Protein AF-0000000066052562 (afdb_homodimer)

Solvent-accessible surface area (backbone atoms only — not comparable to full-atom values): 39906 Å² total; per-residue (Å²): 114,81,70,61,74,67,53,80,46,65,64,43,48,52,52,44,24,64,61,14,29,51,45,29,54,77,45,51,100,47,37,34,58,34,35,46,45,48,34,33,21,30,82,85,66,50,64,24,41,33,22,33,28,39,77,40,10,17,35,64,7,31,54,35,64,69,35,51,50,40,39,52,58,34,38,71,30,32,27,58,54,37,65,57,35,44,44,61,38,32,25,55,30,22,41,49,52,16,65,74,72,72,36,46,19,29,43,51,31,37,35,45,41,51,23,43,40,48,47,55,40,46,30,26,28,36,18,40,74,70,73,59,30,60,88,60,49,35,22,37,39,32,31,51,55,47,79,46,50,62,40,52,49,31,29,36,55,41,65,46,61,64,57,40,66,60,46,38,48,53,33,60,52,54,44,75,30,63,64,76,38,68,69,56,46,50,62,57,47,68,43,82,37,37,20,23,40,46,42,50,77,47,34,57,81,65,52,36,47,71,56,59,86,61,40,63,50,47,48,53,53,50,24,62,72,55,68,27,44,36,30,36,43,27,34,60,40,26,72,13,34,40,23,33,59,39,52,49,59,82,58,74,50,82,59,55,27,42,28,32,11,42,36,41,24,25,36,72,48,73,29,13,31,35,33,18,34,61,93,55,48,58,69,44,41,57,68,41,46,74,53,83,64,27,50,16,34,27,58,20,41,20,29,48,42,24,52,47,49,40,60,76,66,40,23,19,56,41,13,40,66,49,15,57,60,50,54,52,47,51,50,63,77,49,64,83,46,81,43,56,69,47,76,45,59,44,22,38,40,29,25,43,30,39,38,48,92,76,42,64,47,65,58,52,34,54,48,29,42,73,66,32,34,38,49,53,63,42,93,62,31,21,36,48,40,23,46,20,33,67,59,45,74,68,56,49,50,53,48,49,50,46,52,52,54,48,53,50,62,60,34,68,78,104,115,80,71,60,76,69,53,81,46,65,64,42,48,52,52,44,23,64,60,14,29,51,45,28,52,78,44,51,100,48,37,34,57,34,36,44,45,49,34,34,22,30,80,85,65,49,63,26,41,34,22,33,27,39,74,40,10,17,36,66,8,30,55,36,65,68,36,51,50,41,38,52,60,35,37,71,30,30,27,58,53,36,65,58,36,43,46,61,36,30,25,56,29,23,42,50,52,18,64,75,72,70,37,47,18,29,42,52,30,36,35,46,41,51,22,45,40,48,48,55,38,46,29,26,28,34,16,40,74,69,72,59,28,59,88,60,49,33,22,37,37,33,30,51,55,47,80,46,50,63,40,52,49,30,30,36,55,39,66,46,59,64,57,41,67,60,46,40,47,54,34,61,52,54,46,74,31,63,65,77,37,68,67,56,46,50,62,57,48,68,42,82,37,36,20,24,41,45,42,51,75,47,34,56,82,63,53,37,49,72,56,60,86,60,41,63,50,48,48,54,52,50,24,62,72,56,67,26,42,36,30,36,44,26,34,60,38,27,72,14,34,40,24,32,60,39,51,50,60,81,58,75,49,81,59,56,28,41,28,31,12,41,37,41,23,25,38,72,48,72,29,14,31,37,34,18,36,60,92,52,47,58,70,46,39,57,69,43,45,74,54,81,64,26,50,18,34,28,58,19,41,20,28,48,42,25,51,47,49,40,60,76,66,41,24,18,54,40,13,39,65,48,15,56,58,51,52,51,49,51,48,63,78,49,64,82,46,80,44,57,69,46,75,45,59,44,24,38,39,30,26,43,31,39,37,47,90,78,44,64,48,64,59,53,34,53,48,29,41,75,67,32,34,39,50,54,63,41,92,63,30,21,37,48,40,24,48,18,32,68,60,44,71,69,57,49,52,53,48,49,50,46,52,52,53,48,53,48,62,59,35,70,77,104

Secondary structure (DSSP, 8-state):
-GGGGG--SHHHHHHHHHHHB-SS---EEEEEEEEEBTEEEETT--EEEESSHHHHT-TT-BT-HHHHHHHHHHHTT-S---TTEEEHHHHHHHHHHHHHHT-SEEEEESSHHHHHHHHHHHHHHHHHHTS-PPTT--EEEEETT----SSHHHHHH---HHHHTTT-S--S-EEEE-TT-HHHHHHHHTSTTEEEEEE-SSBTTTT-BPPPTTHHHHHHHHHHHHT-EEEEE-TTTTTTTTSSSSGGGGGT---SEEEE-GGGGTTSS--EEEEE-HHHHTTS-TTSS--SSTT-HHHHHHHHHHHHHHHHTTHHHHHHHHHHHHHHHHHHHTTT-SSEEEEEEETTEEEEEE-TTTS-HHHHHHHHHHTTEE--EETTTEEEE---TT--HHHHHHHHHHHHHHHHHHHTT-/-GGGGG--SHHHHHHHHHHHB-SS---EEEEEEEEEBTEEEETT--EEEESSHHHHT-TT-BT-HHHHHHHHHHHTT-S---TTEEEHHHHHHHHHHHHHHT-SEEEEESSHHHHHHHHHHHHHHHHHHTS-PPTT--EEEEETT----SSHHHHHS---HHHHTTT-S--S-EEEE-TT-HHHHHHHHTSTTEEEEEE-SSBTTTT-BPPPTTHHHHHHHHHHHTT-EEEEE-TTTTTTTTSSSSGGGGGT---SEEEE-GGGGTTSS--EEEEE-HHHHTTS-TTTS--SSTT-HHHHHHHHHHHHHHHHTTHHHHHHHHHHHHHHHHHHHTTT-SSEEEEEEETTEEEEEE-TTTS-HHHHHHHHHHTTEE--EETTTEEEE---TT--HHHHHHHHHHHHHHHHHHHTT-

Structure (mmCIF, N/CA/C/O backbone):
data_AF-0000000066052562-model_v1
#
loop_
_entity.id
_entity.type
_entity.pdbx_description
1 polymer 'Ornithine aminotransferase'
#
loop_
_atom_site.group_PDB
_atom_site.id
_atom_site.type_symbol
_atom_site.label_atom_id
_atom_site.label_alt_id
_atom_site.label_comp_id
_atom_site.label_asym_id
_atom_site.label_entity_id
_atom_site.label_seq_id
_atom_site.pdbx_PDB_ins_code
_atom_site.Cartn_x
_atom_site.Cartn_y
_atom_site.Cartn_z
_atom_site.occupancy
_atom_site.B_iso_or_equiv
_atom_site.auth_seq_id
_atom_site.auth_comp_id
_atom_site.auth_asym_id
_atom_site.auth_atom_id
_atom_site.pdbx_PDB_model_num
ATOM 1 N N . MET A 1 1 ? -26.75 -4.266 -8.477 1 75.06 1 MET A N 1
ATOM 2 C CA . MET A 1 1 ? -26.953 -5.133 -7.324 1 75.06 1 MET A CA 1
ATOM 3 C C . MET A 1 1 ? -28.25 -4.781 -6.605 1 75.06 1 MET A C 1
ATOM 5 O O . MET A 1 1 ? -28.516 -3.609 -6.324 1 75.06 1 MET A O 1
ATOM 9 N N . GLU A 1 2 ? -28.922 -5.762 -6.289 1 75.25 2 GLU A N 1
ATOM 10 C CA . GLU A 1 2 ? -30.281 -5.57 -5.766 1 75.25 2 GLU A CA 1
ATOM 11 C C . GLU A 1 2 ? -30.25 -4.871 -4.41 1 75.25 2 GLU A C 1
ATOM 13 O O . GLU A 1 2 ? -31.125 -4.055 -4.109 1 75.25 2 GLU A O 1
ATOM 18 N N . PHE A 1 3 ? -29.141 -4.984 -3.707 1 78.31 3 PHE A N 1
ATOM 19 C CA . PHE A 1 3 ? -29.141 -4.473 -2.34 1 78.31 3 PHE A CA 1
ATOM 20 C C . PHE A 1 3 ? -28.812 -2.986 -2.32 1 78.31 3 PHE A C 1
ATOM 22 O O . PHE A 1 3 ? -29.016 -2.312 -1.307 1 78.31 3 PHE A O 1
ATOM 29 N N . VAL A 1 4 ? -28.328 -2.525 -3.318 1 84.81 4 VAL A N 1
ATOM 30 C CA . VAL A 1 4 ? -28 -1.107 -3.391 1 84.81 4 VAL A CA 1
ATOM 31 C C . VAL A 1 4 ? -29.281 -0.275 -3.42 1 84.81 4 VAL A C 1
ATOM 33 O O . VAL A 1 4 ? -29.312 0.849 -2.914 1 84.81 4 VAL A O 1
ATOM 36 N N . LYS A 1 5 ? -30.391 -0.9 -3.887 1 83.38 5 LYS A N 1
ATOM 37 C CA . LYS A 1 5 ? -31.656 -0.202 -4.043 1 83.38 5 LYS A CA 1
ATOM 38 C C . LYS A 1 5 ? -32.281 0.112 -2.689 1 83.38 5 LYS A C 1
ATOM 40 O O . LYS A 1 5 ? -33.094 1.032 -2.572 1 83.38 5 LYS A O 1
ATOM 45 N N . ASP A 1 6 ? -31.719 -0.468 -1.716 1 87.88 6 ASP A N 1
ATOM 46 C CA . ASP A 1 6 ? -32.312 -0.324 -0.386 1 87.88 6 ASP A CA 1
ATOM 47 C C . ASP A 1 6 ? -31.656 0.822 0.381 1 87.88 6 ASP A C 1
ATOM 49 O O . ASP A 1 6 ? -32.156 1.258 1.414 1 87.88 6 ASP A O 1
ATOM 53 N N . LEU A 1 7 ? -30.562 1.271 -0.151 1 94.56 7 LEU A N 1
ATOM 54 C CA . LEU A 1 7 ? -29.875 2.361 0.529 1 94.56 7 LEU A CA 1
ATOM 55 C C . LEU A 1 7 ? -30.391 3.715 0.054 1 94.56 7 LEU A C 1
ATOM 57 O O . LEU A 1 7 ? -30.047 4.164 -1.042 1 94.56 7 LEU A O 1
ATOM 61 N N . LYS A 1 8 ? -31.234 4.438 0.928 1 91.12 8 LYS A N 1
ATOM 62 C CA . LYS A 1 8 ? -31.922 5.648 0.5 1 91.12 8 LYS A CA 1
ATOM 63 C C . LYS A 1 8 ? -31.5 6.852 1.334 1 91.12 8 LYS A C 1
ATOM 65 O O . LYS A 1 8 ? -31.344 7.957 0.809 1 91.12 8 LYS A O 1
ATOM 70 N N . THR A 1 9 ? -31.25 6.645 2.588 1 95.06 9 THR A N 1
ATOM 71 C CA . THR A 1 9 ? -30.922 7.723 3.514 1 95.06 9 THR A CA 1
ATOM 72 C C . THR A 1 9 ? -29.469 7.605 3.979 1 95.06 9 THR A C 1
ATOM 74 O O . THR A 1 9 ? -28.859 6.543 3.863 1 95.06 9 THR A O 1
ATOM 77 N N . PRO A 1 10 ? -28.953 8.766 4.441 1 97.06 10 PRO A N 1
ATOM 78 C CA . PRO A 1 10 ? -27.625 8.68 5.031 1 97.06 10 PRO A CA 1
ATOM 79 C C . PRO A 1 10 ? -27.516 7.578 6.09 1 97.06 10 PRO A C 1
ATOM 81 O O . PRO A 1 10 ? -26.5 6.871 6.152 1 97.06 10 PRO A O 1
ATOM 84 N N . GLU A 1 11 ? -28.5 7.438 6.836 1 97.38 11 GLU A N 1
ATOM 85 C CA . GLU A 1 11 ? -28.516 6.422 7.887 1 97.38 11 GLU A CA 1
ATOM 86 C C . GLU A 1 11 ? -28.406 5.02 7.301 1 97.38 11 GLU A C 1
ATOM 88 O O . GLU A 1 11 ? -27.75 4.148 7.883 1 97.38 11 GLU A O 1
ATOM 93 N N . ASP A 1 12 ? -29.094 4.766 6.176 1 97.56 12 ASP A N 1
ATOM 94 C CA . ASP A 1 12 ? -28.984 3.473 5.504 1 97.56 12 ASP A CA 1
ATOM 95 C C . ASP A 1 12 ? -27.531 3.162 5.148 1 97.56 12 ASP A C 1
ATOM 97 O O . ASP A 1 12 ? -27.047 2.051 5.387 1 97.56 12 ASP A O 1
ATOM 101 N N . TYR A 1 13 ? -26.875 4.148 4.578 1 97.75 13 TYR A N 1
ATOM 102 C CA . TYR A 1 13 ? -25.484 3.98 4.16 1 97.75 13 TYR A CA 1
ATOM 103 C C . TYR A 1 13 ? -24.578 3.754 5.359 1 97.75 13 TYR A C 1
ATOM 105 O O . TYR A 1 13 ? -23.703 2.893 5.328 1 97.75 13 TYR A O 1
ATOM 113 N N . ILE A 1 14 ? -24.766 4.512 6.391 1 98.06 14 ILE A N 1
ATOM 114 C CA . ILE A 1 14 ? -23.953 4.418 7.602 1 98.06 14 ILE A CA 1
ATOM 115 C C . ILE A 1 14 ? -24.125 3.039 8.234 1 98.06 14 ILE A C 1
ATOM 117 O O . ILE A 1 14 ? -23.141 2.363 8.547 1 98.06 14 ILE A O 1
ATOM 121 N N . ASN A 1 15 ? -25.375 2.576 8.391 1 97.5 15 ASN A N 1
ATOM 122 C CA . ASN A 1 15 ? -25.672 1.273 8.984 1 97.5 15 ASN A CA 1
ATOM 123 C C . ASN A 1 15 ? -25.094 0.136 8.141 1 97.5 15 ASN A C 1
ATOM 125 O O . ASN A 1 15 ? -24.625 -0.864 8.68 1 97.5 15 ASN A O 1
ATOM 129 N N . ASN A 1 16 ? -25.25 0.317 6.875 1 97.44 16 ASN A N 1
ATOM 130 C CA . ASN A 1 16 ? -24.688 -0.672 5.957 1 97.44 16 ASN A CA 1
ATOM 131 C C . ASN A 1 16 ? -23.188 -0.828 6.145 1 97.44 16 ASN A C 1
ATOM 133 O O . ASN A 1 16 ? -22.672 -1.947 6.234 1 97.44 16 ASN A O 1
ATOM 137 N N . GLU A 1 17 ? -22.469 0.245 6.184 1 97.25 17 GLU A N 1
ATOM 138 C CA . GLU A 1 17 ? -21.031 0.198 6.375 1 97.25 17 GLU A CA 1
ATOM 139 C C . GLU A 1 17 ? -20.672 -0.362 7.75 1 97.25 17 GLU A C 1
ATOM 141 O O . GLU A 1 17 ? -19.734 -1.151 7.879 1 97.25 17 GLU A O 1
ATOM 146 N N . LEU A 1 18 ? -21.406 -0.006 8.781 1 97.31 18 LEU A N 1
ATOM 147 C CA . LEU A 1 18 ? -21.156 -0.477 10.141 1 97.31 18 LEU A CA 1
ATOM 148 C C . LEU A 1 18 ? -21.406 -1.978 10.25 1 97.31 18 LEU A C 1
ATOM 150 O O . LEU A 1 18 ? -20.719 -2.666 11.023 1 97.31 18 LEU A O 1
ATOM 154 N N . LYS A 1 19 ? -22.297 -2.479 9.469 1 97.88 19 LYS A N 1
ATOM 155 C CA . LYS A 1 19 ? -22.625 -3.896 9.523 1 97.88 19 LYS A CA 1
ATOM 156 C C . LYS A 1 19 ? -21.547 -4.746 8.859 1 97.88 19 LYS A C 1
ATOM 158 O O . LYS A 1 19 ? -21.188 -5.812 9.359 1 97.88 19 LYS A O 1
ATOM 163 N N . TYR A 1 20 ? -20.938 -4.242 7.812 1 98.38 20 TYR A N 1
ATOM 164 C CA . TYR A 1 20 ? -20.141 -5.125 6.984 1 98.38 20 TYR A CA 1
ATOM 165 C C . TYR A 1 20 ? -18.672 -4.711 7.02 1 98.38 20 TYR A C 1
ATOM 167 O O . TYR A 1 20 ? -17.781 -5.492 6.656 1 98.38 20 TYR A O 1
ATOM 175 N N . GLY A 1 21 ? -18.422 -3.48 7.34 1 98 21 GLY A N 1
ATOM 176 C CA . GLY A 1 21 ? -17.062 -2.99 7.43 1 98 21 GLY A CA 1
ATOM 177 C C . GLY A 1 21 ? -16.438 -3.176 8.805 1 98 21 GLY A C 1
ATOM 178 O O . GLY A 1 21 ? -17.156 -3.371 9.789 1 98 21 GLY A O 1
ATOM 179 N N . ALA A 1 22 ? -15.102 -3.162 8.867 1 96.5 22 ALA A N 1
ATOM 180 C CA . ALA A 1 22 ? -14.406 -3.139 10.148 1 96.5 22 ALA A CA 1
ATOM 181 C C . ALA A 1 22 ? -14.617 -1.809 10.867 1 96.5 22 ALA A C 1
ATOM 183 O O . ALA A 1 22 ? -14.938 -0.798 10.234 1 96.5 22 ALA A O 1
ATOM 184 N N . HIS A 1 23 ? -14.539 -1.727 12.141 1 95.88 23 HIS A N 1
ATOM 185 C CA . HIS A 1 23 ? -14.719 -0.52 12.938 1 95.88 23 HIS A CA 1
ATOM 186 C C . HIS A 1 23 ? -13.383 0.12 13.281 1 95.88 23 HIS A C 1
ATOM 188 O O . HIS A 1 23 ? -13.141 0.488 14.43 1 95.88 23 HIS A O 1
ATOM 194 N N . ASN A 1 24 ? -12.508 0.169 12.227 1 94.38 24 ASN A N 1
ATOM 195 C CA . ASN A 1 24 ? -11.164 0.713 12.445 1 94.38 24 ASN A CA 1
ATOM 196 C C . ASN A 1 24 ? -11.164 2.236 12.359 1 94.38 24 ASN A C 1
ATOM 198 O O . ASN A 1 24 ? -10.156 2.875 12.664 1 94.38 24 ASN A O 1
ATOM 202 N N . TYR A 1 25 ? -12.273 2.852 11.945 1 93.81 25 TYR A N 1
ATOM 203 C CA . TYR A 1 25 ? -12.461 4.297 11.969 1 93.81 25 TYR A CA 1
ATOM 204 C C . TYR A 1 25 ? -13.75 4.672 12.688 1 93.81 25 TYR A C 1
ATOM 206 O O . TYR A 1 25 ? -14.586 3.807 12.969 1 93.81 25 TYR A O 1
ATOM 214 N N . ASP A 1 26 ? -13.828 5.965 13.07 1 94.38 26 ASP A N 1
ATOM 215 C CA . ASP A 1 26 ? -15 6.559 13.703 1 94.38 26 ASP A CA 1
ATOM 216 C C . ASP A 1 26 ? -15.453 7.812 12.953 1 94.38 26 ASP A C 1
ATOM 218 O O . ASP A 1 26 ? -15.297 8.93 13.453 1 94.38 26 ASP A O 1
ATOM 222 N N . PRO A 1 27 ? -16.031 7.648 11.812 1 96.31 27 PRO A N 1
ATOM 223 C CA . PRO A 1 27 ? -16.344 8.781 10.938 1 96.31 27 PRO A CA 1
ATOM 224 C C . PRO A 1 27 ? -17.484 9.648 11.477 1 96.31 27 PRO A C 1
ATOM 226 O O . PRO A 1 27 ? -18.391 9.141 12.133 1 96.31 27 PRO A O 1
ATOM 229 N N . ILE A 1 28 ? -17.359 10.93 11.148 1 95.81 28 ILE A N 1
ATOM 230 C CA . ILE A 1 28 ? -18.5 11.836 11.32 1 95.81 28 ILE A CA 1
ATOM 231 C C . ILE A 1 28 ? -19.641 11.406 10.406 1 95.81 28 ILE A C 1
ATOM 233 O O . ILE A 1 28 ? -19.406 10.945 9.289 1 95.81 28 ILE A O 1
ATOM 237 N N . PRO A 1 29 ? -20.859 11.57 10.914 1 96.5 29 PRO A N 1
ATOM 238 C CA . PRO A 1 29 ? -22 11.055 10.156 1 96.5 29 PRO A CA 1
ATOM 239 C C . PRO A 1 29 ? -22.328 11.914 8.938 1 96.5 29 PRO A C 1
ATOM 241 O O . PRO A 1 29 ? -23.375 12.586 8.922 1 96.5 29 PRO A O 1
ATOM 244 N N . VAL A 1 30 ? -21.578 11.914 7.953 1 97.81 30 VAL A N 1
ATOM 245 C CA . VAL A 1 30 ? -21.797 12.477 6.625 1 97.81 30 VAL A CA 1
ATOM 246 C C . VAL A 1 30 ? -21.391 11.461 5.559 1 97.81 30 VAL A C 1
ATOM 248 O O . VAL A 1 30 ? -20.328 10.852 5.652 1 97.81 30 VAL A O 1
ATOM 251 N N . VAL A 1 31 ? -22.266 11.172 4.645 1 98.56 31 VAL A N 1
ATOM 252 C CA . VAL A 1 31 ? -22.031 10.195 3.584 1 98.56 31 VAL A CA 1
ATOM 253 C C . VAL A 1 31 ? -21.75 10.922 2.27 1 98.56 31 VAL A C 1
ATOM 255 O O . VAL A 1 31 ? -22.656 11.477 1.654 1 98.56 31 VAL A O 1
ATOM 258 N N . LEU A 1 32 ? -20.531 10.852 1.775 1 98.62 32 LEU A N 1
ATOM 259 C CA . LEU A 1 32 ? -20.109 11.633 0.614 1 98.62 32 LEU A CA 1
ATOM 260 C C . LEU A 1 32 ? -20.312 10.836 -0.673 1 98.62 32 LEU A C 1
ATOM 262 O O . LEU A 1 32 ? -20.094 9.625 -0.703 1 98.62 32 LEU A O 1
ATOM 266 N N . LYS A 1 33 ? -20.688 11.539 -1.763 1 97.69 33 LYS A N 1
ATOM 267 C CA . LYS A 1 33 ? -20.984 10.859 -3.02 1 97.69 33 LYS A CA 1
ATOM 268 C C . LYS A 1 33 ? -20.281 11.531 -4.191 1 97.69 33 LYS A C 1
ATOM 270 O O . LYS A 1 33 ? -20.078 10.914 -5.242 1 97.69 33 LYS A O 1
ATOM 275 N N . ARG A 1 34 ? -19.922 12.805 -4.004 1 98.44 34 ARG A N 1
ATOM 276 C CA . ARG A 1 34 ? -19.328 13.57 -5.09 1 98.44 34 ARG A CA 1
ATOM 277 C C . ARG A 1 34 ? -18.328 14.602 -4.547 1 98.44 34 ARG A C 1
ATOM 279 O O . ARG A 1 34 ? -18.438 15.023 -3.396 1 98.44 34 ARG A O 1
ATOM 286 N N . ALA A 1 35 ? -17.312 14.977 -5.379 1 98.75 35 ALA A N 1
ATOM 287 C CA . ALA A 1 35 ? -16.344 15.992 -4.977 1 98.75 35 ALA A CA 1
ATOM 288 C C . ALA A 1 35 ? -15.789 16.734 -6.191 1 98.75 35 ALA A C 1
ATOM 290 O O . ALA A 1 35 ? -15.758 16.188 -7.293 1 98.75 35 ALA A O 1
ATOM 291 N N . LYS A 1 36 ? -15.414 17.953 -6.023 1 98.56 36 LYS A N 1
ATOM 292 C CA . LYS A 1 36 ? -14.812 18.781 -7.062 1 98.56 36 LYS A CA 1
ATOM 293 C C . LYS A 1 36 ? -14.07 19.969 -6.453 1 98.56 36 LYS A C 1
ATOM 295 O O . LYS A 1 36 ? -14.641 20.734 -5.676 1 98.56 36 LYS A O 1
ATOM 300 N N . GLY A 1 37 ? -12.852 20.125 -6.902 1 98.5 37 GLY A N 1
ATOM 301 C CA . GLY A 1 37 ? -12.086 21.234 -6.359 1 98.5 37 GLY A CA 1
ATOM 302 C C . GLY A 1 37 ? -11.938 21.172 -4.852 1 98.5 37 GLY A C 1
ATOM 303 O O . GLY A 1 37 ? -11.477 20.172 -4.312 1 98.5 37 GLY A O 1
ATOM 304 N N . VAL A 1 38 ? -12.445 22.234 -4.176 1 98.81 38 VAL A N 1
ATOM 305 C CA . VAL A 1 38 ? -12.281 22.312 -2.727 1 98.81 38 VAL A CA 1
ATOM 306 C C . VAL A 1 38 ? -13.539 21.797 -2.033 1 98.81 38 VAL A C 1
ATOM 308 O O . VAL A 1 38 ? -13.633 21.812 -0.804 1 98.81 38 VAL A O 1
ATOM 311 N N . PHE A 1 39 ? -14.508 21.172 -2.846 1 98.88 39 PHE A N 1
ATOM 312 C CA . PHE A 1 39 ? -15.82 20.844 -2.303 1 98.88 39 PHE A CA 1
ATOM 313 C C . PHE A 1 39 ? -16.062 19.344 -2.334 1 98.88 39 PHE A C 1
ATOM 315 O O . PHE A 1 39 ? -15.555 18.641 -3.211 1 98.88 39 PHE A O 1
ATOM 322 N N . VAL A 1 40 ? -16.812 18.891 -1.394 1 98.75 40 VAL A N 1
ATOM 323 C CA . VAL A 1 40 ? -17.438 17.562 -1.391 1 98.75 40 VAL A CA 1
ATOM 324 C C . VAL A 1 40 ? -18.938 17.688 -1.185 1 98.75 40 VAL A C 1
ATOM 326 O O . VAL A 1 40 ? -19.422 18.703 -0.667 1 98.75 40 VAL A O 1
ATOM 329 N N . TYR A 1 41 ? -19.672 16.688 -1.613 1 98.75 41 TYR A N 1
ATOM 330 C CA . TYR A 1 41 ? -21.125 16.688 -1.56 1 98.75 41 TYR A CA 1
ATOM 331 C C . TYR A 1 41 ? -21.641 15.375 -0.968 1 98.75 41 TYR A C 1
ATOM 333 O O . TYR A 1 41 ? -21.141 14.297 -1.294 1 98.75 41 TYR A O 1
ATOM 341 N N . ASP A 1 42 ? -22.609 15.5 -0.064 1 98.38 42 ASP A N 1
ATOM 342 C CA . ASP A 1 42 ? -23.156 14.289 0.547 1 98.38 42 ASP A CA 1
ATOM 343 C C . ASP A 1 42 ? -24.328 13.742 -0.276 1 98.38 42 ASP A C 1
ATOM 345 O O . ASP A 1 42 ? -24.609 14.234 -1.371 1 98.38 42 ASP A O 1
ATOM 349 N N . VAL A 1 43 ? -24.922 12.695 0.178 1 97.44 43 VAL A N 1
ATOM 350 C CA . VAL A 1 43 ? -25.938 11.977 -0.575 1 97.44 43 VAL A CA 1
ATOM 351 C C . VAL A 1 43 ? -27.188 12.852 -0.738 1 97.44 43 VAL A C 1
ATOM 353 O O . VAL A 1 43 ? -28.031 12.586 -1.598 1 97.44 43 VAL A O 1
ATOM 356 N N . ASN A 1 44 ? -27.344 13.922 0.033 1 97.5 44 ASN A N 1
ATOM 357 C CA . ASN A 1 44 ? -28.438 14.875 -0.094 1 97.5 44 ASN A CA 1
ATOM 358 C C . ASN A 1 44 ? -28.031 16.109 -0.893 1 97.5 44 ASN A C 1
ATOM 360 O O . ASN A 1 44 ? -28.734 17.109 -0.899 1 97.5 44 ASN A O 1
ATOM 364 N N . ASP A 1 45 ? -26.844 16.156 -1.377 1 97.69 45 ASP A N 1
ATOM 365 C CA . ASP A 1 45 ? -26.297 17.203 -2.25 1 97.69 45 ASP A CA 1
ATOM 366 C C . ASP A 1 45 ? -25.922 18.453 -1.455 1 97.69 45 ASP A C 1
ATOM 368 O O . ASP A 1 45 ? -25.812 19.547 -2.018 1 97.69 45 ASP A O 1
ATOM 372 N N . LYS A 1 46 ? -25.828 18.25 -0.182 1 98.25 46 LYS A N 1
ATOM 373 C CA . LYS A 1 46 ? -25.25 19.344 0.596 1 98.25 46 LYS A CA 1
ATOM 374 C C . LYS A 1 46 ? -23.75 19.469 0.341 1 98.25 46 LYS A C 1
ATOM 376 O O . LYS A 1 46 ? -23.031 18.453 0.29 1 98.25 46 LYS A O 1
ATOM 381 N N . ARG A 1 47 ? -23.391 20.719 0.171 1 98.56 47 ARG A N 1
ATOM 382 C CA . ARG A 1 47 ? -22 21 -0.152 1 98.56 47 ARG A CA 1
ATOM 383 C C . ARG A 1 47 ? -21.203 21.328 1.104 1 98.56 47 ARG A C 1
ATOM 385 O O . ARG A 1 47 ? -21.688 22.031 1.986 1 98.56 47 ARG A O 1
ATOM 392 N N . TYR A 1 48 ? -19.922 20.844 1.15 1 98.81 48 TYR A N 1
ATOM 393 C CA . TYR A 1 48 ? -19 21.188 2.229 1 98.81 48 TYR A CA 1
ATOM 394 C C . TYR A 1 48 ? -17.625 21.578 1.675 1 98.81 48 TYR A C 1
ATOM 396 O O . TYR A 1 48 ? -17.156 20.984 0.694 1 98.81 48 TYR A O 1
ATOM 404 N N . TYR A 1 49 ? -17 22.609 2.293 1 98.88 49 TYR A N 1
ATOM 405 C CA . TYR A 1 49 ? -15.562 22.734 2.137 1 98.88 49 TYR A CA 1
ATOM 406 C C . TYR A 1 49 ? -14.828 21.578 2.809 1 98.88 49 TYR A C 1
ATOM 408 O O . TYR A 1 49 ? -15.125 21.234 3.957 1 98.88 49 TYR A O 1
ATOM 416 N N . ASP A 1 50 ? -13.945 20.984 2.1 1 98.62 50 ASP A N 1
ATOM 417 C CA . ASP A 1 50 ? -13.188 19.875 2.67 1 98.62 50 ASP A CA 1
ATOM 418 C C . ASP A 1 50 ? -11.852 20.359 3.238 1 98.62 50 ASP A C 1
ATOM 420 O O . ASP A 1 50 ? -10.867 20.484 2.51 1 98.62 50 ASP A O 1
ATOM 424 N N . PHE A 1 51 ? -11.734 20.469 4.535 1 98.44 51 PHE A N 1
ATOM 425 C CA . PHE A 1 51 ? -10.531 20.984 5.172 1 98.44 51 PHE A CA 1
ATOM 426 C C . PHE A 1 51 ? -9.703 19.844 5.773 1 98.44 51 PHE A C 1
ATOM 428 O O . PHE A 1 51 ? -8.75 20.094 6.512 1 98.44 51 PHE A O 1
ATOM 435 N N . LEU A 1 52 ? -10.07 18.672 5.445 1 97.06 52 LEU A N 1
ATOM 436 C CA . LEU A 1 52 ? -9.234 17.531 5.77 1 97.06 52 LEU A CA 1
ATOM 437 C C . LEU A 1 52 ? -8.531 17 4.52 1 97.06 52 LEU A C 1
ATOM 439 O O . LEU A 1 52 ? -7.375 16.578 4.586 1 97.06 52 LEU A O 1
ATOM 443 N N . SER A 1 53 ? -9.25 17.062 3.365 1 97.12 53 SER A N 1
ATOM 444 C CA . SER A 1 53 ? -8.742 16.797 2.025 1 97.12 53 SER A CA 1
ATOM 445 C C . SER A 1 53 ? -8.07 15.43 1.953 1 97.12 53 SER A C 1
ATOM 447 O O . SER A 1 53 ? -6.953 15.305 1.438 1 97.12 53 SER A O 1
ATOM 449 N N . ALA A 1 54 ? -8.672 14.414 2.568 1 95.75 54 ALA A N 1
ATOM 450 C CA . ALA A 1 54 ? -8.133 13.062 2.615 1 95.75 54 ALA A CA 1
ATOM 451 C C . ALA A 1 54 ? -6.719 13.047 3.182 1 95.75 54 ALA A C 1
ATOM 453 O O . ALA A 1 54 ? -5.801 12.5 2.57 1 95.75 54 ALA A O 1
ATOM 454 N N . TYR A 1 55 ? -6.582 13.742 4.332 1 92.5 55 TYR A N 1
ATOM 455 C CA . TYR A 1 55 ? -5.309 13.867 5.039 1 92.5 55 TYR A CA 1
ATOM 456 C C . TYR A 1 55 ? -4.219 14.383 4.113 1 92.5 55 TYR A C 1
ATOM 458 O O . TYR A 1 55 ? -3.143 13.789 4.012 1 92.5 55 TYR A O 1
ATOM 466 N N . SER A 1 56 ? -4.484 15.414 3.336 1 93.44 56 SER A N 1
ATOM 467 C CA . SER A 1 56 ? -3.57 16.188 2.502 1 93.44 56 SER A CA 1
ATOM 468 C C . SER A 1 56 ? -3.232 15.438 1.215 1 93.44 56 SER A C 1
ATOM 470 O O . SER A 1 56 ? -2.189 15.688 0.604 1 93.44 56 SER A O 1
ATOM 472 N N . SER A 1 57 ? -4.082 14.508 0.788 1 96.69 57 SER A N 1
ATOM 473 C CA . SER A 1 57 ? -3.85 13.773 -0.453 1 96.69 57 SER A CA 1
ATOM 474 C C . SER A 1 57 ? -4.371 14.555 -1.658 1 96.69 57 SER A C 1
ATOM 476 O O . SER A 1 57 ? -3.975 14.281 -2.795 1 96.69 57 SER A O 1
ATOM 478 N N . VAL A 1 58 ? -5.238 15.555 -1.381 1 97.88 58 VAL A N 1
ATOM 479 C CA . VAL A 1 58 ? -5.934 16.234 -2.467 1 97.88 58 VAL A CA 1
ATOM 480 C C . VAL A 1 58 ? -5.438 17.688 -2.57 1 97.88 58 VAL A C 1
ATOM 482 O O . VAL A 1 58 ? -6.238 18.609 -2.609 1 97.88 58 VAL A O 1
ATOM 485 N N . ASN A 1 59 ? -4.113 17.781 -2.607 1 98.5 59 ASN A N 1
ATOM 486 C CA . ASN A 1 59 ? -3.518 19.109 -2.752 1 98.5 59 ASN A CA 1
ATOM 487 C C . ASN A 1 59 ? -3.99 19.797 -4.027 1 98.5 59 ASN A C 1
ATOM 489 O O . ASN A 1 59 ? -4.156 21.016 -4.055 1 98.5 59 ASN A O 1
ATOM 493 N N . GLN A 1 60 ? -4.27 19.094 -5.105 1 98.75 60 GLN A N 1
ATOM 494 C CA . GLN A 1 60 ? -4.59 19.625 -6.426 1 98.75 60 GLN A CA 1
ATOM 495 C C . GLN A 1 60 ? -6.086 19.891 -6.562 1 98.75 60 GLN A C 1
ATOM 497 O O . GLN A 1 60 ? -6.531 20.469 -7.551 1 98.75 60 GLN A O 1
ATOM 502 N N . GLY A 1 61 ? -6.848 19.484 -5.531 1 98.69 61 GLY A N 1
ATOM 503 C CA . GLY A 1 61 ? -8.297 19.547 -5.637 1 98.69 61 GLY A CA 1
ATOM 504 C C . GLY A 1 61 ? -8.922 18.234 -6.055 1 98.69 61 GLY A C 1
ATOM 505 O O . GLY A 1 61 ? -8.344 17.484 -6.84 1 98.69 61 GLY A O 1
ATOM 506 N N . HIS A 1 62 ? -10.133 18.031 -5.531 1 98.69 62 HIS A N 1
ATOM 507 C CA . HIS A 1 62 ? -10.852 16.781 -5.816 1 98.69 62 HIS A CA 1
ATOM 508 C C . HIS A 1 62 ? -11.141 16.641 -7.309 1 98.69 62 HIS A C 1
ATOM 510 O O . HIS A 1 62 ? -11.57 17.609 -7.953 1 98.69 62 HIS A O 1
ATOM 516 N N . CYS A 1 63 ? -10.867 15.43 -7.801 1 98.44 63 CYS A N 1
ATOM 517 C CA . CYS A 1 63 ? -11.234 15.039 -9.156 1 98.44 63 CYS A CA 1
ATOM 518 C C . CYS A 1 63 ? -10.719 16.047 -10.18 1 98.44 63 CYS A C 1
ATOM 520 O O . CYS A 1 63 ? -11.469 16.484 -11.047 1 98.44 63 CYS A O 1
ATOM 522 N N . HIS A 1 64 ? -9.492 16.438 -10.008 1 98.69 64 HIS A N 1
ATOM 523 C CA . HIS A 1 64 ? -8.914 17.406 -10.938 1 98.69 64 HIS A CA 1
ATOM 524 C C . HIS A 1 64 ? -8.969 16.906 -12.375 1 98.69 64 HIS A C 1
ATOM 526 O O . HIS A 1 64 ? -8.5 15.805 -12.664 1 98.69 64 HIS A O 1
ATOM 532 N N . PRO A 1 65 ? -9.43 17.672 -13.312 1 98.69 65 PRO A N 1
ATOM 533 C CA . PRO A 1 65 ? -9.727 17.172 -14.656 1 98.69 65 PRO A CA 1
ATOM 534 C C . PRO A 1 65 ? -8.469 16.703 -15.398 1 98.69 65 PRO A C 1
ATOM 536 O O . PRO A 1 65 ? -8.508 15.695 -16.109 1 98.69 65 PRO A O 1
ATOM 539 N N . ASP A 1 66 ? -7.336 17.406 -15.289 1 98.75 66 ASP A N 1
ATOM 540 C CA . ASP A 1 66 ? -6.113 17.031 -15.992 1 98.75 66 ASP A CA 1
ATOM 541 C C . ASP A 1 66 ? -5.574 15.703 -15.484 1 98.75 66 ASP A C 1
ATOM 543 O O . ASP A 1 66 ? -5.117 14.875 -16.281 1 98.75 66 ASP A O 1
ATOM 547 N N . ILE A 1 67 ? -5.598 15.508 -14.188 1 98.88 67 ILE A N 1
ATOM 548 C CA . ILE A 1 67 ? -5.121 14.25 -13.609 1 98.88 67 ILE A CA 1
ATOM 549 C C . ILE A 1 67 ? -6.059 13.109 -14.008 1 98.88 67 ILE A C 1
ATOM 551 O O . ILE A 1 67 ? -5.609 12.023 -14.359 1 98.88 67 ILE A O 1
ATOM 555 N N . LEU A 1 68 ? -7.398 13.398 -13.945 1 98.81 68 LEU A N 1
ATOM 556 C CA . LEU A 1 68 ? -8.406 12.43 -14.367 1 98.81 68 LEU A CA 1
ATOM 557 C C . LEU A 1 68 ? -8.172 12 -15.812 1 98.81 68 LEU A C 1
ATOM 559 O O . LEU A 1 68 ? -8.219 10.812 -16.125 1 98.81 68 LEU A O 1
ATOM 563 N N . ASN A 1 69 ? -7.918 12.93 -16.672 1 98.81 69 ASN A N 1
ATOM 564 C CA . ASN A 1 69 ? -7.688 12.633 -18.078 1 98.81 69 ASN A CA 1
ATOM 565 C C . ASN A 1 69 ? -6.434 11.789 -18.281 1 98.81 69 ASN A C 1
ATOM 567 O O . ASN A 1 69 ? -6.422 10.867 -19.094 1 98.81 69 ASN A O 1
ATOM 571 N N . ALA A 1 70 ? -5.367 12.117 -17.578 1 98.69 70 ALA A N 1
ATOM 572 C CA . ALA A 1 70 ? -4.145 11.32 -17.641 1 98.69 70 ALA A CA 1
ATOM 573 C C . ALA A 1 70 ? -4.402 9.883 -17.188 1 98.69 70 ALA A C 1
ATOM 575 O O . ALA A 1 70 ? -3.893 8.938 -17.797 1 98.69 70 ALA A O 1
ATOM 576 N N . MET A 1 71 ? -5.168 9.727 -16.125 1 98.81 71 MET A N 1
ATOM 577 C CA . MET A 1 71 ? -5.539 8.414 -15.617 1 98.81 71 MET A CA 1
ATOM 578 C C . MET A 1 71 ? -6.297 7.613 -16.672 1 98.81 71 MET A C 1
ATOM 580 O O . MET A 1 71 ? -5.953 6.465 -16.953 1 98.81 71 MET A O 1
ATOM 584 N N . ILE A 1 72 ? -7.316 8.258 -17.281 1 98.69 72 ILE A N 1
ATOM 585 C CA . ILE A 1 72 ? -8.18 7.586 -18.234 1 98.69 72 ILE A CA 1
ATOM 586 C C . ILE A 1 72 ? -7.371 7.176 -19.469 1 98.69 72 ILE A C 1
ATOM 588 O O . ILE A 1 72 ? -7.461 6.031 -19.922 1 98.69 72 ILE A O 1
ATOM 592 N N . ASN A 1 73 ? -6.566 8.078 -19.953 1 98.5 73 ASN A N 1
ATOM 593 C CA . ASN A 1 73 ? -5.777 7.812 -21.156 1 98.5 73 ASN A CA 1
ATOM 594 C C . ASN A 1 73 ? -4.805 6.66 -20.953 1 98.5 73 ASN A C 1
ATOM 596 O O . ASN A 1 73 ? -4.676 5.781 -21.797 1 98.5 73 ASN A O 1
ATOM 600 N N . GLN A 1 74 ? -4.117 6.648 -19.844 1 98.62 74 GLN A N 1
ATOM 601 C CA . GLN A 1 74 ? -3.17 5.578 -19.562 1 98.62 74 GLN A CA 1
ATOM 602 C C . GLN A 1 74 ? -3.893 4.258 -19.312 1 98.62 74 GLN A C 1
ATOM 604 O O . GLN A 1 74 ? -3.424 3.199 -19.734 1 98.62 74 GLN A O 1
ATOM 609 N N . ALA A 1 75 ? -5.035 4.305 -18.562 1 98.56 75 ALA A N 1
ATOM 610 C CA . ALA A 1 75 ? -5.766 3.096 -18.188 1 98.56 75 ALA A CA 1
ATOM 611 C C . ALA A 1 75 ? -6.312 2.381 -19.422 1 98.56 75 ALA A C 1
ATOM 613 O O . ALA A 1 75 ? -6.473 1.158 -19.406 1 98.56 75 ALA A O 1
ATOM 614 N N . LYS A 1 76 ? -6.559 3.127 -20.484 1 98.25 76 LYS A N 1
ATOM 615 C CA . LYS A 1 76 ? -7.051 2.547 -21.734 1 98.25 76 LYS A CA 1
ATOM 616 C C . LYS A 1 76 ? -5.953 1.757 -22.438 1 98.25 76 LYS A C 1
ATOM 618 O O . LYS A 1 76 ? -6.238 0.897 -23.281 1 98.25 76 LYS A O 1
ATOM 623 N N . ASN A 1 77 ? -4.703 2.002 -22.141 1 98.06 77 ASN A N 1
ATOM 624 C CA . ASN A 1 77 ? -3.58 1.426 -22.875 1 98.06 77 ASN A CA 1
ATOM 625 C C . ASN A 1 77 ? -2.877 0.343 -22.062 1 98.06 77 ASN A C 1
ATOM 627 O O . ASN A 1 77 ? -2.678 -0.773 -22.547 1 98.06 77 ASN A O 1
ATOM 631 N N . LEU A 1 78 ? -2.492 0.649 -20.891 1 98.56 78 LEU A N 1
ATOM 632 C CA . LEU A 1 78 ? -1.761 -0.253 -20.016 1 98.56 78 LEU A CA 1
ATOM 633 C C . LEU A 1 78 ? -1.885 0.19 -18.562 1 98.56 78 LEU A C 1
ATOM 635 O O . LEU A 1 78 ? -1.322 1.216 -18.172 1 98.56 78 LEU A O 1
ATOM 639 N N . THR A 1 79 ? -2.568 -0.606 -17.797 1 98.44 79 THR A N 1
ATOM 640 C CA . THR A 1 79 ? -2.711 -0.269 -16.375 1 98.44 79 THR A CA 1
ATOM 641 C C . THR A 1 79 ? -1.527 -0.795 -15.57 1 98.44 79 THR A C 1
ATOM 643 O O . THR A 1 79 ? -0.883 -0.041 -14.844 1 98.44 79 THR A O 1
ATOM 646 N N . ILE A 1 80 ? -1.218 -2.066 -15.742 1 98.06 80 ILE A N 1
ATOM 647 C CA . ILE A 1 80 ? -0.139 -2.689 -14.984 1 98.06 80 ILE A CA 1
ATOM 648 C C . ILE A 1 80 ? 0.568 -3.73 -15.852 1 98.06 80 ILE A C 1
ATOM 650 O O . ILE A 1 80 ? -0.039 -4.312 -16.75 1 98.06 80 ILE A O 1
ATOM 654 N N . CYS A 1 81 ? 1.837 -3.814 -15.625 1 95.19 81 CYS A N 1
ATOM 655 C CA . CYS A 1 81 ? 2.621 -4.957 -16.078 1 95.19 81 CYS A CA 1
ATOM 656 C C . CYS A 1 81 ? 3.588 -5.422 -14.992 1 95.19 81 CYS A C 1
ATOM 658 O O . CYS A 1 81 ? 3.873 -4.676 -14.055 1 95.19 81 CYS A O 1
ATOM 660 N N . SER A 1 82 ? 3.955 -6.641 -15.031 1 93.38 82 SER A N 1
ATOM 661 C CA . SER A 1 82 ? 4.926 -7.133 -14.055 1 93.38 82 SER A CA 1
ATOM 662 C C . SER A 1 82 ? 6.207 -6.305 -14.094 1 93.38 82 SER A C 1
ATOM 664 O O . SER A 1 82 ? 6.68 -5.922 -15.164 1 93.38 82 SER A O 1
ATOM 666 N N . ARG A 1 83 ? 6.785 -6.082 -12.906 1 93.69 83 ARG A N 1
ATOM 667 C CA . ARG A 1 83 ? 8.062 -5.383 -12.828 1 93.69 83 ARG A CA 1
ATOM 668 C C . ARG A 1 83 ? 9.195 -6.258 -13.367 1 93.69 83 ARG A C 1
ATOM 670 O O . ARG A 1 83 ? 10.344 -5.82 -13.438 1 93.69 83 ARG A O 1
ATOM 677 N N . ALA A 1 84 ? 8.836 -7.418 -13.789 1 95.19 84 ALA A N 1
ATOM 678 C CA . ALA A 1 84 ? 9.75 -8.289 -14.516 1 95.19 84 ALA A CA 1
ATOM 679 C C . ALA A 1 84 ? 10.008 -7.773 -15.922 1 95.19 84 ALA A C 1
ATOM 681 O O . ALA A 1 84 ? 10.914 -8.25 -16.609 1 95.19 84 ALA A O 1
ATOM 682 N N . PHE A 1 85 ? 9.258 -6.766 -16.344 1 97.56 85 PHE A N 1
ATOM 683 C CA . PHE A 1 85 ? 9.391 -6.117 -17.641 1 97.56 85 PHE A CA 1
ATOM 684 C C . PHE A 1 85 ? 9.5 -4.605 -17.484 1 97.56 85 PHE A C 1
ATOM 686 O O . PHE A 1 85 ? 9.164 -4.062 -16.438 1 97.56 85 PHE A O 1
ATOM 693 N N . PHE A 1 86 ? 10.039 -3.953 -18.516 1 97.56 86 PHE A N 1
ATOM 694 C CA . PHE A 1 86 ? 10.031 -2.496 -18.562 1 97.56 86 PHE A CA 1
ATOM 695 C C . PHE A 1 86 ? 8.711 -1.973 -19.094 1 97.56 86 PHE A C 1
ATOM 697 O O . PHE A 1 86 ? 7.98 -2.699 -19.781 1 97.56 86 PHE A O 1
ATOM 704 N N . SER A 1 87 ? 8.352 -0.817 -18.766 1 97.19 87 SER A N 1
ATOM 705 C CA . SER A 1 87 ? 7.223 -0.101 -19.344 1 97.19 87 SER A CA 1
ATOM 706 C C . SER A 1 87 ? 7.621 1.313 -19.766 1 97.19 87 SER A C 1
ATOM 708 O O . SER A 1 87 ? 8.57 1.88 -19.219 1 97.19 87 SER A O 1
ATOM 710 N N . VAL A 1 88 ? 6.902 1.879 -20.594 1 96.5 88 VAL A N 1
ATOM 711 C CA . VAL A 1 88 ? 7.188 3.207 -21.141 1 96.5 88 VAL A CA 1
ATOM 712 C C . VAL A 1 88 ? 7.035 4.25 -20.031 1 96.5 88 VAL A C 1
ATOM 714 O O . VAL A 1 88 ? 7.914 5.098 -19.844 1 96.5 88 VAL A O 1
ATOM 717 N N . SER A 1 89 ? 6.051 4.164 -19.281 1 97.06 89 SER A N 1
ATOM 718 C CA . SER A 1 89 ? 5.609 5.223 -18.375 1 97.06 89 SER A CA 1
ATOM 719 C C . SER A 1 89 ? 6.508 5.316 -17.156 1 97.06 89 SER A C 1
ATOM 721 O O . SER A 1 89 ? 6.758 6.41 -16.641 1 97.06 89 SER A O 1
ATOM 723 N N . LEU A 1 90 ? 7.047 4.203 -16.656 1 97.56 90 LEU A N 1
ATOM 724 C CA . LEU A 1 90 ? 7.758 4.207 -15.391 1 97.56 90 LEU A CA 1
ATOM 725 C C . LEU A 1 90 ? 9.031 5.035 -15.477 1 97.56 90 LEU A C 1
ATOM 727 O O . LEU A 1 90 ? 9.266 5.918 -14.648 1 97.56 90 LEU A O 1
ATOM 731 N N . GLY A 1 91 ? 9.828 4.766 -16.5 1 97.25 91 GLY A N 1
ATOM 732 C CA . GLY A 1 91 ? 11.078 5.5 -16.656 1 97.25 91 GLY A CA 1
ATOM 733 C C . GLY A 1 91 ? 10.875 6.996 -16.812 1 97.25 91 GLY A C 1
ATOM 734 O O . GLY A 1 91 ? 11.664 7.789 -16.297 1 97.25 91 GLY A O 1
ATOM 735 N N . ILE A 1 92 ? 9.844 7.348 -17.531 1 98 92 ILE A N 1
ATOM 736 C CA . ILE A 1 92 ? 9.516 8.75 -17.734 1 98 92 ILE A CA 1
ATOM 737 C C . ILE A 1 92 ? 9.188 9.406 -16.406 1 98 92 ILE A C 1
ATOM 739 O O . ILE A 1 92 ? 9.664 10.5 -16.109 1 98 92 ILE A O 1
ATOM 743 N N . CYS A 1 93 ? 8.445 8.727 -15.633 1 98.62 93 CYS A N 1
ATOM 744 C CA . CYS A 1 93 ? 8.062 9.219 -14.312 1 98.62 93 CYS A CA 1
ATOM 745 C C . CYS A 1 93 ? 9.273 9.359 -13.406 1 98.62 93 CYS A C 1
ATOM 747 O O . CYS A 1 93 ? 9.43 10.367 -12.711 1 98.62 93 CYS A O 1
ATOM 749 N N . GLU A 1 94 ? 10.148 8.32 -13.414 1 98.62 94 GLU A N 1
ATOM 750 C CA . GLU A 1 94 ? 11.344 8.328 -12.578 1 98.62 94 GLU A CA 1
ATOM 751 C C . GLU A 1 94 ? 12.258 9.5 -12.93 1 98.62 94 GLU A C 1
ATOM 753 O O . GLU A 1 94 ? 12.75 10.203 -12.047 1 98.62 94 GLU A O 1
ATOM 758 N N . ARG A 1 95 ? 12.469 9.742 -14.195 1 98.19 95 ARG A N 1
ATOM 759 C CA . ARG A 1 95 ? 13.281 10.867 -14.648 1 98.19 95 ARG A CA 1
ATOM 760 C C . ARG A 1 95 ? 12.664 12.195 -14.234 1 98.19 95 ARG A C 1
ATOM 762 O O . ARG A 1 95 ? 13.375 13.102 -13.797 1 98.19 95 ARG A O 1
ATOM 769 N N . TYR A 1 96 ? 11.375 12.305 -14.383 1 98.44 96 TYR A N 1
ATOM 770 C CA . TYR A 1 96 ? 10.68 13.531 -14.016 1 98.44 96 TYR A CA 1
ATOM 771 C C . TYR A 1 96 ? 10.875 13.852 -12.539 1 98.44 96 TYR A C 1
ATOM 773 O O . TYR A 1 96 ? 11.25 14.969 -12.188 1 98.44 96 TYR A O 1
ATOM 781 N N . LEU A 1 97 ? 10.703 12.906 -11.695 1 98.62 97 LEU A N 1
ATOM 782 C CA . LEU A 1 97 ? 10.797 13.086 -10.25 1 98.62 97 LEU A CA 1
ATOM 783 C C . LEU A 1 97 ? 12.219 13.438 -9.836 1 98.62 97 LEU A C 1
ATOM 785 O O . LEU A 1 97 ? 12.43 14.344 -9.023 1 98.62 97 LEU A O 1
ATOM 789 N N . THR A 1 98 ? 13.164 12.703 -10.352 1 98.44 98 THR A N 1
ATOM 790 C CA . THR A 1 98 ? 14.555 12.906 -9.961 1 98.44 98 THR A CA 1
ATOM 791 C C . THR A 1 98 ? 15.039 14.289 -10.383 1 98.44 98 THR A C 1
ATOM 793 O O . THR A 1 98 ? 15.711 14.977 -9.609 1 98.44 98 THR A O 1
ATOM 796 N N . ASN A 1 99 ? 14.656 14.703 -11.562 1 97.94 99 ASN A N 1
ATOM 797 C CA . ASN A 1 99 ? 15.055 16.031 -12.031 1 97.94 99 ASN A CA 1
ATOM 798 C C . ASN A 1 99 ? 14.352 17.125 -11.242 1 97.94 99 ASN A C 1
ATOM 800 O O . ASN A 1 99 ? 14.961 18.141 -10.906 1 97.94 99 ASN A O 1
ATOM 804 N N . LEU A 1 100 ? 13.133 16.922 -10.992 1 98 100 LEU A N 1
ATOM 805 C CA . LEU A 1 100 ? 12.336 17.922 -10.281 1 98 100 LEU A CA 1
ATOM 806 C C . LEU A 1 100 ? 12.883 18.156 -8.875 1 98 100 LEU A C 1
ATOM 808 O O . LEU A 1 100 ? 12.898 19.281 -8.391 1 98 100 LEU A O 1
ATOM 812 N N . LEU A 1 101 ? 13.367 17.062 -8.195 1 98.12 101 LEU A N 1
ATOM 813 C CA . LEU A 1 101 ? 13.664 17.156 -6.773 1 98.12 101 LEU A CA 1
ATOM 814 C C . LEU A 1 101 ? 15.164 17.094 -6.52 1 98.12 101 LEU A C 1
ATOM 816 O O . LEU A 1 101 ? 15.625 17.312 -5.395 1 98.12 101 LEU A O 1
ATOM 820 N N . GLY A 1 102 ? 15.914 16.844 -7.539 1 98.25 102 GLY A N 1
ATOM 821 C CA . GLY A 1 102 ? 17.375 16.922 -7.453 1 98.25 102 GLY A CA 1
ATOM 822 C C . GLY A 1 102 ? 17.984 15.703 -6.785 1 98.25 102 GLY A C 1
ATOM 823 O O . GLY A 1 102 ? 18.859 15.836 -5.922 1 98.25 102 GLY A O 1
ATOM 824 N N . TYR A 1 103 ? 17.578 14.516 -7.102 1 98.81 103 TYR A N 1
ATOM 825 C CA . TYR A 1 103 ? 18.172 13.258 -6.645 1 98.81 103 TYR A CA 1
ATOM 826 C C . TYR A 1 103 ? 18.547 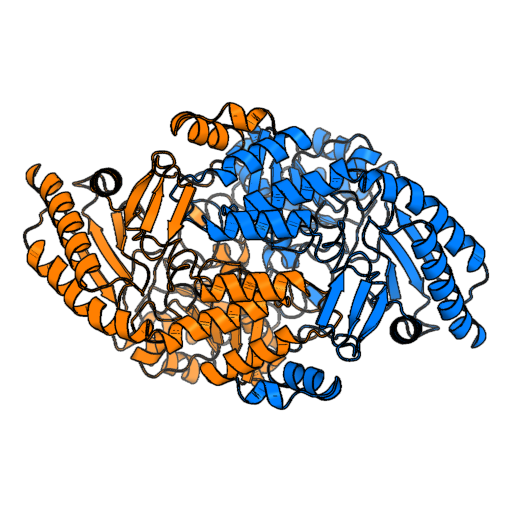12.383 -7.828 1 98.81 103 TYR A C 1
ATOM 828 O O . TYR A 1 103 ? 18.094 12.602 -8.953 1 98.81 103 TYR A O 1
ATOM 836 N N . ASP A 1 104 ? 19.391 11.344 -7.617 1 98.88 104 ASP A N 1
ATOM 837 C CA . ASP A 1 104 ? 19.859 10.469 -8.688 1 98.88 104 ASP A CA 1
ATOM 838 C C . ASP A 1 104 ? 18.812 9.391 -9.008 1 98.88 104 ASP A C 1
ATOM 840 O O . ASP A 1 104 ? 18.703 8.945 -10.148 1 98.88 104 ASP A O 1
ATOM 844 N N . LYS A 1 105 ? 18.094 8.953 -7.938 1 98.88 105 LYS A N 1
ATOM 845 C CA . LYS A 1 105 ? 17.234 7.781 -8.078 1 98.88 105 LYS A CA 1
ATOM 846 C C . LYS A 1 105 ? 15.906 7.98 -7.348 1 98.88 105 LYS A C 1
ATOM 848 O O . LYS A 1 105 ? 15.836 8.742 -6.379 1 98.88 105 LYS A O 1
ATOM 853 N N . VAL A 1 106 ? 14.922 7.332 -7.863 1 98.88 106 VAL A N 1
ATOM 854 C CA . VAL A 1 106 ? 13.648 7.227 -7.156 1 98.88 106 VAL A CA 1
ATOM 855 C C . VAL A 1 106 ? 13.172 5.773 -7.164 1 98.88 106 VAL A C 1
ATOM 857 O O . VAL A 1 106 ? 13.328 5.066 -8.164 1 98.88 106 VAL A O 1
ATOM 860 N N . LEU A 1 107 ? 12.727 5.27 -6.035 1 98.75 107 LEU A N 1
ATOM 861 C CA . LEU A 1 107 ? 12.039 3.994 -5.871 1 98.75 107 LEU A CA 1
ATOM 862 C C . LEU A 1 107 ? 10.547 4.207 -5.637 1 98.75 107 LEU A C 1
ATOM 864 O O . LEU A 1 107 ? 10.148 4.773 -4.613 1 98.75 107 LEU A O 1
ATOM 868 N N . MET A 1 108 ? 9.727 3.746 -6.641 1 98.44 108 MET A N 1
ATOM 869 C CA . MET A 1 108 ? 8.289 3.961 -6.594 1 98.44 108 MET A CA 1
ATOM 870 C C . MET A 1 108 ? 7.602 2.875 -5.77 1 98.44 108 MET A C 1
ATOM 872 O O . MET A 1 108 ? 7.91 1.691 -5.918 1 98.44 108 MET A O 1
ATOM 876 N N . MET A 1 109 ? 6.68 3.264 -4.863 1 98.19 109 MET A N 1
ATOM 877 C CA . MET A 1 109 ? 5.852 2.381 -4.051 1 98.19 109 MET A CA 1
ATOM 878 C C . MET A 1 109 ? 4.391 2.816 -4.094 1 98.19 109 MET A C 1
ATOM 880 O O . MET A 1 109 ? 3.973 3.514 -5.02 1 98.19 109 MET A O 1
ATOM 884 N N . ASN A 1 110 ? 3.529 2.377 -3.111 1 97.56 110 ASN A N 1
ATOM 885 C CA . ASN A 1 110 ? 2.094 2.611 -3.203 1 97.56 110 ASN A CA 1
ATOM 886 C C . ASN A 1 110 ? 1.615 3.588 -2.133 1 97.56 110 ASN A C 1
ATOM 888 O O . ASN A 1 110 ? 0.789 4.461 -2.404 1 97.56 110 ASN A O 1
ATOM 892 N N . THR A 1 111 ? 2.096 3.432 -0.855 1 97.25 111 THR A N 1
ATOM 893 C CA . THR A 1 111 ? 1.542 4.191 0.26 1 97.25 111 THR A CA 1
ATOM 894 C C . THR A 1 111 ? 2.654 4.84 1.077 1 97.25 111 THR A C 1
ATOM 896 O O . THR A 1 111 ? 3.816 4.441 0.98 1 97.25 111 THR A O 1
ATOM 899 N N . GLY A 1 112 ? 2.246 5.824 1.877 1 97.5 112 GLY A N 1
ATOM 900 C CA . GLY A 1 112 ? 3.213 6.418 2.787 1 97.5 112 GLY A CA 1
ATOM 901 C C . GLY A 1 112 ? 3.844 5.406 3.727 1 97.5 112 GLY A C 1
ATOM 902 O O . GLY A 1 112 ? 5.031 5.5 4.039 1 97.5 112 GLY A O 1
ATOM 903 N N . ALA A 1 113 ? 3.035 4.445 4.207 1 97.81 113 ALA A N 1
ATOM 904 C CA . ALA A 1 113 ? 3.561 3.373 5.043 1 97.81 113 ALA A CA 1
ATOM 905 C C . ALA A 1 113 ? 4.648 2.59 4.312 1 97.81 113 ALA A C 1
ATOM 907 O O . ALA A 1 113 ? 5.688 2.271 4.895 1 97.81 113 ALA A O 1
ATOM 908 N N . GLU A 1 114 ? 4.422 2.311 3.047 1 98.12 114 GLU A N 1
ATOM 909 C CA . GLU A 1 114 ? 5.414 1.572 2.268 1 98.12 114 GLU A CA 1
ATOM 910 C C . GLU A 1 114 ? 6.664 2.412 2.025 1 98.12 114 GLU A C 1
ATOM 912 O O . GLU A 1 114 ? 7.773 1.881 1.975 1 98.12 114 GLU A O 1
ATOM 917 N N . ALA A 1 115 ? 6.484 3.719 1.865 1 98.62 115 ALA A N 1
ATOM 918 C CA . ALA A 1 115 ? 7.652 4.59 1.734 1 98.62 115 ALA A CA 1
ATOM 919 C C . ALA A 1 115 ? 8.5 4.562 3.002 1 98.62 115 ALA A C 1
ATOM 921 O O . ALA A 1 115 ? 9.734 4.484 2.932 1 98.62 115 ALA A O 1
ATOM 922 N N . ASN A 1 116 ? 7.844 4.641 4.156 1 98.81 116 ASN A N 1
ATOM 923 C CA . ASN A 1 116 ? 8.578 4.578 5.422 1 98.81 116 ASN A CA 1
ATOM 924 C C . ASN A 1 116 ? 9.234 3.217 5.621 1 98.81 116 ASN A C 1
ATOM 926 O O . ASN A 1 116 ? 10.375 3.137 6.078 1 98.81 116 ASN A O 1
ATOM 930 N N . GLU A 1 117 ? 8.516 2.16 5.312 1 98.62 117 GLU A N 1
ATOM 931 C CA . GLU A 1 117 ? 9.094 0.818 5.355 1 98.62 117 GLU A CA 1
ATOM 932 C C . GLU A 1 117 ? 10.328 0.719 4.461 1 98.62 117 GLU A C 1
ATOM 934 O O . GLU A 1 117 ? 11.32 0.086 4.832 1 98.62 117 GLU A O 1
ATOM 939 N N . THR A 1 118 ? 10.227 1.298 3.27 1 98.69 118 THR A N 1
ATOM 940 C CA . THR A 1 118 ? 11.359 1.331 2.355 1 98.69 118 THR A CA 1
ATOM 941 C C . THR A 1 118 ? 12.539 2.08 2.979 1 98.69 118 THR A C 1
ATOM 943 O O . THR A 1 118 ? 13.68 1.64 2.879 1 98.69 118 THR A O 1
ATOM 946 N N . ALA A 1 119 ? 12.242 3.188 3.625 1 98.88 119 ALA A N 1
ATOM 947 C CA . ALA A 1 119 ? 13.281 3.994 4.246 1 98.88 119 ALA A CA 1
ATOM 948 C C . ALA A 1 119 ? 13.961 3.234 5.383 1 98.88 119 ALA A C 1
ATOM 950 O O . ALA A 1 119 ? 15.18 3.309 5.547 1 98.88 119 ALA A O 1
ATOM 951 N N . TYR A 1 120 ? 13.156 2.52 6.25 1 98.75 120 TYR A N 1
ATOM 952 C CA . TYR A 1 120 ? 13.734 1.72 7.324 1 98.75 120 TYR A CA 1
ATOM 953 C C . TYR A 1 120 ? 14.727 0.698 6.77 1 98.75 120 TYR A C 1
ATOM 955 O O . TYR A 1 120 ? 15.852 0.585 7.258 1 98.75 120 TYR A O 1
ATOM 963 N N . LYS A 1 121 ? 14.289 0.021 5.762 1 98.56 121 LYS A N 1
ATOM 964 C CA . LYS A 1 121 ? 15.109 -1.03 5.168 1 98.56 121 LYS A CA 1
ATOM 965 C C . LYS A 1 121 ? 16.328 -0.446 4.469 1 98.56 121 LYS A C 1
ATOM 967 O O . LYS A 1 121 ? 17.422 -0.996 4.566 1 98.56 121 LYS A O 1
ATOM 972 N N . LEU A 1 122 ? 16.125 0.646 3.754 1 98.81 122 LEU A N 1
ATOM 973 C CA . LEU A 1 122 ? 17.203 1.332 3.051 1 98.81 122 LEU A CA 1
ATOM 974 C C . LEU A 1 122 ? 18.281 1.803 4.027 1 98.81 122 LEU A C 1
ATOM 976 O O . LEU A 1 122 ? 19.469 1.598 3.793 1 98.81 122 LEU A O 1
ATOM 980 N N . CYS A 1 123 ? 17.859 2.428 5.141 1 98.88 123 CYS A N 1
ATOM 981 C CA . CYS A 1 123 ? 18.797 2.932 6.145 1 98.88 123 CYS A CA 1
ATOM 982 C C . CYS A 1 123 ? 19.594 1.792 6.766 1 98.88 123 CYS A C 1
ATOM 984 O O . CYS A 1 123 ? 20.812 1.891 6.906 1 98.88 123 CYS A O 1
ATOM 986 N N . ARG A 1 124 ? 18.938 0.73 7.156 1 98.75 124 ARG A N 1
ATOM 987 C CA . ARG A 1 124 ? 19.641 -0.393 7.77 1 98.75 124 ARG A CA 1
ATOM 988 C C . ARG A 1 124 ? 20.625 -1.022 6.797 1 98.75 124 ARG A C 1
ATOM 990 O O . ARG A 1 124 ? 21.781 -1.27 7.152 1 98.75 124 ARG A O 1
ATOM 997 N N . LYS A 1 125 ? 20.172 -1.288 5.598 1 98.69 125 LYS A N 1
ATOM 998 C CA . LYS A 1 125 ? 21.062 -1.907 4.617 1 98.69 125 LYS A CA 1
ATOM 999 C C . LYS A 1 125 ? 22.266 -1.019 4.328 1 98.69 125 LYS A C 1
ATOM 1001 O O . LYS A 1 125 ? 23.391 -1.506 4.242 1 98.69 125 LYS A O 1
ATOM 1006 N N . TRP A 1 126 ? 22 0.295 4.113 1 98.88 126 TRP A N 1
ATOM 1007 C CA . TRP A 1 126 ? 23.094 1.246 3.965 1 98.88 126 TRP A CA 1
ATOM 1008 C C . TRP A 1 126 ? 24.031 1.187 5.164 1 98.88 126 TRP A C 1
ATOM 1010 O O . TRP A 1 126 ? 25.25 1.228 5.008 1 98.88 126 TRP A O 1
ATOM 1020 N N . GLY A 1 127 ? 23.469 1.105 6.383 1 98.88 127 GLY A N 1
ATOM 1021 C CA . GLY A 1 127 ? 24.25 0.99 7.602 1 98.88 127 GLY A CA 1
ATOM 1022 C C . GLY A 1 127 ? 25.188 -0.207 7.602 1 98.88 127 GLY A C 1
ATOM 1023 O O . GLY A 1 127 ? 26.344 -0.096 8 1 98.88 127 GLY A O 1
ATOM 1024 N N . TYR A 1 128 ? 24.656 -1.308 7.156 1 98.75 128 TYR A N 1
ATOM 1025 C CA . TYR A 1 128 ? 25.438 -2.537 7.164 1 98.75 128 TYR A CA 1
ATOM 1026 C C . TYR A 1 128 ? 26.469 -2.535 6.039 1 98.75 128 TYR A C 1
ATOM 1028 O O . TYR A 1 128 ? 27.625 -2.895 6.254 1 98.75 128 TYR A O 1
ATOM 1036 N N . GLU A 1 129 ? 26.125 -2.09 4.875 1 98.62 129 GLU A N 1
ATOM 1037 C CA . GLU A 1 129 ? 26.969 -2.311 3.699 1 98.62 129 GLU A CA 1
ATOM 1038 C C . GLU A 1 129 ? 27.922 -1.145 3.475 1 98.62 129 GLU A C 1
ATOM 1040 O O . GLU A 1 129 ? 29 -1.319 2.893 1 98.62 129 GLU A O 1
ATOM 1045 N N . VAL A 1 130 ? 27.578 0.033 3.887 1 98.62 130 VAL A N 1
ATOM 1046 C CA . VAL A 1 130 ? 28.375 1.222 3.617 1 98.62 130 VAL A CA 1
ATOM 1047 C C . VAL A 1 130 ? 29.016 1.711 4.91 1 98.62 130 VAL A C 1
ATOM 1049 O O . VAL A 1 130 ? 30.25 1.79 5.004 1 98.62 130 VAL A O 1
ATOM 1052 N N . LYS A 1 131 ? 28.281 1.953 5.98 1 98.56 131 LYS A N 1
ATOM 1053 C CA . LYS A 1 131 ? 28.781 2.463 7.254 1 98.56 131 LYS A CA 1
ATOM 1054 C C . LYS A 1 131 ? 29.469 1.36 8.055 1 98.56 131 LYS A C 1
ATOM 1056 O O . LYS A 1 131 ? 30.234 1.643 8.984 1 98.56 131 LYS A O 1
ATOM 1061 N N . LYS A 1 132 ? 29.234 0.099 7.664 1 98.62 132 LYS A N 1
ATOM 1062 C CA . LYS A 1 132 ? 29.875 -1.089 8.219 1 98.62 132 LYS A CA 1
ATOM 1063 C C . LYS A 1 132 ? 29.469 -1.303 9.672 1 98.62 132 LYS A C 1
ATOM 1065 O O . LYS A 1 132 ? 30.297 -1.605 10.523 1 98.62 132 LYS A O 1
ATOM 1070 N N . ILE A 1 133 ? 28.188 -1.123 9.977 1 98.81 133 ILE A N 1
ATOM 1071 C CA . ILE A 1 133 ? 27.609 -1.465 11.273 1 98.81 133 ILE A CA 1
ATOM 1072 C C . ILE A 1 133 ? 27.531 -2.982 11.422 1 98.81 133 ILE A C 1
ATOM 1074 O O . ILE A 1 133 ? 27.234 -3.691 10.461 1 98.81 133 ILE A O 1
ATOM 1078 N N . PRO A 1 134 ? 27.859 -3.502 12.617 1 98.5 134 PRO A N 1
ATOM 1079 C CA . PRO A 1 134 ? 27.734 -4.949 12.797 1 98.5 134 PRO A CA 1
ATOM 1080 C C . PRO A 1 134 ? 26.328 -5.469 12.516 1 98.5 134 PRO A C 1
ATOM 1082 O O . PRO A 1 134 ? 25.344 -4.762 12.758 1 98.5 134 PRO A O 1
ATOM 1085 N N . GLU A 1 135 ? 26.297 -6.672 12.016 1 97.38 135 GLU A N 1
ATOM 1086 C CA . GLU A 1 135 ? 25.047 -7.312 11.625 1 97.38 135 GLU A CA 1
ATOM 1087 C C . GLU A 1 135 ? 24.016 -7.227 12.742 1 97.38 135 GLU A C 1
ATOM 1089 O O . GLU A 1 135 ? 24.328 -7.488 13.906 1 97.38 135 GLU A O 1
ATOM 1094 N N . ASN A 1 136 ? 22.844 -6.797 12.391 1 97.62 136 ASN A N 1
ATOM 1095 C CA . ASN A 1 136 ? 21.656 -6.742 13.242 1 97.62 136 ASN A CA 1
ATOM 1096 C C . ASN A 1 136 ? 21.812 -5.711 14.352 1 97.62 136 ASN A C 1
ATOM 1098 O O . ASN A 1 136 ? 21.125 -5.773 15.367 1 97.62 136 ASN A O 1
ATOM 1102 N N . MET A 1 137 ? 22.688 -4.711 14.188 1 98.5 137 MET A N 1
ATOM 1103 C CA . MET A 1 137 ? 22.906 -3.715 15.234 1 98.5 137 MET A CA 1
ATOM 1104 C C . MET A 1 137 ? 22.516 -2.322 14.75 1 98.5 137 MET A C 1
ATOM 1106 O O . MET A 1 137 ? 22.516 -1.365 15.523 1 98.5 137 MET A O 1
ATOM 1110 N N . ALA A 1 138 ? 22.078 -2.217 13.508 1 98.75 138 ALA A N 1
ATOM 1111 C CA . ALA A 1 138 ? 21.719 -0.906 12.969 1 98.75 138 ALA A CA 1
ATOM 1112 C C . ALA A 1 138 ? 20.531 -0.311 13.703 1 98.75 138 ALA A C 1
ATOM 1114 O O . ALA A 1 138 ? 19.516 -0.987 13.906 1 98.75 138 ALA A O 1
ATOM 1115 N N . LYS A 1 139 ? 20.688 0.902 14.172 1 98.75 139 LYS A N 1
ATOM 1116 C CA . LYS A 1 139 ? 19.688 1.624 14.945 1 98.75 139 LYS A CA 1
ATOM 1117 C C . LYS A 1 139 ? 19.141 2.811 14.164 1 98.75 139 LYS A C 1
ATOM 1119 O O . LYS A 1 139 ? 19.891 3.535 13.516 1 98.75 139 LYS A O 1
ATOM 1124 N N . ILE A 1 140 ? 17.859 2.975 14.133 1 98.94 140 ILE A N 1
ATOM 1125 C CA . ILE A 1 140 ? 17.188 4.121 13.523 1 98.94 140 ILE A CA 1
ATOM 1126 C C . ILE A 1 140 ? 16.609 5.027 14.609 1 98.94 140 ILE A C 1
ATOM 1128 O O . ILE A 1 140 ? 15.945 4.551 15.531 1 98.94 140 ILE A O 1
ATOM 1132 N N . VAL A 1 141 ? 16.922 6.258 14.539 1 98.94 141 VAL A N 1
ATOM 1133 C CA . VAL A 1 141 ? 16.391 7.242 15.469 1 98.94 141 VAL A CA 1
ATOM 1134 C C . VAL A 1 141 ? 15.188 7.941 14.852 1 98.94 141 VAL A C 1
ATOM 1136 O O . VAL A 1 141 ? 15.227 8.336 13.68 1 98.94 141 VAL A O 1
ATOM 1139 N N . VAL A 1 142 ? 14.07 8.031 15.562 1 98.88 142 VAL A N 1
ATOM 1140 C CA . VAL A 1 142 ? 12.859 8.742 15.172 1 98.88 142 VAL A CA 1
ATOM 1141 C C . VAL A 1 142 ? 12.43 9.695 16.281 1 98.88 142 VAL A C 1
ATOM 1143 O O . VAL A 1 142 ? 13.094 9.781 17.312 1 98.88 142 VAL A O 1
ATOM 1146 N N . CYS A 1 143 ? 11.398 10.445 16.047 1 98.88 143 CYS A N 1
ATOM 1147 C CA . CYS A 1 143 ? 10.938 11.406 17.047 1 98.88 143 CYS A CA 1
ATOM 1148 C C . CYS A 1 143 ? 9.719 10.875 17.797 1 98.88 143 CYS A C 1
ATOM 1150 O O . CYS A 1 143 ? 8.906 10.141 17.219 1 98.88 143 CYS A O 1
ATOM 1152 N N . LYS A 1 144 ? 9.625 11.234 19.062 1 98.31 144 LYS A N 1
ATOM 1153 C CA . LYS A 1 144 ? 8.383 11.008 19.797 1 98.31 144 LYS A CA 1
ATOM 1154 C C . LYS A 1 144 ? 7.199 11.664 19.094 1 98.31 144 LYS A C 1
ATOM 1156 O O . LYS A 1 144 ? 7.34 12.742 18.5 1 98.31 144 LYS A O 1
ATOM 1161 N N . ASN A 1 145 ? 6.004 11.008 19.078 1 97.31 145 ASN A N 1
ATOM 1162 C CA . ASN A 1 145 ? 4.746 11.461 18.5 1 97.31 145 ASN A CA 1
ATOM 1163 C C . ASN A 1 145 ? 4.789 11.438 16.984 1 97.31 145 ASN A C 1
ATOM 1165 O O . ASN A 1 145 ? 3.998 12.109 16.312 1 97.31 145 ASN A O 1
ATOM 1169 N N . ASN A 1 146 ? 5.719 10.656 16.484 1 98 146 ASN A N 1
ATOM 1170 C CA . ASN A 1 146 ? 5.758 10.508 15.031 1 98 146 ASN A CA 1
ATOM 1171 C C . ASN A 1 146 ? 4.594 9.664 14.523 1 98 146 ASN A C 1
ATOM 1173 O O . ASN A 1 146 ? 3.951 8.953 15.297 1 98 146 ASN A O 1
ATOM 1177 N N . PHE A 1 147 ? 4.27 9.805 13.289 1 96.88 147 PHE A N 1
ATOM 1178 C CA . PHE A 1 147 ? 3.355 8.93 12.555 1 96.88 147 PHE A CA 1
ATOM 1179 C C . PHE A 1 147 ? 3.945 8.531 11.211 1 96.88 147 PHE A C 1
ATOM 1181 O O . PHE A 1 147 ? 4.121 9.383 10.328 1 96.88 147 PHE A O 1
ATOM 1188 N N . SER A 1 148 ? 4.184 7.277 11.047 1 96.81 148 SER A N 1
ATOM 1189 C CA . SER A 1 148 ? 4.816 6.797 9.82 1 96.81 148 SER A CA 1
ATOM 1190 C C . SER A 1 148 ? 3.982 5.703 9.156 1 96.81 148 SER A C 1
ATOM 1192 O O . SER A 1 148 ? 4.406 5.105 8.164 1 96.81 148 SER A O 1
ATOM 1194 N N . GLY A 1 149 ? 2.812 5.441 9.648 1 95.69 149 GLY A N 1
ATOM 1195 C CA . GLY A 1 149 ? 1.972 4.367 9.148 1 95.69 149 GLY A CA 1
ATOM 1196 C C . GLY A 1 149 ? 1.587 3.363 10.219 1 95.69 149 GLY A C 1
ATOM 1197 O O . GLY A 1 149 ? 1.79 3.611 11.414 1 95.69 149 GLY A O 1
ATOM 1198 N N . ARG A 1 150 ? 0.981 2.236 9.797 1 96.31 150 ARG A N 1
ATOM 1199 C CA . ARG A 1 150 ? 0.414 1.325 10.789 1 96.31 150 ARG A CA 1
ATOM 1200 C C . ARG A 1 150 ? 0.917 -0.098 10.57 1 96.31 150 ARG A C 1
ATOM 1202 O O . ARG A 1 150 ? 0.361 -1.049 11.125 1 96.31 150 ARG A O 1
ATOM 1209 N N . THR A 1 151 ? 1.939 -0.353 9.734 1 97.62 151 THR A N 1
ATOM 1210 C CA . THR A 1 151 ? 2.582 -1.659 9.641 1 97.62 151 THR A CA 1
ATOM 1211 C C . THR A 1 151 ? 3.385 -1.966 10.898 1 97.62 151 THR A C 1
ATOM 1213 O O . THR A 1 151 ? 3.635 -1.074 11.711 1 97.62 151 THR A O 1
ATOM 1216 N N . LEU A 1 152 ? 3.799 -3.141 11.07 1 97.81 152 LEU A N 1
ATOM 1217 C CA . LEU A 1 152 ? 4.57 -3.514 12.25 1 97.81 152 LEU A CA 1
ATOM 1218 C C . LEU A 1 152 ? 5.863 -2.707 12.336 1 97.81 152 LEU A C 1
ATOM 1220 O O . LEU A 1 152 ? 6.285 -2.316 13.422 1 97.81 152 LEU A O 1
ATOM 1224 N N . GLY A 1 153 ? 6.492 -2.479 11.148 1 97.88 153 GLY A N 1
ATOM 1225 C CA . GLY A 1 153 ? 7.664 -1.616 11.156 1 97.88 153 GLY A CA 1
ATOM 1226 C C . GLY A 1 153 ? 7.355 -0.194 11.586 1 97.88 153 GLY A C 1
ATOM 1227 O O . GLY A 1 153 ? 8.055 0.371 12.43 1 97.88 153 GLY A O 1
ATOM 1228 N N . CYS A 1 154 ? 6.297 0.331 11.102 1 98.19 154 CYS A N 1
ATOM 1229 C CA . CYS A 1 154 ? 5.898 1.702 11.406 1 98.19 154 CYS A CA 1
ATOM 1230 C C . CYS A 1 154 ? 5.527 1.853 12.875 1 98.19 154 CYS A C 1
ATOM 1232 O O . CYS A 1 154 ? 5.941 2.812 13.531 1 98.19 154 CYS A O 1
ATOM 1234 N N . ILE A 1 155 ? 4.805 0.886 13.398 1 97.81 155 ILE A N 1
ATOM 1235 C CA . ILE A 1 155 ? 4.352 1.052 14.781 1 97.81 155 ILE A CA 1
ATOM 1236 C C . ILE A 1 155 ? 5.492 0.723 15.734 1 97.81 155 ILE A C 1
ATOM 1238 O O . ILE A 1 155 ? 5.465 1.117 16.906 1 97.81 155 ILE A O 1
ATOM 1242 N N . SER A 1 156 ? 6.504 -0.004 15.289 1 98 156 SER A N 1
ATOM 1243 C CA . SER A 1 156 ? 7.707 -0.206 16.078 1 98 156 SER A CA 1
ATOM 1244 C C . SER A 1 156 ? 8.43 1.112 16.328 1 98 156 SER A C 1
ATOM 1246 O O . SER A 1 156 ? 9.133 1.262 17.344 1 98 156 SER A O 1
ATOM 1248 N N . ALA A 1 157 ? 8.219 2.059 15.445 1 97.75 157 ALA A N 1
ATOM 1249 C CA . ALA A 1 157 ? 8.844 3.375 15.562 1 97.75 157 ALA A CA 1
ATOM 1250 C C . ALA A 1 157 ? 7.945 4.344 16.328 1 97.75 157 ALA A C 1
ATOM 1252 O O . ALA A 1 157 ? 8.391 5.418 16.734 1 97.75 157 ALA A O 1
ATOM 1253 N N . SER A 1 158 ? 6.73 3.975 16.594 1 97.25 158 SER A N 1
ATOM 1254 C CA . SER A 1 158 ? 5.723 4.895 17.109 1 97.25 158 SER A CA 1
ATOM 1255 C C . SER A 1 158 ? 5.793 4.996 18.641 1 97.25 158 SER A C 1
ATOM 1257 O O . SER A 1 158 ? 6.332 4.105 19.297 1 97.25 158 SER A O 1
ATOM 1259 N N . THR A 1 159 ? 5.309 6.105 19.203 1 95.5 159 THR A N 1
ATOM 1260 C CA . THR A 1 159 ? 5.18 6.27 20.656 1 95.5 159 THR A CA 1
ATOM 1261 C C . THR A 1 159 ? 3.717 6.477 21.047 1 95.5 159 THR A C 1
ATOM 1263 O O . THR A 1 159 ? 3.418 6.824 22.188 1 95.5 159 THR A O 1
ATOM 1266 N N . THR A 1 160 ? 2.857 6.332 20.141 1 92.5 160 THR A N 1
ATOM 1267 C CA . THR A 1 160 ? 1.444 6.555 20.422 1 92.5 160 THR A CA 1
ATOM 1268 C C . THR A 1 160 ? 0.767 5.25 20.844 1 92.5 160 THR A C 1
ATOM 1270 O O . THR A 1 160 ? 0.75 4.285 20.078 1 92.5 160 THR A O 1
ATOM 1273 N N . ASN A 1 161 ? 0.143 5.246 21.984 1 91.69 161 ASN A N 1
ATOM 1274 C CA . ASN A 1 161 ? -0.473 4.047 22.547 1 91.69 161 ASN A CA 1
ATOM 1275 C C . ASN A 1 161 ? -1.546 3.482 21.609 1 91.69 161 ASN A C 1
ATOM 1277 O O . ASN A 1 161 ? -1.69 2.264 21.5 1 91.69 161 ASN A O 1
ATOM 1281 N N . LYS A 1 162 ? -2.277 4.305 21 1 89.62 162 LYS A N 1
ATOM 1282 C CA . LYS A 1 162 ? -3.336 3.869 20.094 1 89.62 162 LYS A CA 1
ATOM 1283 C C . LYS A 1 162 ? -2.775 2.99 18.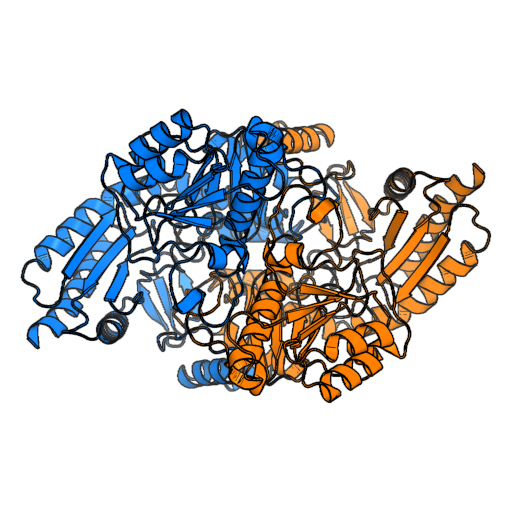969 1 89.62 162 LYS A C 1
ATOM 1285 O O . LYS A 1 162 ? -3.453 2.078 18.5 1 89.62 162 LYS A O 1
ATOM 1290 N N . CYS A 1 163 ? -1.602 3.213 18.562 1 89.75 163 CYS A N 1
ATOM 1291 C CA . CYS A 1 163 ? -0.98 2.496 17.453 1 89.75 163 CYS A CA 1
ATOM 1292 C C . CYS A 1 163 ? -0.244 1.258 17.953 1 89.75 163 CYS A C 1
ATOM 1294 O O . CYS A 1 163 ? -0.02 0.316 17.188 1 89.75 163 CYS A O 1
ATOM 1296 N N . THR A 1 164 ? 0.106 1.214 19.281 1 94.62 164 THR A N 1
ATOM 1297 C CA . THR A 1 164 ? 1.049 0.188 19.703 1 94.62 164 THR A CA 1
ATOM 1298 C C . THR A 1 164 ? 0.374 -0.809 20.641 1 94.62 164 THR A C 1
ATOM 1300 O O . THR A 1 164 ? 0.821 -1.95 20.781 1 94.62 164 THR A O 1
ATOM 1303 N N . SER A 1 165 ? -0.693 -0.407 21.266 1 96 165 SER A N 1
ATOM 1304 C CA . SER A 1 165 ? -1.291 -1.229 22.312 1 96 165 SER A CA 1
ATOM 1305 C C . SER A 1 165 ? -1.794 -2.557 21.75 1 96 165 SER A C 1
ATOM 1307 O O . SER A 1 165 ? -2.609 -2.578 20.828 1 96 165 SER A O 1
ATOM 1309 N N . ASN A 1 166 ? -1.268 -3.633 22.312 1 97.62 166 ASN A N 1
ATOM 1310 C CA . ASN A 1 166 ? -1.699 -5 22.047 1 97.62 166 ASN A CA 1
ATOM 1311 C C . ASN A 1 166 ? -1.314 -5.441 20.625 1 97.62 166 ASN A C 1
ATOM 1313 O O . ASN A 1 166 ? -2.027 -6.227 20 1 97.62 166 ASN A O 1
ATOM 1317 N N . PHE A 1 167 ? -0.211 -4.945 20.094 1 98.12 167 PHE A N 1
ATOM 1318 C CA . PHE A 1 167 ? 0.24 -5.363 18.766 1 98.12 167 PHE A CA 1
ATOM 1319 C C . PHE A 1 167 ? 1.666 -5.898 18.828 1 98.12 167 PHE A C 1
ATOM 1321 O O . PHE A 1 167 ? 2.182 -6.414 17.828 1 98.12 167 PHE A O 1
ATOM 1328 N N . GLY A 1 168 ? 2.373 -5.793 19.953 1 96.81 168 GLY A N 1
ATOM 1329 C CA . GLY A 1 168 ? 3.756 -6.219 20.078 1 96.81 168 GLY A CA 1
ATOM 1330 C C . GLY A 1 168 ? 3.926 -7.727 20.016 1 96.81 168 GLY A C 1
ATOM 1331 O O . GLY A 1 168 ? 2.943 -8.461 19.891 1 96.81 168 GLY A O 1
ATOM 1332 N N . PRO A 1 169 ? 5.082 -8.227 20.172 1 97.31 169 PRO A N 1
ATOM 1333 C CA . PRO A 1 169 ? 6.305 -7.438 20.344 1 97.31 169 PRO A CA 1
ATOM 1334 C C . PRO A 1 169 ? 6.734 -6.734 19.062 1 97.31 169 PRO A C 1
ATOM 1336 O O . PRO A 1 169 ? 6.266 -7.086 17.969 1 97.31 169 PRO A O 1
ATOM 1339 N N . PHE A 1 170 ? 7.586 -5.723 19.219 1 97.38 170 PHE A N 1
ATOM 1340 C CA . PHE A 1 170 ? 7.926 -4.836 18.109 1 97.38 170 PHE A CA 1
ATOM 1341 C C . PHE A 1 170 ? 9.359 -5.082 17.641 1 97.38 170 PHE A C 1
ATOM 1343 O O . PHE A 1 170 ? 10.148 -5.707 18.344 1 97.38 170 PHE A O 1
ATOM 1350 N N . ALA A 1 171 ? 9.648 -4.668 16.344 1 96.88 171 ALA A N 1
ATOM 1351 C CA . ALA A 1 171 ? 11.016 -4.723 15.844 1 96.88 171 ALA A CA 1
ATOM 1352 C C . ALA A 1 171 ? 11.953 -3.873 16.703 1 96.88 171 ALA A C 1
ATOM 1354 O O . ALA A 1 171 ? 11.609 -2.742 17.062 1 96.88 171 ALA A O 1
ATOM 1355 N N . PRO A 1 172 ? 13.117 -4.363 17 1 96.81 172 PRO A N 1
ATOM 1356 C CA . PRO A 1 172 ? 14.039 -3.635 17.875 1 96.81 172 PRO A CA 1
ATOM 1357 C C . PRO A 1 172 ? 14.852 -2.578 17.125 1 96.81 172 PRO A C 1
ATOM 1359 O O . PRO A 1 172 ? 14.758 -2.475 15.898 1 96.81 172 PRO A O 1
ATOM 1362 N N . GLN A 1 173 ? 15.586 -1.771 17.844 1 98 173 GLN A N 1
ATOM 1363 C CA . GLN A 1 173 ? 16.609 -0.835 17.391 1 98 173 GLN A CA 1
ATOM 1364 C C . GLN A 1 173 ? 15.977 0.392 16.734 1 98 173 GLN A C 1
ATOM 1366 O O . GLN A 1 173 ? 16.438 0.858 15.695 1 98 173 GLN A O 1
ATOM 1371 N N . PHE A 1 174 ? 14.852 0.798 17.281 1 98.44 174 PHE A N 1
ATOM 1372 C CA . PHE A 1 174 ? 14.305 2.137 17.094 1 98.44 174 PHE A CA 1
ATOM 1373 C C . PHE A 1 174 ? 14.461 2.969 18.359 1 98.44 174 PHE A C 1
ATOM 1375 O O . PHE A 1 174 ? 13.984 2.582 19.438 1 98.44 174 PHE A O 1
ATOM 1382 N N . SER A 1 175 ? 15.172 3.984 18.266 1 98.5 175 SER A N 1
ATOM 1383 C CA . SER A 1 175 ? 15.297 4.922 19.375 1 98.5 175 SER A CA 1
ATOM 1384 C C . SER A 1 175 ? 14.414 6.152 19.156 1 98.5 175 SER A C 1
ATOM 1386 O O . SER A 1 175 ? 14.227 6.598 18.016 1 98.5 175 SER A O 1
ATOM 1388 N N . LYS A 1 176 ? 13.875 6.699 20.25 1 98.5 176 LYS A N 1
ATOM 1389 C CA . LYS A 1 176 ? 12.945 7.82 20.172 1 98.5 176 LYS A CA 1
ATOM 1390 C C . LYS A 1 176 ? 13.477 9.031 20.938 1 98.5 176 LYS A C 1
ATOM 1392 O O . LYS A 1 176 ? 13.781 8.938 22.125 1 98.5 176 LYS A O 1
ATOM 1397 N N . VAL A 1 177 ? 13.578 10.133 20.234 1 98.88 177 VAL A N 1
ATOM 1398 C CA . VAL A 1 177 ? 14 11.383 20.859 1 98.88 177 VAL A CA 1
ATOM 1399 C C . VAL A 1 177 ? 12.867 12.398 20.797 1 98.88 177 VAL A C 1
ATOM 1401 O O . VAL A 1 177 ? 11.969 12.289 19.969 1 98.88 177 VAL A O 1
ATOM 1404 N N . PRO A 1 178 ? 12.836 13.375 21.703 1 98.75 178 PRO A N 1
ATOM 1405 C CA . PRO A 1 178 ? 11.828 14.438 21.594 1 98.75 178 PRO A CA 1
ATOM 1406 C C . PRO A 1 178 ? 11.945 15.211 20.281 1 98.75 178 PRO A C 1
ATOM 1408 O O . PRO A 1 178 ? 13.062 15.484 19.812 1 98.75 178 PRO A O 1
ATOM 1411 N N . TYR A 1 179 ? 10.852 15.547 19.781 1 98.69 179 TYR A N 1
ATOM 1412 C CA . TYR A 1 179 ? 10.812 16.391 18.594 1 98.69 179 TYR A CA 1
ATOM 1413 C C . TYR A 1 179 ? 11.359 17.781 18.891 1 98.69 179 TYR A C 1
ATOM 1415 O O . TYR A 1 179 ? 11.188 18.297 19.984 1 98.69 179 TYR A O 1
ATOM 1423 N N . ASN A 1 180 ? 12.086 18.359 17.844 1 98.75 180 ASN A N 1
ATOM 1424 C CA . ASN A 1 180 ? 12.602 19.719 17.969 1 98.75 180 ASN A CA 1
ATOM 1425 C C . ASN A 1 180 ? 13.633 19.844 19.078 1 98.75 180 ASN A C 1
ATOM 1427 O O . ASN A 1 180 ? 13.688 20.844 19.781 1 98.75 180 ASN A O 1
ATOM 1431 N N . ASP A 1 181 ? 14.414 18.828 19.375 1 98.88 181 ASP A N 1
ATOM 1432 C CA . ASP A 1 181 ? 15.43 18.781 20.422 1 98.88 181 ASP A CA 1
ATOM 1433 C C . ASP A 1 181 ? 16.766 18.297 19.875 1 98.88 181 ASP A C 1
ATOM 1435 O O . ASP A 1 181 ? 17.078 17.109 19.906 1 98.88 181 ASP A O 1
ATOM 1439 N N . LEU A 1 182 ? 17.594 19.25 19.484 1 98.88 182 LEU A N 1
ATOM 1440 C CA . LEU A 1 182 ? 18.859 18.938 18.844 1 98.88 182 LEU A CA 1
ATOM 1441 C C . LEU A 1 182 ? 19.828 18.281 19.828 1 98.88 182 LEU A C 1
ATOM 1443 O O . LEU A 1 182 ? 20.641 17.438 19.453 1 98.88 182 LEU A O 1
ATOM 1447 N N . GLU A 1 183 ? 19.797 18.672 21.047 1 98.81 183 GLU A N 1
ATOM 1448 C CA . GLU A 1 183 ? 20.672 18.094 22.062 1 98.81 183 GLU A CA 1
ATOM 1449 C C . GLU A 1 183 ? 20.375 16.609 22.266 1 98.81 183 GLU A C 1
ATOM 1451 O O . GLU A 1 183 ? 21.297 15.781 22.312 1 98.81 183 GLU A O 1
ATOM 1456 N N . ALA A 1 184 ? 19.141 16.281 22.391 1 98.88 184 ALA A N 1
ATOM 1457 C CA . ALA A 1 184 ? 18.734 14.883 22.547 1 98.88 184 ALA A CA 1
ATOM 1458 C C . ALA A 1 184 ? 19.109 14.062 21.312 1 98.88 184 ALA A C 1
ATOM 1460 O O . ALA A 1 184 ? 19.547 12.914 21.422 1 98.88 184 ALA A O 1
ATOM 1461 N N . LEU A 1 185 ? 18.922 14.648 20.172 1 98.94 185 LEU A N 1
ATOM 1462 C CA . LEU A 1 185 ? 19.297 13.969 18.922 1 98.94 185 LEU A CA 1
ATOM 1463 C C . LEU A 1 185 ? 20.797 13.695 18.891 1 98.94 185 LEU A C 1
ATOM 1465 O O . LEU A 1 185 ? 21.219 12.586 18.562 1 98.94 185 LEU A O 1
ATOM 1469 N N . GLU A 1 186 ? 21.531 14.703 19.203 1 98.88 186 GLU A N 1
ATOM 1470 C CA . GLU A 1 186 ? 22.984 14.539 19.156 1 98.88 186 GLU A CA 1
ATOM 1471 C C . GLU A 1 186 ? 23.453 13.43 20.094 1 98.88 186 GLU A C 1
ATOM 1473 O O . GLU A 1 186 ? 24.344 12.656 19.75 1 98.88 186 GLU A O 1
ATOM 1478 N N . GLU A 1 187 ? 22.906 13.398 21.25 1 98.88 187 GLU A N 1
ATOM 1479 C CA . GLU A 1 187 ? 23.281 12.359 22.203 1 98.88 187 GLU A CA 1
ATOM 1480 C C . GLU A 1 187 ? 23.062 10.969 21.625 1 98.88 187 GLU A C 1
ATOM 1482 O O . GLU A 1 187 ? 23.891 10.078 21.797 1 98.88 187 GLU A O 1
ATOM 1487 N N . GLU A 1 188 ? 21.953 10.758 20.938 1 98.75 188 GLU A N 1
ATOM 1488 C CA . GLU A 1 188 ? 21.656 9.477 20.328 1 98.75 188 GLU A CA 1
ATOM 1489 C C . GLU A 1 188 ? 22.625 9.18 19.172 1 98.75 188 GLU A C 1
ATOM 1491 O O . GLU A 1 188 ? 23 8.023 18.953 1 98.75 188 GLU A O 1
ATOM 1496 N N . LEU A 1 189 ? 22.984 10.211 18.438 1 98.81 189 LEU A N 1
ATOM 1497 C CA . LEU A 1 189 ? 23.781 10.031 17.234 1 98.81 189 LEU A CA 1
ATOM 1498 C C . LEU A 1 189 ? 25.219 9.672 17.578 1 98.81 189 LEU A C 1
ATOM 1500 O O . LEU A 1 189 ? 25.969 9.203 16.719 1 98.81 189 LEU A O 1
ATOM 1504 N N . LYS A 1 190 ? 25.609 9.812 18.859 1 98.69 190 LYS A N 1
ATOM 1505 C CA . LYS A 1 190 ? 26.953 9.422 19.297 1 98.69 190 LYS A CA 1
ATOM 1506 C C . LYS A 1 190 ? 27.125 7.906 19.219 1 98.69 190 LYS A C 1
ATOM 1508 O O . LYS A 1 190 ? 28.25 7.41 19.172 1 98.69 190 LYS A O 1
ATOM 1513 N N . ASP A 1 191 ? 26.031 7.16 19.281 1 98.75 191 ASP A N 1
ATOM 1514 C CA . ASP A 1 191 ? 26.062 5.719 19.047 1 98.75 191 ASP A CA 1
ATOM 1515 C C . ASP A 1 191 ? 26.469 5.395 17.609 1 98.75 191 ASP A C 1
ATOM 1517 O O . ASP A 1 191 ? 25.734 5.727 16.672 1 98.75 191 ASP A O 1
ATOM 1521 N N . PRO A 1 192 ? 27.578 4.707 17.406 1 98.62 192 PRO A N 1
ATOM 1522 C CA . PRO A 1 192 ? 28.062 4.441 16.047 1 98.62 192 PRO A CA 1
ATOM 1523 C C . PRO A 1 192 ? 27.141 3.496 15.266 1 98.62 192 PRO A C 1
ATOM 1525 O O . PRO A 1 192 ? 27.297 3.338 14.055 1 98.62 192 PRO A O 1
ATOM 1528 N N . ASN A 1 193 ? 26.203 2.889 15.953 1 98.81 193 ASN A N 1
ATOM 1529 C CA . ASN A 1 193 ? 25.312 1.938 15.297 1 98.81 193 ASN A CA 1
ATOM 1530 C C . ASN A 1 193 ? 24.094 2.633 14.703 1 98.81 193 ASN A C 1
ATOM 1532 O O . ASN A 1 193 ? 23.281 1.998 14.031 1 98.81 193 ASN A O 1
ATOM 1536 N N . VAL A 1 194 ? 23.953 3.951 14.891 1 98.94 194 VAL A N 1
ATOM 1537 C CA . VAL A 1 194 ? 22.844 4.676 14.289 1 98.94 194 VAL A CA 1
ATOM 1538 C C . VAL A 1 194 ? 23.078 4.844 12.797 1 98.94 194 VAL A C 1
ATOM 1540 O O . VAL A 1 194 ? 24.109 5.371 12.375 1 98.94 194 VAL A O 1
ATOM 1543 N N . CYS A 1 195 ? 22.109 4.355 12.008 1 98.94 195 CYS A N 1
ATOM 1544 C CA . CYS A 1 195 ? 22.266 4.391 10.555 1 98.94 195 CYS A CA 1
ATOM 1545 C C . CYS A 1 195 ? 21.438 5.508 9.945 1 98.94 195 CYS A C 1
ATOM 1547 O O . CYS A 1 195 ? 21.75 6.004 8.859 1 98.94 195 CYS A O 1
ATOM 1549 N N . GLY A 1 196 ? 20.344 5.895 10.602 1 98.94 196 GLY A N 1
ATOM 1550 C CA . GLY A 1 196 ? 19.469 6.902 10.023 1 98.94 196 GLY A CA 1
ATOM 1551 C C . GLY A 1 196 ? 18.641 7.637 11.055 1 98.94 196 GLY A C 1
ATOM 1552 O O . GLY A 1 196 ? 18.359 7.098 12.125 1 98.94 196 GLY A O 1
ATOM 1553 N N . PHE A 1 197 ? 18.406 8.906 10.828 1 98.94 197 PHE A N 1
ATOM 1554 C CA . PHE A 1 197 ? 17.422 9.711 11.531 1 98.94 197 PHE A CA 1
ATOM 1555 C C . PHE A 1 197 ? 16.266 10.07 10.617 1 98.94 197 PHE A C 1
ATOM 1557 O O . PHE A 1 197 ? 16.469 10.68 9.562 1 98.94 197 PHE A O 1
ATOM 1564 N N . ILE A 1 198 ? 15.055 9.602 10.938 1 98.94 198 ILE A N 1
ATOM 1565 C CA . ILE A 1 198 ? 13.859 9.836 10.141 1 98.94 198 ILE A CA 1
ATOM 1566 C C . ILE A 1 198 ? 12.938 10.812 10.867 1 98.94 198 ILE A C 1
ATOM 1568 O O . ILE A 1 198 ? 12.555 10.578 12.016 1 98.94 198 ILE A O 1
ATOM 1572 N N . VAL A 1 199 ? 12.531 11.883 10.172 1 98.88 199 VAL A N 1
ATOM 1573 C CA . VAL A 1 199 ? 11.773 12.914 10.875 1 98.88 199 VAL A CA 1
ATOM 1574 C C . VAL A 1 199 ? 10.781 13.57 9.914 1 98.88 199 VAL A C 1
ATOM 1576 O O . VAL A 1 199 ? 11.078 13.734 8.727 1 98.88 199 VAL A O 1
ATOM 1579 N N . GLU A 1 200 ? 9.586 13.828 10.383 1 98.81 200 GLU A N 1
ATOM 1580 C CA . GLU A 1 200 ? 8.656 14.719 9.695 1 98.81 200 GLU A CA 1
ATOM 1581 C C . GLU A 1 200 ? 9.078 16.172 9.828 1 98.81 200 GLU A C 1
ATOM 1583 O O . GLU A 1 200 ? 9.266 16.672 10.938 1 98.81 200 GLU A O 1
ATOM 1588 N N . PRO A 1 201 ? 9.172 16.906 8.727 1 98.81 201 PRO A N 1
ATOM 1589 C CA . PRO A 1 201 ? 9.523 18.328 8.859 1 98.81 201 PRO A CA 1
ATOM 1590 C C . PRO A 1 201 ? 8.523 19.094 9.719 1 98.81 201 PRO A C 1
ATOM 1592 O O . PRO A 1 201 ? 8.906 20.047 10.422 1 98.81 201 PRO A O 1
ATOM 1595 N N . VAL A 1 202 ? 7.281 18.797 9.578 1 98.69 202 VAL A N 1
ATOM 1596 C CA . VAL A 1 202 ? 6.176 19.172 10.453 1 98.69 202 VAL A CA 1
ATOM 1597 C C . VAL A 1 202 ? 5.41 17.922 10.883 1 98.69 202 VAL A C 1
ATOM 1599 O O . VAL A 1 202 ? 5.059 17.094 10.055 1 98.69 202 VAL A O 1
ATOM 1602 N N . GLN A 1 203 ? 5.293 17.703 12.195 1 98.19 203 GLN A N 1
ATOM 1603 C CA . GLN A 1 203 ? 4.5 16.562 12.617 1 98.19 203 GLN A CA 1
ATOM 1604 C C . GLN A 1 203 ? 3.01 16.797 12.391 1 98.19 203 GLN A C 1
ATOM 1606 O O . GLN A 1 203 ? 2.352 17.438 13.211 1 98.19 203 GLN A O 1
ATOM 1611 N N . GLY A 1 204 ? 2.482 16.234 11.336 1 95.75 204 GLY A N 1
ATOM 1612 C CA . GLY A 1 204 ? 1.094 16.438 10.961 1 95.75 204 GLY A CA 1
ATOM 1613 C C . GLY A 1 204 ? 0.112 15.773 11.906 1 95.75 204 GLY A C 1
ATOM 1614 O O . GLY A 1 204 ? -0.7 16.453 12.547 1 95.75 204 GLY A O 1
ATOM 1615 N N . GLU A 1 205 ? 0.263 14.477 12.086 1 93.88 205 GLU A N 1
ATOM 1616 C CA . GLU A 1 205 ? -0.675 13.672 12.859 1 93.88 205 GLU A CA 1
ATOM 1617 C C . GLU A 1 205 ? -0.596 14.023 14.344 1 93.88 205 GLU A C 1
ATOM 1619 O O . GLU A 1 205 ? -1.533 13.758 15.102 1 93.88 205 GLU A O 1
ATOM 1624 N N . ALA A 1 206 ? 0.516 14.625 14.75 1 96.12 206 ALA A N 1
ATOM 1625 C CA . ALA A 1 206 ? 0.678 14.992 16.156 1 96.12 206 ALA A CA 1
ATOM 1626 C C . ALA A 1 206 ? -0.02 16.312 16.453 1 96.12 206 ALA A C 1
ATOM 1628 O O . ALA A 1 206 ? -0.05 16.766 17.609 1 96.12 206 ALA A O 1
ATOM 1629 N N . GLY A 1 207 ? -0.663 16.906 15.461 1 96.81 207 GLY A N 1
ATOM 1630 C CA . GLY A 1 207 ? -1.363 18.156 15.656 1 96.81 207 GLY A CA 1
ATOM 1631 C C . GLY A 1 207 ? -0.67 19.344 15.008 1 96.81 207 GLY A C 1
ATOM 1632 O O . GLY A 1 207 ? -0.697 20.453 15.531 1 96.81 207 GLY A O 1
ATOM 1633 N N . VAL A 1 208 ? 0.011 19.047 13.922 1 97.88 208 VAL A N 1
ATOM 1634 C CA . VAL A 1 208 ? 0.688 20.062 13.133 1 97.88 208 VAL A CA 1
ATOM 1635 C C . VAL A 1 208 ? 1.691 20.812 14 1 97.88 208 VAL A C 1
ATOM 1637 O O . VAL A 1 208 ? 1.605 22.047 14.141 1 97.88 208 VAL A O 1
ATOM 1640 N N . ILE A 1 209 ? 2.654 20.109 14.508 1 98.44 209 ILE A N 1
ATOM 1641 C CA . ILE A 1 209 ? 3.693 20.703 15.344 1 98.44 209 ILE A CA 1
ATOM 1642 C C . ILE A 1 209 ? 4.828 21.219 14.461 1 98.44 209 ILE A C 1
ATOM 1644 O O . ILE A 1 209 ? 5.559 20.438 13.859 1 98.44 209 ILE A O 1
ATOM 1648 N N . VAL A 1 210 ? 4.98 22.547 14.406 1 98.38 210 VAL A N 1
ATOM 1649 C CA . VAL A 1 210 ? 6.016 23.203 13.602 1 98.38 210 VAL A CA 1
ATOM 1650 C C . VAL A 1 210 ? 7.273 23.406 14.445 1 98.38 210 VAL A C 1
ATOM 1652 O O . VAL A 1 210 ? 7.219 24.016 15.516 1 98.38 210 VAL A O 1
ATOM 1655 N N . PRO A 1 211 ? 8.383 22.844 14 1 98.5 211 PRO A N 1
ATOM 1656 C CA . PRO A 1 211 ? 9.602 23.016 14.797 1 98.5 211 PRO A CA 1
ATOM 1657 C C . PRO A 1 211 ? 10.211 24.406 14.664 1 98.5 211 PRO A C 1
ATOM 1659 O O . PRO A 1 211 ? 9.766 25.203 13.828 1 98.5 211 PRO A O 1
ATOM 1662 N N . SER A 1 212 ? 11.18 24.672 15.555 1 98.38 212 SER A N 1
ATOM 1663 C CA . SER A 1 212 ? 11.938 25.922 15.453 1 98.38 212 SER A CA 1
ATOM 1664 C C . SER A 1 212 ? 12.703 26 14.141 1 98.38 212 SER A C 1
ATOM 1666 O O . SER A 1 212 ? 13.031 24.984 13.539 1 98.38 212 SER A O 1
ATOM 1668 N N . ASP A 1 213 ? 13.008 27.203 13.711 1 97.75 213 ASP A N 1
ATOM 1669 C CA . ASP A 1 213 ? 13.617 27.453 12.406 1 97.75 213 ASP A CA 1
ATOM 1670 C C . ASP A 1 213 ? 14.992 26.812 12.312 1 97.75 213 ASP A C 1
ATOM 1672 O O . ASP A 1 213 ? 15.445 26.469 11.219 1 97.75 213 ASP A O 1
ATOM 1676 N N . ASN A 1 214 ? 15.648 26.641 13.398 1 98.19 214 ASN A N 1
ATOM 1677 C CA . ASN A 1 214 ? 17.016 26.109 13.383 1 98.19 214 ASN A CA 1
ATOM 1678 C C . ASN A 1 214 ? 17.031 24.594 13.492 1 98.19 214 ASN A C 1
ATOM 1680 O O . ASN A 1 214 ? 18.094 23.969 13.398 1 98.19 214 ASN A O 1
ATOM 1684 N N . TYR A 1 215 ? 15.922 23.906 13.656 1 98.75 215 TYR A N 1
ATOM 1685 C CA . TYR A 1 215 ? 15.867 22.484 13.945 1 98.75 215 TYR A CA 1
ATOM 1686 C C . TYR A 1 215 ? 16.359 21.672 12.758 1 98.75 215 TYR A C 1
ATOM 1688 O O . TYR A 1 215 ? 17.328 20.906 12.875 1 98.75 215 TYR A O 1
ATOM 1696 N N . LEU A 1 216 ? 15.773 21.797 11.539 1 98.88 216 LEU A N 1
ATOM 1697 C CA . LEU A 1 216 ? 16.109 20.953 10.391 1 98.88 216 LEU A CA 1
ATOM 1698 C C . LEU A 1 216 ? 17.516 21.234 9.906 1 98.88 216 LEU A C 1
ATOM 1700 O O . LEU A 1 216 ? 18.25 20.312 9.547 1 98.88 216 LEU A O 1
ATOM 1704 N N . PRO A 1 217 ? 17.938 22.562 9.891 1 98.88 217 PRO A N 1
ATOM 1705 C CA . PRO A 1 217 ? 19.359 22.797 9.609 1 98.88 217 PRO A CA 1
ATOM 1706 C C . PRO A 1 217 ? 20.281 22.125 10.625 1 98.88 217 PRO A C 1
ATOM 1708 O O . PRO A 1 217 ? 21.328 21.594 10.258 1 98.88 217 PRO A O 1
ATOM 1711 N N . GLY A 1 218 ? 19.891 22.203 11.891 1 98.88 218 GLY A N 1
ATOM 1712 C CA . GLY A 1 218 ? 20.656 21.5 12.922 1 98.88 218 GLY A CA 1
ATOM 1713 C C . GLY A 1 218 ? 20.703 20 12.719 1 98.88 218 GLY A C 1
ATOM 1714 O O . GLY A 1 218 ? 21.75 19.375 12.93 1 98.88 218 GLY A O 1
ATOM 1715 N N . VAL A 1 219 ? 19.594 19.391 12.359 1 98.94 219 VAL A N 1
ATOM 1716 C CA . VAL A 1 219 ? 19.5 17.969 12.055 1 98.94 219 VAL A CA 1
ATOM 1717 C C . VAL A 1 219 ? 20.469 17.625 10.922 1 98.94 219 VAL A C 1
ATOM 1719 O O . VAL A 1 219 ? 21.219 16.641 11.008 1 98.94 219 VAL A O 1
ATOM 1722 N N . TYR A 1 220 ? 20.406 18.438 9.828 1 98.81 220 TYR A N 1
ATOM 1723 C CA . TYR A 1 220 ? 21.281 18.234 8.68 1 98.81 220 TYR A CA 1
ATOM 1724 C C . TYR A 1 220 ? 22.734 18.203 9.102 1 98.81 220 TYR A C 1
ATOM 1726 O O . TYR A 1 220 ? 23.469 17.281 8.734 1 98.81 220 TYR A O 1
ATOM 1734 N N . ASN A 1 221 ? 23.125 19.188 9.914 1 98.88 221 ASN A N 1
ATOM 1735 C CA . ASN A 1 221 ? 24.5 19.297 10.359 1 98.88 221 ASN A CA 1
ATOM 1736 C C . ASN A 1 221 ? 24.906 18.125 11.25 1 98.88 221 ASN A C 1
ATOM 1738 O O . ASN A 1 221 ? 26 17.578 11.117 1 98.88 221 ASN A O 1
ATOM 1742 N N . LEU A 1 222 ? 24.031 17.734 12.18 1 98.88 222 LEU A N 1
ATOM 1743 C CA . LEU A 1 222 ? 24.312 16.641 13.109 1 98.88 222 LEU A CA 1
ATOM 1744 C C . LEU A 1 222 ? 24.438 15.32 12.367 1 98.88 222 LEU A C 1
ATOM 1746 O O . LEU A 1 222 ? 25.328 14.516 12.664 1 98.88 222 LEU A O 1
ATOM 1750 N N . CYS A 1 223 ? 23.516 15.055 11.438 1 98.88 223 CYS A N 1
ATOM 1751 C CA . CYS A 1 223 ? 23.562 13.812 10.68 1 98.88 223 CYS A CA 1
ATOM 1752 C C . CYS A 1 223 ? 24.859 13.719 9.859 1 98.88 223 CYS A C 1
ATOM 1754 O O . CYS A 1 223 ? 25.453 12.641 9.758 1 98.88 223 CYS A O 1
ATOM 1756 N N . LYS A 1 224 ? 25.281 14.836 9.234 1 98.62 224 LYS A N 1
ATOM 1757 C CA . LYS A 1 224 ? 26.547 14.867 8.508 1 98.62 224 LYS A CA 1
ATOM 1758 C C . LYS A 1 224 ? 27.719 14.602 9.445 1 98.62 224 LYS A C 1
ATOM 1760 O O . LYS A 1 224 ? 28.625 13.812 9.125 1 98.62 224 LYS A O 1
ATOM 1765 N N . LYS A 1 225 ? 27.688 15.258 10.562 1 98.75 225 LYS A N 1
ATOM 1766 C CA . LYS A 1 225 ? 28.766 15.148 11.547 1 98.75 225 LYS A CA 1
ATOM 1767 C C . LYS A 1 225 ? 28.953 13.695 11.984 1 98.75 225 LYS A C 1
ATOM 1769 O O . LYS A 1 225 ? 30.078 13.234 12.141 1 98.75 225 LYS A O 1
ATOM 1774 N N . TYR A 1 226 ? 27.906 12.938 12.172 1 98.81 226 TYR A N 1
ATOM 1775 C CA . TYR A 1 226 ? 27.984 11.617 12.773 1 98.81 226 TYR A CA 1
ATOM 1776 C C . TYR A 1 226 ? 27.812 10.523 11.727 1 98.81 226 TYR A C 1
ATOM 1778 O O . TYR A 1 226 ? 27.719 9.336 12.062 1 98.81 226 TYR A O 1
ATOM 1786 N N . ASN A 1 227 ? 27.766 10.844 10.461 1 98.75 227 ASN A N 1
ATOM 1787 C CA . ASN A 1 227 ? 27.625 9.906 9.352 1 98.75 227 ASN A CA 1
ATOM 1788 C C . ASN A 1 227 ? 26.359 9.07 9.5 1 98.75 227 ASN A C 1
ATOM 1790 O O . ASN A 1 227 ? 26.406 7.836 9.523 1 98.75 227 ASN A O 1
ATOM 1794 N N . VAL A 1 228 ? 25.281 9.719 9.609 1 98.88 228 VAL A N 1
ATOM 1795 C CA . VAL A 1 228 ? 23.938 9.156 9.727 1 98.88 228 VAL A CA 1
ATOM 1796 C C . VAL A 1 228 ? 23.062 9.688 8.594 1 98.88 228 VAL A C 1
ATOM 1798 O O . VAL A 1 228 ? 23.141 10.859 8.242 1 98.88 228 VAL A O 1
ATOM 1801 N N . LEU A 1 229 ? 22.234 8.797 7.941 1 98.94 229 LEU A N 1
ATOM 1802 C CA . LEU A 1 229 ? 21.359 9.25 6.875 1 98.94 229 LEU A CA 1
ATOM 1803 C C . LEU A 1 229 ? 20.234 10.133 7.43 1 98.94 229 LEU A C 1
ATOM 1805 O O . LEU A 1 229 ? 19.562 9.75 8.383 1 98.94 229 LEU A O 1
ATOM 1809 N N . PHE A 1 230 ? 20.125 11.32 6.902 1 98.94 230 PHE A N 1
ATOM 1810 C CA . PHE A 1 230 ? 19 12.211 7.184 1 98.94 230 PHE A CA 1
ATOM 1811 C C . PHE A 1 230 ? 17.828 11.914 6.258 1 98.94 230 PHE A C 1
ATOM 1813 O O . PHE A 1 230 ? 17.922 12.125 5.047 1 98.94 230 PHE A O 1
ATOM 1820 N N . VAL A 1 231 ? 16.734 11.414 6.801 1 98.94 231 VAL A N 1
ATOM 1821 C CA . VAL A 1 231 ? 15.531 11.086 6.043 1 98.94 231 VAL A CA 1
ATOM 1822 C C . VAL A 1 231 ? 14.414 12.055 6.402 1 98.94 231 VAL A C 1
ATOM 1824 O O . VAL A 1 231 ? 13.992 12.125 7.562 1 98.94 231 VAL A O 1
ATOM 1827 N N . ALA A 1 232 ? 13.945 12.758 5.418 1 98.94 232 ALA A N 1
ATOM 1828 C CA . ALA A 1 232 ? 12.797 13.641 5.625 1 98.94 232 ALA A CA 1
ATOM 1829 C C . ALA A 1 232 ? 11.508 12.969 5.156 1 98.94 232 ALA A C 1
ATOM 1831 O O . ALA A 1 232 ? 11.344 12.688 3.969 1 98.94 232 ALA A O 1
ATOM 1832 N N . ASP A 1 233 ? 10.648 12.688 6.094 1 98.81 233 ASP A N 1
ATOM 1833 C CA . ASP A 1 233 ? 9.32 12.18 5.77 1 98.81 233 ASP A CA 1
ATOM 1834 C C . ASP A 1 233 ? 8.398 13.312 5.332 1 98.81 233 ASP A C 1
ATOM 1836 O O . ASP A 1 233 ? 7.723 13.922 6.164 1 98.81 233 ASP A O 1
ATOM 1840 N N . GLU A 1 234 ? 8.336 13.523 4.023 1 98.69 234 GLU A N 1
ATOM 1841 C CA . GLU A 1 234 ? 7.566 14.609 3.414 1 98.69 234 GLU A CA 1
ATOM 1842 C C . GLU A 1 234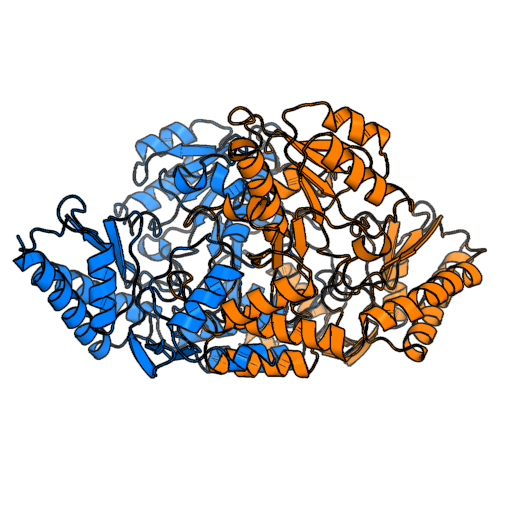 ? 6.223 14.102 2.893 1 98.69 234 GLU A C 1
ATOM 1844 O O . GLU A 1 234 ? 5.602 14.742 2.043 1 98.69 234 GLU A O 1
ATOM 1849 N N . VAL A 1 235 ? 5.758 12.953 3.438 1 98.5 235 VAL A N 1
ATOM 1850 C CA . VAL A 1 235 ? 4.516 12.336 2.973 1 98.5 235 VAL A CA 1
ATOM 1851 C C . VAL A 1 235 ? 3.359 13.32 3.133 1 98.5 235 VAL A C 1
ATOM 1853 O O . VAL A 1 235 ? 2.506 13.43 2.25 1 98.5 235 VAL A O 1
ATOM 1856 N N . GLN A 1 236 ? 3.328 14.039 4.223 1 97 236 GLN A N 1
ATOM 1857 C CA . GLN A 1 236 ? 2.227 14.977 4.438 1 97 236 GLN A CA 1
ATOM 1858 C C . GLN A 1 236 ? 2.635 16.406 4.07 1 97 236 GLN A C 1
ATOM 1860 O O . GLN A 1 236 ? 1.839 17.156 3.508 1 97 236 GLN A O 1
ATOM 1865 N N . THR A 1 237 ? 3.889 16.797 4.312 1 97.81 237 THR A N 1
ATOM 1866 C CA . THR A 1 237 ? 4.32 18.188 4.199 1 97.81 237 THR A CA 1
ATOM 1867 C C . THR A 1 237 ? 4.723 18.516 2.764 1 97.81 237 THR A C 1
ATOM 1869 O O . THR A 1 237 ? 4.676 19.672 2.348 1 97.81 237 THR A O 1
ATOM 1872 N N . GLY A 1 238 ? 5.113 17.516 2.014 1 96.44 238 GLY A N 1
ATOM 1873 C CA . GLY A 1 238 ? 5.641 17.75 0.68 1 96.44 238 GLY A CA 1
ATOM 1874 C C . GLY A 1 238 ? 4.566 18.109 -0.332 1 96.44 238 GLY A C 1
ATOM 1875 O O . GLY A 1 238 ? 3.381 18.141 0.002 1 96.44 238 GLY A O 1
ATOM 1876 N N . LEU A 1 239 ? 5.059 18.484 -1.453 1 98.12 239 LEU A N 1
ATOM 1877 C CA . LEU A 1 239 ? 4.254 18.719 -2.646 1 98.12 239 LEU A CA 1
ATOM 1878 C C . LEU A 1 239 ? 3.32 19.906 -2.443 1 98.12 239 LEU A C 1
ATOM 1880 O O . LEU A 1 239 ? 2.115 19.812 -2.686 1 98.12 239 LEU A O 1
ATOM 1884 N N . GLY A 1 240 ? 3.826 20.953 -1.795 1 98.25 240 GLY A N 1
ATOM 1885 C CA . GLY A 1 240 ? 3.207 22.266 -1.832 1 98.25 240 GLY A CA 1
ATOM 1886 C C . GLY A 1 240 ? 2.453 22.609 -0.56 1 98.25 240 GLY A C 1
ATOM 1887 O O . GLY A 1 240 ? 2.104 23.766 -0.332 1 98.25 240 GLY A O 1
ATOM 1888 N N . ARG A 1 241 ? 2.242 21.656 0.347 1 98.31 241 ARG A N 1
ATOM 1889 C CA . ARG A 1 241 ? 1.363 21.828 1.5 1 98.31 241 ARG A CA 1
ATOM 1890 C C . ARG A 1 241 ? 1.823 22.984 2.381 1 98.31 241 ARG A C 1
ATOM 1892 O O . ARG A 1 241 ? 1.001 23.75 2.887 1 98.31 241 ARG A O 1
ATOM 1899 N N . THR A 1 242 ? 3.156 23.188 2.486 1 98.44 242 THR A N 1
ATOM 1900 C CA . THR A 1 242 ? 3.697 24.188 3.404 1 98.44 242 THR A CA 1
ATOM 1901 C C . THR A 1 242 ? 4.102 25.453 2.654 1 98.44 242 THR A C 1
ATOM 1903 O O . THR A 1 242 ? 4.594 26.406 3.26 1 98.44 242 THR A O 1
ATOM 1906 N N . GLY A 1 243 ? 3.9 25.453 1.388 1 98.44 243 GLY A N 1
ATOM 1907 C CA . GLY A 1 243 ? 4.188 26.656 0.633 1 98.44 243 GLY A CA 1
ATOM 1908 C C . GLY A 1 243 ? 5.367 26.5 -0.311 1 98.44 243 GLY A C 1
ATOM 1909 O O . GLY A 1 243 ? 5.594 27.359 -1.172 1 98.44 243 GLY A O 1
ATOM 1910 N N . LYS A 1 244 ? 6.137 25.469 -0.139 1 98.31 244 LYS A N 1
ATOM 1911 C CA . LYS A 1 244 ? 7.211 25.078 -1.047 1 98.31 244 LYS A CA 1
ATOM 1912 C C . LYS A 1 244 ? 7.016 23.656 -1.538 1 98.31 244 LYS A C 1
ATOM 1914 O O . LYS A 1 244 ? 6.223 22.891 -0.973 1 98.31 244 LYS A O 1
ATOM 1919 N N . LEU A 1 245 ? 7.691 23.297 -2.604 1 98.31 245 LEU A N 1
ATOM 1920 C CA . LEU A 1 245 ? 7.551 21.953 -3.146 1 98.31 245 LEU A CA 1
ATOM 1921 C C . LEU A 1 245 ? 7.832 20.906 -2.076 1 98.31 245 LEU A C 1
ATOM 1923 O O . LEU A 1 245 ? 7.086 19.938 -1.944 1 98.31 245 LEU A O 1
ATOM 1927 N N . LEU A 1 246 ? 8.938 21.094 -1.401 1 98.75 246 LEU A N 1
ATOM 1928 C CA . LEU A 1 246 ? 9.234 20.344 -0.184 1 98.75 246 LEU A CA 1
ATOM 1929 C C . LEU A 1 246 ? 9.367 21.281 1.011 1 98.75 246 LEU A C 1
ATOM 1931 O O . LEU A 1 246 ? 9.852 22.406 0.87 1 98.75 246 LEU A O 1
ATOM 1935 N N . CYS A 1 247 ? 8.93 20.797 2.15 1 98.75 247 CYS A N 1
ATOM 1936 C CA . CYS A 1 247 ? 9.031 21.594 3.361 1 98.75 247 CYS A CA 1
ATOM 1937 C C . CYS A 1 247 ? 10.484 21.922 3.678 1 98.75 247 CYS A C 1
ATOM 1939 O O . CYS A 1 247 ? 10.797 23.016 4.141 1 98.75 247 CYS A O 1
ATOM 1941 N N . VAL A 1 248 ? 11.398 21.062 3.406 1 98.69 248 VAL A N 1
ATOM 1942 C CA . VAL A 1 248 ? 12.812 21.234 3.736 1 98.69 248 VAL A CA 1
ATOM 1943 C C . VAL A 1 248 ? 13.398 22.391 2.922 1 98.69 248 VAL A C 1
ATOM 1945 O O . VAL A 1 248 ? 14.422 22.969 3.301 1 98.69 248 VAL A O 1
ATOM 1948 N N . HIS A 1 249 ? 12.75 22.719 1.821 1 98.5 249 HIS A N 1
ATOM 1949 C CA . HIS A 1 249 ? 13.227 23.828 0.998 1 98.5 249 HIS A CA 1
ATOM 1950 C C . HIS A 1 249 ? 13.133 25.156 1.748 1 98.5 249 HIS A C 1
ATOM 1952 O O . HIS A 1 249 ? 13.898 26.078 1.471 1 98.5 249 HIS A O 1
ATOM 1958 N N . HIS A 1 250 ? 12.211 25.297 2.703 1 98.31 250 HIS A N 1
ATOM 1959 C CA . HIS A 1 250 ? 12.125 26.5 3.525 1 98.31 250 HIS A CA 1
ATOM 1960 C C . HIS A 1 250 ? 13.414 26.719 4.312 1 98.31 250 HIS A C 1
ATOM 1962 O O . HIS A 1 250 ? 13.703 27.844 4.727 1 98.31 250 HIS A O 1
ATOM 1968 N N . TYR A 1 251 ? 14.188 25.656 4.504 1 98.12 251 TYR A N 1
ATOM 1969 C CA . TYR A 1 251 ? 15.336 25.703 5.406 1 98.12 251 TYR A CA 1
ATOM 1970 C C . TYR A 1 251 ? 16.641 25.5 4.645 1 98.12 251 TYR A C 1
ATOM 1972 O O . TYR A 1 251 ? 17.703 25.422 5.246 1 98.12 251 TYR A O 1
ATOM 1980 N N . ASN A 1 252 ? 16.547 25.328 3.385 1 97.31 252 ASN A N 1
ATOM 1981 C CA . ASN A 1 252 ? 17.688 25.156 2.486 1 97.31 252 ASN A CA 1
ATOM 1982 C C . ASN A 1 252 ? 18.531 23.938 2.861 1 97.31 252 ASN A C 1
ATOM 1984 O O . ASN A 1 252 ? 19.75 24.031 2.939 1 97.31 252 ASN A O 1
ATOM 1988 N N . VAL A 1 253 ? 17.875 22.906 3.215 1 97.75 253 VAL A N 1
ATOM 1989 C CA . VAL A 1 253 ? 18.562 21.641 3.5 1 97.75 253 VAL A CA 1
ATOM 1990 C C . VAL A 1 253 ? 18.109 20.578 2.5 1 97.75 253 VAL A C 1
ATOM 1992 O O . VAL A 1 253 ? 16.969 20.578 2.045 1 97.75 253 VAL A O 1
ATOM 1995 N N . LYS A 1 254 ? 19.016 19.719 2.127 1 98.38 254 LYS A N 1
ATOM 1996 C CA . LYS A 1 254 ? 18.734 18.578 1.254 1 98.38 254 LYS A CA 1
ATOM 1997 C C . LYS A 1 254 ? 18.953 17.266 1.983 1 98.38 254 LYS A C 1
ATOM 1999 O O . LYS A 1 254 ? 20.094 16.797 2.125 1 98.38 254 LYS A O 1
ATOM 2004 N N . PRO A 1 255 ? 17.906 16.578 2.412 1 98.88 255 PRO A N 1
ATOM 2005 C CA . PRO A 1 255 ? 18.047 15.281 3.068 1 98.88 255 PRO A CA 1
ATOM 2006 C C . PRO A 1 255 ? 18.703 14.234 2.168 1 98.88 255 PRO A C 1
ATOM 2008 O O . PRO A 1 255 ? 18.688 14.375 0.942 1 98.88 255 PRO A O 1
ATOM 2011 N N . ASP A 1 256 ? 19.297 13.188 2.779 1 98.94 256 ASP A N 1
ATOM 2012 C CA . ASP A 1 256 ? 19.828 12.07 2.008 1 98.94 256 ASP A CA 1
ATOM 2013 C C . ASP A 1 256 ? 18.719 11.289 1.332 1 98.94 256 ASP A C 1
ATOM 2015 O O . ASP A 1 256 ? 18.906 10.711 0.259 1 98.94 256 ASP A O 1
ATOM 2019 N N . VAL A 1 257 ? 17.578 11.227 1.998 1 98.94 257 VAL A N 1
ATOM 2020 C CA . VAL A 1 257 ? 16.406 10.492 1.521 1 98.94 257 VAL A CA 1
ATOM 2021 C C . VAL A 1 257 ? 15.148 11.32 1.75 1 98.94 257 VAL A C 1
ATOM 2023 O O . VAL A 1 257 ? 14.984 11.93 2.809 1 98.94 257 VAL A O 1
ATOM 2026 N N . VAL A 1 258 ? 14.289 11.352 0.767 1 98.94 258 VAL A N 1
ATOM 2027 C CA . VAL A 1 258 ? 12.992 12.008 0.886 1 98.94 258 VAL A CA 1
ATOM 2028 C C . VAL A 1 258 ? 11.875 11.008 0.617 1 98.94 258 VAL A C 1
ATOM 2030 O O . VAL A 1 258 ? 11.961 10.211 -0.32 1 98.94 258 VAL A O 1
ATOM 2033 N N . LEU A 1 259 ? 10.914 11.008 1.491 1 98.94 259 LEU A N 1
ATOM 2034 C CA . LEU A 1 259 ? 9.742 10.164 1.329 1 98.94 259 LEU A CA 1
ATOM 2035 C C . LEU A 1 259 ? 8.539 10.984 0.883 1 98.94 259 LEU A C 1
ATOM 2037 O O . LEU A 1 259 ? 8.25 12.039 1.46 1 98.94 259 LEU A O 1
ATOM 2041 N N . LEU A 1 260 ? 7.887 10.562 -0.162 1 98.81 260 LEU A N 1
ATOM 2042 C CA . LEU A 1 260 ? 6.695 11.227 -0.678 1 98.81 260 LEU A CA 1
ATOM 2043 C C . LEU A 1 260 ? 5.52 10.258 -0.761 1 98.81 260 LEU A C 1
ATOM 2045 O O . LEU A 1 260 ? 5.719 9.039 -0.815 1 98.81 260 LEU A O 1
ATOM 2049 N N . GLY A 1 261 ? 4.348 10.695 -0.785 1 97.81 261 GLY A N 1
ATOM 2050 C CA . GLY A 1 261 ? 3.096 9.977 -0.956 1 97.81 261 GLY A CA 1
ATOM 2051 C C . GLY A 1 261 ? 1.905 10.891 -1.16 1 97.81 261 GLY A C 1
ATOM 2052 O O . GLY A 1 261 ? 2 11.891 -1.878 1 97.81 261 GLY A O 1
ATOM 2053 N N . LYS A 1 262 ? 0.835 10.477 -0.773 1 96.31 262 LYS A N 1
ATOM 2054 C CA . LYS A 1 262 ? -0.418 11.219 -0.698 1 96.31 262 LYS A CA 1
ATOM 2055 C C . LYS A 1 262 ? -0.628 12.07 -1.948 1 96.31 262 LYS A C 1
ATOM 2057 O O . LYS A 1 262 ? -1.088 11.57 -2.977 1 96.31 262 LYS A O 1
ATOM 2062 N N . ALA A 1 263 ? -0.232 13.305 -1.959 1 96.25 263 ALA A N 1
ATOM 2063 C CA . ALA A 1 263 ? -0.521 14.281 -3.006 1 96.25 263 ALA A CA 1
ATOM 2064 C C . ALA A 1 263 ? 0.21 13.938 -4.297 1 96.25 263 ALA A C 1
ATOM 2066 O O . ALA A 1 263 ? -0.028 14.555 -5.34 1 96.25 263 ALA A O 1
ATOM 2067 N N . LEU A 1 264 ? 0.959 12.875 -4.32 1 97.88 264 LEU A N 1
ATOM 2068 C CA . LEU A 1 264 ? 1.686 12.445 -5.512 1 97.88 264 LEU A CA 1
ATOM 2069 C C . LEU A 1 264 ? 0.722 12.094 -6.641 1 97.88 264 LEU A C 1
ATOM 2071 O O . LEU A 1 264 ? 1.103 12.109 -7.812 1 97.88 264 LEU A O 1
ATOM 2075 N N . SER A 1 265 ? -0.475 11.75 -6.27 1 97.75 265 SER A N 1
ATOM 2076 C CA . SER A 1 265 ? -1.449 11.344 -7.273 1 97.75 265 SER A CA 1
ATOM 2077 C C . SER A 1 265 ? -2.617 12.32 -7.344 1 97.75 265 SER A C 1
ATOM 2079 O O . SER A 1 265 ? -3.545 12.133 -8.133 1 97.75 265 SER A O 1
ATOM 2081 N N . GLY A 1 266 ? -2.645 13.32 -6.441 1 97.81 266 GLY A N 1
ATOM 2082 C CA . GLY A 1 266 ? -3.793 14.203 -6.363 1 97.81 266 GLY A CA 1
ATOM 2083 C C . GLY A 1 266 ? -5.07 13.492 -5.957 1 97.81 266 GLY A C 1
ATOM 2084 O O . GLY A 1 266 ? -6.164 13.891 -6.363 1 97.81 266 GLY A O 1
ATOM 2085 N N . GLY A 1 267 ? -4.918 12.422 -5.262 1 98.06 267 GLY A N 1
ATOM 2086 C CA . GLY A 1 267 ? -6.07 11.711 -4.727 1 98.06 267 GLY A CA 1
ATOM 2087 C C . GLY A 1 267 ? -6.602 10.648 -5.664 1 98.06 267 GLY A C 1
ATOM 2088 O O . GLY A 1 267 ? -7.582 9.969 -5.348 1 98.06 267 GLY A O 1
ATOM 2089 N N . HIS A 1 268 ? -5.945 10.359 -6.789 1 98.56 268 HIS A N 1
ATOM 2090 C CA . HIS A 1 268 ? -6.531 9.5 -7.805 1 98.56 268 HIS A CA 1
ATOM 2091 C C . HIS A 1 268 ? -6.039 8.062 -7.664 1 98.56 268 HIS A C 1
ATOM 2093 O O . HIS A 1 268 ? -6.629 7.141 -8.234 1 98.56 268 HIS A O 1
ATOM 2099 N N . TYR A 1 269 ? -4.941 7.836 -6.926 1 98.5 269 TYR A N 1
ATOM 2100 C CA . TYR A 1 269 ? -4.266 6.539 -6.918 1 98.5 269 TYR A CA 1
ATOM 2101 C C . TYR A 1 269 ? -3.273 6.449 -5.77 1 98.5 269 TYR A C 1
ATOM 2103 O O . TYR A 1 269 ? -2.586 7.422 -5.453 1 98.5 269 TYR A O 1
ATOM 2111 N N . PRO A 1 270 ? -3.207 5.332 -5.055 1 98.12 270 PRO A N 1
ATOM 2112 C CA . PRO A 1 270 ? -2.133 5.219 -4.066 1 98.12 270 PRO A CA 1
ATOM 2113 C C . PRO A 1 270 ? -0.745 5.191 -4.703 1 98.12 270 PRO A C 1
ATOM 2115 O O . PRO A 1 270 ? -0.422 4.262 -5.449 1 98.12 270 PRO A O 1
ATOM 2118 N N . ILE A 1 271 ? 0.066 6.191 -4.5 1 98.44 271 ILE A N 1
ATOM 2119 C CA . ILE A 1 271 ? 1.43 6.297 -5.004 1 98.44 271 ILE A CA 1
ATOM 2120 C C . ILE A 1 271 ? 2.35 6.82 -3.904 1 98.44 271 ILE A C 1
ATOM 2122 O O . ILE A 1 271 ? 1.96 7.695 -3.123 1 98.44 271 ILE A O 1
ATOM 2126 N N . SER A 1 272 ? 3.51 6.266 -3.76 1 98.62 272 SER A N 1
ATOM 2127 C CA . SER A 1 272 ? 4.562 6.855 -2.941 1 98.62 272 SER A CA 1
ATOM 2128 C C . SER A 1 272 ? 5.922 6.754 -3.631 1 98.62 272 SER A C 1
ATOM 2130 O O . SER A 1 272 ? 6.059 6.062 -4.641 1 98.62 272 SER A O 1
ATOM 2132 N N . ALA A 1 273 ? 6.848 7.465 -3.164 1 98.81 273 ALA A N 1
ATOM 2133 C CA . ALA A 1 273 ? 8.18 7.52 -3.76 1 98.81 273 ALA A CA 1
ATOM 2134 C C . ALA A 1 273 ? 9.25 7.742 -2.691 1 98.81 273 ALA A C 1
ATOM 2136 O O . ALA A 1 273 ? 9.031 8.492 -1.738 1 98.81 273 ALA A O 1
ATOM 2137 N N . VAL A 1 274 ? 10.344 7.086 -2.828 1 98.94 274 VAL A N 1
ATOM 2138 C CA . VAL A 1 274 ? 11.539 7.273 -2.021 1 98.94 274 VAL A CA 1
ATOM 2139 C C . VAL A 1 274 ? 12.688 7.746 -2.91 1 98.94 274 VAL A C 1
ATOM 2141 O O . VAL A 1 274 ? 13.07 7.062 -3.863 1 98.94 274 VAL A O 1
ATOM 2144 N N . LEU A 1 275 ? 13.172 8.914 -2.686 1 98.94 275 LEU A N 1
ATOM 2145 C CA . LEU A 1 275 ? 14.234 9.477 -3.51 1 98.94 275 LEU A CA 1
ATOM 2146 C C . LEU A 1 275 ? 15.547 9.531 -2.74 1 98.94 275 LEU A C 1
ATOM 2148 O O . LEU A 1 275 ? 15.562 9.859 -1.551 1 98.94 275 LEU A O 1
ATOM 2152 N N . ALA A 1 276 ? 16.594 9.219 -3.342 1 98.94 276 ALA A N 1
ATOM 2153 C CA . ALA A 1 276 ? 17.953 9.273 -2.809 1 98.94 276 ALA A CA 1
ATOM 2154 C C . ALA A 1 276 ? 18.984 9.258 -3.934 1 98.94 276 ALA A C 1
ATOM 2156 O O . ALA A 1 276 ? 18.656 9.008 -5.09 1 98.94 276 ALA A O 1
ATOM 2157 N N . ASN A 1 277 ? 20.188 9.633 -3.607 1 98.81 277 ASN A N 1
ATOM 2158 C CA . ASN A 1 277 ? 21.266 9.547 -4.582 1 98.81 277 ASN A CA 1
ATOM 2159 C C . ASN A 1 277 ? 21.797 8.117 -4.715 1 98.81 277 ASN A C 1
ATOM 2161 O O . ASN A 1 277 ? 21.469 7.254 -3.896 1 98.81 277 ASN A O 1
ATOM 2165 N N . ASP A 1 278 ? 22.641 7.836 -5.73 1 98.62 278 ASP A N 1
ATOM 2166 C CA . ASP A 1 278 ? 23.141 6.516 -6.082 1 98.62 278 ASP A CA 1
ATOM 2167 C C . ASP A 1 278 ? 23.781 5.832 -4.879 1 98.62 278 ASP A C 1
ATOM 2169 O O . ASP A 1 278 ? 23.516 4.66 -4.609 1 98.62 278 ASP A O 1
ATOM 2173 N N . SER A 1 279 ? 24.547 6.566 -4.105 1 98.31 279 SER A N 1
ATOM 2174 C CA . SER A 1 279 ? 25.344 6.016 -3.021 1 98.31 279 SER A CA 1
ATOM 2175 C C . SER A 1 279 ? 24.469 5.457 -1.911 1 98.31 279 SER A C 1
ATOM 2177 O O . SER A 1 279 ? 24.906 4.625 -1.116 1 98.31 279 SER A O 1
ATOM 2179 N N . VAL A 1 280 ? 23.219 5.902 -1.867 1 98.81 280 VAL A N 1
ATOM 2180 C CA . VAL A 1 280 ? 22.281 5.445 -0.842 1 98.81 280 VAL A CA 1
ATOM 2181 C C . VAL A 1 280 ? 21.297 4.449 -1.446 1 98.81 280 VAL A C 1
ATOM 2183 O O . VAL A 1 280 ? 21.141 3.338 -0.934 1 98.81 280 VAL A O 1
ATOM 2186 N N . MET A 1 281 ? 20.672 4.711 -2.59 1 98.81 281 MET A N 1
ATOM 2187 C CA . MET A 1 281 ? 19.578 3.941 -3.18 1 98.81 281 MET A CA 1
ATOM 2188 C C . MET A 1 281 ? 20.078 2.596 -3.695 1 98.81 281 MET A C 1
ATOM 2190 O O . MET A 1 281 ? 19.375 1.589 -3.6 1 98.81 281 MET A O 1
ATOM 2194 N N . LEU A 1 282 ? 21.297 2.541 -4.223 1 98.25 282 LEU A N 1
ATOM 2195 C CA . LEU A 1 282 ? 21.734 1.392 -5.012 1 98.25 282 LEU A CA 1
ATOM 2196 C C . LEU A 1 282 ? 22.25 0.277 -4.109 1 98.25 282 LEU A C 1
ATOM 2198 O O . LEU A 1 282 ? 22.688 -0.768 -4.594 1 98.25 282 LEU A O 1
ATOM 2202 N N . VAL A 1 283 ? 22.125 0.489 -2.752 1 98.31 283 VAL A N 1
ATOM 2203 C CA . VAL A 1 283 ? 22.391 -0.643 -1.872 1 98.31 283 VAL A CA 1
ATOM 2204 C C . VAL A 1 283 ? 21.297 -1.691 -2.027 1 98.31 283 VAL A C 1
ATOM 2206 O O . VAL A 1 283 ? 21.516 -2.875 -1.755 1 98.31 283 VAL A O 1
ATOM 2209 N N . ILE A 1 284 ? 20.125 -1.237 -2.434 1 97.75 284 ILE A N 1
ATOM 2210 C CA . ILE A 1 284 ? 19.031 -2.168 -2.725 1 97.75 284 ILE A CA 1
ATOM 2211 C C . ILE A 1 284 ? 19.281 -2.852 -4.066 1 97.75 284 ILE A C 1
ATOM 2213 O O . ILE A 1 284 ? 19.469 -2.184 -5.086 1 97.75 284 ILE A O 1
ATOM 2217 N N . LYS A 1 285 ? 19.281 -4.152 -4.074 1 96.62 285 LYS A N 1
ATOM 2218 C CA . LYS A 1 285 ? 19.562 -4.941 -5.27 1 96.62 285 LYS A CA 1
ATOM 2219 C C . LYS A 1 285 ? 18.312 -5.668 -5.758 1 96.62 285 LYS A C 1
ATOM 2221 O O . LYS A 1 285 ? 17.297 -5.688 -5.066 1 96.62 285 LYS A O 1
ATOM 2226 N N . PRO A 1 286 ? 18.359 -6.164 -6.992 1 94.69 286 PRO A N 1
ATOM 2227 C CA . PRO A 1 286 ? 17.188 -6.832 -7.566 1 94.69 286 PRO A CA 1
ATOM 2228 C C . PRO A 1 286 ? 16.656 -7.949 -6.676 1 94.69 286 PRO A C 1
ATOM 2230 O O . PRO A 1 286 ? 17.422 -8.797 -6.211 1 94.69 286 PRO A O 1
ATOM 2233 N N . GLY A 1 287 ? 15.336 -7.859 -6.438 1 92.69 287 GLY A N 1
ATOM 2234 C CA . GLY A 1 287 ? 14.664 -8.906 -5.688 1 92.69 287 GLY A CA 1
ATOM 2235 C C . GLY A 1 287 ? 14.609 -8.633 -4.195 1 92.69 287 GLY A C 1
ATOM 2236 O O . GLY A 1 287 ? 13.852 -9.273 -3.469 1 92.69 287 GLY A O 1
ATOM 2237 N N . GLU A 1 288 ? 15.289 -7.629 -3.689 1 95.31 288 GLU A N 1
ATOM 2238 C CA . GLU A 1 288 ? 15.445 -7.414 -2.254 1 95.31 288 GLU A CA 1
ATOM 2239 C C . GLU A 1 288 ? 14.312 -6.547 -1.705 1 95.31 288 GLU A C 1
ATOM 2241 O O . GLU A 1 288 ? 14.016 -6.594 -0.511 1 95.31 288 GLU A O 1
ATOM 2246 N N . HIS A 1 289 ? 13.742 -5.82 -2.566 1 94.56 289 HIS A N 1
ATOM 2247 C CA . HIS A 1 289 ? 12.633 -4.941 -2.209 1 94.56 289 HIS A CA 1
ATOM 2248 C C . HIS A 1 289 ? 11.758 -4.641 -3.42 1 94.56 289 HIS A C 1
ATOM 2250 O O . HIS A 1 289 ? 12.203 -4.77 -4.562 1 94.56 289 HIS A O 1
ATOM 2256 N N . GLY A 1 290 ? 10.477 -4.414 -3.119 1 92 290 GLY A N 1
ATOM 2257 C CA . GLY A 1 290 ? 9.555 -4.113 -4.203 1 92 290 GLY A CA 1
ATOM 2258 C C . GLY A 1 290 ? 8.102 -4.324 -3.826 1 92 290 GLY A C 1
ATOM 2259 O O . GLY A 1 290 ? 7.793 -4.676 -2.684 1 92 290 GLY A O 1
ATOM 2260 N N . SER A 1 291 ? 7.234 -4.035 -4.734 1 91.44 291 SER A N 1
ATOM 2261 C CA . SER A 1 291 ? 5.789 -4.172 -4.629 1 91.44 291 SER A CA 1
ATOM 2262 C C . SER A 1 291 ? 5.152 -4.438 -5.988 1 91.44 291 SER A C 1
ATOM 2264 O O . SER A 1 291 ? 5.602 -3.9 -7.004 1 91.44 291 SER A O 1
ATOM 2266 N N . THR A 1 292 ? 4.105 -5.211 -5.98 1 89.5 292 THR A N 1
ATOM 2267 C CA . THR A 1 292 ? 3.424 -5.562 -7.223 1 89.5 292 THR A CA 1
ATOM 2268 C C . THR A 1 292 ? 2.951 -4.312 -7.953 1 89.5 292 THR A C 1
ATOM 2270 O O . THR A 1 292 ? 3.201 -4.156 -9.148 1 89.5 292 THR A O 1
ATOM 2273 N N . TYR A 1 293 ? 2.41 -3.404 -7.285 1 94.38 293 TYR A N 1
ATOM 2274 C CA . TYR A 1 293 ? 1.818 -2.234 -7.926 1 94.38 293 TYR A CA 1
ATOM 2275 C C . TYR A 1 293 ? 2.768 -1.044 -7.871 1 94.38 293 TYR A C 1
ATOM 2277 O O . TYR A 1 293 ? 2.498 0.003 -8.461 1 94.38 293 TYR A O 1
ATOM 2285 N N . GLY A 1 294 ? 3.861 -1.184 -7.117 1 95.81 294 GLY A N 1
ATOM 2286 C CA . GLY A 1 294 ? 4.805 -0.08 -7.027 1 95.81 294 GLY A CA 1
ATOM 2287 C C . GLY A 1 294 ? 5.449 0.263 -8.359 1 95.81 294 GLY A C 1
ATOM 2288 O O . GLY A 1 294 ? 6.156 -0.56 -8.945 1 95.81 294 GLY A O 1
ATOM 2289 N N . GLY A 1 295 ? 5.176 1.411 -8.875 1 96.25 295 GLY A N 1
ATOM 2290 C CA . GLY A 1 295 ? 5.789 1.862 -10.117 1 96.25 295 GLY A CA 1
ATOM 2291 C C . GLY A 1 295 ? 5.078 1.349 -11.352 1 96.25 295 GLY A C 1
ATOM 2292 O O . GLY A 1 295 ? 5.672 1.272 -12.43 1 96.25 295 GLY A O 1
ATOM 2293 N N . ASN A 1 296 ? 3.844 0.904 -11.25 1 97.88 296 ASN A N 1
ATOM 2294 C CA . ASN A 1 296 ? 3.117 0.443 -12.43 1 97.88 296 ASN A CA 1
ATOM 2295 C C . ASN A 1 296 ? 2.826 1.591 -13.391 1 97.88 296 ASN A C 1
ATOM 2297 O O . ASN A 1 296 ? 2.85 2.758 -13 1 97.88 296 ASN A O 1
ATOM 2301 N N . PRO A 1 297 ? 2.533 1.284 -14.664 1 98.44 297 PRO A N 1
ATOM 2302 C CA . PRO A 1 297 ? 2.391 2.303 -15.711 1 98.44 297 PRO A CA 1
ATOM 2303 C C . PRO A 1 297 ? 1.291 3.316 -15.398 1 98.44 297 PRO A C 1
ATOM 2305 O O . PRO A 1 297 ? 1.456 4.512 -15.664 1 98.44 297 PRO A O 1
ATOM 2308 N N . LEU A 1 298 ? 0.204 2.877 -14.883 1 98.75 298 LEU A N 1
ATOM 2309 C CA . LEU A 1 298 ? -0.911 3.768 -14.578 1 98.75 298 LEU A CA 1
ATOM 2310 C C . LEU A 1 298 ? -0.529 4.773 -13.5 1 98.75 298 LEU A C 1
ATOM 2312 O O . LEU A 1 298 ? -0.732 5.977 -13.664 1 98.75 298 LEU A O 1
ATOM 2316 N N . ALA A 1 299 ? 0.016 4.305 -12.398 1 98.69 299 ALA A N 1
ATOM 2317 C CA . ALA A 1 299 ? 0.469 5.16 -11.305 1 98.69 299 ALA A CA 1
ATOM 2318 C C . ALA A 1 299 ? 1.505 6.172 -11.789 1 98.69 299 ALA A C 1
ATOM 2320 O O . ALA A 1 299 ? 1.478 7.34 -11.391 1 98.69 299 ALA A O 1
ATOM 2321 N N . ALA A 1 300 ? 2.398 5.691 -12.625 1 98.62 300 ALA A N 1
ATOM 2322 C CA . ALA A 1 300 ? 3.475 6.543 -13.133 1 98.62 300 ALA A CA 1
ATOM 2323 C C . ALA A 1 300 ? 2.918 7.719 -13.922 1 98.62 300 ALA A C 1
ATOM 2325 O O . ALA A 1 300 ? 3.361 8.859 -13.75 1 98.62 300 ALA A O 1
ATOM 2326 N N . SER A 1 301 ? 1.964 7.445 -14.773 1 98.62 301 SER A N 1
ATOM 2327 C CA . SER A 1 301 ? 1.368 8.492 -15.594 1 98.62 301 SER A CA 1
ATOM 2328 C C . SER A 1 301 ? 0.583 9.484 -14.742 1 98.62 301 SER A C 1
ATOM 2330 O O . SER A 1 301 ? 0.642 10.695 -14.977 1 98.62 301 SER A O 1
ATOM 2332 N N . ILE A 1 302 ? -0.15 8.977 -13.805 1 98.81 302 ILE A N 1
ATOM 2333 C CA . ILE A 1 302 ? -0.914 9.82 -12.891 1 98.81 302 ILE A CA 1
ATOM 2334 C C . ILE A 1 302 ? 0.036 10.719 -12.102 1 98.81 302 ILE A C 1
ATOM 2336 O O . ILE A 1 302 ? -0.22 11.922 -11.945 1 98.81 302 ILE A O 1
ATOM 2340 N N . CYS A 1 303 ? 1.118 10.156 -11.648 1 98.81 303 CYS A N 1
ATOM 2341 C CA . CYS A 1 303 ? 2.109 10.867 -10.852 1 98.81 303 CYS A CA 1
ATOM 2342 C C . CYS A 1 303 ? 2.664 12.07 -11.617 1 98.81 303 CYS A C 1
ATOM 2344 O O . CYS A 1 303 ? 2.693 13.188 -11.094 1 98.81 303 CYS A O 1
ATOM 2346 N N . VAL A 1 304 ? 3.059 11.859 -12.836 1 98.69 304 VAL A N 1
ATOM 2347 C CA . VAL A 1 304 ? 3.65 12.914 -13.648 1 98.69 304 VAL A CA 1
ATOM 2348 C C . VAL A 1 304 ? 2.65 14.055 -13.82 1 98.69 304 VAL A C 1
ATOM 2350 O O . VAL A 1 304 ? 2.99 15.219 -13.625 1 98.69 304 VAL A O 1
ATOM 2353 N N . GLU A 1 305 ? 1.414 13.695 -14.148 1 98.75 305 GLU A N 1
ATOM 2354 C CA . GLU A 1 305 ? 0.419 14.734 -14.398 1 98.75 305 GLU A CA 1
ATOM 2355 C C . GLU A 1 305 ? 0.054 15.469 -13.109 1 98.75 305 GLU A C 1
ATOM 2357 O O . GLU A 1 305 ? -0.209 16.672 -13.133 1 98.75 305 GLU A O 1
ATOM 2362 N N . SER A 1 306 ? -0.029 14.719 -12.031 1 98.69 306 SER A N 1
ATOM 2363 C CA . SER A 1 306 ? -0.3 15.359 -10.75 1 98.69 306 SER A CA 1
ATOM 2364 C C . SER A 1 306 ? 0.746 16.422 -10.422 1 98.69 306 SER A C 1
ATOM 2366 O O . SER A 1 306 ? 0.409 17.5 -9.938 1 98.69 306 SER A O 1
ATOM 2368 N N . LEU A 1 307 ? 2 16.125 -10.648 1 98.62 307 LEU A N 1
ATOM 2369 C CA . LEU A 1 307 ? 3.082 17.078 -10.391 1 98.62 307 LEU A CA 1
ATOM 2370 C C . LEU A 1 307 ? 3.029 18.234 -11.375 1 98.62 307 LEU A C 1
ATOM 2372 O O . LEU A 1 307 ? 3.297 19.375 -11.008 1 98.62 307 LEU A O 1
ATOM 2376 N N . ASN A 1 308 ? 2.682 17.922 -12.609 1 98.38 308 ASN A N 1
ATOM 2377 C CA . ASN A 1 308 ? 2.506 19 -13.586 1 98.38 308 ASN A CA 1
ATOM 2378 C C . ASN A 1 308 ? 1.445 20 -13.141 1 98.38 308 ASN A C 1
ATOM 2380 O O . ASN A 1 308 ? 1.631 21.203 -13.273 1 98.38 308 ASN A O 1
ATOM 2384 N N . VAL A 1 309 ? 0.36 19.484 -12.633 1 98.69 309 VAL A N 1
ATOM 2385 C CA . VAL A 1 309 ? -0.726 20.344 -12.156 1 98.69 309 VAL A CA 1
ATOM 2386 C C . VAL A 1 309 ? -0.229 21.219 -11.008 1 98.69 309 VAL A C 1
ATOM 2388 O O . VAL A 1 309 ? -0.498 22.422 -10.984 1 98.69 309 VAL A O 1
ATOM 2391 N N . LEU A 1 310 ? 0.501 20.641 -10.094 1 98.31 310 LEU A N 1
ATOM 2392 C CA . LEU A 1 310 ? 1.033 21.359 -8.945 1 98.31 310 LEU A CA 1
ATOM 2393 C C . LEU A 1 310 ? 1.893 22.531 -9.383 1 98.31 310 LEU A C 1
ATOM 2395 O O . LEU A 1 310 ? 1.779 23.625 -8.828 1 98.31 310 LEU A O 1
ATOM 2399 N N . ILE A 1 311 ? 2.717 22.297 -10.367 1 97.94 311 ILE A N 1
ATOM 2400 C CA . ILE A 1 311 ? 3.688 23.297 -10.828 1 97.94 311 ILE A CA 1
ATOM 2401 C C . ILE A 1 311 ? 2.996 24.312 -11.727 1 97.94 311 ILE A C 1
ATOM 2403 O O . ILE A 1 311 ? 3.111 25.516 -11.508 1 97.94 311 ILE A O 1
ATOM 2407 N N . ASN A 1 312 ? 2.217 23.844 -12.68 1 98.19 312 ASN A N 1
ATOM 2408 C CA . ASN A 1 312 ? 1.626 24.703 -13.695 1 98.19 312 ASN A CA 1
ATOM 2409 C C . ASN A 1 312 ? 0.553 25.609 -13.102 1 98.19 312 ASN A C 1
ATOM 2411 O O . ASN A 1 312 ? 0.37 26.75 -13.547 1 98.19 312 ASN A O 1
ATOM 2415 N N . GLU A 1 313 ? -0.134 25.078 -12.078 1 98.56 313 GLU A N 1
ATOM 2416 C CA . GLU A 1 313 ? -1.206 25.875 -11.477 1 98.56 313 GLU A CA 1
ATOM 2417 C C . GLU A 1 313 ? -0.707 26.641 -10.258 1 98.56 313 GLU A C 1
ATOM 2419 O O . GLU A 1 313 ? -1.491 27.281 -9.562 1 98.56 313 GLU A O 1
ATOM 2424 N N . LYS A 1 314 ? 0.583 26.609 -9.9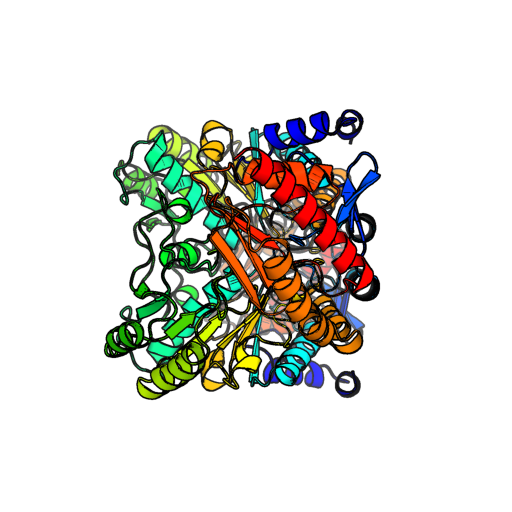92 1 98.62 314 LYS A N 1
ATOM 2425 C CA . LYS A 1 314 ? 1.26 27.391 -8.961 1 98.62 314 LYS A CA 1
ATOM 2426 C C . LYS A 1 314 ? 0.611 27.172 -7.594 1 98.62 314 LYS A C 1
ATOM 2428 O O . LYS A 1 314 ? 0.286 28.125 -6.895 1 98.62 314 LYS A O 1
ATOM 2433 N N . LEU A 1 315 ? 0.383 25.906 -7.336 1 98.75 315 LEU A N 1
ATOM 2434 C CA . LEU A 1 315 ? -0.332 25.562 -6.109 1 98.75 315 LEU A CA 1
ATOM 2435 C C . LEU A 1 315 ? 0.556 25.781 -4.887 1 98.75 315 LEU A C 1
ATOM 2437 O O . LEU A 1 315 ? 0.068 26.141 -3.816 1 98.75 315 LEU A O 1
ATOM 2441 N N . CYS A 1 316 ? 1.877 25.562 -4.996 1 98.44 316 CYS A N 1
ATOM 2442 C CA . CYS A 1 316 ? 2.805 25.844 -3.912 1 98.44 316 CYS A CA 1
ATOM 2443 C C . CYS A 1 316 ? 2.785 27.328 -3.564 1 98.44 316 CYS A C 1
ATOM 2445 O O . CYS A 1 316 ? 2.717 27.703 -2.389 1 98.44 316 CYS A O 1
ATOM 2447 N N . GLU A 1 317 ? 2.838 28.125 -4.578 1 98.62 317 GLU A N 1
ATOM 2448 C CA . GLU A 1 317 ? 2.803 29.578 -4.402 1 98.62 317 GLU A CA 1
ATOM 2449 C C . GLU A 1 317 ? 1.494 30.031 -3.758 1 98.62 317 GLU A C 1
ATOM 2451 O O . GLU A 1 317 ? 1.482 30.953 -2.939 1 98.62 317 GLU A O 1
ATOM 2456 N N . ASN A 1 318 ? 0.438 29.375 -4.168 1 98.81 318 ASN A N 1
ATOM 2457 C CA . ASN A 1 318 ? -0.854 29.703 -3.572 1 98.81 318 ASN A CA 1
ATOM 2458 C C . ASN A 1 318 ? -0.873 29.406 -2.076 1 98.81 318 ASN A C 1
ATOM 2460 O O . ASN A 1 318 ? -1.394 30.203 -1.287 1 98.81 318 ASN A O 1
ATOM 2464 N N . ALA A 1 319 ? -0.345 28.25 -1.707 1 98.75 319 ALA A N 1
ATOM 2465 C CA . ALA A 1 319 ? -0.263 27.891 -0.294 1 98.75 319 ALA A CA 1
ATOM 2466 C C . ALA A 1 319 ? 0.584 28.891 0.483 1 98.75 319 ALA A C 1
ATOM 2468 O O . ALA A 1 319 ? 0.257 29.234 1.619 1 98.75 319 ALA A O 1
ATOM 2469 N N . ASP A 1 320 ? 1.666 29.266 -0.105 1 98.38 320 ASP A N 1
ATOM 2470 C CA . ASP A 1 320 ? 2.553 30.25 0.521 1 98.38 320 ASP A CA 1
ATOM 2471 C C . ASP A 1 320 ? 1.854 31.594 0.688 1 98.38 320 ASP A C 1
ATOM 2473 O O . ASP A 1 320 ? 1.919 32.219 1.758 1 98.38 320 ASP A O 1
ATOM 2477 N N . LYS A 1 321 ? 1.194 32.031 -0.303 1 98.5 321 LYS A N 1
ATOM 2478 C CA . LYS A 1 321 ? 0.545 33.344 -0.342 1 98.5 321 LYS A CA 1
ATOM 2479 C C . LYS A 1 321 ? -0.622 33.406 0.639 1 98.5 321 LYS A C 1
ATOM 2481 O O . LYS A 1 321 ? -0.805 34.406 1.331 1 98.5 321 LYS A O 1
ATOM 2486 N N . LEU A 1 322 ? -1.418 32.344 0.698 1 98.62 322 LEU A N 1
ATOM 2487 C CA . LEU A 1 322 ? -2.668 32.375 1.449 1 98.62 322 LEU A CA 1
ATOM 2488 C C . LEU A 1 322 ? -2.447 31.938 2.891 1 98.62 322 LEU A C 1
ATOM 2490 O O . LEU A 1 322 ? -3.209 32.312 3.785 1 98.62 322 LEU A O 1
ATOM 2494 N N . GLY A 1 323 ? -1.393 31.078 3.111 1 98.06 323 GLY A N 1
ATOM 2495 C CA . GLY A 1 323 ? -1.195 30.469 4.414 1 98.06 323 GLY A CA 1
ATOM 2496 C C . GLY A 1 323 ? -0.974 31.469 5.523 1 98.06 323 GLY A C 1
ATOM 2497 O O . GLY A 1 323 ? -1.633 31.406 6.566 1 98.06 323 GLY A O 1
ATOM 2498 N N . GLY A 1 324 ? -0.074 32.406 5.328 1 96.62 324 GLY A N 1
ATOM 2499 C CA . GLY A 1 324 ? 0.26 33.406 6.332 1 96.62 324 GLY A CA 1
ATOM 2500 C C . GLY A 1 324 ? -0.934 34.25 6.766 1 96.62 324 GLY A C 1
ATOM 2501 O O . GLY A 1 324 ? -1.297 34.25 7.945 1 96.62 324 GLY A O 1
ATOM 2502 N N . PRO A 1 325 ? -1.547 34.906 5.828 1 97.12 325 PRO A N 1
ATOM 2503 C CA . PRO A 1 325 ? -2.721 35.719 6.141 1 97.12 325 PRO A CA 1
ATOM 2504 C C . PRO A 1 325 ? -3.846 34.906 6.785 1 97.12 325 PRO A C 1
ATOM 2506 O O . PRO A 1 325 ? -4.547 35.406 7.668 1 97.12 325 PRO A O 1
ATOM 2509 N N . PHE A 1 326 ? -4.074 33.75 6.371 1 98.19 326 PHE A N 1
ATOM 2510 C CA . PHE A 1 326 ? -5.086 32.844 6.949 1 98.19 326 PHE A CA 1
ATOM 2511 C C . PHE A 1 326 ? -4.812 32.625 8.43 1 98.19 326 PHE A C 1
ATOM 2513 O O . PHE A 1 326 ? -5.699 32.812 9.266 1 98.19 326 PHE A O 1
ATOM 2520 N N . LEU A 1 327 ? -3.594 32.188 8.75 1 97.62 327 LEU A N 1
ATOM 2521 C CA . LEU A 1 327 ? -3.193 31.922 10.125 1 97.62 327 LEU A CA 1
ATOM 2522 C C . LEU A 1 327 ? -3.297 33.188 10.984 1 97.62 327 LEU A C 1
ATOM 2524 O O . LEU A 1 327 ? -3.824 33.156 12.094 1 97.62 327 LEU A O 1
ATOM 2528 N N . GLU A 1 328 ? -2.791 34.281 10.469 1 96.94 328 GLU A N 1
ATOM 2529 C CA . GLU A 1 328 ? -2.84 35.531 11.195 1 96.94 328 GLU A CA 1
ATOM 2530 C C . GLU A 1 328 ? -4.277 36 11.414 1 96.94 328 GLU A C 1
ATOM 2532 O O . GLU A 1 328 ? -4.609 36.531 12.469 1 96.94 328 GLU A O 1
ATOM 2537 N N . GLY A 1 329 ? -5.082 35.812 10.422 1 96.94 329 GLY A N 1
ATOM 2538 C CA . GLY A 1 329 ? -6.492 36.125 10.547 1 96.94 329 GLY A CA 1
ATOM 2539 C C . GLY A 1 329 ? -7.195 35.344 11.633 1 96.94 329 GLY A C 1
ATOM 2540 O O . GLY A 1 329 ? -7.957 35.906 12.422 1 96.94 329 GLY A O 1
ATOM 2541 N N . LEU A 1 330 ? -6.973 34.062 11.688 1 98.25 330 LEU A N 1
ATOM 2542 C CA . LEU A 1 330 ? -7.559 33.219 12.727 1 98.25 330 LEU A CA 1
ATOM 2543 C C . LEU A 1 330 ? -7.098 33.656 14.109 1 98.25 330 LEU A C 1
ATOM 2545 O O . LEU A 1 330 ? -7.906 33.75 15.039 1 98.25 330 LEU A O 1
ATOM 2549 N N . LYS A 1 331 ? -5.785 33.938 14.227 1 98 331 LYS A N 1
ATOM 2550 C CA . LYS A 1 331 ? -5.227 34.344 15.508 1 98 331 LYS A CA 1
ATOM 2551 C C . LYS A 1 331 ? -5.848 35.656 15.977 1 98 331 LYS A C 1
ATOM 2553 O O . LYS A 1 331 ? -6.141 35.812 17.156 1 98 331 LYS A O 1
ATOM 2558 N N . LYS A 1 332 ? -6.027 36.5 15.055 1 97.88 332 LYS A N 1
ATOM 2559 C CA . LYS A 1 332 ? -6.598 37.812 15.375 1 97.88 332 LYS A CA 1
ATOM 2560 C C . LYS A 1 332 ? -8.062 37.688 15.789 1 97.88 332 LYS A C 1
ATOM 2562 O O . LYS A 1 332 ? -8.469 38.219 16.828 1 97.88 332 LYS A O 1
ATOM 2567 N N . GLU A 1 333 ? -8.82 37 15.031 1 97.81 333 GLU A N 1
ATOM 2568 C CA . GLU A 1 333 ? -10.266 36.875 15.258 1 97.81 333 GLU A CA 1
ATOM 2569 C C . GLU A 1 333 ? -10.57 36.062 16.5 1 97.81 333 GLU A C 1
ATOM 2571 O O . GLU A 1 333 ? -11.617 36.25 17.125 1 97.81 333 GLU A O 1
ATOM 2576 N N . LEU A 1 334 ? -9.656 35.156 16.875 1 98.06 334 LEU A N 1
ATOM 2577 C CA . LEU A 1 334 ? -9.938 34.219 17.969 1 98.06 334 LEU A CA 1
ATOM 2578 C C . LEU A 1 334 ? -9.031 34.5 19.156 1 98.06 334 LEU A C 1
ATOM 2580 O O . LEU A 1 334 ? -8.852 33.625 20.016 1 98.06 334 LEU A O 1
ATOM 2584 N N . LYS A 1 335 ? -8.383 35.656 19.234 1 96.69 335 LYS A N 1
ATOM 2585 C CA . LYS A 1 335 ? -7.375 36 20.234 1 96.69 335 LYS A CA 1
ATOM 2586 C C . LYS A 1 335 ? -7.949 35.906 21.641 1 96.69 335 LYS A C 1
ATOM 2588 O O . LYS A 1 335 ? -7.234 35.594 22.594 1 96.69 335 LYS A O 1
ATOM 2593 N N . ASP A 1 336 ? -9.266 36.188 21.812 1 95.62 336 ASP A N 1
ATOM 2594 C CA . ASP A 1 336 ? -9.867 36.25 23.141 1 95.62 336 ASP A CA 1
ATOM 2595 C C . ASP A 1 336 ? -10.617 34.969 23.484 1 95.62 336 ASP A C 1
ATOM 2597 O O . ASP A 1 336 ? -11.328 34.906 24.484 1 95.62 336 ASP A O 1
ATOM 2601 N N . SER A 1 337 ? -10.438 34 22.625 1 97.44 337 SER A N 1
ATOM 2602 C CA . SER A 1 337 ? -11.148 32.719 22.859 1 97.44 337 SER A CA 1
ATOM 2603 C C . SER A 1 337 ? -10.68 32.062 24.141 1 97.44 337 SER A C 1
ATOM 2605 O O . SER A 1 337 ? -9.477 32 24.406 1 97.44 337 SER A O 1
ATOM 2607 N N . LYS A 1 338 ? -11.602 31.5 24.906 1 97 338 LYS A N 1
ATOM 2608 C CA . LYS A 1 338 ? -11.297 30.828 26.172 1 97 338 LYS A CA 1
ATOM 2609 C C . LYS A 1 338 ? -11.023 29.344 25.953 1 97 338 LYS A C 1
ATOM 2611 O O . LYS A 1 338 ? -10.43 28.688 26.812 1 97 338 LYS A O 1
ATOM 2616 N N . ILE A 1 339 ? -11.414 28.859 24.797 1 97.69 339 ILE A N 1
ATOM 2617 C CA . ILE A 1 339 ? -11.367 27.406 24.625 1 97.69 339 ILE A CA 1
ATOM 2618 C C . ILE A 1 339 ? -10.188 27.031 23.734 1 97.69 339 ILE A C 1
ATOM 2620 O O . ILE A 1 339 ? -9.859 25.859 23.578 1 97.69 339 ILE A O 1
ATOM 2624 N N . ILE A 1 340 ? -9.492 28.016 23.125 1 98.38 340 ILE A N 1
ATOM 2625 C CA . ILE A 1 340 ? -8.375 27.75 22.234 1 98.38 340 ILE A CA 1
ATOM 2626 C C . ILE A 1 340 ? -7.07 27.75 23.031 1 98.38 340 ILE A C 1
ATOM 2628 O O . ILE A 1 340 ? -6.852 28.609 23.891 1 98.38 340 ILE A O 1
ATOM 2632 N N . ARG A 1 341 ? -6.25 26.75 22.812 1 98.06 341 ARG A N 1
ATOM 2633 C CA . ARG A 1 341 ? -4.926 26.672 23.422 1 98.06 341 ARG A CA 1
ATOM 2634 C C . ARG A 1 341 ? -3.863 27.25 22.484 1 98.06 341 ARG A C 1
ATOM 2636 O O . ARG A 1 341 ? -2.947 27.938 22.938 1 98.06 341 ARG A O 1
ATOM 2643 N N . ASP A 1 342 ? -3.979 26.938 21.203 1 98.12 342 ASP A N 1
ATOM 2644 C CA . ASP A 1 342 ? -2.945 27.359 20.266 1 98.12 342 ASP A CA 1
ATOM 2645 C C . ASP A 1 342 ? -3.467 27.328 18.828 1 98.12 342 ASP A C 1
ATOM 2647 O O . ASP A 1 342 ? -4.398 26.594 18.516 1 98.12 342 ASP A O 1
ATOM 2651 N N . ILE A 1 343 ? -3.078 28.234 18.016 1 98.56 343 ILE A N 1
ATOM 2652 C CA . ILE A 1 343 ? -3.256 28.25 16.578 1 98.56 343 ILE A CA 1
ATOM 2653 C C . ILE A 1 343 ? -1.893 28.266 15.883 1 98.56 343 ILE A C 1
ATOM 2655 O O . ILE A 1 343 ? -1.077 29.156 16.141 1 98.56 343 ILE A O 1
ATOM 2659 N N . ARG A 1 344 ? -1.603 27.234 15.023 1 98.44 344 ARG A N 1
ATOM 2660 C CA . ARG A 1 344 ? -0.275 27.094 14.438 1 98.44 344 ARG A CA 1
ATOM 2661 C C . ARG A 1 344 ? -0.357 26.484 13.039 1 98.44 344 ARG A C 1
ATOM 2663 O O . ARG A 1 344 ? -1.396 25.938 12.656 1 98.44 344 ARG A O 1
ATOM 2670 N N . GLY A 1 345 ? 0.764 26.609 12.312 1 98.12 345 GLY A N 1
ATOM 2671 C CA . GLY A 1 345 ? 0.824 26 11 1 98.12 345 GLY A CA 1
ATOM 2672 C C . GLY A 1 345 ? 1.9 26.594 10.109 1 98.12 345 GLY A C 1
ATOM 2673 O O . GLY A 1 345 ? 2.664 27.453 10.539 1 98.12 345 GLY A O 1
ATOM 2674 N N . LYS A 1 346 ? 2.041 26.078 8.984 1 98 346 LYS A N 1
ATOM 2675 C CA . LYS A 1 346 ? 2.904 26.516 7.895 1 98 346 LYS A CA 1
ATOM 2676 C C . LYS A 1 346 ? 2.234 26.312 6.539 1 98 346 LYS A C 1
ATOM 2678 O O . LYS A 1 346 ? 1.8 25.203 6.223 1 98 346 LYS A O 1
ATOM 2683 N N . GLY A 1 347 ? 2.178 27.406 5.723 1 98.25 347 GLY A N 1
ATOM 2684 C CA . GLY A 1 347 ? 1.366 27.312 4.52 1 98.25 347 GLY A CA 1
ATOM 2685 C C . GLY A 1 347 ? -0.085 26.969 4.805 1 98.25 347 GLY A C 1
ATOM 2686 O O . GLY A 1 347 ? -0.717 27.594 5.66 1 98.25 347 GLY A O 1
ATOM 2687 N N . LEU A 1 348 ? -0.633 26.047 4.047 1 98.69 348 LEU A N 1
ATOM 2688 C CA . LEU A 1 348 ? -2.02 25.641 4.246 1 98.69 348 LEU A CA 1
ATOM 2689 C C . LEU A 1 348 ? -2.096 24.312 4.977 1 98.69 348 LEU A C 1
ATOM 2691 O O . LEU A 1 348 ? -2.975 23.484 4.695 1 98.69 348 LEU A O 1
ATOM 2695 N N . LEU A 1 349 ? -1.074 24.078 5.801 1 98.38 349 LEU A N 1
ATOM 2696 C CA . LEU A 1 349 ? -1.088 23.078 6.855 1 98.38 349 LEU A CA 1
ATOM 2697 C C . LEU A 1 349 ? -1.229 23.719 8.227 1 98.38 349 LEU A C 1
ATOM 2699 O O . LEU A 1 349 ? -0.23 24.047 8.867 1 98.38 349 LEU A O 1
ATOM 2703 N N . CYS A 1 350 ? -2.467 23.875 8.68 1 98.31 350 CYS A N 1
ATOM 2704 C CA . CYS A 1 350 ? -2.742 24.641 9.891 1 98.31 350 CYS A CA 1
ATOM 2705 C C . CYS A 1 350 ? -3.555 23.828 10.883 1 98.31 350 CYS A C 1
ATOM 2707 O O . CYS A 1 350 ? -4.059 22.75 10.539 1 98.31 350 CYS A O 1
ATOM 2709 N N . ALA A 1 351 ? -3.59 24.297 12.125 1 98.44 351 ALA A N 1
ATOM 2710 C CA . ALA A 1 351 ? -4.348 23.594 13.156 1 98.44 351 ALA A CA 1
ATOM 2711 C C . ALA A 1 351 ? -4.777 24.562 14.266 1 98.44 351 ALA A C 1
ATOM 2713 O O . ALA A 1 351 ? -4.133 25.578 14.5 1 98.44 351 ALA A O 1
ATOM 2714 N N . ILE A 1 352 ? -5.863 24.297 14.852 1 98.69 352 ILE A N 1
ATOM 2715 C CA . ILE A 1 352 ? -6.324 24.922 16.094 1 98.69 352 ILE A CA 1
ATOM 2716 C C . ILE A 1 352 ? -6.371 23.875 17.203 1 98.69 352 ILE A C 1
ATOM 2718 O O . ILE A 1 352 ? -7.035 22.844 17.062 1 98.69 352 ILE A O 1
ATOM 2722 N N . GLU A 1 353 ? -5.609 24.047 18.203 1 98.69 353 GLU A N 1
ATOM 2723 C CA . GLU A 1 353 ? -5.648 23.188 19.391 1 98.69 353 GLU A CA 1
ATOM 2724 C C . GLU A 1 353 ? -6.562 23.766 20.469 1 98.69 353 GLU A C 1
ATOM 2726 O O . GLU A 1 353 ? -6.473 24.953 20.797 1 98.69 353 GLU A O 1
ATOM 2731 N N . PHE A 1 354 ? -7.398 22.984 21 1 98.56 354 PHE A N 1
ATOM 2732 C CA . PHE A 1 354 ? -8.398 23.422 21.969 1 98.56 354 PHE A CA 1
ATOM 2733 C C . PHE A 1 354 ? -8.07 22.906 23.375 1 98.56 354 PHE A C 1
ATOM 2735 O O . PHE A 1 354 ? -7.32 21.938 23.516 1 98.56 354 PHE A O 1
ATOM 2742 N N . LYS A 1 355 ? -8.523 23.625 24.359 1 97.75 355 LYS A N 1
ATOM 2743 C CA . LYS A 1 355 ? -8.547 23.141 25.734 1 97.75 355 LYS A CA 1
ATOM 2744 C C . LYS A 1 355 ? -9.641 22.094 25.938 1 97.75 355 LYS A C 1
ATOM 2746 O O . LYS A 1 355 ? -10.742 22.422 26.391 1 97.75 355 LYS A O 1
ATOM 2751 N N . ASN A 1 356 ? -9.242 20.875 25.625 1 95.25 356 ASN A N 1
ATOM 2752 C CA . ASN A 1 356 ? -10.242 19.812 25.547 1 95.25 356 ASN A CA 1
ATOM 2753 C C . ASN A 1 356 ? -10.812 19.484 26.922 1 95.25 356 ASN A C 1
ATOM 2755 O O . ASN A 1 356 ? -11.766 18.703 27.031 1 95.25 356 ASN A O 1
ATOM 2759 N N . GLU A 1 357 ? -10.273 20.078 28 1 95.5 357 GLU A N 1
ATOM 2760 C CA . GLU A 1 357 ? -10.898 19.984 29.312 1 95.5 357 GLU A CA 1
ATOM 2761 C C . GLU A 1 357 ? -12.133 20.891 29.406 1 95.5 357 GLU A C 1
ATOM 2763 O O . GLU A 1 357 ? -13 20.672 30.25 1 95.5 357 GLU A O 1
ATOM 2768 N N . LEU A 1 358 ? -12.219 21.859 28.531 1 95.62 358 LEU A N 1
ATOM 2769 C CA . LEU A 1 358 ? -13.305 22.828 28.547 1 95.62 358 LEU A CA 1
ATOM 2770 C C . LEU A 1 358 ? -14.352 22.5 27.484 1 95.62 358 LEU A C 1
ATOM 2772 O O . LEU A 1 358 ? -15.531 22.797 27.656 1 95.62 358 LEU A O 1
ATOM 2776 N N . VAL A 1 359 ? -13.922 21.984 26.375 1 96.5 359 VAL A N 1
ATOM 2777 C CA . VAL A 1 359 ? -14.836 21.797 25.25 1 96.5 359 VAL A CA 1
ATOM 2778 C C . VAL A 1 359 ? -14.578 20.453 24.594 1 96.5 359 VAL A C 1
ATOM 2780 O O . VAL A 1 359 ? -13.438 19.984 24.531 1 96.5 359 VAL A O 1
ATOM 2783 N N . ASN A 1 360 ? -15.602 19.781 24.141 1 96.81 360 ASN A N 1
ATOM 2784 C CA . ASN A 1 360 ? -15.484 18.594 23.312 1 96.81 360 ASN A CA 1
ATOM 2785 C C . ASN A 1 360 ? -15.195 18.953 21.844 1 96.81 360 ASN A C 1
ATOM 2787 O O . ASN A 1 360 ? -16.078 19.453 21.141 1 96.81 360 ASN A O 1
ATOM 2791 N N . VAL A 1 361 ? -14.062 18.641 21.406 1 97.94 361 VAL A N 1
ATOM 2792 C CA . VAL A 1 361 ? -13.594 19.094 20.094 1 97.94 361 VAL A CA 1
ATOM 2793 C C . VAL A 1 361 ? -14.414 18.438 18.984 1 97.94 361 VAL A C 1
ATOM 2795 O O . VAL A 1 361 ? -14.625 19.031 17.938 1 97.94 361 VAL A O 1
ATOM 2798 N N . LEU A 1 362 ? -14.898 17.203 19.203 1 97.19 362 LEU A N 1
ATOM 2799 C CA . LEU A 1 362 ? -15.766 16.562 18.234 1 97.19 362 LEU A CA 1
ATOM 2800 C C . LEU A 1 362 ? -17.016 17.375 17.984 1 97.19 362 LEU A C 1
ATOM 2802 O O . LEU A 1 362 ? -17.531 17.438 16.859 1 97.19 362 LEU A O 1
ATOM 2806 N N . ASP A 1 363 ? -17.547 17.984 19 1 97.81 363 ASP A N 1
ATOM 2807 C CA . ASP A 1 363 ? -18.734 18.828 18.859 1 97.81 363 ASP A CA 1
ATOM 2808 C C . ASP A 1 363 ? -18.453 20.016 17.938 1 97.81 363 ASP A C 1
ATOM 2810 O O . ASP A 1 363 ? -19.328 20.469 17.203 1 97.81 363 ASP A O 1
ATOM 2814 N N . ILE A 1 364 ? -17.25 20.531 18.062 1 98.25 364 ILE A N 1
ATOM 2815 C CA . ILE A 1 364 ? -16.859 21.625 17.188 1 98.25 364 ILE A CA 1
ATOM 2816 C C . ILE A 1 364 ? -16.828 21.156 15.742 1 98.25 364 ILE A C 1
ATOM 2818 O O . ILE A 1 364 ? -17.312 21.859 14.844 1 98.25 364 ILE A O 1
ATOM 2822 N N . CYS A 1 365 ? -16.297 19.938 15.492 1 98.25 365 CYS A N 1
ATOM 2823 C CA . CYS A 1 365 ? -16.281 19.375 14.141 1 98.25 365 CYS A CA 1
ATOM 2824 C C . CYS A 1 365 ? -17.688 19.188 13.602 1 98.25 365 CYS A C 1
ATOM 2826 O O . CYS A 1 365 ? -17.953 19.453 12.43 1 98.25 365 CYS A O 1
ATOM 2828 N N . LEU A 1 366 ? -18.625 18.719 14.461 1 98.38 366 LEU A N 1
ATOM 2829 C CA . LEU A 1 366 ? -20 18.5 14.055 1 98.38 366 LEU A CA 1
ATOM 2830 C C . LEU A 1 366 ? -20.672 19.828 13.703 1 98.38 366 LEU A C 1
ATOM 2832 O O . LEU A 1 366 ? -21.438 19.906 12.742 1 98.38 366 LEU A O 1
ATOM 2836 N N . LYS A 1 367 ? -20.359 20.859 14.484 1 98.44 367 LYS A N 1
ATOM 2837 C CA . LYS A 1 367 ? -20.922 22.188 14.211 1 98.44 367 LYS A CA 1
ATOM 2838 C C . LYS A 1 367 ? -20.328 22.781 12.938 1 98.44 367 LYS A C 1
ATOM 2840 O O . LYS A 1 367 ? -21.031 23.453 12.18 1 98.44 367 LYS A O 1
ATOM 2845 N N . LEU A 1 368 ? -19.031 22.578 12.734 1 98.75 368 LEU A N 1
ATOM 2846 C CA . LEU A 1 368 ? -18.422 22.984 11.469 1 98.75 368 LEU A CA 1
ATOM 2847 C C . LEU A 1 368 ? -19.125 22.344 10.289 1 98.75 368 LEU A C 1
ATOM 2849 O O . LEU A 1 368 ? -19.422 23.016 9.297 1 98.75 368 LEU A O 1
ATOM 2853 N N . LYS A 1 369 ? -19.391 21.031 10.398 1 98.5 369 LYS A N 1
ATOM 2854 C CA . LYS A 1 369 ? -20.125 20.312 9.359 1 98.5 369 LYS A CA 1
ATOM 2855 C C . LYS A 1 369 ? -21.484 20.953 9.109 1 98.5 369 LYS A C 1
ATOM 2857 O O . LYS A 1 369 ? -21.875 21.156 7.957 1 98.5 369 LYS A O 1
ATOM 2862 N N . GLU A 1 370 ? -22.141 21.281 10.188 1 98.38 370 GLU A N 1
ATOM 2863 C CA . GLU A 1 370 ? -23.438 21.953 10.062 1 98.38 370 GLU A CA 1
ATOM 2864 C C . GLU A 1 370 ? -23.328 23.266 9.297 1 98.38 370 GLU A C 1
ATOM 2866 O O . GLU A 1 370 ? -24.234 23.641 8.562 1 98.38 370 GLU A O 1
ATOM 2871 N N . ASN A 1 371 ? -22.188 23.906 9.492 1 98.56 371 ASN A N 1
ATOM 2872 C CA . ASN A 1 371 ? -21.969 25.219 8.898 1 98.56 371 ASN A CA 1
ATOM 2873 C C . ASN A 1 371 ? -21.344 25.109 7.512 1 98.56 371 ASN A C 1
ATOM 2875 O O . ASN A 1 371 ? -21.031 26.125 6.883 1 98.56 371 ASN A O 1
ATOM 2879 N N . GLY A 1 372 ? -21.078 23.922 7.027 1 98.5 372 GLY A N 1
ATOM 2880 C CA . GLY A 1 372 ? -20.703 23.75 5.637 1 98.5 372 GLY A CA 1
ATOM 2881 C C . GLY A 1 372 ? -19.219 23.484 5.461 1 98.5 372 GLY A C 1
ATOM 2882 O O . GLY A 1 372 ? -18.672 23.641 4.359 1 98.5 372 GLY A O 1
ATOM 2883 N N . LEU A 1 373 ? -18.516 23.172 6.52 1 98.81 373 LEU A N 1
ATOM 2884 C CA . LEU A 1 373 ? -17.094 22.844 6.488 1 98.81 373 LEU A CA 1
ATOM 2885 C C . LEU A 1 373 ? -16.828 21.547 7.254 1 98.81 373 LEU A C 1
ATOM 2887 O O . LEU A 1 373 ? -17.266 21.391 8.398 1 98.81 373 LEU A O 1
ATOM 2891 N N . ILE A 1 374 ? -16.125 20.594 6.531 1 98.5 374 ILE A N 1
ATOM 2892 C CA . ILE A 1 374 ? -15.883 19.328 7.238 1 98.5 374 ILE A CA 1
ATOM 2893 C C . ILE A 1 374 ? -14.383 19.156 7.496 1 98.5 374 ILE A C 1
ATOM 2895 O O . ILE A 1 374 ? -13.555 19.531 6.656 1 98.5 374 ILE A O 1
ATOM 2899 N N . THR A 1 375 ? -14.055 18.734 8.648 1 97.81 375 THR A N 1
ATOM 2900 C CA . THR A 1 375 ? -12.742 18.359 9.148 1 97.81 375 THR A CA 1
ATOM 2901 C C . THR A 1 375 ? -12.859 17.359 10.289 1 97.81 375 THR A C 1
ATOM 2903 O O . THR A 1 375 ? -13.922 16.766 10.5 1 97.81 375 THR A O 1
ATOM 2906 N N . ARG A 1 376 ? -11.773 17 10.875 1 95.75 376 ARG A N 1
ATOM 2907 C CA . ARG A 1 376 ? -11.773 16.047 11.977 1 95.75 376 ARG A CA 1
ATOM 2908 C C . ARG A 1 376 ? -10.688 16.375 12.992 1 95.75 376 ARG A C 1
ATOM 2910 O O . ARG A 1 376 ? -9.656 16.969 12.641 1 95.75 376 ARG A O 1
ATOM 2917 N N . ASP A 1 377 ? -10.992 16.109 14.219 1 94.62 377 ASP A N 1
ATOM 2918 C CA . ASP A 1 377 ? -9.992 16.328 15.25 1 94.62 377 ASP A CA 1
ATOM 2919 C C . ASP A 1 377 ? -8.961 15.195 15.266 1 94.62 377 ASP A C 1
ATOM 2921 O O . ASP A 1 377 ? -9.234 14.102 14.773 1 94.62 377 ASP A O 1
ATOM 2925 N N . VAL A 1 378 ? -7.836 15.5 15.797 1 91.38 378 VAL A N 1
ATOM 2926 C CA . VAL A 1 378 ? -6.812 14.5 16.094 1 91.38 378 VAL A CA 1
ATOM 2927 C C . VAL A 1 378 ? -6.496 14.5 17.578 1 91.38 378 VAL A C 1
ATOM 2929 O O . VAL A 1 378 ? -6.434 15.562 18.203 1 91.38 378 VAL A O 1
ATOM 2932 N N . HIS A 1 379 ? -6.441 13.336 18.172 1 91.25 379 HIS A N 1
ATOM 2933 C CA . HIS A 1 379 ? -6.152 13.109 19.578 1 91.25 379 HIS A CA 1
ATOM 2934 C C . HIS A 1 379 ? -7.121 13.875 20.469 1 91.25 379 HIS A C 1
ATOM 2936 O O . HIS A 1 379 ? -6.734 14.391 21.531 1 91.25 379 HIS A O 1
ATOM 2942 N N . ASP A 1 380 ? -8.242 14.195 20.016 1 92.75 380 ASP A N 1
ATOM 2943 C CA . ASP A 1 380 ? -9.352 14.789 20.766 1 92.75 380 ASP A CA 1
ATOM 2944 C C . ASP A 1 380 ? -9.008 16.203 21.219 1 92.75 380 ASP A C 1
ATOM 2946 O O . ASP A 1 380 ? -9.578 16.703 22.203 1 92.75 380 ASP A O 1
ATOM 2950 N N . LYS A 1 381 ? -8.031 16.844 20.531 1 96.44 381 LYS A N 1
ATOM 2951 C CA . LYS A 1 381 ? -7.684 18.172 21.047 1 96.44 381 LYS A CA 1
ATOM 2952 C C . LYS A 1 381 ? -7.395 19.141 19.906 1 96.44 381 LYS A C 1
ATOM 2954 O O . LYS A 1 381 ? -7.473 20.359 20.094 1 96.44 381 LYS A O 1
ATOM 2959 N N . THR A 1 382 ? -7.043 18.609 18.766 1 98 382 THR A N 1
ATOM 2960 C CA . THR A 1 382 ? -6.574 19.5 17.703 1 98 382 THR A CA 1
ATOM 2961 C C . THR A 1 382 ? -7.379 19.281 16.438 1 98 382 THR A C 1
ATOM 2963 O O . THR A 1 382 ? -7.605 18.141 16.016 1 98 382 THR A O 1
ATOM 2966 N N . ILE A 1 383 ? -7.867 20.375 15.867 1 98.06 383 ILE A N 1
ATOM 2967 C CA . ILE A 1 383 ? -8.484 20.312 14.547 1 98.06 383 ILE A CA 1
ATOM 2968 C C . ILE A 1 383 ? -7.469 20.719 13.484 1 98.06 383 ILE A C 1
ATOM 2970 O O . ILE A 1 383 ? -6.844 21.781 13.586 1 98.06 383 ILE A O 1
ATOM 2974 N N . ARG A 1 384 ? -7.273 19.891 12.516 1 96.06 384 ARG A N 1
ATOM 2975 C CA . ARG A 1 384 ? -6.395 20.188 11.398 1 96.06 384 ARG A CA 1
ATOM 2976 C C . ARG A 1 384 ? -7.152 20.906 10.281 1 96.06 384 ARG A C 1
ATOM 2978 O O . ARG A 1 384 ? -8.305 20.578 10 1 96.06 384 ARG A O 1
ATOM 2985 N N . LEU A 1 385 ? -6.543 21.891 9.758 1 98.19 385 LEU A N 1
ATOM 2986 C CA . LEU A 1 385 ? -7.078 22.672 8.656 1 98.19 385 LEU A CA 1
ATOM 2987 C C . LEU A 1 385 ? -6.184 22.578 7.426 1 98.19 385 LEU A C 1
ATOM 2989 O O . LEU A 1 385 ? -5.188 23.297 7.316 1 98.19 385 LEU A O 1
ATOM 2993 N N . THR A 1 386 ? -6.555 21.672 6.516 1 97.94 386 THR A N 1
ATOM 2994 C CA . THR A 1 386 ? -5.715 21.359 5.367 1 97.94 386 THR A CA 1
ATOM 2995 C C . THR A 1 386 ? -6.527 21.391 4.078 1 97.94 386 THR A C 1
ATOM 2997 O O . THR A 1 386 ? -6.629 20.375 3.383 1 97.94 386 THR A O 1
ATOM 3000 N N . PRO A 1 387 ? -7.043 22.562 3.684 1 98.62 387 PRO A N 1
ATOM 3001 C CA . PRO A 1 387 ? -7.816 22.625 2.441 1 98.62 387 PRO A CA 1
ATOM 3002 C C . PRO A 1 387 ? -6.98 22.281 1.209 1 98.62 387 PRO A C 1
ATOM 3004 O O . PRO A 1 387 ? -5.754 22.391 1.239 1 98.62 387 PRO A O 1
ATOM 3007 N N . PRO A 1 388 ? -7.645 21.844 0.109 1 98.75 388 PRO A N 1
ATOM 3008 C CA . PRO A 1 388 ? -6.906 21.766 -1.151 1 98.75 388 PRO A CA 1
ATOM 3009 C C . PRO A 1 388 ? -6.199 23.062 -1.514 1 98.75 388 PRO A C 1
ATOM 3011 O O . PRO A 1 388 ? -6.699 24.156 -1.209 1 98.75 388 PRO A O 1
ATOM 3014 N N . LEU A 1 389 ? -5.086 22.922 -2.217 1 98.88 389 LEU A N 1
ATOM 3015 C CA . LEU A 1 389 ? -4.219 24.078 -2.438 1 98.88 389 LEU A CA 1
ATOM 3016 C C . LEU A 1 389 ? -4.777 24.969 -3.539 1 98.88 389 LEU A C 1
ATOM 3018 O O . LEU A 1 389 ? -4.332 26.109 -3.707 1 98.88 389 LEU A O 1
ATOM 3022 N N . CYS A 1 390 ? -5.816 24.531 -4.227 1 98.75 390 CYS A N 1
ATOM 3023 C CA . CYS A 1 390 ? -6.426 25.344 -5.277 1 98.75 390 CYS A CA 1
ATOM 3024 C C . CYS A 1 390 ? -7.48 26.281 -4.699 1 98.75 390 CYS A C 1
ATOM 3026 O O . CYS A 1 390 ? -8.195 26.953 -5.445 1 98.75 390 CYS A O 1
ATOM 3028 N N . ILE A 1 391 ? -7.625 26.312 -3.383 1 98.88 391 ILE A N 1
ATOM 3029 C CA . ILE A 1 391 ? -8.594 27.203 -2.736 1 98.88 391 ILE A CA 1
ATOM 3030 C C . ILE A 1 391 ? -8.281 28.656 -3.076 1 98.88 391 ILE A C 1
ATOM 3032 O O . ILE A 1 391 ? -7.117 29.047 -3.143 1 98.88 391 ILE A O 1
ATOM 3036 N N . THR A 1 392 ? -9.32 29.422 -3.299 1 98.69 392 THR A N 1
ATOM 3037 C CA . THR A 1 392 ? -9.141 30.844 -3.602 1 98.69 392 THR A CA 1
ATOM 3038 C C . THR A 1 392 ? -9.18 31.672 -2.324 1 98.69 392 THR A C 1
ATOM 3040 O O . THR A 1 392 ? -9.609 31.188 -1.275 1 98.69 392 THR A O 1
ATOM 3043 N N . LYS A 1 393 ? -8.711 32.906 -2.506 1 98.5 393 LYS A N 1
ATOM 3044 C CA . LYS A 1 393 ? -8.75 33.844 -1.373 1 98.5 393 LYS A CA 1
ATOM 3045 C C . LYS A 1 393 ? -10.18 34.031 -0.885 1 98.5 393 LYS A C 1
ATOM 3047 O O . LYS A 1 393 ? -10.438 34.031 0.321 1 98.5 393 LYS A O 1
ATOM 3052 N N . GLU A 1 394 ? -11.117 34.156 -1.806 1 98.56 394 GLU A N 1
ATOM 3053 C CA . GLU A 1 394 ? -12.516 34.344 -1.464 1 98.56 394 GLU A CA 1
ATOM 3054 C C . GLU A 1 394 ? -13.086 33.156 -0.714 1 98.56 394 GLU A C 1
ATOM 3056 O O . GLU A 1 394 ? -13.781 33.312 0.292 1 98.56 394 GLU A O 1
ATOM 3061 N N . GLN A 1 395 ? -12.797 31.984 -1.181 1 98.69 395 GLN A N 1
ATOM 3062 C CA . GLN A 1 395 ? -13.234 30.75 -0.526 1 98.69 395 GLN A CA 1
ATOM 3063 C C . GLN A 1 395 ? -12.633 30.625 0.87 1 98.69 395 GLN A C 1
ATOM 3065 O O . GLN A 1 395 ? -13.32 30.25 1.817 1 98.69 395 GLN A O 1
ATOM 3070 N N . LEU A 1 396 ? -11.359 30.938 0.948 1 98.69 396 LEU A N 1
ATOM 3071 C CA . LEU A 1 396 ? -10.672 30.844 2.23 1 98.69 396 LEU A CA 1
ATOM 3072 C C . LEU A 1 396 ? -11.242 31.828 3.234 1 98.69 396 LEU A C 1
ATOM 3074 O O . LEU A 1 396 ? -11.344 31.531 4.426 1 98.69 396 LEU A O 1
ATOM 3078 N N . ASP A 1 397 ? -11.586 33.031 2.773 1 98.06 397 ASP A N 1
ATOM 3079 C CA . ASP A 1 397 ? -12.219 34 3.639 1 98.06 397 ASP A CA 1
ATOM 3080 C C . ASP A 1 397 ? -13.57 33.5 4.148 1 98.06 397 ASP A C 1
ATOM 3082 O O . ASP A 1 397 ? -13.898 33.688 5.328 1 98.06 397 ASP A O 1
ATOM 3086 N N . GLU A 1 398 ? -14.336 32.906 3.287 1 98.12 398 GLU A N 1
ATOM 3087 C CA . GLU A 1 398 ? -15.602 32.312 3.689 1 98.12 398 GLU A CA 1
ATOM 3088 C C . GLU A 1 398 ? -15.391 31.234 4.742 1 98.12 398 GLU A C 1
ATOM 3090 O O . GLU A 1 398 ? -16.141 31.141 5.715 1 98.12 398 GLU A O 1
ATOM 3095 N N . CYS A 1 399 ? -14.391 30.438 4.539 1 98.5 399 CYS A N 1
ATOM 3096 C CA . CYS A 1 399 ? -14.078 29.359 5.48 1 98.5 399 CYS A CA 1
ATOM 3097 C C . CYS A 1 399 ? -13.641 29.922 6.824 1 98.5 399 CYS A C 1
ATOM 3099 O O . CYS A 1 399 ? -13.969 29.375 7.875 1 98.5 399 CYS A O 1
ATOM 3101 N N . THR A 1 400 ? -12.875 31 6.746 1 98.25 400 THR A N 1
ATOM 3102 C CA . THR A 1 400 ? -12.453 31.656 7.973 1 98.25 400 THR A CA 1
ATOM 3103 C C . THR A 1 400 ? -13.664 32.125 8.773 1 98.25 400 THR A C 1
ATOM 3105 O O . THR A 1 400 ? -13.719 31.953 9.992 1 98.25 400 THR A O 1
ATOM 3108 N N . GLU A 1 401 ? -14.617 32.688 8.086 1 98.25 401 GLU A N 1
ATOM 3109 C CA . GLU A 1 401 ? -15.844 33.125 8.742 1 98.25 401 GLU A CA 1
ATOM 3110 C C . GLU A 1 401 ? -16.578 31.953 9.383 1 98.25 401 GLU A C 1
ATOM 3112 O O . GLU A 1 401 ? -17.078 32.062 10.5 1 98.25 401 GLU A O 1
ATOM 3117 N N . ILE A 1 402 ? -16.656 30.844 8.695 1 98.62 402 ILE A N 1
ATOM 3118 C CA . ILE A 1 402 ? -17.328 29.656 9.203 1 98.62 402 ILE A CA 1
ATOM 3119 C C . ILE A 1 402 ? -16.625 29.172 10.469 1 98.62 402 ILE A C 1
ATOM 3121 O O . ILE A 1 402 ? -17.281 28.875 11.469 1 98.62 402 ILE A O 1
ATOM 3125 N N . ILE A 1 403 ? -15.297 29.109 10.445 1 98.75 403 ILE A N 1
ATOM 3126 C CA . ILE A 1 403 ? -14.5 28.594 11.562 1 98.75 403 ILE A CA 1
ATOM 3127 C C . ILE A 1 403 ? -14.672 29.516 12.773 1 98.75 403 ILE A C 1
ATOM 3129 O O . ILE A 1 403 ? -14.938 29.047 13.883 1 98.75 403 ILE A O 1
ATOM 3133 N N . VAL A 1 404 ? -14.578 30.844 12.508 1 98.38 404 VAL A N 1
ATOM 3134 C CA . VAL A 1 404 ? -14.664 31.828 13.586 1 98.38 404 VAL A CA 1
ATOM 3135 C C . VAL A 1 404 ? -16.047 31.797 14.211 1 98.38 404 VAL A C 1
ATOM 3137 O O . VAL A 1 404 ? -16.188 31.766 15.438 1 98.38 404 VAL A O 1
ATOM 3140 N N . LYS A 1 405 ? -17.047 31.75 13.367 1 98.12 405 LYS A N 1
ATOM 3141 C CA . LYS A 1 405 ? -18.422 31.672 13.844 1 98.12 405 LYS A CA 1
ATOM 3142 C C . LYS A 1 405 ? -18.641 30.438 14.711 1 98.12 405 LYS A C 1
ATOM 3144 O O . LYS A 1 405 ? -19.281 30.516 15.766 1 98.12 405 LYS A O 1
ATOM 3149 N N . THR A 1 406 ? -18.125 29.328 14.281 1 98.5 406 THR A N 1
ATOM 3150 C CA . THR A 1 406 ? -18.297 28.062 14.984 1 98.5 406 THR A CA 1
ATOM 3151 C C . THR A 1 406 ? -17.594 28.094 16.328 1 98.5 406 THR A C 1
ATOM 3153 O O . THR A 1 406 ? -18.156 27.672 17.344 1 98.5 406 THR A O 1
ATOM 3156 N N . VAL A 1 407 ? -16.344 28.578 16.375 1 98.31 407 VAL A N 1
ATOM 3157 C CA . VAL A 1 407 ? -15.562 28.625 17.609 1 98.31 407 VAL A CA 1
ATOM 3158 C C . VAL A 1 407 ? -16.219 29.562 18.609 1 98.31 407 VAL A C 1
ATOM 3160 O O . VAL A 1 407 ? -16.344 29.25 19.797 1 98.31 407 VAL A O 1
ATOM 3163 N N . LYS A 1 408 ? -16.719 30.672 18.156 1 97.56 408 LYS A N 1
ATOM 3164 C CA . LYS A 1 408 ? -17.359 31.656 19.031 1 97.56 408 LYS A CA 1
ATOM 3165 C C . LYS A 1 408 ? -18.641 31.109 19.625 1 97.56 408 LYS A C 1
ATOM 3167 O O . LYS A 1 408 ? -19 31.422 20.766 1 97.56 408 LYS A O 1
ATOM 3172 N N . PHE A 1 409 ? -19.344 30.312 18.891 1 97.44 409 PHE A N 1
ATOM 3173 C CA . PHE A 1 409 ? -20.547 29.656 19.391 1 97.44 409 PHE A CA 1
ATOM 3174 C C . PHE A 1 409 ? -20.234 28.875 20.656 1 97.44 409 PHE A C 1
ATOM 3176 O O . PHE A 1 409 ? -21.031 28.875 21.609 1 97.44 409 PHE A O 1
ATOM 3183 N N . PHE A 1 410 ? -19.125 28.172 20.719 1 96.88 410 PHE A N 1
ATOM 3184 C CA . PHE A 1 410 ? -18.75 27.359 21.875 1 96.88 410 PHE A CA 1
ATOM 3185 C C . PHE A 1 410 ? -18.094 28.234 22.938 1 96.88 410 PHE A C 1
ATOM 3187 O O . PHE A 1 410 ? -18.219 27.938 24.141 1 96.88 410 PHE A O 1
ATOM 3194 N N . ASP A 1 411 ? -17.438 29.234 22.531 1 94.81 411 ASP A N 1
ATOM 3195 C CA . ASP A 1 411 ? -16.812 30.156 23.469 1 94.81 411 ASP A CA 1
ATOM 3196 C C . ASP A 1 411 ? -17.859 30.828 24.375 1 94.81 411 ASP A C 1
ATOM 3198 O O . ASP A 1 411 ? -17.578 31.109 25.531 1 94.81 411 ASP A O 1
ATOM 3202 N N . GLU A 1 412 ? -18.969 31.125 23.797 1 91.75 412 GLU A N 1
ATOM 3203 C CA . GLU A 1 412 ? -20.016 31.844 24.5 1 91.75 412 GLU A CA 1
ATOM 3204 C C . GLU A 1 412 ? -20.594 31 25.641 1 91.75 412 GLU A C 1
ATOM 3206 O O . GLU A 1 412 ? -21.25 31.531 26.531 1 91.75 412 GLU A O 1
ATOM 3211 N N . LYS A 1 413 ? -20.297 29.781 25.625 1 90.25 413 LYS A N 1
ATOM 3212 C CA . LYS A 1 413 ? -20.797 28.906 26.688 1 90.25 413 LYS A CA 1
ATOM 3213 C C . LYS A 1 413 ? -19.906 29 27.938 1 90.25 413 LYS A C 1
ATOM 3215 O O . LYS A 1 413 ? -20.25 28.453 28.984 1 90.25 413 LYS A O 1
ATOM 3220 N N . PHE A 1 414 ? -18.828 29.703 27.844 1 85.38 414 PHE A N 1
ATOM 3221 C CA . PHE A 1 414 ? -17.891 29.875 28.953 1 85.38 414 PHE A CA 1
ATOM 3222 C C . PHE A 1 414 ? -17.641 31.344 29.219 1 85.38 414 PHE A C 1
ATOM 3224 O O . PHE A 1 414 ? -17.75 32.188 28.312 1 85.38 414 PHE A O 1
ATOM 3231 N N . MET B 1 1 ? 6.543 16.812 -22.125 1 75.06 1 MET B N 1
ATOM 3232 C CA . MET B 1 1 ? 7.895 16.969 -21.594 1 75.06 1 MET B CA 1
ATOM 3233 C C . MET B 1 1 ? 8.938 16.797 -22.688 1 75.06 1 MET B C 1
ATOM 3235 O O . MET B 1 1 ? 8.875 15.836 -23.453 1 75.06 1 MET B O 1
ATOM 3239 N N . GLU B 1 2 ? 9.844 17.641 -22.672 1 75.31 2 GLU B N 1
ATOM 3240 C CA . GLU B 1 2 ? 10.812 17.703 -23.766 1 75.31 2 GLU B CA 1
ATOM 3241 C C . GLU B 1 2 ? 11.68 16.438 -23.812 1 75.31 2 GLU B C 1
ATOM 3243 O O . GLU B 1 2 ? 12.031 15.961 -24.891 1 75.31 2 GLU B O 1
ATOM 3248 N N . PHE B 1 3 ? 11.82 15.773 -22.672 1 78.12 3 PHE B N 1
ATOM 3249 C CA . PHE B 1 3 ? 12.773 14.672 -22.625 1 78.12 3 PHE B CA 1
ATOM 3250 C C . PHE B 1 3 ? 12.125 13.375 -23.125 1 78.12 3 PHE B C 1
ATOM 3252 O O . PHE B 1 3 ? 12.828 12.398 -23.406 1 78.12 3 PHE B O 1
ATOM 3259 N N . VAL B 1 4 ? 10.93 13.359 -23.188 1 84.88 4 VAL B N 1
ATOM 3260 C CA . VAL B 1 4 ? 10.234 12.172 -23.656 1 84.88 4 VAL B CA 1
ATOM 3261 C C . VAL B 1 4 ? 10.492 11.984 -25.156 1 84.88 4 VAL B C 1
ATOM 3263 O O . VAL B 1 4 ? 10.539 10.852 -25.656 1 84.88 4 VAL B O 1
ATOM 3266 N N . LYS B 1 5 ? 10.812 13.117 -25.875 1 83.31 5 LYS B N 1
ATOM 3267 C CA . LYS B 1 5 ? 11 13.102 -27.312 1 83.31 5 LYS B CA 1
ATOM 3268 C C . LYS B 1 5 ? 12.289 12.367 -27.688 1 83.31 5 LYS B C 1
ATOM 3270 O O . LYS B 1 5 ? 12.422 11.875 -28.812 1 83.31 5 LYS B O 1
ATOM 3275 N N . ASP B 1 6 ? 13.039 12.102 -26.703 1 87.5 6 ASP B N 1
ATOM 3276 C CA . ASP B 1 6 ? 14.344 11.5 -26.969 1 87.5 6 ASP B CA 1
ATOM 3277 C C . ASP B 1 6 ? 14.289 9.977 -26.844 1 87.5 6 ASP B C 1
ATOM 3279 O O . ASP B 1 6 ? 15.211 9.281 -27.266 1 87.5 6 ASP B O 1
ATOM 3283 N N . LEU B 1 7 ? 13.203 9.523 -26.281 1 94.5 7 LEU B N 1
ATOM 3284 C CA . LEU B 1 7 ? 13.078 8.078 -26.125 1 94.5 7 LEU B CA 1
ATOM 3285 C C . LEU B 1 7 ? 12.445 7.438 -27.359 1 94.5 7 LEU B C 1
ATOM 3287 O O . LEU B 1 7 ? 11.234 7.52 -27.547 1 94.5 7 LEU B O 1
ATOM 3291 N N . LYS B 1 8 ? 13.312 6.723 -28.234 1 91.06 8 LYS B N 1
ATOM 3292 C CA . LYS B 1 8 ? 12.844 6.23 -29.516 1 91.06 8 LYS B CA 1
ATOM 3293 C C . LYS B 1 8 ? 12.93 4.707 -29.594 1 91.06 8 LYS B C 1
ATOM 3295 O O . LYS B 1 8 ? 12.047 4.059 -30.156 1 91.06 8 LYS B O 1
ATOM 3300 N N . THR B 1 9 ? 13.922 4.145 -29 1 95.06 9 THR B N 1
ATOM 3301 C CA . THR B 1 9 ? 14.172 2.707 -29.062 1 95.06 9 THR B CA 1
ATOM 3302 C C . THR B 1 9 ? 13.953 2.057 -27.703 1 95.06 9 THR B C 1
ATOM 3304 O O . THR B 1 9 ? 13.961 2.74 -26.672 1 95.06 9 THR B O 1
ATOM 3307 N N . PRO B 1 10 ? 13.711 0.725 -27.781 1 97.06 10 PRO B N 1
ATOM 3308 C CA . PRO B 1 10 ? 13.648 0.032 -26.484 1 97.06 10 PRO B CA 1
ATOM 3309 C C . PRO B 1 10 ? 14.852 0.321 -25.594 1 97.06 10 PRO B C 1
ATOM 3311 O O . PRO B 1 10 ? 14.703 0.491 -24.391 1 97.06 10 PRO B O 1
ATOM 3314 N N . GLU B 1 11 ? 15.953 0.393 -26.172 1 97.31 11 GLU B N 1
ATOM 3315 C CA . GLU B 1 11 ? 17.188 0.656 -25.422 1 97.31 11 GLU B CA 1
ATOM 3316 C C . GLU B 1 11 ? 17.125 2.021 -24.734 1 97.31 11 GLU B C 1
ATOM 3318 O O . GLU B 1 11 ? 17.625 2.18 -23.625 1 97.31 11 GLU B O 1
ATOM 3323 N N . ASP B 1 12 ? 16.578 3.031 -25.438 1 97.56 12 ASP B N 1
ATOM 3324 C CA . ASP B 1 12 ? 16.422 4.352 -24.828 1 97.56 12 ASP B CA 1
ATOM 3325 C C . ASP B 1 12 ? 15.594 4.27 -23.547 1 97.56 12 ASP B C 1
ATOM 3327 O O . ASP B 1 12 ? 15.969 4.855 -22.531 1 97.56 12 ASP B O 1
ATOM 3331 N N . TYR B 1 13 ? 14.5 3.557 -23.641 1 97.75 13 TYR B N 1
ATOM 3332 C CA . TYR B 1 13 ? 13.602 3.424 -22.5 1 97.75 13 TYR B CA 1
ATOM 3333 C C . TYR B 1 13 ? 14.273 2.668 -21.359 1 97.75 13 TYR B C 1
ATOM 3335 O O . TYR B 1 13 ? 14.156 3.053 -20.188 1 97.75 13 TYR B O 1
ATOM 3343 N N . ILE B 1 14 ? 14.945 1.61 -21.672 1 98.06 14 ILE B N 1
ATOM 3344 C CA . ILE B 1 14 ? 15.633 0.783 -20.672 1 98.06 14 ILE B CA 1
ATOM 3345 C C . ILE B 1 14 ? 16.703 1.605 -19.969 1 98.06 14 ILE B C 1
ATOM 3347 O O . ILE B 1 14 ? 16.766 1.632 -18.734 1 98.06 14 ILE B O 1
ATOM 3351 N N . ASN B 1 15 ? 17.547 2.322 -20.734 1 97.5 15 ASN B N 1
ATOM 3352 C CA . ASN B 1 15 ? 18.625 3.141 -20.172 1 97.5 15 ASN B CA 1
ATOM 3353 C C . ASN B 1 15 ? 18.062 4.27 -19.312 1 97.5 15 ASN B C 1
ATOM 3355 O O . ASN B 1 15 ? 18.641 4.613 -18.281 1 97.5 15 ASN B O 1
ATOM 3359 N N . ASN B 1 16 ? 17.016 4.828 -19.812 1 97.38 16 ASN B N 1
ATOM 3360 C CA . ASN B 1 16 ? 16.344 5.883 -19.047 1 97.38 16 ASN B CA 1
ATOM 3361 C C . ASN B 1 16 ? 15.898 5.387 -17.688 1 97.38 16 ASN B C 1
ATOM 3363 O O . ASN B 1 16 ? 16.141 6.039 -16.672 1 97.38 16 ASN B O 1
ATOM 3367 N N . GLU B 1 17 ? 15.25 4.277 -17.625 1 97.19 17 GLU B N 1
ATOM 3368 C CA . GLU B 1 17 ? 14.789 3.713 -16.359 1 97.19 17 GLU B CA 1
ATOM 3369 C C . GLU B 1 17 ? 15.961 3.32 -15.477 1 97.19 17 GLU B C 1
ATOM 3371 O O . GLU B 1 17 ? 15.93 3.541 -14.266 1 97.19 17 GLU B O 1
ATOM 3376 N N . LEU B 1 18 ? 17.016 2.762 -16.031 1 97.31 18 LEU B N 1
ATOM 3377 C CA . LEU B 1 18 ? 18.188 2.346 -15.273 1 97.31 18 LEU B CA 1
ATOM 3378 C C . LEU B 1 18 ? 18.906 3.551 -14.688 1 97.31 18 LEU B C 1
ATOM 3380 O O . LEU B 1 18 ? 19.484 3.465 -13.602 1 97.31 18 LEU B O 1
ATOM 3384 N N . LYS B 1 19 ? 18.828 4.656 -15.344 1 97.88 19 LYS B N 1
ATOM 3385 C CA . LYS B 1 19 ? 19.516 5.859 -14.883 1 97.88 19 LYS B CA 1
ATOM 3386 C C . LYS B 1 19 ? 18.781 6.492 -13.703 1 97.88 19 LYS B C 1
ATOM 3388 O O . LYS B 1 19 ? 19.422 6.945 -12.742 1 97.88 19 LYS B O 1
ATOM 3393 N N . TYR B 1 20 ? 17.484 6.434 -13.695 1 98.38 20 TYR B N 1
ATOM 3394 C CA . TYR B 1 20 ? 16.75 7.27 -12.758 1 98.38 20 TYR B CA 1
ATOM 3395 C C . TYR B 1 20 ? 15.984 6.418 -11.75 1 98.38 20 TYR B C 1
ATOM 3397 O O . TYR B 1 20 ? 15.562 6.914 -10.703 1 98.38 20 TYR B O 1
ATOM 3405 N N . GLY B 1 21 ? 15.727 5.207 -12.102 1 97.94 21 GLY B N 1
ATOM 3406 C CA . GLY B 1 21 ? 15.023 4.301 -11.203 1 97.94 21 GLY B CA 1
ATOM 3407 C C . GLY B 1 21 ? 15.961 3.529 -10.289 1 97.94 21 GLY B C 1
ATOM 3408 O O . GLY B 1 21 ? 17.156 3.439 -10.555 1 97.94 21 GLY B O 1
ATOM 3409 N N . ALA B 1 22 ? 15.406 3.012 -9.188 1 96.44 22 ALA B N 1
ATOM 3410 C CA . ALA B 1 22 ? 16.156 2.102 -8.328 1 96.44 22 ALA B CA 1
ATOM 3411 C C . ALA B 1 22 ? 16.391 0.762 -9.023 1 96.44 22 ALA B C 1
ATOM 3413 O O . ALA B 1 22 ? 15.664 0.4 -9.953 1 96.44 22 ALA B O 1
ATOM 3414 N N . HIS B 1 23 ? 17.375 0.013 -8.711 1 95.69 23 HIS B N 1
ATOM 3415 C CA . HIS B 1 23 ? 17.703 -1.283 -9.297 1 95.69 23 HIS B CA 1
ATOM 3416 C C . HIS B 1 23 ? 17.172 -2.424 -8.43 1 95.69 23 HIS B C 1
ATOM 3418 O O . HIS B 1 23 ? 17.891 -3.387 -8.156 1 95.69 23 HIS B O 1
ATOM 3424 N N . ASN B 1 24 ? 15.898 -2.223 -7.969 1 94.31 24 ASN B N 1
ATOM 3425 C CA . ASN B 1 24 ? 15.297 -3.223 -7.09 1 94.31 24 ASN B CA 1
ATOM 3426 C C . ASN B 1 24 ? 14.703 -4.383 -7.883 1 94.31 24 ASN B C 1
ATOM 3428 O O . ASN B 1 24 ? 14.289 -5.391 -7.305 1 94.31 24 ASN B O 1
ATOM 3432 N N . TYR B 1 25 ? 14.633 -4.27 -9.219 1 93.75 25 TYR B N 1
ATOM 3433 C CA . TYR B 1 25 ? 14.227 -5.348 -10.109 1 93.75 25 TYR B CA 1
ATOM 3434 C C . TYR B 1 25 ? 15.266 -5.57 -11.203 1 93.75 25 TYR B C 1
ATOM 3436 O O . TYR B 1 25 ? 16.172 -4.75 -11.383 1 93.75 25 TYR B O 1
ATOM 3444 N N . ASP B 1 26 ? 15.148 -6.758 -11.844 1 94.31 26 ASP B N 1
ATOM 3445 C CA . ASP B 1 26 ? 15.992 -7.137 -12.977 1 94.31 26 ASP B CA 1
ATOM 3446 C C . ASP B 1 26 ? 15.133 -7.578 -14.164 1 94.31 26 ASP B C 1
ATOM 3448 O O . ASP B 1 26 ? 15.102 -8.766 -14.508 1 94.31 26 ASP B O 1
ATOM 3452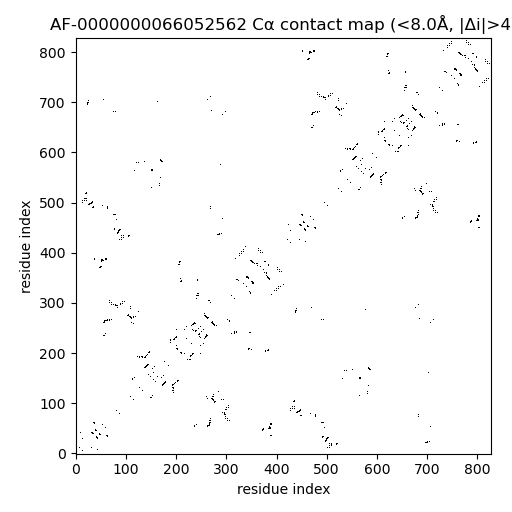 N N . PRO B 1 27 ? 14.5 -6.664 -14.812 1 96.19 27 PRO B N 1
ATOM 3453 C CA . PRO B 1 27 ? 13.523 -6.992 -15.859 1 96.19 27 PRO B CA 1
ATOM 3454 C C . PRO B 1 27 ? 14.18 -7.559 -17.125 1 96.19 27 PRO B C 1
ATOM 3456 O O . PRO B 1 27 ? 15.297 -7.172 -17.469 1 96.19 27 PRO B O 1
ATOM 3459 N N . ILE B 1 28 ? 13.422 -8.438 -17.766 1 95.75 28 ILE B N 1
ATOM 3460 C CA . ILE B 1 28 ? 13.781 -8.836 -19.125 1 95.75 28 ILE B CA 1
ATOM 3461 C C . ILE B 1 28 ? 13.664 -7.641 -20.062 1 95.75 28 ILE B C 1
ATOM 3463 O O . ILE B 1 28 ? 12.797 -6.781 -19.891 1 95.75 28 ILE B O 1
ATOM 3467 N N . PRO B 1 29 ? 14.539 -7.621 -21.047 1 96.44 29 PRO B N 1
ATOM 3468 C CA . PRO B 1 29 ? 14.594 -6.43 -21.891 1 96.44 29 PRO B CA 1
ATOM 3469 C C . PRO B 1 29 ? 13.43 -6.367 -22.891 1 96.44 29 PRO B C 1
ATOM 3471 O O . PRO B 1 29 ? 13.633 -6.531 -24.094 1 96.44 29 PRO B O 1
ATOM 3474 N N . VAL B 1 30 ? 12.289 -6.105 -22.469 1 97.81 30 VAL B N 1
ATOM 3475 C CA . VAL B 1 30 ? 11.094 -5.785 -23.25 1 97.81 30 VAL B CA 1
ATOM 3476 C C . VAL B 1 30 ? 10.383 -4.586 -22.625 1 97.81 30 VAL B C 1
ATOM 3478 O O . VAL B 1 30 ? 10.203 -4.527 -21.406 1 97.81 30 VAL B O 1
ATOM 3481 N N . VAL B 1 31 ? 10.109 -3.596 -23.406 1 98.5 31 VAL B N 1
ATOM 3482 C CA . VAL B 1 31 ? 9.461 -2.373 -22.938 1 98.5 31 VAL B CA 1
ATOM 3483 C C . VAL B 1 31 ? 8 -2.363 -23.391 1 98.5 31 VAL B C 1
ATOM 3485 O O . VAL B 1 31 ? 7.707 -2.174 -24.562 1 98.5 31 VAL B O 1
ATOM 3488 N N . LEU B 1 32 ? 7.074 -2.475 -22.453 1 98.62 32 LEU B N 1
ATOM 3489 C CA . LEU B 1 32 ? 5.66 -2.633 -22.766 1 98.62 32 LEU B CA 1
ATOM 3490 C C . LEU B 1 32 ? 4.961 -1.28 -22.828 1 98.62 32 LEU B C 1
ATOM 3492 O O . LEU B 1 32 ? 5.262 -0.386 -22.031 1 98.62 32 LEU B O 1
ATOM 3496 N N . LYS B 1 33 ? 3.979 -1.142 -23.734 1 97.69 33 LYS B N 1
ATOM 3497 C CA . LYS B 1 33 ? 3.311 0.142 -23.922 1 97.69 33 LYS B CA 1
ATOM 3498 C C . LYS B 1 33 ? 1.793 -0.027 -23.953 1 97.69 33 LYS B C 1
ATOM 3500 O O . LYS B 1 33 ? 1.054 0.93 -23.703 1 97.69 33 LYS B O 1
ATOM 3505 N N . ARG B 1 34 ? 1.346 -1.241 -24.266 1 98.44 34 ARG B N 1
ATOM 3506 C CA . ARG B 1 34 ? -0.084 -1.496 -24.406 1 98.44 34 ARG B CA 1
ATOM 3507 C C . ARG B 1 34 ? -0.429 -2.924 -23.984 1 98.44 34 ARG B C 1
ATOM 3509 O O . ARG B 1 34 ? 0.423 -3.812 -24.031 1 98.44 34 ARG B O 1
ATOM 3516 N N . ALA B 1 35 ? -1.693 -3.145 -23.516 1 98.75 35 ALA B N 1
ATOM 3517 C CA . ALA B 1 35 ? -2.139 -4.488 -23.156 1 98.75 35 ALA B CA 1
ATOM 3518 C C . ALA B 1 35 ? -3.646 -4.637 -23.344 1 98.75 35 ALA B C 1
ATOM 3520 O O . ALA B 1 35 ? -4.387 -3.65 -23.281 1 98.75 35 ALA B O 1
ATOM 3521 N N . LYS B 1 36 ? -4.102 -5.805 -23.625 1 98.56 36 LYS B N 1
ATOM 3522 C CA . LYS B 1 36 ? -5.516 -6.137 -23.797 1 98.56 36 LYS B CA 1
ATOM 3523 C C . LYS B 1 36 ? -5.75 -7.637 -23.641 1 98.56 36 LYS B C 1
ATOM 3525 O O . LYS B 1 36 ? -5.121 -8.438 -24.344 1 98.56 36 LYS B O 1
ATOM 3530 N N . GLY B 1 37 ? -6.715 -7.949 -22.812 1 98.5 37 GLY B N 1
ATOM 3531 C CA . GLY B 1 37 ? -6.988 -9.367 -22.625 1 98.5 37 GLY B CA 1
ATOM 3532 C C . GLY B 1 37 ? -5.785 -10.148 -22.125 1 98.5 37 GLY B C 1
ATOM 3533 O O . GLY B 1 37 ? -5.184 -9.789 -21.109 1 98.5 37 GLY B O 1
ATOM 3534 N N . VAL B 1 38 ? -5.359 -11.148 -22.953 1 98.81 38 VAL B N 1
ATOM 3535 C CA . VAL B 1 38 ? -4.262 -12.008 -22.516 1 98.81 38 VAL B CA 1
ATOM 3536 C C . VAL B 1 38 ? -2.955 -11.531 -23.141 1 98.81 38 VAL B C 1
ATOM 3538 O O . VAL B 1 38 ? -1.906 -12.148 -22.969 1 98.81 38 VAL B O 1
ATOM 3541 N N . PHE B 1 39 ? -2.99 -10.289 -23.812 1 98.88 39 PHE B N 1
ATOM 3542 C CA . PHE B 1 39 ? -1.851 -9.852 -24.609 1 98.88 39 PHE B CA 1
ATOM 3543 C C . PHE B 1 39 ? -1.245 -8.578 -24.047 1 98.88 39 PHE B C 1
ATOM 3545 O O . PHE B 1 39 ? -1.952 -7.75 -23.469 1 98.88 39 PHE B O 1
ATOM 3552 N N . VAL B 1 40 ? 0.028 -8.438 -24.219 1 98.75 40 VAL B N 1
ATOM 3553 C CA . VAL B 1 40 ? 0.763 -7.188 -24.047 1 98.75 40 VAL B CA 1
ATOM 3554 C C . VAL B 1 40 ? 1.552 -6.875 -25.312 1 98.75 40 VAL B C 1
ATOM 3556 O O . VAL B 1 40 ? 1.84 -7.77 -26.109 1 98.75 40 VAL B O 1
ATOM 3559 N N . TYR B 1 41 ? 1.861 -5.617 -25.5 1 98.75 41 TYR B N 1
ATOM 3560 C CA . TYR B 1 41 ? 2.553 -5.129 -26.688 1 98.75 41 TYR B CA 1
ATOM 3561 C C . TYR B 1 41 ? 3.723 -4.23 -26.312 1 98.75 41 TYR B C 1
ATOM 3563 O O . TYR B 1 41 ? 3.604 -3.395 -25.422 1 98.75 41 TYR B O 1
ATOM 3571 N N . ASP B 1 42 ? 4.859 -4.453 -26.984 1 98.38 42 ASP B N 1
ATOM 3572 C CA . ASP B 1 42 ? 6.027 -3.631 -26.672 1 98.38 42 ASP B CA 1
ATOM 3573 C C . ASP B 1 42 ? 6.051 -2.373 -27.547 1 98.38 42 ASP B C 1
ATOM 3575 O O . ASP B 1 42 ? 5.094 -2.098 -28.266 1 98.38 42 ASP B O 1
ATOM 3579 N N . VAL B 1 43 ? 7.043 -1.574 -27.391 1 97.44 43 VAL B N 1
ATOM 3580 C CA . VAL B 1 43 ? 7.121 -0.267 -28.047 1 97.44 43 VAL B CA 1
ATOM 3581 C C . VAL B 1 43 ? 7.227 -0.441 -29.547 1 97.44 43 VAL B C 1
ATOM 3583 O O . VAL B 1 43 ? 6.977 0.499 -30.312 1 97.44 43 VAL B O 1
ATOM 3586 N N . ASN B 1 44 ? 7.57 -1.62 -30.062 1 97.44 44 ASN B N 1
ATOM 3587 C CA . ASN B 1 44 ? 7.617 -1.921 -31.484 1 97.44 44 ASN B CA 1
ATOM 3588 C C . ASN B 1 44 ? 6.344 -2.619 -31.953 1 97.44 44 ASN B C 1
ATOM 3590 O O . ASN B 1 44 ? 6.301 -3.162 -33.062 1 97.44 44 ASN B O 1
ATOM 3594 N N . ASP B 1 45 ? 5.402 -2.83 -31.125 1 97.69 45 ASP B N 1
ATOM 3595 C CA . ASP B 1 45 ? 4.078 -3.383 -31.391 1 97.69 45 ASP B CA 1
ATOM 3596 C C . ASP B 1 45 ? 4.141 -4.902 -31.547 1 97.69 45 ASP B C 1
ATOM 3598 O O . ASP B 1 45 ? 3.248 -5.504 -32.156 1 97.69 45 ASP B O 1
ATOM 3602 N N . LYS B 1 46 ? 5.219 -5.438 -31.078 1 98.25 46 LYS B N 1
ATOM 3603 C CA . LYS B 1 46 ? 5.227 -6.895 -30.984 1 98.25 46 LYS B CA 1
ATOM 3604 C C . LYS B 1 46 ? 4.312 -7.383 -29.859 1 98.25 46 LYS B C 1
ATOM 3606 O O . LYS B 1 46 ? 4.309 -6.816 -28.766 1 98.25 46 LYS B O 1
ATOM 3611 N N . ARG B 1 47 ? 3.58 -8.406 -30.25 1 98.56 47 ARG B N 1
ATOM 3612 C CA . ARG B 1 47 ? 2.602 -8.945 -29.312 1 98.56 47 ARG B CA 1
ATOM 3613 C C . ARG B 1 47 ? 3.174 -10.125 -28.531 1 98.56 47 ARG B C 1
ATOM 3615 O O . ARG B 1 47 ? 3.871 -10.969 -29.094 1 98.56 47 ARG B O 1
ATOM 3622 N N . TYR B 1 48 ? 2.822 -10.211 -27.219 1 98.81 48 TYR B N 1
ATOM 3623 C CA . TYR B 1 48 ? 3.188 -11.352 -26.391 1 98.81 48 TYR B CA 1
ATOM 3624 C C . TYR B 1 48 ? 1.99 -11.844 -25.578 1 98.81 48 TYR B C 1
ATOM 3626 O O . TYR B 1 48 ? 1.175 -11.039 -25.109 1 98.81 48 TYR B O 1
ATOM 3634 N N . TYR B 1 49 ? 1.868 -13.188 -25.453 1 98.88 49 TYR B N 1
ATOM 3635 C CA . TYR B 1 49 ? 1.056 -13.711 -24.359 1 98.88 49 TYR B CA 1
ATOM 3636 C C . TYR B 1 49 ? 1.69 -13.398 -23.016 1 98.88 49 TYR B C 1
ATOM 3638 O O . TYR B 1 49 ? 2.889 -13.617 -22.812 1 98.88 49 TYR B O 1
ATOM 3646 N N . ASP B 1 50 ? 0.921 -12.875 -22.141 1 98.62 50 ASP B N 1
ATOM 3647 C CA . ASP B 1 50 ? 1.441 -12.57 -20.812 1 98.62 50 ASP B CA 1
ATOM 3648 C C . ASP B 1 50 ? 1.156 -13.703 -19.828 1 98.62 50 ASP B C 1
ATOM 3650 O O . ASP B 1 50 ? 0.072 -13.773 -19.25 1 98.62 50 ASP B O 1
ATOM 3654 N N . PHE B 1 51 ? 2.143 -14.484 -19.484 1 98.38 51 PHE B N 1
ATOM 3655 C CA . PHE B 1 51 ? 1.957 -15.641 -18.609 1 98.38 51 PHE B CA 1
ATOM 3656 C C . PHE B 1 51 ? 2.482 -15.344 -17.203 1 98.38 51 PHE B C 1
ATOM 3658 O O . PHE B 1 51 ? 2.596 -16.25 -16.375 1 98.38 51 PHE B O 1
ATOM 3665 N N . LEU B 1 52 ? 2.773 -14.125 -16.984 1 96.94 52 LEU B N 1
ATOM 3666 C CA . LEU B 1 52 ? 3.068 -13.68 -15.625 1 96.94 52 LEU B CA 1
ATOM 3667 C C . LEU B 1 52 ? 1.908 -12.867 -15.055 1 96.94 52 LEU B C 1
ATOM 3669 O O . LEU B 1 52 ? 1.6 -12.977 -13.867 1 96.94 52 LEU B O 1
ATOM 3673 N N . SER B 1 53 ? 1.247 -12.078 -15.945 1 97.06 53 SER B N 1
ATOM 3674 C CA . SER B 1 53 ? 0.004 -11.359 -15.688 1 97.06 53 SER B CA 1
ATOM 3675 C C . SER B 1 53 ? 0.12 -10.484 -14.445 1 97.06 53 SER B C 1
ATOM 3677 O O . SER B 1 53 ? -0.753 -10.508 -13.578 1 97.06 53 SER B O 1
ATOM 3679 N N . ALA B 1 54 ? 1.247 -9.797 -14.281 1 95.69 54 ALA B N 1
ATOM 3680 C CA . ALA B 1 54 ? 1.523 -8.938 -13.133 1 95.69 54 ALA B CA 1
ATOM 3681 C C . ALA B 1 54 ? 1.371 -9.719 -11.82 1 95.69 54 ALA B C 1
ATOM 3683 O O . ALA B 1 54 ? 0.654 -9.281 -10.914 1 95.69 54 ALA B O 1
ATOM 3684 N N . TYR B 1 55 ? 2.021 -10.898 -11.812 1 92.44 55 TYR B N 1
ATOM 3685 C CA . TYR B 1 55 ? 2.004 -11.797 -10.664 1 92.44 55 TYR B CA 1
ATOM 3686 C C . TYR B 1 55 ? 0.574 -12.102 -10.227 1 92.44 55 TYR B C 1
ATOM 3688 O O . TYR B 1 55 ? 0.23 -11.953 -9.055 1 92.44 55 TYR B O 1
ATOM 3696 N N . SER B 1 56 ? -0.306 -12.406 -11.148 1 93.5 56 SER B N 1
ATOM 3697 C CA . SER B 1 56 ? -1.668 -12.898 -10.969 1 93.5 56 SER B CA 1
ATOM 3698 C C . SER B 1 56 ? -2.621 -11.766 -10.602 1 93.5 56 SER B C 1
ATOM 3700 O O . SER B 1 56 ? -3.676 -12.008 -10.008 1 93.5 56 SER B O 1
ATOM 3702 N N . SER B 1 57 ? -2.271 -10.531 -10.922 1 96.69 57 SER B N 1
ATOM 3703 C CA . SER B 1 57 ? -3.148 -9.398 -10.641 1 96.69 57 SER B CA 1
ATOM 3704 C C . SER B 1 57 ? -4.184 -9.211 -11.742 1 96.69 57 SER B C 1
ATOM 3706 O O . SER B 1 57 ? -5.211 -8.562 -11.539 1 96.69 57 SER B O 1
ATOM 3708 N N . VAL B 1 58 ? -3.916 -9.828 -12.914 1 97.88 58 VAL B N 1
ATOM 3709 C CA . VAL B 1 58 ? -4.742 -9.57 -14.086 1 97.88 58 VAL B CA 1
ATOM 3710 C C . VAL B 1 58 ? -5.543 -10.82 -14.445 1 97.88 58 VAL B C 1
ATOM 3712 O O . VAL B 1 58 ? -5.551 -11.25 -15.602 1 97.88 58 VAL B O 1
ATOM 3715 N N . ASN B 1 59 ? -6.191 -11.344 -13.406 1 98.5 59 ASN B N 1
ATOM 3716 C CA . ASN B 1 59 ? -7.031 -12.516 -13.625 1 98.5 59 ASN B CA 1
ATOM 3717 C C . ASN B 1 59 ? -8.117 -12.242 -14.664 1 98.5 59 ASN B C 1
ATOM 3719 O O . ASN B 1 59 ? -8.477 -13.125 -15.438 1 98.5 59 ASN B O 1
ATOM 3723 N N . GLN B 1 60 ? -8.648 -11.039 -14.773 1 98.75 60 GLN B N 1
ATOM 3724 C CA . GLN B 1 60 ? -9.781 -10.672 -15.617 1 98.75 60 GLN B CA 1
ATOM 3725 C C . GLN B 1 60 ? -9.328 -10.297 -17.031 1 98.75 60 GLN B C 1
ATOM 3727 O O . GLN B 1 60 ? -10.148 -10.109 -17.922 1 98.75 60 GLN B O 1
ATOM 3732 N N . GLY B 1 61 ? -7.996 -10.234 -17.219 1 98.69 61 GLY B N 1
ATOM 3733 C CA . GLY B 1 61 ? -7.461 -9.727 -18.469 1 98.69 61 GLY B CA 1
ATOM 3734 C C . GLY B 1 61 ? -7.078 -8.258 -18.406 1 98.69 61 GLY B C 1
ATOM 3735 O O . GLY B 1 61 ? -7.727 -7.473 -17.719 1 98.69 61 GLY B O 1
ATOM 3736 N N . HIS B 1 62 ? -6.035 -7.949 -19.172 1 98.69 62 HIS B N 1
ATOM 3737 C CA . HIS B 1 62 ? -5.531 -6.582 -19.203 1 98.69 62 HIS B CA 1
ATOM 3738 C C . HIS B 1 62 ? -6.594 -5.609 -19.703 1 98.69 62 HIS B C 1
ATOM 3740 O O . HIS B 1 62 ? -7.27 -5.883 -20.688 1 98.69 62 HIS B O 1
ATOM 3746 N N . CYS B 1 63 ? -6.699 -4.492 -18.969 1 98.44 63 CYS B N 1
ATOM 3747 C CA . CYS B 1 63 ? -7.527 -3.361 -19.375 1 98.44 63 CYS B CA 1
ATOM 3748 C C . CYS B 1 63 ? -8.945 -3.811 -19.703 1 98.44 63 CYS B C 1
ATOM 3750 O O . CYS B 1 63 ? -9.492 -3.461 -20.75 1 98.44 63 CYS B O 1
ATOM 3752 N N . HIS B 1 64 ? -9.484 -4.629 -18.844 1 98.69 64 HIS B N 1
ATOM 3753 C CA . HIS B 1 64 ? -10.844 -5.117 -19.078 1 98.69 64 HIS B CA 1
ATOM 3754 C C . HIS B 1 64 ? -11.836 -3.963 -19.188 1 98.69 64 HIS B C 1
ATOM 3756 O O . HIS B 1 64 ? -11.898 -3.109 -18.297 1 98.69 64 HIS B O 1
ATOM 3762 N N . PRO B 1 65 ? -12.68 -3.922 -20.172 1 98.69 65 PRO B N 1
ATOM 3763 C CA . PRO B 1 65 ? -13.492 -2.74 -20.453 1 98.69 65 PRO B CA 1
ATOM 3764 C C . PRO B 1 65 ? -14.5 -2.428 -19.344 1 98.69 65 PRO B C 1
ATOM 3766 O O . PRO B 1 65 ? -14.719 -1.26 -19.016 1 98.69 65 PRO B O 1
ATOM 3769 N N . ASP B 1 66 ? -15.148 -3.436 -18.734 1 98.75 66 ASP B N 1
ATOM 3770 C CA . ASP B 1 66 ? -16.141 -3.203 -17.703 1 98.75 66 ASP B CA 1
ATOM 3771 C C . ASP B 1 66 ? -15.492 -2.6 -16.453 1 98.75 66 ASP B C 1
ATOM 3773 O O . ASP B 1 66 ? -16.062 -1.701 -15.828 1 98.75 66 ASP B O 1
ATOM 3777 N N . ILE B 1 67 ? -14.344 -3.104 -16.078 1 98.88 67 ILE B N 1
ATOM 3778 C CA . ILE B 1 67 ? -13.641 -2.576 -14.914 1 98.88 67 ILE B CA 1
ATOM 3779 C C . ILE B 1 67 ? -13.164 -1.154 -15.195 1 98.88 67 ILE B C 1
ATOM 3781 O O . ILE B 1 67 ? -13.273 -0.272 -14.344 1 98.88 67 ILE B O 1
ATOM 3785 N N . LEU B 1 68 ? -12.617 -0.95 -16.438 1 98.81 68 LEU B N 1
ATOM 3786 C CA . LEU B 1 68 ? -12.195 0.377 -16.875 1 98.81 68 LEU B CA 1
ATOM 3787 C C . LEU B 1 68 ? -13.344 1.373 -16.781 1 98.81 68 LEU B C 1
ATOM 3789 O O . LEU B 1 68 ? -13.172 2.486 -16.281 1 98.81 68 LEU B O 1
ATOM 3793 N N . ASN B 1 69 ? -14.477 0.997 -17.234 1 98.81 69 ASN B N 1
ATOM 3794 C CA . ASN B 1 69 ? -15.648 1.873 -17.219 1 98.81 69 ASN B CA 1
ATOM 3795 C C . ASN B 1 69 ? -16.062 2.203 -15.781 1 98.81 69 ASN B C 1
ATOM 3797 O O . ASN B 1 69 ? -16.438 3.342 -15.492 1 98.81 69 ASN B O 1
ATOM 3801 N N . ALA B 1 70 ? -16.078 1.215 -14.914 1 98.69 70 ALA B N 1
ATOM 3802 C CA . ALA B 1 70 ? -16.391 1.452 -13.508 1 98.69 70 ALA B CA 1
ATOM 3803 C C . ALA B 1 70 ? -15.398 2.438 -12.883 1 98.69 70 ALA B C 1
ATOM 3805 O O . ALA B 1 70 ? -15.797 3.312 -12.109 1 98.69 70 ALA B O 1
ATOM 3806 N N . MET B 1 71 ? -14.133 2.279 -13.195 1 98.81 71 MET B N 1
ATOM 3807 C CA . MET B 1 71 ? -13.094 3.182 -12.719 1 98.81 71 MET B CA 1
ATOM 3808 C C . MET B 1 71 ? -13.359 4.613 -13.172 1 98.81 71 MET B C 1
ATOM 3810 O O . MET B 1 71 ? -13.344 5.543 -12.359 1 98.81 71 MET B O 1
ATOM 3814 N N . ILE B 1 72 ? -13.633 4.762 -14.484 1 98.69 72 ILE B N 1
ATOM 3815 C CA . ILE B 1 72 ? -13.82 6.082 -15.078 1 98.69 72 ILE B CA 1
ATOM 3816 C C . ILE B 1 72 ? -15.047 6.75 -14.469 1 98.69 72 ILE B C 1
ATOM 3818 O O . ILE B 1 72 ? -14.992 7.914 -14.062 1 98.69 72 ILE B O 1
ATOM 3822 N N . ASN B 1 73 ? -16.125 6.02 -14.367 1 98.5 73 ASN B N 1
ATOM 3823 C CA . ASN B 1 73 ? -17.375 6.566 -13.844 1 98.5 73 ASN B CA 1
ATOM 3824 C C . ASN B 1 73 ? -17.219 7.031 -12.398 1 98.5 73 ASN B C 1
ATOM 3826 O O . ASN B 1 73 ? -17.688 8.117 -12.039 1 98.5 73 ASN B O 1
ATOM 3830 N N . GLN B 1 74 ? -16.609 6.23 -11.578 1 98.62 74 GLN B N 1
ATOM 3831 C CA . GLN B 1 74 ? -16.422 6.598 -10.18 1 98.62 74 GLN B CA 1
ATOM 3832 C C . GLN B 1 74 ? -15.43 7.758 -10.047 1 98.62 74 GLN B C 1
ATOM 3834 O O . GLN B 1 74 ? -15.625 8.648 -9.211 1 98.62 74 GLN B O 1
ATOM 3839 N N . ALA B 1 75 ? -14.328 7.73 -10.852 1 98.56 75 ALA B N 1
ATOM 3840 C CA . ALA B 1 75 ? -13.273 8.742 -10.75 1 98.56 75 ALA B CA 1
ATOM 3841 C C . ALA B 1 75 ? -13.805 10.125 -11.117 1 98.56 75 ALA B C 1
ATOM 3843 O O . ALA B 1 75 ? -13.305 11.133 -10.617 1 98.56 75 ALA B O 1
ATOM 3844 N N . LYS B 1 76 ? -14.836 10.18 -11.945 1 98.25 76 LYS B N 1
ATOM 3845 C CA . LYS B 1 76 ? -15.453 11.445 -12.328 1 98.25 76 LYS B CA 1
ATOM 3846 C C . LYS B 1 76 ? -16.25 12.047 -11.172 1 98.25 76 LYS B C 1
ATOM 3848 O O . LYS B 1 76 ? -16.516 13.25 -11.156 1 98.25 76 LYS B O 1
ATOM 3853 N N . ASN B 1 77 ? -16.641 11.273 -10.203 1 98.06 77 ASN B N 1
ATOM 3854 C CA . ASN B 1 77 ? -17.531 11.711 -9.141 1 98.06 77 ASN B CA 1
ATOM 3855 C C . ASN B 1 77 ? -16.797 11.898 -7.82 1 98.06 77 ASN B C 1
ATOM 3857 O O . ASN B 1 77 ? -16.875 12.961 -7.199 1 98.06 77 ASN B O 1
ATOM 3861 N N . LEU B 1 78 ? -16.109 10.922 -7.391 1 98.56 78 LEU B N 1
ATOM 3862 C CA . LEU B 1 78 ? -15.391 10.922 -6.125 1 98.56 78 LEU B CA 1
ATOM 3863 C C . LEU B 1 78 ? -14.281 9.875 -6.125 1 98.56 78 LEU B C 1
ATOM 3865 O O . LEU B 1 78 ? -14.562 8.672 -6.09 1 98.56 78 LEU B O 1
ATOM 3869 N N . THR B 1 79 ? -13.078 10.344 -6.117 1 98.44 79 THR B N 1
ATOM 3870 C CA . THR B 1 79 ? -11.961 9.406 -6.09 1 98.44 79 THR B CA 1
ATOM 3871 C C . THR B 1 79 ? -11.633 9 -4.656 1 98.44 79 THR B C 1
ATOM 3873 O O . THR B 1 79 ? -11.57 7.805 -4.344 1 98.44 79 THR B O 1
ATOM 3876 N N . ILE B 1 80 ? -11.477 9.977 -3.787 1 98.12 80 ILE B N 1
ATOM 3877 C CA . ILE B 1 80 ? -11.102 9.703 -2.404 1 98.12 80 ILE B CA 1
ATOM 3878 C C . ILE B 1 80 ? -11.773 10.719 -1.477 1 98.12 80 ILE B C 1
ATOM 3880 O O . ILE B 1 80 ? -12.055 11.844 -1.882 1 98.12 80 ILE B O 1
ATOM 3884 N N . CYS B 1 81 ? -12.102 10.234 -0.327 1 95.31 81 CYS B N 1
ATOM 3885 C CA . CYS B 1 81 ? -12.422 11.086 0.813 1 95.31 81 CYS B CA 1
ATOM 3886 C C . CYS B 1 81 ? -11.789 10.547 2.09 1 95.31 81 CYS B C 1
ATOM 3888 O O . CYS B 1 81 ? -11.391 9.383 2.15 1 95.31 81 CYS B O 1
ATOM 3890 N N . SER B 1 82 ? -11.562 11.391 3.018 1 93.75 82 SER B N 1
ATOM 3891 C CA . SER B 1 82 ? -11.016 10.93 4.289 1 93.75 82 SER B CA 1
ATOM 3892 C C . SER B 1 82 ? -11.898 9.859 4.918 1 93.75 82 SER B C 1
ATOM 3894 O O . SER B 1 82 ? -13.125 9.945 4.871 1 93.75 82 SER B O 1
ATOM 3896 N N . ARG B 1 83 ? -11.242 8.875 5.555 1 93.94 83 ARG B N 1
ATOM 3897 C CA . ARG B 1 83 ? -11.992 7.848 6.273 1 93.94 83 ARG B CA 1
ATOM 3898 C C . ARG B 1 83 ? -12.625 8.414 7.535 1 93.94 83 ARG B C 1
ATOM 3900 O O . ARG B 1 83 ? -13.344 7.711 8.25 1 93.94 83 ARG B O 1
ATOM 3907 N N . ALA B 1 84 ? -12.414 9.672 7.734 1 95.44 84 ALA B N 1
ATOM 3908 C CA . ALA B 1 84 ? -13.109 10.406 8.781 1 95.44 84 ALA B CA 1
ATOM 3909 C C . ALA B 1 84 ? -14.57 10.641 8.414 1 95.44 84 ALA B C 1
ATOM 3911 O O . ALA B 1 84 ? -15.375 11.055 9.25 1 95.44 84 ALA B O 1
ATOM 3912 N N . PHE B 1 85 ? -14.945 10.328 7.184 1 97.69 85 PHE B N 1
ATOM 3913 C CA . PHE B 1 85 ? -16.312 10.445 6.668 1 97.69 85 PHE B CA 1
ATOM 3914 C C . PHE B 1 85 ? -16.75 9.141 6.016 1 97.69 85 PHE B C 1
ATOM 3916 O O . PHE B 1 85 ? -15.914 8.281 5.707 1 97.69 85 PHE B O 1
ATOM 3923 N N . PHE B 1 86 ? -18.062 8.969 5.883 1 97.69 86 PHE B N 1
ATOM 3924 C CA . PHE B 1 86 ? -18.594 7.852 5.125 1 97.69 86 PHE B CA 1
ATOM 3925 C C . PHE B 1 86 ? -18.641 8.172 3.635 1 97.69 86 PHE B C 1
ATOM 3927 O O . PHE B 1 86 ? -18.625 9.344 3.248 1 97.69 86 PHE B O 1
ATOM 3934 N N . SER B 1 87 ? -18.609 7.223 2.826 1 97.25 87 SER B N 1
ATOM 3935 C CA . SER B 1 87 ? -18.844 7.344 1.392 1 97.25 87 SER B CA 1
ATOM 3936 C C . SER B 1 87 ? -19.859 6.305 0.904 1 97.25 87 SER B C 1
ATOM 3938 O O . SER B 1 87 ? -20.016 5.25 1.522 1 97.25 87 SER B O 1
ATOM 3940 N N . VAL B 1 88 ? -20.438 6.539 -0.172 1 96.62 88 VAL B N 1
ATOM 3941 C CA . VAL B 1 88 ? -21.469 5.668 -0.735 1 96.62 88 VAL B CA 1
ATOM 3942 C C . VAL B 1 88 ? -20.844 4.336 -1.145 1 96.62 88 VAL B C 1
ATOM 3944 O O . VAL B 1 88 ? -21.359 3.271 -0.804 1 96.62 88 VAL B O 1
ATOM 3947 N N . SER B 1 89 ? -19.766 4.363 -1.749 1 97.12 89 SER B N 1
ATOM 3948 C CA . SER B 1 89 ? -19.188 3.223 -2.455 1 97.12 89 SER B CA 1
ATOM 3949 C C . SER B 1 89 ? -18.594 2.209 -1.479 1 97.12 89 SER B C 1
ATOM 3951 O O . SER B 1 89 ? -18.656 1.001 -1.719 1 97.12 89 SER B O 1
ATOM 3953 N N . LEU B 1 90 ? -18.031 2.645 -0.36 1 97.62 90 LEU B N 1
ATOM 3954 C CA . LEU B 1 90 ? -17.297 1.745 0.519 1 97.62 90 LEU B CA 1
ATOM 3955 C C . LEU B 1 90 ? -18.219 0.697 1.127 1 97.62 90 LEU B C 1
ATOM 3957 O O . LEU B 1 90 ? -17.938 -0.502 1.05 1 97.62 90 LEU B O 1
ATOM 3961 N N . GLY B 1 91 ? -19.328 1.165 1.688 1 97.31 91 GLY B N 1
ATOM 3962 C CA . GLY B 1 91 ? -20.25 0.232 2.311 1 97.31 91 GLY B CA 1
ATOM 3963 C C . GLY B 1 91 ? -20.812 -0.791 1.339 1 97.31 91 GLY B C 1
ATOM 3964 O O . GLY B 1 91 ? -21 -1.954 1.699 1 97.31 91 GLY B O 1
ATOM 3965 N N . ILE B 1 92 ? -21.078 -0.337 0.144 1 98.06 92 ILE B N 1
ATOM 3966 C CA . ILE B 1 92 ? -21.594 -1.221 -0.896 1 98.06 92 ILE B CA 1
ATOM 3967 C C . ILE B 1 92 ? -20.562 -2.309 -1.202 1 98.06 92 ILE B C 1
ATOM 3969 O O . ILE B 1 92 ? -20.922 -3.488 -1.299 1 98.06 92 ILE B O 1
ATOM 3973 N N . CYS B 1 93 ? -19.359 -1.922 -1.297 1 98.62 93 CYS B N 1
ATOM 3974 C CA . CYS B 1 93 ? -18.281 -2.852 -1.572 1 98.62 93 CYS B CA 1
ATOM 3975 C C . CYS B 1 93 ? -18.109 -3.848 -0.431 1 98.62 93 CYS B C 1
ATOM 3977 O O . CYS B 1 93 ? -17.953 -5.047 -0.667 1 98.62 93 CYS B O 1
ATOM 3979 N N . GLU B 1 94 ? -18.141 -3.33 0.823 1 98.62 94 GLU B N 1
ATOM 3980 C CA . GLU B 1 94 ? -17.969 -4.18 2 1 98.62 94 GLU B CA 1
ATOM 3981 C C . GLU B 1 94 ? -19.078 -5.234 2.074 1 98.62 94 GLU B C 1
ATOM 3983 O O . GLU B 1 94 ? -18.797 -6.41 2.32 1 98.62 94 GLU B O 1
ATOM 3988 N N . ARG B 1 95 ? -20.297 -4.848 1.842 1 98.19 95 ARG B N 1
ATOM 3989 C CA . ARG B 1 95 ? -21.438 -5.777 1.839 1 98.19 95 ARG B CA 1
ATOM 3990 C C . ARG B 1 95 ? -21.281 -6.82 0.737 1 98.19 95 ARG B C 1
ATOM 3992 O O . ARG B 1 95 ? -21.547 -8.008 0.955 1 98.19 95 ARG B O 1
ATOM 3999 N N . TYR B 1 96 ? -20.875 -6.379 -0.416 1 98.44 96 TYR B N 1
ATOM 4000 C CA . TYR B 1 96 ? -20.688 -7.289 -1.54 1 98.44 96 TYR B CA 1
ATOM 4001 C C . TYR B 1 96 ? -19.656 -8.367 -1.204 1 98.44 96 TYR B C 1
ATOM 4003 O O . TYR B 1 96 ? -19.922 -9.562 -1.39 1 98.44 96 TYR B O 1
ATOM 4011 N N . LEU B 1 97 ? -18.547 -7.996 -0.682 1 98.62 97 LEU B N 1
ATOM 4012 C CA . LEU B 1 97 ? -17.453 -8.906 -0.37 1 98.62 97 LEU B CA 1
ATOM 4013 C C . LEU B 1 97 ? -17.859 -9.891 0.722 1 98.62 97 LEU B C 1
ATOM 4015 O O . LEU B 1 97 ? -17.594 -11.094 0.615 1 98.62 97 LEU B O 1
ATOM 4019 N N . THR B 1 98 ? -18.453 -9.375 1.766 1 98.44 98 THR B N 1
ATOM 4020 C CA . THR B 1 98 ? -18.797 -10.227 2.9 1 98.44 98 THR B CA 1
ATOM 4021 C C . THR B 1 98 ? -19.844 -11.266 2.5 1 98.44 98 THR B C 1
ATOM 4023 O O . THR B 1 98 ? -19.734 -12.43 2.873 1 98.44 98 THR B O 1
ATOM 4026 N N . ASN B 1 99 ? -20.797 -10.844 1.713 1 97.94 99 ASN B N 1
ATOM 4027 C CA . ASN B 1 99 ? -21.812 -11.781 1.256 1 97.94 99 ASN B CA 1
ATOM 4028 C C . ASN B 1 99 ? -21.234 -12.812 0.288 1 97.94 99 ASN B C 1
ATOM 4030 O O . ASN B 1 99 ? -21.578 -13.992 0.347 1 97.94 99 ASN B O 1
ATOM 4034 N N . LEU B 1 100 ? -20.422 -12.359 -0.56 1 97.94 100 LEU B N 1
ATOM 4035 C CA . LEU B 1 100 ? -19.844 -13.234 -1.571 1 97.94 100 LEU B CA 1
ATOM 4036 C C . LEU B 1 100 ? -19 -14.32 -0.923 1 97.94 100 LEU B C 1
ATOM 4038 O O . LEU B 1 100 ? -18.984 -15.469 -1.387 1 97.94 100 LEU B O 1
ATOM 4042 N N . LEU B 1 101 ? -18.25 -13.977 0.19 1 98.12 101 LEU B N 1
ATOM 4043 C CA . LEU B 1 101 ? -17.234 -14.883 0.701 1 98.12 101 LEU B CA 1
ATOM 4044 C C . LEU B 1 101 ? -17.656 -15.484 2.037 1 98.12 101 LEU B C 1
ATOM 4046 O O . LEU B 1 101 ? -17 -16.391 2.561 1 98.12 101 LEU B O 1
ATOM 4050 N N . GLY B 1 102 ? -18.75 -15.039 2.555 1 98.25 102 GLY B N 1
ATOM 4051 C CA . GLY B 1 102 ? -19.344 -15.641 3.738 1 98.25 102 GLY B CA 1
ATOM 4052 C C . GLY B 1 102 ? -18.641 -15.242 5.023 1 98.25 102 GLY B C 1
ATOM 4053 O O . GLY B 1 102 ? -18.344 -16.094 5.867 1 98.25 102 GLY B O 1
ATOM 4054 N N . TYR B 1 103 ? -18.328 -14.008 5.227 1 98.81 103 TYR B N 1
ATOM 4055 C CA . TYR B 1 103 ? -17.766 -13.461 6.461 1 98.81 103 TYR B CA 1
ATOM 4056 C C . TYR B 1 103 ? -18.609 -12.289 6.965 1 98.81 103 TYR B C 1
ATOM 4058 O O . TYR B 1 103 ? -19.422 -11.727 6.219 1 98.81 103 TYR B O 1
ATOM 4066 N N . ASP B 1 104 ? -18.438 -11.875 8.234 1 98.88 104 ASP B N 1
ATOM 4067 C CA . ASP B 1 104 ? -19.234 -10.805 8.828 1 98.88 104 ASP B CA 1
ATOM 4068 C C . ASP B 1 104 ? -18.672 -9.43 8.453 1 98.88 104 ASP B C 1
ATOM 4070 O O . ASP B 1 104 ? -19.422 -8.461 8.336 1 98.88 104 ASP B O 1
ATOM 4074 N N . LYS B 1 105 ? -17.312 -9.383 8.32 1 98.88 105 LYS B N 1
ATOM 4075 C CA . LYS B 1 105 ? -16.641 -8.094 8.172 1 98.88 105 LYS B CA 1
ATOM 4076 C C . LYS B 1 105 ? -15.523 -8.172 7.137 1 98.88 105 LYS B C 1
ATOM 4078 O O . LYS B 1 105 ? -14.953 -9.242 6.906 1 98.88 105 LYS B O 1
ATOM 4083 N N . VAL B 1 106 ? -15.289 -7.051 6.539 1 98.88 106 VAL B N 1
ATOM 4084 C CA . VAL B 1 106 ? -14.109 -6.887 5.703 1 98.88 106 VAL B CA 1
ATOM 4085 C C . VAL B 1 106 ? -13.398 -5.578 6.051 1 98.88 106 VAL B C 1
ATOM 4087 O O . VAL B 1 106 ? -14.055 -4.566 6.32 1 98.88 106 VAL B O 1
ATOM 4090 N N . LEU B 1 107 ? -12.102 -5.605 6.191 1 98.75 107 LEU B N 1
ATOM 4091 C CA . LEU B 1 107 ? -11.219 -4.449 6.316 1 98.75 107 LEU B CA 1
ATOM 4092 C C . LEU B 1 107 ? -10.438 -4.219 5.027 1 98.75 107 LEU B C 1
ATOM 4094 O O . LEU B 1 107 ? -9.609 -5.047 4.641 1 98.75 107 LEU B O 1
ATOM 4098 N N . MET B 1 108 ? -10.742 -3.062 4.355 1 98.5 108 MET B N 1
ATOM 4099 C CA . MET B 1 108 ? -10.148 -2.758 3.057 1 98.5 108 MET B CA 1
ATOM 4100 C C . MET B 1 108 ? -8.781 -2.09 3.229 1 98.5 108 MET B C 1
ATOM 4102 O O . MET B 1 108 ? -8.633 -1.189 4.055 1 98.5 108 MET B O 1
ATOM 4106 N N . MET B 1 109 ? -7.77 -2.539 2.486 1 98.25 109 MET B N 1
ATOM 4107 C CA . MET B 1 109 ? -6.422 -1.979 2.432 1 98.25 109 MET B CA 1
ATOM 4108 C C . MET B 1 109 ? -5.969 -1.793 0.987 1 98.25 109 MET B C 1
ATOM 4110 O O . MET B 1 109 ? -6.797 -1.714 0.077 1 98.25 109 MET B O 1
ATOM 4114 N N . ASN B 1 110 ? -4.625 -1.649 0.728 1 97.56 110 ASN B N 1
ATOM 4115 C CA . ASN B 1 110 ? -4.152 -1.288 -0.605 1 97.56 110 ASN B CA 1
ATOM 4116 C C . ASN B 1 110 ? -3.393 -2.438 -1.262 1 97.56 110 ASN B C 1
ATOM 4118 O O . ASN B 1 110 ? -3.561 -2.697 -2.453 1 97.56 110 ASN B O 1
ATOM 4122 N N . THR B 1 111 ? -2.496 -3.139 -0.495 1 97.25 111 THR B N 1
ATOM 4123 C CA . THR B 1 111 ? -1.591 -4.109 -1.096 1 97.25 111 THR B CA 1
ATOM 4124 C C . THR B 1 111 ? -1.621 -5.426 -0.323 1 97.25 111 THR B C 1
ATOM 4126 O O . THR B 1 111 ? -2.074 -5.469 0.822 1 97.25 111 THR B O 1
ATOM 4129 N N . GLY B 1 112 ? -1.109 -6.461 -0.983 1 97.5 112 GLY B N 1
ATOM 4130 C CA . GLY B 1 112 ? -0.98 -7.73 -0.282 1 97.5 112 GLY B CA 1
ATOM 4131 C C . GLY B 1 112 ? -0.13 -7.637 0.971 1 97.5 112 GLY B C 1
ATOM 4132 O O . GLY B 1 112 ? -0.423 -8.289 1.977 1 97.5 112 GLY B O 1
ATOM 4133 N N . ALA B 1 113 ? 0.95 -6.844 0.899 1 97.81 113 ALA B N 1
ATOM 4134 C CA . ALA B 1 113 ? 1.783 -6.609 2.076 1 97.81 113 ALA B CA 1
ATOM 4135 C C . ALA B 1 113 ? 0.967 -6.004 3.213 1 97.81 113 ALA B C 1
ATOM 4137 O O . ALA B 1 113 ? 1.098 -6.414 4.367 1 97.81 113 ALA B O 1
ATOM 4138 N N . GLU B 1 114 ? 0.116 -5.059 2.887 1 98.12 114 GLU B N 1
ATOM 4139 C CA . GLU B 1 114 ? -0.712 -4.426 3.906 1 98.12 114 GLU B CA 1
ATOM 4140 C C . GLU B 1 114 ? -1.753 -5.398 4.457 1 98.12 114 GLU B C 1
ATOM 4142 O O . GLU B 1 114 ? -2.102 -5.34 5.637 1 98.12 114 GLU B O 1
ATOM 4147 N N . ALA B 1 115 ? -2.258 -6.273 3.604 1 98.69 115 ALA B N 1
ATOM 4148 C CA . ALA B 1 115 ? -3.182 -7.297 4.094 1 98.69 115 ALA B CA 1
ATOM 4149 C C . ALA B 1 115 ? -2.498 -8.219 5.098 1 98.69 115 ALA B C 1
ATOM 4151 O O . ALA B 1 115 ? -3.072 -8.547 6.137 1 98.69 115 ALA B O 1
ATOM 4152 N N . ASN B 1 116 ? -1.282 -8.656 4.77 1 98.81 116 ASN B N 1
ATOM 4153 C CA . ASN B 1 116 ? -0.538 -9.508 5.691 1 98.81 116 ASN B CA 1
ATOM 4154 C C . ASN B 1 116 ? -0.191 -8.766 6.98 1 98.81 116 ASN B C 1
ATOM 4156 O O . ASN B 1 116 ? -0.288 -9.336 8.07 1 98.81 116 ASN B O 1
ATOM 4160 N N . GLU B 1 117 ? 0.238 -7.52 6.863 1 98.62 117 GLU B N 1
ATOM 4161 C CA . GLU B 1 117 ? 0.48 -6.688 8.039 1 98.62 117 GLU B CA 1
ATOM 4162 C C . GLU B 1 117 ? -0.768 -6.582 8.906 1 98.62 117 GLU B C 1
ATOM 4164 O O . GLU B 1 117 ? -0.679 -6.621 10.141 1 98.62 117 GLU B O 1
ATOM 4169 N N . THR B 1 118 ? -1.91 -6.398 8.258 1 98.69 118 THR B N 1
ATOM 4170 C CA . THR B 1 118 ? -3.18 -6.348 8.977 1 98.69 118 THR B CA 1
ATOM 4171 C C . THR B 1 118 ? -3.441 -7.664 9.703 1 98.69 118 THR B C 1
ATOM 4173 O O . THR B 1 118 ? -3.879 -7.668 10.852 1 98.69 118 THR B O 1
ATOM 4176 N N . ALA B 1 119 ? -3.154 -8.766 9.031 1 98.88 119 ALA B N 1
ATOM 4177 C CA . ALA B 1 119 ? -3.379 -10.078 9.625 1 98.88 119 ALA B CA 1
ATOM 4178 C C . ALA B 1 119 ? -2.475 -10.305 10.836 1 98.88 119 ALA B C 1
ATOM 4180 O O . ALA B 1 119 ? -2.904 -10.867 11.844 1 98.88 119 ALA B O 1
ATOM 4181 N N . TYR B 1 120 ? -1.153 -9.906 10.734 1 98.75 120 TYR B N 1
ATOM 4182 C CA . TYR B 1 120 ? -0.247 -10.023 11.867 1 98.75 120 TYR B CA 1
ATOM 4183 C C . TYR B 1 120 ? -0.79 -9.281 13.078 1 98.75 120 TYR B C 1
ATOM 4185 O O . TYR B 1 120 ? -0.844 -9.836 14.18 1 98.75 120 TYR B O 1
ATOM 4193 N N . LYS B 1 121 ? -1.193 -8.078 12.844 1 98.62 121 LYS B N 1
ATOM 4194 C CA . LYS B 1 121 ? -1.684 -7.234 13.922 1 98.62 121 LYS B CA 1
ATOM 4195 C C . LYS B 1 121 ? -3.004 -7.762 14.477 1 98.62 121 LYS B C 1
ATOM 4197 O O . LYS B 1 121 ? -3.217 -7.758 15.695 1 98.62 121 LYS B O 1
ATOM 4202 N N . LEU B 1 122 ? -3.887 -8.18 13.594 1 98.81 122 LEU B N 1
ATOM 4203 C CA . LEU B 1 122 ? -5.18 -8.734 13.977 1 98.81 122 LEU B CA 1
ATOM 4204 C C . LEU B 1 122 ? -5.008 -9.977 14.844 1 98.81 122 LEU B C 1
ATOM 4206 O O . LEU B 1 122 ? -5.656 -10.102 15.891 1 98.81 122 LEU B O 1
ATOM 4210 N N . CYS B 1 123 ? -4.117 -10.891 14.43 1 98.88 123 CYS B N 1
ATOM 4211 C CA . CYS B 1 123 ? -3.871 -12.125 15.172 1 98.88 123 CYS B CA 1
ATOM 4212 C C . CYS B 1 123 ? -3.316 -11.828 16.562 1 98.88 123 CYS B C 1
ATOM 4214 O O . CYS B 1 123 ? -3.771 -12.398 17.547 1 98.88 123 CYS B O 1
ATOM 4216 N N . ARG B 1 124 ? -2.332 -10.961 16.641 1 98.81 124 ARG B N 1
ATOM 4217 C CA . ARG B 1 124 ? -1.741 -10.633 17.938 1 98.81 124 ARG B CA 1
ATOM 4218 C C . ARG B 1 124 ? -2.766 -9.984 18.859 1 98.81 124 ARG B C 1
ATOM 4220 O O . ARG B 1 124 ? -2.896 -10.375 20.016 1 98.81 124 ARG B O 1
ATOM 4227 N N . LYS B 1 125 ? -3.459 -9.008 18.344 1 98.69 125 LYS B N 1
ATOM 4228 C CA . LYS B 1 125 ? -4.445 -8.32 19.188 1 98.69 125 LYS B CA 1
ATOM 4229 C C . LYS B 1 125 ? -5.523 -9.289 19.656 1 98.69 125 LYS B C 1
ATOM 4231 O O . LYS B 1 125 ? -5.926 -9.25 20.828 1 98.69 125 LYS B O 1
ATOM 4236 N N . TRP B 1 126 ? -6.055 -10.117 18.719 1 98.88 126 TRP B N 1
ATOM 4237 C CA . TRP B 1 126 ? -6.992 -11.164 19.109 1 98.88 126 TRP B CA 1
ATOM 4238 C C . TRP B 1 126 ? -6.391 -12.062 20.188 1 98.88 126 TRP B C 1
ATOM 4240 O O . TRP B 1 126 ? -7.074 -12.438 21.141 1 98.88 126 TRP B O 1
ATOM 4250 N N . GLY B 1 127 ? -5.105 -12.43 20.031 1 98.88 127 GLY B N 1
ATOM 4251 C CA . GLY B 1 127 ? -4.402 -13.234 21.016 1 98.88 127 GLY B CA 1
ATOM 4252 C C . GLY B 1 127 ? -4.398 -12.617 22.406 1 98.88 127 GLY B C 1
ATOM 4253 O O . GLY B 1 127 ? -4.621 -13.312 23.406 1 98.88 127 GLY B O 1
ATOM 4254 N N . TYR B 1 128 ? -4.145 -11.344 22.422 1 98.75 128 TYR B N 1
ATOM 4255 C CA . TYR B 1 128 ? -4.055 -10.648 23.703 1 98.75 128 TYR B CA 1
ATOM 4256 C C . TYR B 1 128 ? -5.438 -10.43 24.312 1 98.75 128 TYR B C 1
ATOM 4258 O O . TYR B 1 128 ? -5.648 -10.664 25.5 1 98.75 128 TYR B O 1
ATOM 4266 N N . GLU B 1 129 ? -6.41 -10.07 23.531 1 98.62 129 GLU B N 1
ATOM 4267 C CA . GLU B 1 129 ? -7.672 -9.578 24.078 1 98.62 129 GLU B CA 1
ATOM 4268 C C . GLU B 1 129 ? -8.688 -10.711 24.219 1 98.62 129 GLU B C 1
ATOM 4270 O O . GLU B 1 129 ? -9.578 -10.648 25.078 1 98.62 129 GLU B O 1
ATOM 4275 N N . VAL B 1 130 ? -8.609 -11.727 23.422 1 98.62 130 VAL B N 1
ATOM 4276 C CA . VAL B 1 130 ? -9.594 -12.797 23.406 1 98.62 130 VAL B CA 1
ATOM 4277 C C . VAL B 1 130 ? -8.984 -14.07 23.984 1 98.62 130 VAL B C 1
ATOM 4279 O O . VAL B 1 130 ? -9.477 -14.609 24.984 1 98.62 130 VAL B O 1
ATOM 4282 N N . LYS B 1 131 ? -7.844 -14.547 23.5 1 98.56 131 LYS B N 1
ATOM 4283 C CA . LYS B 1 131 ? -7.191 -15.773 23.938 1 98.56 131 LYS B CA 1
ATOM 4284 C C . LYS B 1 131 ? -6.449 -15.562 25.25 1 98.56 131 LYS B C 1
ATOM 4286 O O . LYS B 1 131 ? -6.109 -16.516 25.938 1 98.56 131 LYS B O 1
ATOM 4291 N N . LYS B 1 132 ? -6.234 -14.289 25.609 1 98.62 132 LYS B N 1
ATOM 4292 C CA . LYS B 1 132 ? -5.645 -13.867 26.875 1 98.62 132 LYS B CA 1
ATOM 4293 C C . LYS B 1 132 ? -4.188 -14.297 26.969 1 98.62 132 LYS B C 1
ATOM 4295 O O . LYS B 1 132 ? -3.746 -14.789 28.016 1 98.62 132 LYS B O 1
ATOM 4300 N N . ILE B 1 133 ? -3.434 -14.156 25.891 1 98.81 133 ILE B N 1
ATOM 4301 C CA . ILE B 1 133 ? -1.988 -14.352 25.891 1 98.81 133 ILE B CA 1
ATOM 4302 C C . ILE B 1 133 ? -1.309 -13.211 26.641 1 98.81 133 ILE B C 1
ATOM 4304 O O . ILE B 1 133 ? -1.724 -12.055 26.531 1 98.81 133 ILE B O 1
ATOM 4308 N N . PRO B 1 134 ? -0.272 -13.516 27.422 1 98.5 134 PRO B N 1
ATOM 4309 C CA . PRO B 1 134 ? 0.431 -12.43 28.109 1 98.5 134 PRO B CA 1
ATOM 4310 C C . PRO B 1 134 ? 0.993 -11.391 27.156 1 98.5 134 PRO B C 1
ATOM 4312 O O . PRO B 1 134 ? 1.376 -11.727 26.031 1 98.5 134 PRO B O 1
ATOM 4315 N N . GLU B 1 135 ? 1.017 -10.188 27.641 1 97.44 135 GLU B N 1
ATOM 4316 C CA . GLU B 1 135 ? 1.466 -9.047 26.844 1 97.44 135 GLU B CA 1
ATOM 4317 C C . GLU B 1 135 ? 2.816 -9.328 26.188 1 97.44 135 GLU B C 1
ATOM 4319 O O . GLU B 1 135 ? 3.736 -9.828 26.844 1 97.44 135 GLU B O 1
ATOM 4324 N N . ASN B 1 136 ? 2.877 -9.086 24.922 1 97.56 136 ASN B N 1
ATOM 4325 C CA . ASN B 1 136 ? 4.086 -9.156 24.094 1 97.56 136 ASN B CA 1
ATOM 4326 C C . ASN B 1 136 ? 4.582 -10.586 23.953 1 97.56 136 ASN B C 1
ATOM 4328 O O . ASN B 1 136 ? 5.746 -10.82 23.625 1 97.56 136 ASN B O 1
ATOM 4332 N N . MET B 1 137 ? 3.729 -11.594 24.125 1 98.5 137 MET B N 1
ATOM 4333 C CA . MET B 1 137 ? 4.145 -12.992 24.031 1 98.5 137 MET B CA 1
ATOM 4334 C C . MET B 1 137 ? 3.441 -13.703 22.891 1 98.5 137 MET B C 1
ATOM 4336 O O . MET B 1 137 ? 3.756 -14.852 22.562 1 98.5 137 MET B O 1
ATOM 4340 N N . ALA B 1 138 ? 2.564 -12.992 22.188 1 98.81 138 ALA B N 1
ATOM 4341 C CA . ALA B 1 138 ? 1.82 -13.617 21.094 1 98.81 138 ALA B CA 1
ATOM 4342 C C . ALA B 1 138 ? 2.758 -14.055 19.984 1 98.81 138 ALA B C 1
ATOM 4344 O O . ALA B 1 138 ? 3.621 -13.289 19.547 1 98.81 138 ALA B O 1
ATOM 4345 N N . LYS B 1 139 ? 2.645 -15.297 19.594 1 98.75 139 LYS B N 1
ATOM 4346 C CA . LYS B 1 139 ? 3.479 -15.914 18.562 1 98.75 139 LYS B CA 1
ATOM 4347 C C . LYS B 1 139 ? 2.658 -16.266 17.328 1 98.75 139 LYS B C 1
ATOM 4349 O O . LYS B 1 139 ? 1.535 -16.75 17.438 1 98.75 139 LYS B O 1
ATOM 4354 N N . ILE B 1 140 ? 3.146 -15.945 16.172 1 98.94 140 ILE B N 1
ATOM 4355 C CA . ILE B 1 140 ? 2.529 -16.297 14.891 1 98.94 140 ILE B CA 1
ATOM 4356 C C . ILE B 1 140 ? 3.367 -17.359 14.195 1 98.94 140 ILE B C 1
ATOM 4358 O O . ILE B 1 140 ? 4.59 -17.234 14.094 1 98.94 140 ILE B O 1
ATOM 4362 N N . VAL B 1 141 ? 2.746 -18.406 13.805 1 98.94 141 VAL B N 1
ATOM 4363 C CA . VAL B 1 141 ? 3.414 -19.469 13.062 1 98.94 141 VAL B CA 1
ATOM 4364 C C . VAL B 1 141 ? 3.188 -19.281 11.562 1 98.94 141 VAL B C 1
ATOM 4366 O O . VAL B 1 141 ? 2.066 -19 11.133 1 98.94 141 VAL B O 1
ATOM 4369 N N . VAL B 1 142 ? 4.23 -19.328 10.758 1 98.88 142 VAL B N 1
ATOM 4370 C CA . VAL B 1 142 ? 4.195 -19.266 9.297 1 98.88 142 VAL B CA 1
ATOM 4371 C C . VAL B 1 142 ? 4.969 -20.438 8.703 1 98.88 142 VAL B C 1
ATOM 4373 O O . VAL B 1 142 ? 5.496 -21.266 9.438 1 98.88 142 VAL B O 1
ATOM 4376 N N . CYS B 1 143 ? 4.98 -20.531 7.41 1 98.88 143 CYS B N 1
ATOM 4377 C CA . CYS B 1 143 ? 5.68 -21.641 6.762 1 98.88 143 CYS B CA 1
ATOM 4378 C C . CYS B 1 143 ? 7.016 -21.188 6.195 1 98.88 143 CYS B C 1
ATOM 4380 O O . CYS B 1 143 ? 7.156 -20.031 5.773 1 98.88 143 CYS B O 1
ATOM 4382 N N . LYS B 1 144 ? 7.984 -22.094 6.211 1 98.31 144 LYS B N 1
ATOM 4383 C CA . LYS B 1 144 ? 9.219 -21.859 5.469 1 98.31 144 LYS B CA 1
ATOM 4384 C C . LYS B 1 144 ? 8.93 -21.594 3.992 1 98.31 144 LYS B C 1
ATOM 4386 O O . LYS B 1 144 ? 8.016 -22.203 3.422 1 98.31 144 LYS B O 1
ATOM 4391 N N . ASN B 1 145 ? 9.664 -20.656 3.33 1 97.31 145 ASN B N 1
ATOM 4392 C CA . ASN B 1 145 ? 9.586 -20.281 1.923 1 97.31 145 ASN B CA 1
ATOM 4393 C C . ASN B 1 145 ? 8.305 -19.5 1.628 1 97.31 145 ASN B C 1
ATOM 4395 O O . ASN B 1 145 ? 7.871 -19.422 0.477 1 97.31 145 ASN B O 1
ATOM 4399 N N . ASN B 1 146 ? 7.762 -18.953 2.693 1 98 146 ASN B N 1
ATOM 4400 C CA . ASN B 1 146 ? 6.594 -18.109 2.479 1 98 146 ASN B CA 1
ATOM 4401 C C . ASN B 1 146 ? 6.977 -16.781 1.833 1 98 146 ASN B C 1
ATOM 4403 O O . ASN B 1 146 ? 8.148 -16.391 1.846 1 98 146 ASN B O 1
ATOM 4407 N N . PHE B 1 147 ? 6.043 -16.141 1.212 1 96.75 147 PHE B N 1
ATOM 4408 C CA . PHE B 1 147 ? 6.145 -14.766 0.739 1 96.75 147 PHE B CA 1
ATOM 4409 C C . PHE B 1 147 ? 4.91 -13.969 1.132 1 96.75 147 PHE B C 1
ATOM 4411 O O . PHE B 1 147 ? 3.809 -14.242 0.647 1 96.75 147 PHE B O 1
ATOM 4418 N N . SER B 1 148 ? 5.109 -12.984 1.943 1 96.75 148 SER B N 1
ATOM 4419 C CA . SER B 1 148 ? 3.988 -12.195 2.441 1 96.75 148 SER B CA 1
ATOM 4420 C C . SER B 1 148 ? 4.188 -10.711 2.16 1 96.75 148 SER B C 1
ATOM 4422 O O . SER B 1 148 ? 3.393 -9.875 2.602 1 96.75 148 SER B O 1
ATOM 4424 N N . GLY B 1 149 ? 5.188 -10.359 1.425 1 95.69 149 GLY B N 1
ATOM 4425 C CA . GLY B 1 149 ? 5.52 -8.961 1.167 1 95.69 149 GLY B CA 1
ATOM 4426 C C . GLY B 1 149 ? 6.922 -8.594 1.603 1 95.69 149 GLY B C 1
ATOM 4427 O O . GLY B 1 149 ? 7.734 -9.469 1.914 1 95.69 149 GLY B O 1
ATOM 4428 N N . ARG B 1 150 ? 7.238 -7.277 1.593 1 96.31 150 ARG B N 1
ATOM 4429 C CA . ARG B 1 150 ? 8.625 -6.871 1.809 1 96.31 150 ARG B CA 1
ATOM 4430 C C . ARG B 1 150 ? 8.719 -5.82 2.908 1 96.31 150 ARG B C 1
ATOM 4432 O O . ARG B 1 150 ? 9.758 -5.172 3.064 1 96.31 150 ARG B O 1
ATOM 4439 N N . THR B 1 151 ? 7.664 -5.551 3.695 1 97.62 151 THR B N 1
ATOM 4440 C CA . THR B 1 151 ? 7.754 -4.695 4.871 1 97.62 151 THR B CA 1
ATOM 4441 C C . THR B 1 151 ? 8.547 -5.379 5.98 1 97.62 151 THR B C 1
ATOM 4443 O O . THR B 1 151 ? 8.805 -6.586 5.914 1 97.62 151 THR B O 1
ATOM 4446 N N . LEU B 1 152 ? 8.922 -4.684 6.965 1 97.81 152 LEU B N 1
ATOM 4447 C CA . LEU B 1 152 ? 9.688 -5.266 8.055 1 97.81 152 LEU B CA 1
ATOM 4448 C C . LEU B 1 152 ? 8.906 -6.387 8.734 1 97.81 152 LEU B C 1
ATOM 4450 O O . LEU B 1 152 ? 9.484 -7.402 9.133 1 97.81 152 LEU B O 1
ATOM 4454 N N . GLY B 1 153 ? 7.57 -6.176 8.875 1 97.88 153 GLY B N 1
ATOM 4455 C CA . GLY B 1 153 ? 6.758 -7.258 9.406 1 97.88 153 GLY B CA 1
ATOM 4456 C C . GLY B 1 153 ? 6.754 -8.492 8.516 1 97.88 153 GLY B C 1
ATOM 4457 O O . GLY B 1 153 ? 6.949 -9.609 9 1 97.88 153 GLY B O 1
ATOM 4458 N N . CYS B 1 154 ? 6.637 -8.297 7.266 1 98.19 154 CYS B N 1
ATOM 4459 C CA . CYS B 1 154 ? 6.586 -9.391 6.305 1 98.19 154 CYS B CA 1
ATOM 4460 C C . CYS B 1 154 ? 7.914 -10.141 6.254 1 98.19 154 CYS B C 1
ATOM 4462 O O . CYS B 1 154 ? 7.938 -11.367 6.25 1 98.19 154 CYS B O 1
ATOM 4464 N N . ILE B 1 155 ? 9.008 -9.391 6.262 1 97.75 155 ILE B N 1
ATOM 4465 C CA . ILE B 1 155 ? 10.289 -10.07 6.113 1 97.75 155 ILE B CA 1
ATOM 4466 C C . ILE B 1 155 ? 10.695 -10.703 7.445 1 97.75 155 ILE B C 1
ATOM 4468 O O . ILE B 1 155 ? 11.539 -11.602 7.48 1 97.75 155 ILE B O 1
ATOM 4472 N N . SER B 1 156 ? 10.125 -10.242 8.555 1 98 156 SER B N 1
ATOM 4473 C CA . SER B 1 156 ? 10.328 -10.914 9.836 1 98 156 SER B CA 1
ATOM 4474 C C . SER B 1 156 ? 9.758 -12.328 9.812 1 98 156 SER B C 1
ATOM 4476 O O . SER B 1 156 ? 10.234 -13.203 10.547 1 98 156 SER B O 1
ATOM 4478 N N . ALA B 1 157 ? 8.789 -12.547 8.953 1 97.75 157 ALA B N 1
ATOM 4479 C CA . ALA B 1 157 ? 8.148 -13.859 8.82 1 97.75 157 ALA B CA 1
ATOM 4480 C C . ALA B 1 157 ? 8.836 -14.695 7.746 1 97.75 157 ALA B C 1
ATOM 4482 O O . ALA B 1 157 ? 8.602 -15.906 7.648 1 97.75 157 ALA B O 1
ATOM 4483 N N . SER B 1 158 ? 9.734 -14.133 6.992 1 97.25 158 SER B N 1
ATOM 4484 C CA . SER B 1 158 ? 10.281 -14.766 5.801 1 97.25 158 SER B CA 1
ATOM 4485 C C . SER B 1 158 ? 11.477 -15.648 6.145 1 97.25 158 SER B C 1
ATOM 4487 O O . SER B 1 158 ? 12.102 -15.477 7.199 1 97.25 158 SER B O 1
ATOM 4489 N N . THR B 1 159 ? 11.789 -16.641 5.309 1 95.38 159 THR B N 1
ATOM 4490 C CA . THR B 1 159 ? 12.984 -17.453 5.434 1 95.38 159 THR B CA 1
ATOM 4491 C C . THR B 1 159 ? 13.875 -17.312 4.203 1 95.38 159 THR B C 1
ATOM 4493 O O . THR B 1 159 ? 14.828 -18.062 4.027 1 95.38 159 THR B O 1
ATOM 4496 N N . THR B 1 160 ? 13.555 -16.438 3.367 1 92.38 160 THR B N 1
ATOM 4497 C CA . THR B 1 160 ? 14.336 -16.266 2.146 1 92.38 160 THR B CA 1
ATOM 4498 C C . THR B 1 160 ? 15.438 -15.227 2.352 1 92.38 160 THR B C 1
ATOM 4500 O O . THR B 1 160 ? 15.148 -14.07 2.664 1 92.38 160 THR B O 1
ATOM 4503 N N . ASN B 1 161 ? 16.656 -15.586 2.107 1 91.38 161 ASN B N 1
ATOM 4504 C CA . ASN B 1 161 ? 17.797 -14.727 2.34 1 91.38 161 ASN B CA 1
ATOM 4505 C C . ASN B 1 161 ? 17.719 -13.43 1.532 1 91.38 161 ASN B C 1
ATOM 4507 O O . ASN B 1 161 ? 18.109 -12.367 2.01 1 91.38 161 ASN B O 1
ATOM 4511 N N . LYS B 1 162 ? 17.234 -13.516 0.358 1 89.31 162 LYS B N 1
ATOM 4512 C CA . LYS B 1 162 ? 17.109 -12.344 -0.5 1 89.31 162 LYS B CA 1
ATOM 4513 C C . LYS B 1 162 ? 16.25 -11.273 0.16 1 89.31 162 LYS B C 1
ATOM 4515 O O . LYS B 1 162 ? 16.469 -10.078 -0.043 1 89.31 162 LYS B O 1
ATOM 4520 N N . CYS B 1 163 ? 15.312 -11.648 0.92 1 89.44 163 CYS B N 1
ATOM 4521 C CA . CYS B 1 163 ? 14.375 -10.727 1.548 1 89.44 163 CYS B CA 1
ATOM 4522 C C . CYS B 1 163 ? 14.891 -10.266 2.908 1 89.44 163 CYS B C 1
ATOM 4524 O O . CYS B 1 163 ? 14.492 -9.211 3.4 1 89.44 163 CYS B O 1
ATOM 4526 N N . THR B 1 164 ? 15.844 -11.023 3.525 1 94.31 164 THR B N 1
ATOM 4527 C CA . THR B 1 164 ? 16.141 -10.773 4.93 1 94.31 164 THR B CA 1
ATOM 4528 C C . THR B 1 164 ? 17.562 -10.234 5.098 1 94.31 164 THR B C 1
ATOM 4530 O O . THR B 1 164 ? 17.859 -9.562 6.082 1 94.31 164 THR B O 1
ATOM 4533 N N . SER B 1 165 ? 18.406 -10.5 4.152 1 95.81 165 SER B N 1
ATOM 4534 C CA . SER B 1 165 ? 19.828 -10.18 4.316 1 95.81 165 SER B CA 1
ATOM 4535 C C . SER B 1 165 ? 20.031 -8.68 4.461 1 95.81 165 SER B C 1
ATOM 4537 O O . SER B 1 165 ? 19.656 -7.906 3.582 1 95.81 165 SER B O 1
ATOM 4539 N N . ASN B 1 166 ? 20.625 -8.297 5.578 1 97.56 166 ASN B N 1
ATOM 4540 C CA . ASN B 1 166 ? 21.062 -6.938 5.863 1 97.56 166 ASN B CA 1
ATOM 4541 C C . ASN B 1 166 ? 19.891 -6.004 6.082 1 97.56 166 ASN B C 1
ATOM 4543 O O . ASN B 1 166 ? 19.953 -4.82 5.75 1 97.56 166 ASN B O 1
ATOM 4547 N N . PHE B 1 167 ? 18.781 -6.496 6.617 1 98.06 167 PHE B N 1
ATOM 4548 C CA . PHE B 1 167 ? 17.625 -5.648 6.91 1 98.06 167 PHE B CA 1
ATOM 4549 C C . PHE B 1 167 ? 17.234 -5.754 8.375 1 98.06 167 PHE B C 1
ATOM 4551 O O . PHE B 1 167 ? 16.375 -5.016 8.844 1 98.06 167 PHE B O 1
ATOM 4558 N N . GLY B 1 168 ? 17.828 -6.656 9.164 1 96.75 168 GLY B N 1
ATOM 4559 C CA . GLY B 1 168 ? 17.484 -6.871 10.555 1 96.75 168 GLY B CA 1
ATOM 4560 C C . GLY B 1 168 ? 17.875 -5.715 11.461 1 96.75 168 GLY B C 1
ATOM 4561 O O . GLY B 1 168 ? 18.453 -4.73 10.992 1 96.75 168 GLY B O 1
ATOM 4562 N N . PRO B 1 169 ? 17.672 -5.82 12.703 1 97.25 169 PRO B N 1
ATOM 4563 C CA . PRO B 1 169 ? 17 -6.953 13.344 1 97.25 169 PRO B CA 1
ATOM 4564 C C . PRO B 1 169 ? 15.5 -6.988 13.062 1 97.25 169 PRO B C 1
ATOM 4566 O O . PRO B 1 169 ? 14.93 -5.988 12.609 1 97.25 169 PRO B O 1
ATOM 4569 N N . PHE B 1 170 ? 14.898 -8.164 13.273 1 97.31 170 PHE B N 1
ATOM 4570 C CA . PHE B 1 170 ? 13.523 -8.398 12.852 1 97.31 170 PHE B CA 1
ATOM 4571 C C . PHE B 1 170 ? 12.594 -8.469 14.055 1 97.31 170 PHE B C 1
ATOM 4573 O O . PHE B 1 170 ? 13.047 -8.633 15.188 1 97.31 170 PHE B O 1
ATOM 4580 N N . ALA B 1 171 ? 11.258 -8.227 13.805 1 96.88 171 ALA B N 1
ATOM 4581 C CA . ALA B 1 171 ? 10.258 -8.406 14.859 1 96.88 171 ALA B CA 1
ATOM 4582 C C . ALA B 1 171 ? 10.266 -9.844 15.375 1 96.88 171 ALA B C 1
ATOM 4584 O O . ALA B 1 171 ? 10.305 -10.789 14.586 1 96.88 171 ALA B O 1
ATOM 4585 N N . PRO B 1 172 ? 10.172 -10.016 16.672 1 96.81 172 PRO B N 1
ATOM 4586 C CA . PRO B 1 172 ? 10.234 -11.367 17.25 1 96.81 172 PRO B CA 1
ATOM 4587 C C . PRO B 1 172 ? 8.891 -12.086 17.219 1 96.81 172 PRO B C 1
ATOM 4589 O O . PRO B 1 172 ? 7.887 -11.5 16.812 1 96.81 172 PRO B O 1
ATOM 4592 N N . GLN B 1 173 ? 8.875 -13.352 17.562 1 98 173 GLN B N 1
ATOM 4593 C CA . GLN B 1 173 ? 7.719 -14.195 17.828 1 98 173 GLN B CA 1
ATOM 4594 C C . GLN B 1 173 ? 7.031 -14.602 16.516 1 98 173 GLN B C 1
ATOM 4596 O O . GLN B 1 173 ? 5.805 -14.594 16.438 1 98 173 GLN B O 1
ATOM 4601 N N . PHE B 1 174 ? 7.836 -14.82 15.5 1 98.44 174 PHE B N 1
ATOM 4602 C CA . PHE B 1 174 ? 7.453 -15.578 14.312 1 98.44 174 PHE B CA 1
ATOM 4603 C C . PHE B 1 174 ? 8.148 -16.938 14.297 1 98.44 174 PHE B C 1
ATOM 4605 O O . PHE B 1 174 ? 9.375 -17.016 14.336 1 98.44 174 PHE B O 1
ATOM 4612 N N . SER B 1 175 ? 7.398 -17.922 14.344 1 98.5 175 SER B N 1
ATOM 4613 C CA . SER B 1 175 ? 7.945 -19.266 14.211 1 98.5 175 SER B CA 1
ATOM 4614 C C . SER B 1 175 ? 7.723 -19.812 12.805 1 98.5 175 SER B C 1
ATOM 4616 O O . SER B 1 175 ? 6.707 -19.516 12.172 1 98.5 175 SER B O 1
ATOM 4618 N N . LYS B 1 176 ? 8.672 -20.625 12.32 1 98.5 176 LYS B N 1
ATOM 4619 C CA . LYS B 1 176 ? 8.617 -21.141 10.953 1 98.5 176 LYS B CA 1
ATOM 4620 C C . LYS B 1 176 ? 8.602 -22.672 10.945 1 98.5 176 LYS B C 1
ATOM 4622 O O . LYS B 1 176 ? 9.492 -23.312 11.508 1 98.5 176 LYS B O 1
ATOM 4627 N N . VAL B 1 177 ? 7.598 -23.203 10.312 1 98.88 177 VAL B N 1
ATOM 4628 C CA . VAL B 1 177 ? 7.5 -24.656 10.164 1 98.88 177 VAL B CA 1
ATOM 4629 C C . VAL B 1 177 ? 7.594 -25.031 8.688 1 98.88 177 VAL B C 1
ATOM 4631 O O . VAL B 1 177 ? 7.34 -24.188 7.809 1 98.88 177 VAL B O 1
ATOM 4634 N N . PRO B 1 178 ? 8.031 -26.25 8.359 1 98.75 178 PRO B N 1
ATOM 4635 C CA . PRO B 1 178 ? 8.008 -26.672 6.957 1 98.75 178 PRO B CA 1
ATOM 4636 C C . PRO B 1 178 ? 6.598 -26.656 6.363 1 98.75 178 PRO B C 1
ATOM 4638 O O . PRO B 1 178 ? 5.633 -27.016 7.039 1 98.75 178 PRO B O 1
ATOM 4641 N N . TYR B 1 179 ? 6.543 -26.266 5.172 1 98.69 179 TYR B N 1
ATOM 4642 C CA . TYR B 1 179 ? 5.281 -26.297 4.438 1 98.69 179 TYR B CA 1
ATOM 4643 C C . TYR B 1 179 ? 4.801 -27.734 4.254 1 98.69 179 TYR B C 1
ATOM 4645 O O . TYR B 1 179 ? 5.609 -28.656 4.086 1 98.69 179 TYR B O 1
ATOM 4653 N N . ASN B 1 180 ? 3.428 -27.922 4.324 1 98.75 180 ASN B N 1
ATOM 4654 C CA . ASN B 1 180 ? 2.824 -29.219 4.078 1 98.75 180 ASN B CA 1
ATOM 4655 C C . ASN B 1 180 ? 3.256 -30.234 5.125 1 98.75 180 ASN B C 1
ATOM 4657 O O . ASN B 1 180 ? 3.465 -31.406 4.809 1 98.75 180 ASN B O 1
ATOM 4661 N N . ASP B 1 181 ? 3.508 -29.875 6.359 1 98.88 181 ASP B N 1
ATOM 4662 C CA . ASP B 1 181 ? 3.943 -30.719 7.461 1 98.88 181 ASP B CA 1
ATOM 4663 C C . ASP B 1 181 ? 3.059 -30.531 8.688 1 98.88 181 ASP B C 1
ATOM 4665 O O . ASP B 1 181 ? 3.373 -29.719 9.562 1 98.88 181 ASP B O 1
ATOM 4669 N N . LEU B 1 182 ? 2.045 -31.359 8.812 1 98.88 182 LEU B N 1
ATOM 4670 C CA . LEU B 1 182 ? 1.062 -31.219 9.883 1 98.88 182 LEU B CA 1
ATOM 4671 C C . LEU B 1 182 ? 1.68 -31.562 11.234 1 98.88 182 LEU B C 1
ATOM 4673 O O . LEU B 1 182 ? 1.309 -30.969 12.25 1 98.88 182 LEU B O 1
ATOM 4677 N N . GLU B 1 183 ? 2.578 -32.469 11.281 1 98.81 183 GLU B N 1
ATOM 4678 C CA . GLU B 1 183 ? 3.229 -32.844 12.539 1 98.81 183 GLU B CA 1
ATOM 4679 C C . GLU B 1 183 ? 4.043 -31.672 13.094 1 98.81 183 GLU B C 1
ATOM 4681 O O . GLU B 1 183 ? 3.963 -31.359 14.281 1 98.81 183 GLU B O 1
ATOM 4686 N N . ALA B 1 184 ? 4.809 -31.047 12.258 1 98.88 184 ALA B N 1
ATOM 4687 C CA . ALA B 1 184 ? 5.598 -29.891 12.672 1 98.88 184 ALA B CA 1
ATOM 4688 C C . ALA B 1 184 ? 4.691 -28.75 13.133 1 98.88 184 ALA B C 1
ATOM 4690 O O . ALA B 1 184 ? 5.004 -28.047 14.094 1 98.88 184 ALA B O 1
ATOM 4691 N N . LEU B 1 185 ? 3.615 -28.562 12.414 1 98.94 185 LEU B N 1
ATOM 4692 C CA . LEU B 1 185 ? 2.664 -27.516 12.797 1 98.94 185 LEU B CA 1
ATOM 4693 C C . LEU B 1 185 ? 2.072 -27.797 14.172 1 98.94 185 LEU B C 1
ATOM 4695 O O . LEU B 1 185 ? 1.997 -26.906 15.016 1 98.94 185 LEU B O 1
ATOM 4699 N N . GLU B 1 186 ? 1.669 -29.016 14.336 1 98.88 186 GLU B N 1
ATOM 4700 C CA . GLU B 1 186 ? 1.045 -29.359 15.609 1 98.88 186 GLU B CA 1
ATOM 4701 C C . GLU B 1 186 ? 2.002 -29.125 16.766 1 98.88 186 GLU B C 1
ATOM 4703 O O . GLU B 1 186 ? 1.592 -28.656 17.828 1 98.88 186 GLU B O 1
ATOM 4708 N N . GLU B 1 187 ? 3.215 -29.516 16.609 1 98.88 187 GLU B N 1
ATOM 4709 C CA . GLU B 1 187 ? 4.203 -29.312 17.672 1 98.88 187 GLU B CA 1
ATOM 4710 C C . GLU B 1 187 ? 4.289 -27.844 18.062 1 98.88 187 GLU B C 1
ATOM 4712 O O . GLU B 1 187 ? 4.379 -27.516 19.25 1 98.88 187 GLU B O 1
ATOM 4717 N N . GLU B 1 188 ? 4.289 -26.938 17.094 1 98.81 188 GLU B N 1
ATOM 4718 C CA . GLU B 1 188 ? 4.344 -25.516 17.375 1 98.81 188 GLU B CA 1
ATOM 4719 C C . GLU B 1 188 ? 3.072 -25.031 18.062 1 98.81 188 GLU B C 1
ATOM 4721 O O . GLU B 1 188 ? 3.119 -24.141 18.922 1 98.81 188 GLU B O 1
ATOM 4726 N N . LEU B 1 189 ? 1.951 -25.594 17.672 1 98.81 189 LEU B N 1
ATOM 4727 C CA . LEU B 1 189 ? 0.66 -25.125 18.156 1 98.81 189 LEU B CA 1
ATOM 4728 C C . LEU B 1 189 ? 0.436 -25.516 19.609 1 98.81 189 LEU B C 1
ATOM 4730 O O . LEU B 1 189 ? -0.445 -24.969 20.281 1 98.81 189 LEU B O 1
ATOM 4734 N N . LYS B 1 190 ? 1.284 -26.422 20.156 1 98.69 190 LYS B N 1
ATOM 4735 C CA . LYS B 1 190 ? 1.193 -26.797 21.562 1 98.69 190 LYS B CA 1
ATOM 4736 C C . LYS B 1 190 ? 1.57 -25.625 22.469 1 98.69 190 LYS B C 1
ATOM 4738 O O . LYS B 1 190 ? 1.201 -25.609 23.641 1 98.69 190 LYS B O 1
ATOM 4743 N N . ASP B 1 191 ? 2.367 -24.688 21.953 1 98.75 191 ASP B N 1
ATOM 4744 C CA . ASP B 1 191 ? 2.664 -23.453 22.672 1 98.75 191 ASP B CA 1
ATOM 4745 C C . ASP B 1 191 ? 1.408 -22.594 22.844 1 98.75 191 ASP B C 1
ATOM 4747 O O . ASP B 1 191 ? 0.833 -22.125 21.859 1 98.75 191 ASP B O 1
ATOM 4751 N N . PRO B 1 192 ? 0.97 -22.344 24.078 1 98.62 192 PRO B N 1
ATOM 4752 C CA . PRO B 1 192 ? -0.275 -21.594 24.297 1 98.62 192 PRO B CA 1
ATOM 4753 C C . PRO B 1 192 ? -0.189 -20.141 23.859 1 98.62 192 PRO B C 1
ATOM 4755 O O . PRO B 1 192 ? -1.209 -19.453 23.797 1 98.62 192 PRO B O 1
ATOM 4758 N N . ASN B 1 193 ? 1 -19.688 23.547 1 98.81 193 ASN B N 1
ATOM 4759 C CA . ASN B 1 193 ? 1.181 -18.297 23.156 1 98.81 193 ASN B CA 1
ATOM 4760 C C . ASN B 1 193 ? 0.981 -18.109 21.641 1 98.81 193 ASN B C 1
ATOM 4762 O O . ASN B 1 193 ? 1 -16.984 21.156 1 98.81 193 ASN B O 1
ATOM 4766 N N . VAL B 1 194 ? 0.74 -19.203 20.891 1 98.94 194 VAL B N 1
ATOM 4767 C CA . VAL B 1 194 ? 0.486 -19.078 19.469 1 98.94 194 VAL B CA 1
ATOM 4768 C C . VAL B 1 194 ? -0.919 -18.516 19.234 1 98.94 194 VAL B C 1
ATOM 4770 O O . VAL B 1 194 ? -1.902 -19.078 19.719 1 98.94 194 VAL B O 1
ATOM 4773 N N . CYS B 1 195 ? -0.977 -17.391 18.5 1 98.94 195 CYS B N 1
ATOM 4774 C CA . CYS B 1 195 ? -2.26 -16.734 18.297 1 98.94 195 CYS B CA 1
ATOM 4775 C C . CYS B 1 195 ? -2.785 -17.016 16.891 1 98.94 195 CYS B C 1
ATOM 4777 O O . CYS B 1 195 ? -3.992 -16.953 16.641 1 98.94 195 CYS B O 1
ATOM 4779 N N . GLY B 1 196 ? -1.892 -17.281 15.93 1 98.94 196 GLY B N 1
ATOM 4780 C CA . GLY B 1 196 ? -2.334 -17.469 14.562 1 98.94 196 GLY B CA 1
ATOM 4781 C C . GLY B 1 196 ? -1.367 -18.297 13.727 1 98.94 196 GLY B C 1
ATOM 4782 O O . GLY B 1 196 ? -0.167 -18.312 14.016 1 98.94 196 GLY B O 1
ATOM 4783 N N . PHE B 1 197 ? -1.893 -19.078 12.844 1 98.94 197 PHE B N 1
ATOM 4784 C CA . PHE B 1 197 ? -1.153 -19.734 11.766 1 98.94 197 PHE B CA 1
ATOM 4785 C C . PHE B 1 197 ? -1.524 -19.141 10.414 1 98.94 197 PHE B C 1
ATOM 4787 O O . PHE B 1 197 ? -2.695 -19.141 10.031 1 98.94 197 PHE B O 1
ATOM 4794 N N . ILE B 1 198 ? -0.568 -18.516 9.734 1 98.94 198 ILE B N 1
ATOM 4795 C CA . ILE B 1 198 ? -0.781 -17.891 8.438 1 98.94 198 ILE B CA 1
ATOM 4796 C C . ILE B 1 198 ? -0.111 -18.703 7.34 1 98.94 198 ILE B C 1
ATOM 4798 O O . ILE B 1 198 ? 1.091 -18.984 7.406 1 98.94 198 ILE B O 1
ATOM 4802 N N . VAL B 1 199 ? -0.882 -19.047 6.301 1 98.88 199 VAL B N 1
ATOM 4803 C CA . VAL B 1 199 ? -0.327 -19.953 5.301 1 98.88 199 VAL B CA 1
ATOM 4804 C C . VAL B 1 199 ? -0.914 -19.641 3.928 1 98.88 199 VAL B C 1
ATOM 4806 O O . VAL B 1 199 ? -2.084 -19.25 3.818 1 98.88 199 VAL B O 1
ATOM 4809 N N . GLU B 1 200 ? -0.093 -19.672 2.908 1 98.75 200 GLU B N 1
ATOM 4810 C CA . GLU B 1 200 ? -0.559 -19.688 1.524 1 98.75 200 GLU B CA 1
ATOM 4811 C C . GLU B 1 200 ? -1.146 -21.047 1.157 1 98.75 200 GLU B C 1
ATOM 4813 O O . GLU B 1 200 ? -0.481 -22.078 1.303 1 98.75 200 GLU B O 1
ATOM 4818 N N . PRO B 1 201 ? -2.355 -21.094 0.609 1 98.81 201 PRO B N 1
ATOM 4819 C CA . PRO B 1 201 ? -2.885 -22.391 0.204 1 98.81 201 PRO B CA 1
ATOM 4820 C C . PRO B 1 201 ? -2.008 -23.094 -0.832 1 98.81 201 PRO B C 1
ATOM 4822 O O . PRO B 1 201 ? -1.918 -24.328 -0.842 1 98.81 201 PRO B O 1
ATOM 4825 N N . VAL B 1 202 ? -1.467 -22.359 -1.741 1 98.69 202 VAL B N 1
ATOM 4826 C CA . VAL B 1 202 ? -0.386 -22.719 -2.652 1 98.69 202 VAL B CA 1
ATOM 4827 C C . VAL B 1 202 ? 0.742 -21.688 -2.549 1 98.69 202 VAL B C 1
ATOM 4829 O O . VAL B 1 202 ? 0.499 -20.484 -2.604 1 98.69 202 VAL B O 1
ATOM 4832 N N . GLN B 1 203 ? 1.955 -22.141 -2.238 1 98.12 203 GLN B N 1
ATOM 4833 C CA . GLN B 1 203 ? 3.049 -21.188 -2.211 1 98.12 203 GLN B CA 1
ATOM 4834 C C . GLN B 1 203 ? 3.434 -20.75 -3.623 1 98.12 203 GLN B C 1
ATOM 4836 O O . GLN B 1 203 ? 4.172 -21.453 -4.316 1 98.12 203 GLN B O 1
ATOM 4841 N N . GLY B 1 204 ? 3.002 -19.562 -4.008 1 95.62 204 GLY B N 1
ATOM 4842 C CA . GLY B 1 204 ? 3.236 -19.062 -5.355 1 95.62 204 GLY B CA 1
ATOM 4843 C C . GLY B 1 204 ? 4.684 -18.688 -5.609 1 95.62 204 GLY B C 1
ATOM 4844 O O . GLY B 1 204 ? 5.34 -19.281 -6.473 1 95.62 204 GLY B O 1
ATOM 4845 N N . GLU B 1 205 ? 5.215 -17.797 -4.781 1 93.81 205 GLU B N 1
ATOM 4846 C CA . GLU B 1 205 ? 6.555 -17.25 -4.969 1 93.81 205 GLU B CA 1
ATOM 4847 C C . GLU B 1 205 ? 7.625 -18.312 -4.746 1 93.81 205 GLU B C 1
ATOM 4849 O O . GLU B 1 205 ? 8.758 -18.172 -5.219 1 93.81 205 GLU B O 1
ATOM 4854 N N . ALA B 1 206 ? 7.258 -19.375 -4.047 1 96.06 206 ALA B N 1
ATOM 4855 C CA . ALA B 1 206 ? 8.211 -20.453 -3.785 1 96.06 206 ALA B CA 1
ATOM 4856 C C . ALA B 1 206 ? 8.312 -21.406 -4.973 1 96.06 206 ALA B C 1
ATOM 4858 O O . ALA B 1 206 ? 9.117 -22.328 -4.965 1 96.06 206 ALA B O 1
ATOM 4859 N N . GLY B 1 207 ? 7.559 -21.125 -6.023 1 96.81 207 GLY B N 1
ATOM 4860 C CA . GLY B 1 207 ? 7.598 -21.984 -7.199 1 96.81 207 GLY B CA 1
ATOM 4861 C C . GLY B 1 207 ? 6.34 -22.812 -7.379 1 96.81 207 GLY B C 1
ATOM 4862 O O . GLY B 1 207 ? 6.402 -23.953 -7.852 1 96.81 207 GLY B O 1
ATOM 4863 N N . VAL B 1 208 ? 5.246 -22.25 -6.918 1 97.88 208 VAL B N 1
ATOM 4864 C CA . VAL B 1 208 ? 3.934 -22.875 -7.055 1 97.88 208 VAL B CA 1
ATOM 4865 C C . VAL B 1 208 ? 3.951 -24.266 -6.414 1 97.88 208 VAL B C 1
ATOM 4867 O O . VAL B 1 208 ? 3.684 -25.266 -7.078 1 97.88 208 VAL B O 1
ATOM 4870 N N . ILE B 1 209 ? 4.195 -24.297 -5.133 1 98.44 209 ILE B N 1
ATOM 4871 C CA . ILE B 1 209 ? 4.223 -25.562 -4.387 1 98.44 209 ILE B CA 1
ATOM 4872 C C . ILE B 1 209 ? 2.812 -25.906 -3.91 1 98.44 209 ILE B C 1
ATOM 4874 O O . ILE B 1 209 ? 2.26 -25.219 -3.041 1 98.44 209 ILE B O 1
ATOM 4878 N N . VAL B 1 210 ? 2.232 -26.969 -4.484 1 98.38 210 VAL B N 1
ATOM 4879 C CA . VAL B 1 210 ? 0.891 -27.422 -4.137 1 98.38 210 VAL B CA 1
ATOM 4880 C C . VAL B 1 210 ? 0.968 -28.453 -3.01 1 98.38 210 VAL B C 1
ATOM 4882 O O . VAL B 1 210 ? 1.668 -29.453 -3.129 1 98.38 210 VAL B O 1
ATOM 4885 N N . PRO B 1 211 ? 0.303 -28.172 -1.901 1 98.5 211 PRO B N 1
ATOM 4886 C CA . PRO B 1 211 ? 0.371 -29.141 -0.8 1 98.5 211 PRO B CA 1
ATOM 4887 C C . PRO B 1 211 ? -0.491 -30.375 -1.044 1 98.5 211 PRO B C 1
ATOM 4889 O O . PRO B 1 211 ? -1.263 -30.406 -2.006 1 98.5 211 PRO B O 1
ATOM 4892 N N . SER B 1 212 ? -0.275 -31.375 -0.173 1 98.38 212 SER B N 1
ATOM 4893 C CA . SER B 1 212 ? -1.117 -32.562 -0.21 1 98.38 212 SER B CA 1
ATOM 4894 C C . SER B 1 212 ? -2.574 -32.219 0.083 1 98.38 212 SER B C 1
ATOM 4896 O O . SER B 1 212 ? -2.861 -31.234 0.749 1 98.38 212 SER B O 1
ATOM 4898 N N . ASP B 1 213 ? -3.473 -33.062 -0.373 1 97.75 213 ASP B N 1
ATOM 4899 C CA . ASP B 1 213 ? -4.91 -32.812 -0.296 1 97.75 213 ASP B CA 1
ATOM 4900 C C . ASP B 1 213 ? -5.375 -32.719 1.156 1 97.75 213 ASP B C 1
ATOM 4902 O O . ASP B 1 213 ? -6.359 -32.062 1.462 1 97.75 213 ASP B O 1
ATOM 4906 N N . ASN B 1 214 ? -4.699 -33.375 2.043 1 98.19 214 ASN B N 1
ATOM 4907 C CA . ASN B 1 214 ? -5.133 -33.406 3.436 1 98.19 214 ASN B CA 1
ATOM 4908 C C . ASN B 1 214 ? -4.523 -32.281 4.258 1 98.19 214 ASN B C 1
ATOM 4910 O O . ASN B 1 214 ? -4.855 -32.125 5.434 1 98.19 214 ASN B O 1
ATOM 4914 N N . TYR B 1 215 ? -3.664 -31.453 3.715 1 98.75 215 TYR B N 1
ATOM 4915 C CA . TYR B 1 215 ? -2.904 -30.469 4.465 1 98.75 215 TYR B CA 1
ATOM 4916 C C . TYR B 1 215 ? -3.82 -29.375 5.027 1 98.75 215 TYR B C 1
ATOM 4918 O O . TYR B 1 215 ? -3.889 -29.188 6.242 1 98.75 215 TYR B O 1
ATOM 4926 N N . LEU B 1 216 ? -4.609 -28.656 4.199 1 98.88 216 LEU B N 1
ATOM 4927 C CA . LEU B 1 216 ? -5.414 -27.516 4.652 1 98.88 216 LEU B CA 1
ATOM 4928 C C . LEU B 1 216 ? -6.539 -27.984 5.57 1 98.88 216 LEU B C 1
ATOM 4930 O O . LEU B 1 216 ? -6.84 -27.328 6.57 1 98.88 216 LEU B O 1
ATOM 4934 N N . PRO B 1 217 ? -7.203 -29.156 5.234 1 98.88 217 PRO B N 1
ATOM 4935 C CA . PRO B 1 217 ? -8.141 -29.688 6.227 1 98.88 217 PRO B CA 1
ATOM 4936 C C . PRO B 1 217 ? -7.473 -30.016 7.562 1 98.88 217 PRO B C 1
ATOM 4938 O O . PRO B 1 217 ? -8.055 -29.766 8.617 1 98.88 217 PRO B O 1
ATOM 4941 N N . GLY B 1 218 ? -6.281 -30.578 7.492 1 98.88 218 GLY B N 1
ATOM 4942 C CA . GLY B 1 218 ? -5.523 -30.828 8.711 1 98.88 218 GLY B CA 1
ATOM 4943 C C . GLY B 1 218 ? -5.188 -29.562 9.469 1 98.88 218 GLY B C 1
ATOM 4944 O O . GLY B 1 218 ? -5.262 -29.531 10.703 1 98.88 218 GLY B O 1
ATOM 4945 N N . VAL B 1 219 ? -4.785 -28.516 8.781 1 98.94 219 VAL B N 1
ATOM 4946 C CA . VAL B 1 219 ? -4.504 -27.219 9.367 1 98.94 219 VAL B CA 1
ATOM 4947 C C . VAL B 1 219 ? -5.746 -26.688 10.086 1 98.94 219 VAL B C 1
ATOM 4949 O O . VAL B 1 219 ? -5.664 -26.234 11.227 1 98.94 219 VAL B O 1
ATOM 4952 N N . TYR B 1 220 ? -6.91 -26.75 9.367 1 98.81 220 TYR B N 1
ATOM 4953 C CA . TYR B 1 220 ? -8.172 -26.312 9.938 1 98.81 220 TYR B CA 1
ATOM 4954 C C . TYR B 1 220 ? -8.453 -27 11.266 1 98.81 220 TYR B C 1
ATOM 4956 O O . TYR B 1 220 ? -8.758 -26.344 12.266 1 98.81 220 TYR B O 1
ATOM 4964 N N . ASN B 1 221 ? -8.289 -28.312 11.258 1 98.88 221 ASN B N 1
ATOM 4965 C CA . ASN B 1 221 ? -8.57 -29.109 12.453 1 98.88 221 ASN B CA 1
ATOM 4966 C C . ASN B 1 221 ? -7.598 -28.781 13.578 1 98.88 221 ASN B C 1
ATOM 4968 O O . ASN B 1 221 ? -8 -28.672 14.742 1 98.88 221 ASN B O 1
ATOM 4972 N N . LEU B 1 222 ? -6.312 -28.656 13.258 1 98.94 222 LEU B N 1
ATOM 4973 C CA . LEU B 1 222 ? -5.293 -28.375 14.266 1 98.94 222 LEU B CA 1
ATOM 4974 C C . LEU B 1 222 ? -5.496 -27 14.883 1 98.94 222 LEU B C 1
ATOM 4976 O O . LEU B 1 222 ? -5.363 -26.828 16.094 1 98.94 222 LEU B O 1
ATOM 4980 N N . CYS B 1 223 ? -5.77 -26 14.047 1 98.88 223 CYS B N 1
ATOM 4981 C CA . CYS B 1 223 ? -5.988 -24.656 14.555 1 98.88 223 CYS B CA 1
ATOM 4982 C C . CYS B 1 223 ? -7.191 -24.609 15.484 1 98.88 223 CYS B C 1
ATOM 4984 O O . CYS B 1 223 ? -7.168 -23.906 16.5 1 98.88 223 CYS B O 1
ATOM 4986 N N . LYS B 1 224 ? -8.289 -25.312 15.125 1 98.62 224 LYS B N 1
ATOM 4987 C CA . LYS B 1 224 ? -9.461 -25.391 15.992 1 98.62 224 LYS B CA 1
ATOM 4988 C C . LYS B 1 224 ? -9.109 -26.078 17.312 1 98.62 224 LYS B C 1
ATOM 4990 O O . LYS B 1 224 ? -9.5 -25.609 18.391 1 98.62 224 LYS B O 1
ATOM 4995 N N . LYS B 1 225 ? -8.398 -27.156 17.188 1 98.75 225 LYS B N 1
ATOM 4996 C CA . LYS B 1 225 ? -8.023 -27.938 18.359 1 98.75 225 LYS B CA 1
ATOM 4997 C C . LYS B 1 225 ? -7.238 -27.094 19.359 1 98.75 225 LYS B C 1
ATOM 4999 O O . LYS B 1 225 ? -7.445 -27.188 20.578 1 98.75 225 LYS B O 1
ATOM 5004 N N . TYR B 1 226 ? -6.359 -26.234 18.938 1 98.81 226 TYR B N 1
ATOM 5005 C CA . TYR B 1 226 ? -5.434 -25.531 19.812 1 98.81 226 TYR B CA 1
ATOM 5006 C C . TYR B 1 226 ? -5.848 -24.078 19.984 1 98.81 226 TYR B C 1
ATOM 5008 O O . TYR B 1 226 ? -5.117 -23.281 20.594 1 98.81 226 TYR B O 1
ATOM 5016 N N . ASN B 1 227 ? -6.992 -23.672 19.5 1 98.75 227 ASN B N 1
ATOM 5017 C CA . ASN B 1 227 ? -7.52 -22.312 19.609 1 98.75 227 ASN B CA 1
ATOM 5018 C C . ASN B 1 227 ? -6.551 -21.281 19.031 1 98.75 227 ASN B C 1
ATOM 5020 O O . ASN B 1 227 ? -6.137 -20.344 19.703 1 98.75 227 ASN B O 1
ATOM 5024 N N . VAL B 1 228 ? -6.211 -21.484 17.828 1 98.88 228 VAL B N 1
ATOM 5025 C CA . VAL B 1 228 ? -5.336 -20.641 17.031 1 98.88 228 VAL B CA 1
ATOM 5026 C C . VAL B 1 228 ? -6.07 -20.172 15.781 1 98.88 228 VAL B C 1
ATOM 5028 O O . VAL B 1 228 ? -6.801 -20.938 15.156 1 98.88 228 VAL B O 1
ATOM 5031 N N . LEU B 1 229 ? -5.941 -18.844 15.414 1 98.94 229 LEU B N 1
ATOM 5032 C CA . LEU B 1 229 ? -6.59 -18.344 14.203 1 98.94 229 LEU B CA 1
ATOM 5033 C C . LEU B 1 229 ? -5.945 -18.938 12.953 1 98.94 229 LEU B C 1
ATOM 5035 O O . LEU B 1 229 ? -4.723 -18.891 12.805 1 98.94 229 LEU B O 1
ATOM 5039 N N . PHE B 1 230 ? -6.738 -19.562 12.133 1 98.94 230 PHE B N 1
ATOM 5040 C CA . PHE B 1 230 ? -6.32 -20.016 10.812 1 98.94 230 PHE B CA 1
ATOM 5041 C C . PHE B 1 230 ? -6.469 -18.891 9.781 1 98.94 230 PHE B C 1
ATOM 5043 O O . PHE B 1 230 ? -7.586 -18.469 9.469 1 98.94 230 PHE B O 1
ATOM 5050 N N . VAL B 1 231 ? -5.363 -18.406 9.258 1 98.94 231 VAL B N 1
ATOM 5051 C CA . VAL B 1 231 ? -5.352 -17.344 8.258 1 98.94 231 VAL B CA 1
ATOM 5052 C C . VAL B 1 231 ? -4.895 -17.891 6.914 1 98.94 231 VAL B C 1
ATOM 5054 O O . VAL B 1 231 ? -3.775 -18.406 6.793 1 98.94 231 VAL B O 1
ATOM 5057 N N . ALA B 1 232 ? -5.75 -17.781 5.949 1 98.94 232 ALA B N 1
ATOM 5058 C CA . ALA B 1 232 ? -5.379 -18.188 4.594 1 98.94 232 ALA B CA 1
ATOM 5059 C C . ALA B 1 232 ? -4.969 -16.969 3.762 1 98.94 232 ALA B C 1
ATOM 5061 O O . ALA B 1 232 ? -5.781 -16.078 3.506 1 98.94 232 ALA B O 1
ATOM 5062 N N . ASP B 1 233 ? -3.719 -16.938 3.404 1 98.81 233 ASP B N 1
ATOM 5063 C CA . ASP B 1 233 ? -3.227 -15.906 2.49 1 98.81 233 ASP B CA 1
ATOM 5064 C C . ASP B 1 233 ? -3.572 -16.25 1.042 1 98.81 233 ASP B C 1
ATOM 5066 O O . ASP B 1 233 ? -2.801 -16.922 0.359 1 98.81 233 ASP B O 1
ATOM 5070 N N . GLU B 1 234 ? -4.695 -15.727 0.59 1 98.69 234 GLU B N 1
ATOM 5071 C CA . GLU B 1 234 ? -5.234 -15.992 -0.74 1 98.69 234 GLU B CA 1
ATOM 5072 C C . GLU B 1 234 ? -4.902 -14.859 -1.706 1 98.69 234 GLU B C 1
ATOM 5074 O O . GLU B 1 234 ? -5.559 -14.703 -2.738 1 98.69 234 GLU B O 1
ATOM 5079 N N . VAL B 1 235 ? -3.85 -14.078 -1.386 1 98.5 235 VAL B N 1
ATOM 5080 C CA . VAL B 1 235 ? -3.475 -12.922 -2.199 1 98.5 235 VAL B CA 1
ATOM 5081 C C . VAL B 1 235 ? -3.174 -13.375 -3.627 1 98.5 235 VAL B C 1
ATOM 5083 O O . VAL B 1 235 ? -3.568 -12.711 -4.59 1 98.5 235 VAL B O 1
ATOM 5086 N N . GLN B 1 236 ? -2.514 -14.484 -3.787 1 97 236 GLN B N 1
ATOM 5087 C CA . GLN B 1 236 ? -2.174 -14.945 -5.129 1 97 236 GLN B CA 1
ATOM 5088 C C . GLN B 1 236 ? -3.154 -16.016 -5.605 1 97 236 GLN B C 1
ATOM 5090 O O . GLN B 1 236 ? -3.527 -16.047 -6.781 1 97 236 GLN B O 1
ATOM 5095 N N . THR B 1 237 ? -3.652 -16.891 -4.719 1 97.75 237 THR B N 1
ATOM 5096 C CA . THR B 1 237 ? -4.422 -18.062 -5.105 1 97.75 237 THR B CA 1
ATOM 5097 C C . THR B 1 237 ? -5.902 -17.719 -5.254 1 97.75 237 THR B C 1
ATOM 5099 O O . THR B 1 237 ? -6.629 -18.391 -5.984 1 97.75 237 THR B O 1
ATOM 5102 N N . GLY B 1 238 ? -6.344 -16.688 -4.578 1 96.31 238 GLY B N 1
ATOM 5103 C CA . GLY B 1 238 ? -7.762 -16.359 -4.562 1 96.31 238 GLY B CA 1
ATOM 5104 C C . GLY B 1 238 ? -8.25 -15.75 -5.863 1 96.31 238 GLY B C 1
ATOM 5105 O O . GLY B 1 238 ? -7.457 -15.531 -6.781 1 96.31 238 GLY B O 1
ATOM 5106 N N . LEU B 1 239 ? -9.539 -15.664 -5.898 1 98.06 239 LEU B N 1
ATOM 5107 C CA . LEU B 1 239 ? -10.258 -14.977 -6.965 1 98.06 239 LEU B CA 1
ATOM 5108 C C . LEU B 1 239 ? -10.078 -15.695 -8.297 1 98.06 239 LEU B C 1
ATOM 5110 O O . LEU B 1 239 ? -9.711 -15.078 -9.297 1 98.06 239 LEU B O 1
ATOM 5114 N N . GLY B 1 240 ? -10.117 -17.016 -8.266 1 98.19 240 GLY B N 1
ATOM 5115 C CA . GLY B 1 240 ? -10.328 -17.828 -9.453 1 98.19 240 GLY B CA 1
ATOM 5116 C C . GLY B 1 240 ? -9.062 -18.484 -9.969 1 98.19 240 GLY B C 1
ATOM 5117 O O . GLY B 1 240 ? -9.125 -19.391 -10.805 1 98.19 240 GLY B O 1
ATOM 5118 N N . ARG B 1 241 ? -7.887 -18.125 -9.453 1 98.25 241 ARG B N 1
ATOM 5119 C CA . ARG B 1 241 ? -6.602 -18.531 -10.008 1 98.25 241 ARG B CA 1
ATOM 5120 C C . ARG B 1 241 ? -6.477 -20.062 -10.023 1 98.25 241 ARG B C 1
ATOM 5122 O O . ARG B 1 241 ? -5.961 -20.625 -10.984 1 98.25 241 ARG B O 1
ATOM 5129 N N . THR B 1 242 ? -7.051 -20.734 -9 1 98.38 242 THR B N 1
ATOM 5130 C CA . THR B 1 242 ? -6.875 -22.188 -8.852 1 98.38 242 THR B CA 1
ATOM 5131 C C . THR B 1 242 ? -8.117 -22.922 -9.336 1 98.38 242 THR B C 1
ATOM 5133 O O . THR B 1 242 ? -8.172 -24.156 -9.266 1 98.38 242 THR B O 1
ATOM 5136 N N . GLY B 1 243 ? -9.078 -22.203 -9.781 1 98.44 243 GLY B N 1
ATOM 5137 C CA . GLY B 1 243 ? -10.258 -22.859 -10.336 1 98.44 243 GLY B CA 1
ATOM 5138 C C . GLY B 1 243 ? -11.5 -22.656 -9.492 1 98.44 243 GLY B C 1
ATOM 5139 O O . GLY B 1 243 ? -12.609 -22.969 -9.93 1 98.44 243 GLY B O 1
ATOM 5140 N N . LYS B 1 244 ? -11.336 -22.203 -8.289 1 98.25 244 LYS B N 1
ATOM 5141 C CA . LYS B 1 244 ? -12.422 -21.797 -7.402 1 98.25 244 LYS B CA 1
ATOM 5142 C C . LYS B 1 244 ? -12.242 -20.359 -6.938 1 98.25 244 LYS B C 1
ATOM 5144 O O . LYS B 1 244 ? -11.164 -19.781 -7.082 1 98.25 244 LYS B O 1
ATOM 5149 N N . LEU B 1 245 ? -13.297 -19.766 -6.445 1 98.31 245 LEU B N 1
ATOM 5150 C CA . LEU B 1 245 ? -13.219 -18.391 -5.996 1 98.31 245 LEU B CA 1
ATOM 5151 C C . LEU B 1 245 ? -12.094 -18.219 -4.98 1 98.31 245 LEU B C 1
ATOM 5153 O O . LEU B 1 245 ? -11.312 -17.25 -5.062 1 98.31 245 LEU B O 1
ATOM 5157 N N . LEU B 1 246 ? -12.086 -19.078 -4.004 1 98.69 246 LEU B N 1
ATOM 5158 C CA . LEU B 1 246 ? -10.945 -19.234 -3.098 1 98.69 246 LEU B CA 1
ATOM 5159 C C . LEU B 1 246 ? -10.344 -20.625 -3.203 1 98.69 246 LEU B C 1
ATOM 5161 O O . LEU B 1 246 ? -11.062 -21.609 -3.402 1 98.69 246 LEU B O 1
ATOM 5165 N N . CYS B 1 247 ? -9.031 -20.672 -3.066 1 98.75 247 CYS B N 1
ATOM 5166 C CA . CYS B 1 247 ? -8.359 -21.969 -3.125 1 98.75 247 CYS B CA 1
ATOM 5167 C C . CYS B 1 247 ? -8.844 -22.891 -2.014 1 98.75 247 CYS B C 1
ATOM 5169 O O . CYS B 1 247 ? -8.977 -24.094 -2.217 1 98.75 247 CYS B O 1
ATOM 5171 N N . VAL B 1 248 ? -9.18 -22.406 -0.87 1 98.69 248 VAL B N 1
ATOM 5172 C CA . VAL B 1 248 ? -9.586 -23.188 0.287 1 98.69 248 VAL B CA 1
ATOM 5173 C C . VAL B 1 248 ? -10.914 -23.875 0.002 1 98.69 248 VAL B C 1
ATOM 5175 O O . VAL B 1 248 ? -11.25 -24.891 0.634 1 98.69 248 VAL B O 1
ATOM 5178 N N . HIS B 1 249 ? -11.664 -23.359 -0.958 1 98.44 249 HIS B N 1
ATOM 5179 C CA . HIS B 1 249 ? -12.945 -23.969 -1.315 1 98.44 249 HIS B CA 1
ATOM 5180 C C . HIS B 1 249 ? -12.742 -25.359 -1.898 1 98.44 249 HIS B C 1
ATOM 5182 O O . HIS B 1 249 ? -13.633 -26.203 -1.805 1 98.44 249 HIS B O 1
ATOM 5188 N N . HIS B 1 250 ? -11.586 -25.641 -2.514 1 98.25 250 HIS B N 1
ATOM 5189 C CA . HIS B 1 250 ? -11.289 -26.969 -3.016 1 98.25 250 HIS B CA 1
ATOM 5190 C C . HIS B 1 250 ? -11.281 -28 -1.887 1 98.25 250 HIS B C 1
ATOM 5192 O O . HIS B 1 250 ? -11.453 -29.188 -2.127 1 98.25 250 HIS B O 1
ATOM 5198 N N . TYR B 1 251 ? -11.094 -27.531 -0.666 1 98.12 251 TYR B N 1
ATOM 5199 C CA . TYR B 1 251 ? -10.859 -28.422 0.466 1 98.12 251 TYR B CA 1
ATOM 5200 C C . TYR B 1 251 ? -11.992 -28.312 1.479 1 98.12 251 TYR B C 1
ATOM 5202 O O . TYR B 1 251 ? -11.938 -28.938 2.543 1 98.12 251 TYR B O 1
ATOM 5210 N N . ASN B 1 252 ? -12.945 -27.5 1.21 1 97.31 252 ASN B N 1
ATOM 5211 C CA . ASN B 1 252 ? -14.133 -27.312 2.037 1 97.31 252 ASN B CA 1
ATOM 5212 C C . ASN B 1 252 ? -13.766 -26.844 3.441 1 97.31 252 ASN B C 1
ATOM 5214 O O . ASN B 1 252 ? -14.266 -27.375 4.43 1 97.31 252 ASN B O 1
ATOM 5218 N N . VAL B 1 253 ? -12.82 -25.984 3.506 1 97.75 253 VAL B N 1
ATOM 5219 C CA . VAL B 1 253 ? -12.453 -25.375 4.781 1 97.75 253 VAL B CA 1
ATOM 5220 C C . VAL B 1 253 ? -12.711 -23.875 4.734 1 97.75 253 VAL B C 1
ATOM 5222 O O . VAL B 1 253 ? -12.586 -23.25 3.68 1 97.75 253 VAL B O 1
ATOM 5225 N N . LYS B 1 254 ? -13.117 -23.312 5.836 1 98.38 254 LYS B N 1
ATOM 5226 C CA . LYS B 1 254 ? -13.32 -21.875 5.984 1 98.38 254 LYS B CA 1
ATOM 5227 C C . LYS B 1 254 ? -12.352 -21.297 7.008 1 98.38 254 LYS B C 1
ATOM 5229 O O . LYS B 1 254 ? -12.578 -21.391 8.211 1 98.38 254 LYS B O 1
ATOM 5234 N N . PRO B 1 255 ? -11.297 -20.625 6.586 1 98.88 255 PRO B N 1
ATOM 5235 C CA . PRO B 1 255 ? -10.367 -19.984 7.52 1 98.88 255 PRO B CA 1
ATOM 5236 C C . PRO B 1 255 ? -11.039 -18.938 8.391 1 98.88 255 PRO B C 1
ATOM 5238 O O . PRO B 1 255 ? -12.102 -18.406 8.031 1 98.88 255 PRO B O 1
ATOM 5241 N N . ASP B 1 256 ? -10.438 -18.625 9.555 1 98.94 256 ASP B N 1
ATOM 5242 C CA . ASP B 1 256 ? -10.93 -17.531 10.398 1 98.94 256 ASP B CA 1
ATOM 5243 C C . ASP B 1 256 ? -10.719 -16.188 9.727 1 98.94 256 ASP B C 1
ATOM 5245 O O . ASP B 1 256 ? -11.5 -15.25 9.945 1 98.94 256 ASP B O 1
ATOM 5249 N N . VAL B 1 257 ? -9.648 -16.094 8.969 1 98.94 257 VAL B N 1
ATOM 5250 C CA . VAL B 1 257 ? -9.273 -14.859 8.273 1 98.94 257 VAL B CA 1
ATOM 5251 C C . VAL B 1 257 ? -8.812 -15.195 6.855 1 98.94 257 VAL B C 1
ATOM 5253 O O . VAL B 1 257 ? -8.07 -16.156 6.645 1 98.94 257 VAL B O 1
ATOM 5256 N N . VAL B 1 258 ? -9.266 -14.414 5.902 1 98.94 258 VAL B N 1
ATOM 5257 C CA . VAL B 1 258 ? -8.82 -14.547 4.516 1 98.94 258 VAL B CA 1
ATOM 5258 C C . VAL B 1 258 ? -8.203 -13.227 4.047 1 98.94 258 VAL B C 1
ATOM 5260 O O . VAL B 1 258 ? -8.734 -12.148 4.316 1 98.94 258 VAL B O 1
ATOM 5263 N N . LEU B 1 259 ? -7.055 -13.344 3.455 1 98.94 259 LEU B N 1
ATOM 5264 C CA . LEU B 1 259 ? -6.379 -12.195 2.873 1 98.94 259 LEU B CA 1
ATOM 5265 C C . LEU B 1 259 ? -6.504 -12.195 1.354 1 98.94 259 LEU B C 1
ATOM 5267 O O . LEU B 1 259 ? -6.262 -13.219 0.709 1 98.94 259 LEU B O 1
ATOM 5271 N N . LEU B 1 260 ? -6.93 -11.102 0.792 1 98.81 260 LEU B N 1
ATOM 5272 C CA . LEU B 1 260 ? -7.066 -10.945 -0.652 1 98.81 260 LEU B CA 1
ATOM 5273 C C . LEU B 1 260 ? -6.281 -9.734 -1.146 1 98.81 260 LEU B C 1
ATOM 5275 O O . LEU B 1 260 ? -5.988 -8.82 -0.372 1 98.81 260 LEU B O 1
ATOM 5279 N N . GLY B 1 261 ? -5.945 -9.664 -2.35 1 97.81 261 GLY B N 1
ATOM 5280 C CA . GLY B 1 261 ? -5.293 -8.578 -3.055 1 97.81 261 GLY B CA 1
ATOM 5281 C C . GLY B 1 261 ? -5.258 -8.773 -4.559 1 97.81 261 GLY B C 1
ATOM 5282 O O . GLY B 1 261 ? -6.242 -9.219 -5.152 1 97.81 261 GLY B O 1
ATOM 5283 N N . LYS B 1 262 ? -4.312 -8.281 -5.137 1 96.25 262 LYS B N 1
ATOM 5284 C CA . LYS B 1 262 ? -3.953 -8.461 -6.543 1 96.25 262 LYS B CA 1
ATOM 5285 C C . LYS B 1 262 ? -5.191 -8.414 -7.434 1 96.25 262 LYS B C 1
ATOM 5287 O O . LYS B 1 262 ? -5.66 -7.336 -7.793 1 96.25 262 LYS B O 1
ATOM 5292 N N . ALA B 1 263 ? -5.812 -9.516 -7.75 1 96.25 263 ALA B N 1
ATOM 5293 C CA . ALA B 1 263 ? -6.891 -9.641 -8.727 1 96.25 263 ALA B CA 1
ATOM 5294 C C . ALA B 1 263 ? -8.164 -8.961 -8.234 1 96.25 263 ALA B C 1
ATOM 5296 O O . ALA B 1 263 ? -9.133 -8.82 -8.984 1 96.25 263 ALA B O 1
ATOM 5297 N N . LEU B 1 264 ? -8.141 -8.375 -7.078 1 97.88 264 LEU B N 1
ATOM 5298 C CA . LEU B 1 264 ? -9.297 -7.684 -6.523 1 97.88 264 LEU B CA 1
ATOM 5299 C C . LEU B 1 264 ? -9.688 -6.496 -7.395 1 97.88 264 LEU B C 1
ATOM 5301 O O . LEU B 1 264 ? -10.836 -6.039 -7.352 1 97.88 264 LEU B O 1
ATOM 5305 N N . SER B 1 265 ? -8.734 -5.996 -8.117 1 97.81 265 SER B N 1
ATOM 5306 C CA . SER B 1 265 ? -9 -4.816 -8.938 1 97.81 265 SER B CA 1
ATOM 5307 C C . SER B 1 265 ? -8.883 -5.145 -10.43 1 97.81 265 SER B C 1
ATOM 5309 O O . SER B 1 265 ? -9.062 -4.27 -11.273 1 97.81 265 SER B O 1
ATOM 5311 N N . GLY B 1 266 ? -8.477 -6.383 -10.758 1 97.81 266 GLY B N 1
ATOM 5312 C CA . GLY B 1 266 ? -8.211 -6.719 -12.141 1 97.81 266 GLY B CA 1
ATOM 5313 C C . GLY B 1 266 ? -7.062 -5.926 -12.742 1 97.81 266 GLY B C 1
ATOM 5314 O O . GLY B 1 266 ? -7.055 -5.648 -13.945 1 97.81 266 GLY B O 1
ATOM 5315 N N . GLY B 1 267 ? -6.188 -5.496 -11.914 1 98.06 267 GLY B N 1
ATOM 5316 C CA . GLY B 1 267 ? -4.988 -4.816 -12.383 1 98.06 267 GLY B CA 1
ATOM 5317 C C . GLY B 1 267 ? -5.156 -3.314 -12.484 1 98.06 267 GLY B C 1
ATOM 5318 O O . GLY B 1 267 ? -4.219 -2.602 -12.852 1 98.06 267 GLY B O 1
ATOM 5319 N N . HIS B 1 268 ? -6.277 -2.74 -12.055 1 98.56 268 HIS B N 1
ATOM 5320 C CA . HIS B 1 268 ? -6.559 -1.334 -12.328 1 98.56 268 HIS B CA 1
ATOM 5321 C C . HIS B 1 268 ? -6.156 -0.453 -11.156 1 98.56 268 HIS B C 1
ATOM 5323 O O . HIS B 1 268 ? -6.039 0.766 -11.297 1 98.56 268 HIS B O 1
ATOM 5329 N N . TYR B 1 269 ? -5.961 -1.041 -9.953 1 98.5 269 TYR B N 1
ATOM 5330 C CA . TYR B 1 269 ? -5.805 -0.259 -8.734 1 98.5 269 TYR B CA 1
ATOM 5331 C C . TYR B 1 269 ? -5.258 -1.118 -7.602 1 98.5 269 TYR B C 1
ATOM 5333 O O . TYR B 1 269 ? -5.633 -2.285 -7.461 1 98.5 269 TYR B O 1
ATOM 5341 N N . PRO B 1 270 ? -4.312 -0.614 -6.809 1 98.12 270 PRO B N 1
ATOM 5342 C CA . PRO B 1 270 ? -3.926 -1.396 -5.633 1 98.12 270 PRO B CA 1
ATOM 5343 C C . PRO B 1 270 ? -5.059 -1.54 -4.621 1 98.12 270 PRO B C 1
ATOM 5345 O O . PRO B 1 270 ? -5.504 -0.545 -4.043 1 98.12 270 PRO B O 1
ATOM 5348 N N . ILE B 1 271 ? -5.574 -2.715 -4.422 1 98.44 271 ILE B N 1
ATOM 5349 C CA . ILE B 1 271 ? -6.633 -3.016 -3.461 1 98.44 271 ILE B CA 1
ATOM 5350 C C . ILE B 1 271 ? -6.305 -4.312 -2.723 1 98.44 271 ILE B C 1
ATOM 5352 O O . ILE B 1 271 ? -5.793 -5.262 -3.322 1 98.44 271 ILE B O 1
ATOM 5356 N N . SER B 1 272 ? -6.508 -4.359 -1.446 1 98.62 272 SER B N 1
ATOM 5357 C CA . SER B 1 272 ? -6.496 -5.609 -0.693 1 98.62 272 SER B CA 1
ATOM 5358 C C . SER B 1 272 ? -7.629 -5.648 0.33 1 98.62 272 SER B C 1
ATOM 5360 O O . SER B 1 272 ? -8.289 -4.637 0.573 1 98.62 272 SER B O 1
ATOM 5362 N N . ALA B 1 273 ? -7.895 -6.77 0.839 1 98.81 273 ALA B N 1
ATOM 5363 C CA . ALA B 1 273 ? -8.992 -6.969 1.784 1 98.81 273 ALA B CA 1
ATOM 5364 C C . ALA B 1 273 ? -8.656 -8.062 2.793 1 98.81 273 ALA B C 1
ATOM 5366 O O . ALA B 1 273 ? -8.023 -9.07 2.443 1 98.81 273 ALA B O 1
ATOM 5367 N N . VAL B 1 274 ? -9.016 -7.855 4.004 1 98.94 274 VAL B N 1
ATOM 5368 C CA . VAL B 1 274 ? -8.945 -8.828 5.086 1 98.94 274 VAL B CA 1
ATOM 5369 C C . VAL B 1 274 ? -10.352 -9.148 5.594 1 98.94 274 VAL B C 1
ATOM 5371 O O . VAL B 1 274 ? -11.07 -8.25 6.039 1 98.94 274 VAL B O 1
ATOM 5374 N N . LEU B 1 275 ? -10.781 -10.336 5.449 1 98.94 275 LEU B N 1
ATOM 5375 C CA . LEU B 1 275 ? -12.125 -10.727 5.852 1 98.94 275 LEU B CA 1
ATOM 5376 C C . LEU B 1 275 ? -12.094 -11.625 7.086 1 98.94 275 LEU B C 1
ATOM 5378 O O . LEU B 1 275 ? -11.227 -12.492 7.199 1 98.94 275 LEU B O 1
ATOM 5382 N N . ALA B 1 276 ? -12.945 -11.43 7.98 1 98.94 276 ALA B N 1
ATOM 5383 C CA . ALA B 1 276 ? -13.117 -12.219 9.203 1 98.94 276 ALA B CA 1
ATOM 5384 C C . ALA B 1 276 ? -14.5 -11.992 9.805 1 98.94 276 ALA B C 1
ATOM 5386 O O . ALA B 1 276 ? -15.227 -11.086 9.391 1 98.94 276 ALA B O 1
ATOM 5387 N N . ASN B 1 277 ? -14.891 -12.867 10.688 1 98.81 277 ASN B N 1
ATOM 5388 C CA . ASN B 1 277 ? -16.141 -12.672 11.406 1 98.81 277 ASN B CA 1
ATOM 5389 C C . ASN B 1 277 ? -15.984 -11.656 12.539 1 98.81 277 ASN B C 1
ATOM 5391 O O . ASN B 1 277 ? -14.867 -11.281 12.898 1 98.81 277 ASN B O 1
ATOM 5395 N N . ASP B 1 278 ? -17.094 -11.211 13.148 1 98.62 278 ASP B N 1
ATOM 5396 C CA . ASP B 1 278 ? -17.156 -10.172 14.164 1 98.62 278 ASP B CA 1
ATOM 5397 C C . ASP B 1 278 ? -16.203 -10.477 15.32 1 98.62 278 ASP B C 1
ATOM 5399 O O . ASP B 1 278 ? -15.453 -9.602 15.758 1 98.62 278 ASP B O 1
ATOM 5403 N N . SER B 1 279 ? -16.156 -11.703 15.758 1 98.38 279 SER B N 1
ATOM 5404 C CA . SER B 1 279 ? -15.414 -12.102 16.953 1 98.38 279 SER B CA 1
ATOM 5405 C C . SER B 1 279 ? -13.914 -11.93 16.75 1 98.38 279 SER B C 1
ATOM 5407 O O . SER B 1 279 ? -13.156 -11.836 17.719 1 98.38 279 SER B O 1
ATOM 5409 N N . VAL B 1 280 ? -13.477 -11.867 15.492 1 98.81 280 VAL B N 1
ATOM 5410 C CA . VAL B 1 280 ? -12.062 -11.719 15.18 1 98.81 280 VAL B CA 1
ATOM 5411 C C . VAL B 1 280 ? -11.773 -10.289 14.742 1 98.81 280 VAL B C 1
ATOM 5413 O O . VAL B 1 280 ? -10.891 -9.633 15.281 1 98.81 280 VAL B O 1
ATOM 5416 N N . MET B 1 281 ? -12.555 -9.695 13.844 1 98.81 281 MET B N 1
ATOM 5417 C CA . MET B 1 281 ? -12.289 -8.406 13.195 1 98.81 281 MET B CA 1
ATOM 5418 C C . MET B 1 281 ? -12.469 -7.258 14.18 1 98.81 281 MET B C 1
ATOM 5420 O O . MET B 1 281 ? -11.727 -6.273 14.133 1 98.81 281 MET B O 1
ATOM 5424 N N . LEU B 1 282 ? -13.422 -7.363 15.102 1 98.31 282 LEU B N 1
ATOM 5425 C CA . LEU B 1 282 ? -13.867 -6.203 15.859 1 98.31 282 LEU B CA 1
ATOM 5426 C C . LEU B 1 282 ? -12.961 -5.965 17.062 1 98.31 282 LEU B C 1
ATOM 5428 O O . LEU B 1 282 ? -13.203 -5.051 17.859 1 98.31 282 LEU B O 1
ATOM 5432 N N . VAL B 1 283 ? -11.859 -6.785 17.156 1 98.31 283 VAL B N 1
ATOM 5433 C CA . VAL B 1 283 ? -10.859 -6.441 18.172 1 98.31 283 VAL B CA 1
ATOM 5434 C C . VAL B 1 283 ? -10.141 -5.156 17.75 1 98.31 283 VAL B C 1
ATOM 5436 O O . VAL B 1 283 ? -9.594 -4.445 18.609 1 98.31 283 VAL B O 1
ATOM 5439 N N . ILE B 1 284 ? -10.117 -4.91 16.453 1 97.81 284 ILE B N 1
ATOM 5440 C CA . ILE B 1 284 ? -9.555 -3.652 15.969 1 97.81 284 ILE B CA 1
ATOM 5441 C C . ILE B 1 284 ? -10.547 -2.516 16.219 1 97.81 284 ILE B C 1
ATOM 5443 O O . ILE B 1 284 ? -11.703 -2.58 15.797 1 97.81 284 ILE B O 1
ATOM 5447 N N . LYS B 1 285 ? -10.102 -1.483 16.891 1 96.75 285 LYS B N 1
ATOM 5448 C CA . LYS B 1 285 ? -10.938 -0.35 17.25 1 96.75 285 LYS B CA 1
ATOM 5449 C C . LYS B 1 285 ? -10.547 0.904 16.484 1 96.75 285 LYS B C 1
ATOM 5451 O O . LYS B 1 285 ? -9.516 0.92 15.805 1 96.75 285 LYS B O 1
ATOM 5456 N N . PRO B 1 286 ? -11.414 1.908 16.5 1 94.81 286 PRO B N 1
ATOM 5457 C CA . PRO B 1 286 ? -11.148 3.133 15.75 1 94.81 286 PRO B CA 1
ATOM 5458 C C . PRO B 1 286 ? -9.781 3.742 16.078 1 94.81 286 PRO B C 1
ATOM 5460 O O . PRO B 1 286 ? -9.445 3.906 17.25 1 94.81 286 PRO B O 1
ATOM 5463 N N . GLY B 1 287 ? -9.039 4.008 14.984 1 92.81 287 GLY B N 1
ATOM 5464 C CA . GLY B 1 287 ? -7.762 4.68 15.133 1 92.81 287 GLY B CA 1
ATOM 5465 C C . GLY B 1 287 ? -6.598 3.719 15.289 1 92.81 287 GLY B C 1
ATOM 5466 O O . GLY B 1 287 ? -5.438 4.113 15.141 1 92.81 287 GLY B O 1
ATOM 5467 N N . GLU B 1 288 ? -6.816 2.436 15.453 1 95.56 288 GLU B N 1
ATOM 5468 C CA . GLU B 1 288 ? -5.77 1.479 15.797 1 95.56 288 GLU B CA 1
ATOM 5469 C C . GLU B 1 288 ? -5.117 0.903 14.547 1 95.56 288 GLU B C 1
ATOM 5471 O O . GLU B 1 288 ? -3.979 0.431 14.594 1 95.56 288 GLU B O 1
ATOM 5476 N N . HIS B 1 289 ? -5.828 0.965 13.5 1 94.75 289 HIS B N 1
ATOM 5477 C CA . HIS B 1 289 ? -5.344 0.477 12.211 1 94.75 289 HIS B CA 1
ATOM 5478 C C . HIS B 1 289 ? -6.066 1.162 11.062 1 94.75 289 HIS B C 1
ATOM 5480 O O . HIS B 1 289 ? -7.156 1.711 11.242 1 94.75 289 HIS B O 1
ATOM 5486 N N . GLY B 1 290 ? -5.332 1.272 9.945 1 92.19 290 GLY B N 1
ATOM 5487 C CA . GLY B 1 290 ? -5.934 1.905 8.781 1 92.19 290 GLY B CA 1
ATOM 5488 C C . GLY B 1 290 ? -4.91 2.377 7.766 1 92.19 290 GLY B C 1
ATOM 5489 O O . GLY B 1 290 ? -3.709 2.174 7.945 1 92.19 290 GLY B O 1
ATOM 5490 N N . SER B 1 291 ? -5.395 2.924 6.699 1 91.69 291 SER B N 1
ATOM 5491 C CA . SER B 1 291 ? -4.621 3.475 5.594 1 91.69 291 SER B CA 1
ATOM 5492 C C . SER B 1 291 ? -5.375 4.609 4.906 1 91.69 291 SER B C 1
ATOM 5494 O O . SER B 1 291 ? -6.602 4.559 4.777 1 91.69 291 SER B O 1
ATOM 5496 N N . THR B 1 292 ? -4.633 5.578 4.445 1 89.69 292 THR B N 1
ATOM 5497 C CA . THR B 1 292 ? -5.238 6.73 3.785 1 89.69 292 THR B CA 1
ATOM 5498 C C . THR B 1 292 ? -6.066 6.293 2.582 1 89.69 292 THR B C 1
ATOM 5500 O O . THR B 1 292 ? -7.219 6.707 2.43 1 89.69 292 THR B O 1
ATOM 5503 N N . TYR B 1 293 ? -5.598 5.418 1.819 1 94.44 293 TYR B N 1
ATOM 5504 C CA . TYR B 1 293 ? -6.27 5.035 0.583 1 94.44 293 TYR B CA 1
ATOM 5505 C C . TYR B 1 293 ? -7.055 3.74 0.768 1 94.44 293 TYR B C 1
ATOM 5507 O O . TYR B 1 293 ? -7.777 3.311 -0.135 1 94.44 293 TYR B O 1
ATOM 5515 N N . GLY B 1 294 ? -6.867 3.086 1.916 1 95.94 294 GLY B N 1
ATOM 5516 C CA . GLY B 1 294 ? -7.598 1.851 2.152 1 95.94 294 GLY B CA 1
ATOM 5517 C C . GLY B 1 294 ? -9.102 2.047 2.207 1 95.94 294 GLY B C 1
ATOM 5518 O O . GLY B 1 294 ? -9.609 2.76 3.076 1 95.94 294 GLY B O 1
ATOM 5519 N N . GLY B 1 295 ? -9.812 1.501 1.285 1 96.38 295 GLY B N 1
ATOM 5520 C CA . GLY B 1 295 ? -11.258 1.576 1.281 1 96.38 295 GLY B CA 1
ATOM 5521 C C . GLY B 1 295 ? -11.789 2.861 0.675 1 96.38 295 GLY B C 1
ATOM 5522 O O . GLY B 1 295 ? -12.914 3.271 0.965 1 96.38 295 GLY B O 1
ATOM 5523 N N . ASN B 1 296 ? -11.008 3.576 -0.095 1 97.94 296 ASN B N 1
ATOM 5524 C CA . ASN B 1 296 ? -11.5 4.793 -0.729 1 97.94 296 ASN B CA 1
ATOM 5525 C C . ASN B 1 296 ? -12.562 4.484 -1.778 1 97.94 296 ASN B C 1
ATOM 5527 O O . ASN B 1 296 ? -12.648 3.357 -2.271 1 97.94 296 ASN B O 1
ATOM 5531 N N . PRO B 1 297 ? -13.391 5.484 -2.156 1 98.44 297 PRO B N 1
ATOM 5532 C CA . PRO B 1 297 ? -14.539 5.266 -3.033 1 98.44 297 PRO B CA 1
ATOM 5533 C C . PRO B 1 297 ? -14.148 4.695 -4.395 1 98.44 297 PRO B C 1
ATOM 5535 O O . PRO B 1 297 ? -14.852 3.838 -4.934 1 98.44 297 PRO B O 1
ATOM 5538 N N . LEU B 1 298 ? -13.094 5.156 -4.949 1 98.75 298 LEU B N 1
ATOM 5539 C CA . LEU B 1 298 ? -12.664 4.691 -6.262 1 98.75 298 LEU B CA 1
ATOM 5540 C C . LEU B 1 298 ? -12.281 3.215 -6.219 1 98.75 298 LEU B C 1
ATOM 5542 O O . LEU B 1 298 ? -12.75 2.426 -7.043 1 98.75 298 LEU B O 1
ATOM 5546 N N . ALA B 1 299 ? -11.453 2.822 -5.281 1 98.69 299 ALA B N 1
ATOM 5547 C CA . ALA B 1 299 ? -11.039 1.431 -5.102 1 98.69 299 ALA B CA 1
ATOM 5548 C C . ALA B 1 299 ? -12.25 0.53 -4.875 1 98.69 299 ALA B C 1
ATOM 5550 O O . ALA B 1 299 ? -12.32 -0.582 -5.402 1 98.69 299 ALA B O 1
ATOM 5551 N N . ALA B 1 300 ? -13.172 1.026 -4.07 1 98.69 300 ALA B N 1
ATOM 5552 C CA . ALA B 1 300 ? -14.359 0.244 -3.73 1 98.69 300 ALA B CA 1
ATOM 5553 C C . ALA B 1 300 ? -15.18 -0.08 -4.973 1 98.69 300 ALA B C 1
ATOM 5555 O O . ALA B 1 300 ? -15.617 -1.217 -5.156 1 98.69 300 ALA B O 1
ATOM 5556 N N . SER B 1 301 ? -15.367 0.909 -5.812 1 98.69 301 SER B N 1
ATOM 5557 C CA . SER B 1 301 ? -16.141 0.714 -7.031 1 98.69 301 SER B CA 1
ATOM 5558 C C . SER B 1 301 ? -15.438 -0.228 -8 1 98.69 301 SER B C 1
ATOM 5560 O O . SER B 1 301 ? -16.078 -1.079 -8.625 1 98.69 301 SER B O 1
ATOM 5562 N N . ILE B 1 302 ? -14.156 -0.062 -8.141 1 98.81 302 ILE B N 1
ATOM 5563 C CA . ILE B 1 302 ? -13.359 -0.928 -8.992 1 98.81 302 ILE B CA 1
ATOM 5564 C C . ILE B 1 302 ? -13.438 -2.369 -8.492 1 98.81 302 ILE B C 1
ATOM 5566 O O . ILE B 1 302 ? -13.617 -3.299 -9.281 1 98.81 302 ILE B O 1
ATOM 5570 N N . CYS B 1 303 ? -13.344 -2.535 -7.203 1 98.81 303 CYS B N 1
ATOM 5571 C CA . CYS B 1 303 ? -13.367 -3.848 -6.57 1 98.81 303 CYS B CA 1
ATOM 5572 C C . CYS B 1 303 ? -14.664 -4.59 -6.895 1 98.81 303 CYS B C 1
ATOM 5574 O O . CYS B 1 303 ? -14.625 -5.742 -7.328 1 98.81 303 CYS B O 1
ATOM 5576 N N . VAL B 1 304 ? -15.781 -3.93 -6.73 1 98.69 304 VAL B N 1
ATOM 5577 C CA . VAL B 1 304 ? -17.078 -4.547 -6.965 1 98.69 304 VAL B CA 1
ATOM 5578 C C . VAL B 1 304 ? -17.172 -5.008 -8.422 1 98.69 304 VAL B C 1
ATOM 5580 O O . VAL B 1 304 ? -17.562 -6.145 -8.688 1 98.69 304 VAL B O 1
ATOM 5583 N N . GLU B 1 305 ? -16.781 -4.121 -9.336 1 98.75 305 GLU B N 1
ATOM 5584 C CA . GLU B 1 305 ? -16.906 -4.465 -10.75 1 98.75 305 GLU B CA 1
ATOM 5585 C C . GLU B 1 305 ? -15.93 -5.574 -11.133 1 98.75 305 GLU B C 1
ATOM 5587 O O . GLU B 1 305 ? -16.25 -6.422 -11.977 1 98.75 305 GLU B O 1
ATOM 5592 N N . SER B 1 306 ? -14.75 -5.516 -10.578 1 98.69 306 SER B N 1
ATOM 5593 C CA . SER B 1 306 ? -13.781 -6.578 -10.836 1 98.69 306 SER B CA 1
ATOM 5594 C C . SER B 1 306 ? -14.336 -7.941 -10.445 1 98.69 306 SER B C 1
ATOM 5596 O O . SER B 1 306 ? -14.164 -8.922 -11.172 1 98.69 306 SER B O 1
ATOM 5598 N N . LEU B 1 307 ? -14.977 -8.039 -9.305 1 98.62 307 LEU B N 1
ATOM 5599 C CA . LEU B 1 307 ? -15.57 -9.289 -8.836 1 98.62 307 LEU B CA 1
ATOM 5600 C C . LEU B 1 307 ? -16.766 -9.68 -9.703 1 98.62 307 LEU B C 1
ATOM 5602 O O . LEU B 1 307 ? -16.969 -10.859 -9.992 1 98.62 307 LEU B O 1
ATOM 5606 N N . ASN B 1 308 ? -17.531 -8.672 -10.109 1 98.31 308 ASN B N 1
ATOM 5607 C CA . ASN B 1 308 ? -18.625 -8.953 -11.023 1 98.31 308 ASN B CA 1
ATOM 5608 C C . ASN B 1 308 ? -18.125 -9.602 -12.312 1 98.31 308 ASN B C 1
ATOM 5610 O O . ASN B 1 308 ? -18.75 -10.547 -12.812 1 98.31 308 ASN B O 1
ATOM 5614 N N . VAL B 1 309 ? -17.062 -9.094 -12.844 1 98.62 309 VAL B N 1
ATOM 5615 C CA . VAL B 1 309 ? -16.484 -9.625 -14.07 1 98.62 309 VAL B CA 1
ATOM 5616 C C . VAL B 1 309 ? -16.062 -11.078 -13.852 1 98.62 309 VAL B C 1
ATOM 5618 O O . VAL B 1 309 ? -16.328 -11.945 -14.688 1 98.62 309 VAL B O 1
ATOM 5621 N N . LEU B 1 310 ? -15.422 -11.352 -12.734 1 98.31 310 LEU B N 1
ATOM 5622 C CA . LEU B 1 310 ? -14.945 -12.688 -12.398 1 98.31 310 LEU B CA 1
ATOM 5623 C C . LEU B 1 310 ? -16.109 -13.688 -12.398 1 98.31 310 LEU B C 1
ATOM 5625 O O . LEU B 1 310 ? -15.977 -14.789 -12.93 1 98.31 310 LEU B O 1
ATOM 5629 N N . ILE B 1 311 ? -17.203 -13.281 -11.82 1 97.88 311 ILE B N 1
ATOM 5630 C CA . ILE B 1 311 ? -18.359 -14.156 -11.625 1 97.88 311 ILE B CA 1
ATOM 5631 C C . ILE B 1 311 ? -19.141 -14.258 -12.93 1 97.88 311 ILE B C 1
ATOM 5633 O O . ILE B 1 311 ? -19.438 -15.359 -13.406 1 97.88 311 ILE B O 1
ATOM 5637 N N . ASN B 1 312 ? -19.438 -13.125 -13.547 1 98.19 312 ASN B N 1
ATOM 5638 C CA . ASN B 1 312 ? -20.312 -13.086 -14.719 1 98.19 312 ASN B CA 1
ATOM 5639 C C . ASN B 1 312 ? -19.656 -13.734 -15.93 1 98.19 312 ASN B C 1
ATOM 5641 O O . ASN B 1 312 ? -20.328 -14.328 -16.766 1 98.19 312 ASN B O 1
ATOM 5645 N N . GLU B 1 313 ? -18.312 -13.594 -16 1 98.56 313 GLU B N 1
ATOM 5646 C CA . GLU B 1 313 ? -17.609 -14.156 -17.156 1 98.56 313 GLU B CA 1
ATOM 5647 C C . GLU B 1 313 ? -17.094 -15.555 -16.844 1 98.56 313 GLU B C 1
ATOM 5649 O O . GLU B 1 313 ? -16.391 -16.156 -17.672 1 98.56 313 GLU B O 1
ATOM 5654 N N . LYS B 1 314 ? -17.438 -16.109 -15.711 1 98.62 314 LYS B N 1
ATOM 5655 C CA . LYS B 1 314 ? -17.156 -17.484 -15.305 1 98.62 314 LYS B CA 1
ATOM 5656 C C . LYS B 1 314 ? -15.664 -17.797 -15.422 1 98.62 314 LYS B C 1
ATOM 5658 O O . LYS B 1 314 ? -15.273 -18.797 -16.031 1 98.62 314 LYS B O 1
ATOM 5663 N N . LEU B 1 315 ? -14.906 -16.859 -14.906 1 98.75 315 LEU B N 1
ATOM 5664 C CA . LEU B 1 315 ? -13.461 -16.969 -15.047 1 98.75 315 LEU B CA 1
ATOM 5665 C C . LEU B 1 315 ? -12.914 -18.078 -14.141 1 98.75 315 LEU B C 1
ATOM 5667 O O . LEU B 1 315 ? -11.938 -18.75 -14.5 1 98.75 315 LEU B O 1
ATOM 5671 N N . CYS B 1 316 ? -13.508 -18.297 -12.969 1 98.38 316 CYS B N 1
ATOM 5672 C CA . CYS B 1 316 ? -13.117 -19.406 -12.102 1 98.38 316 CYS B CA 1
ATOM 5673 C C . CYS B 1 316 ? -13.336 -20.75 -12.805 1 98.38 316 CYS B C 1
ATOM 5675 O O . CYS B 1 316 ? -12.461 -21.609 -12.781 1 98.38 316 CYS B O 1
ATOM 5677 N N . GLU B 1 317 ? -14.477 -20.875 -13.391 1 98.62 317 GLU B N 1
ATOM 5678 C CA . GLU B 1 317 ? -14.812 -22.078 -14.125 1 98.62 317 GLU B CA 1
ATOM 5679 C C . GLU B 1 317 ? -13.859 -22.312 -15.289 1 98.62 317 GLU B C 1
ATOM 5681 O O . GLU B 1 317 ? -13.5 -23.453 -15.586 1 98.62 317 GLU B O 1
ATOM 5686 N N . ASN B 1 318 ? -13.508 -21.234 -15.922 1 98.81 318 ASN B N 1
ATOM 5687 C CA . ASN B 1 318 ? -12.562 -21.344 -17.031 1 98.81 318 ASN B CA 1
ATOM 5688 C C . ASN B 1 318 ? -11.211 -21.875 -16.547 1 98.81 318 ASN B C 1
ATOM 5690 O O . ASN B 1 318 ? -10.602 -22.719 -17.219 1 98.81 318 ASN B O 1
ATOM 5694 N N . ALA B 1 319 ? -10.734 -21.344 -15.445 1 98.75 319 ALA B N 1
ATOM 5695 C CA . ALA B 1 319 ? -9.477 -21.797 -14.875 1 98.75 319 ALA B CA 1
ATOM 5696 C C . ALA B 1 319 ? -9.555 -23.281 -14.516 1 98.75 319 ALA B C 1
ATOM 5698 O O . ALA B 1 319 ? -8.586 -24.031 -14.711 1 98.75 319 ALA B O 1
ATOM 5699 N N . ASP B 1 320 ? -10.648 -23.656 -13.945 1 98.38 320 ASP B N 1
ATOM 5700 C CA . ASP B 1 320 ? -10.859 -25.047 -13.57 1 98.38 320 ASP B CA 1
ATOM 5701 C C . ASP B 1 320 ? -10.883 -25.953 -14.805 1 98.38 320 ASP B C 1
ATOM 5703 O O . ASP B 1 320 ? -10.234 -27 -14.82 1 98.38 320 ASP B O 1
ATOM 5707 N N . LYS B 1 321 ? -11.562 -25.562 -15.797 1 98.5 321 LYS B N 1
ATOM 5708 C CA . LYS B 1 321 ? -11.766 -26.344 -17.016 1 98.5 321 LYS B CA 1
ATOM 5709 C C . LYS B 1 321 ? -10.461 -26.5 -17.797 1 98.5 321 LYS B C 1
ATOM 5711 O O . LYS B 1 321 ? -10.156 -27.578 -18.297 1 98.5 321 LYS B O 1
ATOM 5716 N N . LEU B 1 322 ? -9.703 -25.422 -17.906 1 98.62 322 LEU B N 1
ATOM 5717 C CA . LEU B 1 322 ? -8.539 -25.406 -18.781 1 98.62 322 LEU B CA 1
ATOM 5718 C C . LEU B 1 322 ? -7.289 -25.875 -18.047 1 98.62 322 LEU B C 1
ATOM 5720 O O . LEU B 1 322 ? -6.344 -26.359 -18.672 1 98.62 322 LEU B O 1
ATOM 5724 N N . GLY B 1 323 ? -7.273 -25.672 -16.672 1 98.06 323 GLY B N 1
ATOM 5725 C CA . GLY B 1 323 ? -6.066 -25.922 -15.906 1 98.06 323 GLY B CA 1
ATOM 5726 C C . GLY B 1 323 ? -5.594 -27.359 -15.992 1 98.06 323 GLY B C 1
ATOM 5727 O O . GLY B 1 323 ? -4.422 -27.625 -16.266 1 98.06 323 GLY B O 1
ATOM 5728 N N . GLY B 1 324 ? -6.477 -28.312 -15.773 1 96.62 324 GLY B N 1
ATOM 5729 C CA . GLY B 1 324 ? -6.141 -29.719 -15.781 1 96.62 324 GLY B CA 1
ATOM 5730 C C . GLY B 1 324 ? -5.543 -30.188 -17.094 1 96.62 324 GLY B C 1
ATOM 5731 O O . GLY B 1 324 ? -4.41 -30.672 -17.141 1 96.62 324 GLY B O 1
ATOM 5732 N N . PRO B 1 325 ? -6.277 -30 -18.141 1 97.19 325 PRO B N 1
ATOM 5733 C CA . PRO B 1 325 ? -5.785 -30.406 -19.469 1 97.19 325 PRO B CA 1
ATOM 5734 C C . PRO B 1 325 ? -4.477 -29.703 -19.844 1 97.19 325 PRO B C 1
ATOM 5736 O O . PRO B 1 325 ? -3.613 -30.312 -20.484 1 97.19 325 PRO B O 1
ATOM 5739 N N . PHE B 1 326 ? -4.312 -28.5 -19.531 1 98.25 326 PHE B N 1
ATOM 5740 C CA . PHE B 1 326 ? -3.086 -27.75 -19.781 1 98.25 326 PHE B CA 1
ATOM 5741 C C . PHE B 1 326 ? -1.895 -28.422 -19.109 1 98.25 326 PHE B C 1
ATOM 5743 O O . PHE B 1 326 ? -0.876 -28.688 -19.75 1 98.25 326 PHE B O 1
ATOM 5750 N N . LEU B 1 327 ? -2.025 -28.688 -17.812 1 97.62 327 LEU B N 1
ATOM 5751 C CA . LEU B 1 327 ? -0.967 -29.312 -17.031 1 97.62 327 LEU B CA 1
ATOM 5752 C C . LEU B 1 327 ? -0.647 -30.703 -17.562 1 97.62 327 LEU B C 1
ATOM 5754 O O . LEU B 1 327 ? 0.523 -31.062 -17.719 1 97.62 327 LEU B O 1
ATOM 5758 N N . GLU B 1 328 ? -1.668 -31.469 -17.828 1 96.94 328 GLU B N 1
ATOM 5759 C CA . GLU B 1 328 ? -1.484 -32.812 -18.344 1 96.94 328 GLU B CA 1
ATOM 5760 C C . GLU B 1 328 ? -0.827 -32.781 -19.719 1 96.94 328 GLU B C 1
ATOM 5762 O O . GLU B 1 328 ? 0.007 -33.625 -20.047 1 96.94 328 GLU B O 1
ATOM 5767 N N . GLY B 1 329 ? -1.233 -31.844 -20.516 1 97 329 GLY B N 1
ATOM 5768 C CA . GLY B 1 329 ? -0.624 -31.672 -21.812 1 97 329 GLY B CA 1
ATOM 5769 C C . GLY B 1 329 ? 0.861 -31.375 -21.75 1 97 329 GLY B C 1
ATOM 5770 O O . GLY B 1 329 ? 1.652 -31.953 -22.5 1 97 329 GLY B O 1
ATOM 5771 N N . LEU B 1 330 ? 1.262 -30.469 -20.891 1 98.19 330 LEU B N 1
ATOM 5772 C CA . LEU B 1 330 ? 2.67 -30.141 -20.719 1 98.19 330 LEU B CA 1
ATOM 5773 C C . LEU B 1 330 ? 3.461 -31.359 -20.25 1 98.19 330 LEU B C 1
ATOM 5775 O O . LEU B 1 330 ? 4.551 -31.625 -20.75 1 98.19 330 LEU B O 1
ATOM 5779 N N . LYS B 1 331 ? 2.881 -32.094 -19.281 1 98 331 LYS B N 1
ATOM 5780 C CA . LYS B 1 331 ? 3.551 -33.281 -18.734 1 98 331 LYS B CA 1
ATOM 5781 C C . LYS B 1 331 ? 3.758 -34.312 -19.812 1 98 331 LYS B C 1
ATOM 5783 O O . LYS B 1 331 ? 4.812 -34.969 -19.875 1 98 331 LYS B O 1
ATOM 5788 N N . LYS B 1 332 ? 2.773 -34.469 -20.609 1 97.88 332 LYS B N 1
ATOM 5789 C CA . LYS B 1 332 ? 2.838 -35.469 -21.672 1 97.88 332 LYS B CA 1
ATOM 5790 C C . LYS B 1 332 ? 3.867 -35.062 -22.734 1 97.88 332 LYS B C 1
ATOM 5792 O O . LYS B 1 332 ? 4.723 -35.875 -23.094 1 97.88 332 LYS B O 1
ATOM 5797 N N . GLU B 1 333 ? 3.82 -33.844 -23.172 1 97.81 333 GLU B N 1
ATOM 5798 C CA . GLU B 1 333 ? 4.672 -33.406 -24.266 1 97.81 333 GLU B CA 1
ATOM 5799 C C . GLU B 1 333 ? 6.125 -33.281 -23.828 1 97.81 333 GLU B C 1
ATOM 5801 O O . GLU B 1 333 ? 7.043 -33.375 -24.641 1 97.81 333 GLU B O 1
ATOM 5806 N N . LEU B 1 334 ? 6.363 -33.062 -22.516 1 98.06 334 LEU B N 1
ATOM 5807 C CA . LEU B 1 334 ? 7.711 -32.812 -22.031 1 98.06 334 LEU B CA 1
ATOM 5808 C C . LEU B 1 334 ? 8.211 -33.938 -21.141 1 98.06 334 LEU B C 1
ATOM 5810 O O . LEU B 1 334 ? 9.148 -33.781 -20.359 1 98.06 334 LEU B O 1
ATOM 5814 N N . LYS B 1 335 ? 7.59 -35.094 -21.172 1 96.69 335 LYS B N 1
ATOM 5815 C CA . LYS B 1 335 ? 7.852 -36.25 -20.297 1 96.69 335 LYS B CA 1
ATOM 5816 C C . LYS B 1 335 ? 9.305 -36.719 -20.406 1 96.69 335 LYS B C 1
ATOM 5818 O O . LYS B 1 335 ? 9.891 -37.188 -19.438 1 96.69 335 LYS B O 1
ATOM 5823 N N . ASP B 1 336 ? 9.922 -36.531 -21.609 1 95.62 336 ASP B N 1
ATOM 5824 C CA . ASP B 1 336 ? 11.258 -37.062 -21.844 1 95.62 336 ASP B CA 1
ATOM 5825 C C . ASP B 1 336 ? 12.312 -35.969 -21.734 1 95.62 336 ASP B C 1
ATOM 5827 O O . ASP B 1 336 ? 13.477 -36.188 -22.078 1 95.62 336 ASP B O 1
ATOM 5831 N N . SER B 1 337 ? 11.875 -34.844 -21.281 1 97.38 337 SER B N 1
ATOM 5832 C CA . SER B 1 337 ? 12.82 -33.719 -21.172 1 97.38 337 SER B CA 1
ATOM 5833 C C . SER B 1 337 ? 13.906 -34 -20.156 1 97.38 337 SER B C 1
ATOM 5835 O O . SER B 1 337 ? 13.625 -34.531 -19.062 1 97.38 337 SER B O 1
ATOM 5837 N N . LYS B 1 338 ? 15.141 -33.656 -20.453 1 96.94 338 LYS B N 1
ATOM 5838 C CA . LYS B 1 338 ? 16.281 -33.875 -19.578 1 96.94 338 LYS B CA 1
ATOM 5839 C C . LYS B 1 338 ? 16.5 -32.688 -18.641 1 96.94 338 LYS B C 1
ATOM 5841 O O . LYS B 1 338 ? 17.188 -32.812 -17.625 1 96.94 338 LYS B O 1
ATOM 5846 N N . ILE B 1 339 ? 15.875 -31.578 -18.969 1 97.62 339 ILE B N 1
ATOM 5847 C CA . ILE B 1 339 ? 16.219 -30.359 -18.234 1 97.62 339 ILE B CA 1
ATOM 5848 C C . ILE B 1 339 ? 15.086 -30.016 -17.266 1 97.62 339 ILE B C 1
ATOM 5850 O O . ILE B 1 339 ? 15.227 -29.125 -16.422 1 97.62 339 ILE B O 1
ATOM 5854 N N . ILE B 1 340 ? 13.945 -30.734 -17.328 1 98.38 340 ILE B N 1
ATOM 5855 C CA . ILE B 1 340 ? 12.812 -30.453 -16.453 1 98.38 340 ILE B CA 1
ATOM 5856 C C . ILE B 1 340 ? 12.898 -31.312 -15.195 1 98.38 340 ILE B C 1
ATOM 5858 O O . ILE B 1 340 ? 13.195 -32.5 -15.273 1 98.38 340 ILE B O 1
ATOM 5862 N N . ARG B 1 341 ? 12.703 -30.688 -14.055 1 98.06 341 ARG B N 1
ATOM 5863 C CA . ARG B 1 341 ? 12.656 -31.391 -12.781 1 98.06 341 ARG B CA 1
ATOM 5864 C C . ARG B 1 341 ? 11.219 -31.75 -12.406 1 98.06 341 ARG B C 1
ATOM 5866 O O . ARG B 1 341 ? 10.953 -32.844 -11.898 1 98.06 341 ARG B O 1
ATOM 5873 N N . ASP B 1 342 ? 10.297 -30.797 -12.633 1 98.12 342 ASP B N 1
ATOM 5874 C CA . ASP B 1 342 ? 8.922 -31 -12.203 1 98.12 342 ASP B CA 1
ATOM 5875 C C . ASP B 1 342 ? 7.969 -30.078 -12.945 1 98.12 342 ASP B C 1
ATOM 5877 O O . ASP B 1 342 ? 8.375 -29 -13.398 1 98.12 342 ASP B O 1
ATOM 5881 N N . ILE B 1 343 ? 6.816 -30.5 -13.266 1 98.56 343 ILE B N 1
ATOM 5882 C CA . ILE B 1 343 ? 5.691 -29.719 -13.742 1 98.56 343 ILE B CA 1
ATOM 5883 C C . ILE B 1 343 ? 4.516 -29.844 -12.781 1 98.56 343 ILE B C 1
ATOM 5885 O O . ILE B 1 343 ? 4.055 -30.953 -12.508 1 98.56 343 ILE B O 1
ATOM 5889 N N . ARG B 1 344 ? 4.031 -28.703 -12.195 1 98.44 344 ARG B N 1
ATOM 5890 C CA . ARG B 1 344 ? 3.01 -28.75 -11.156 1 98.44 344 ARG B CA 1
ATOM 5891 C C . ARG B 1 344 ? 2.102 -27.516 -11.227 1 98.44 344 ARG B C 1
ATOM 5893 O O . ARG B 1 344 ? 2.428 -26.531 -11.898 1 98.44 344 ARG B O 1
ATOM 5900 N N . GLY B 1 345 ? 0.949 -27.641 -10.531 1 98.06 345 GLY B N 1
ATOM 5901 C CA . GLY B 1 345 ? 0.051 -26.5 -10.461 1 98.06 345 GLY B CA 1
ATOM 5902 C C . GLY B 1 345 ? -1.366 -26.875 -10.07 1 98.06 345 GLY B C 1
ATOM 5903 O O . GLY B 1 345 ? -1.646 -28.047 -9.789 1 98.06 345 GLY B O 1
ATOM 5904 N N . LYS B 1 346 ? -2.178 -25.953 -9.945 1 98 346 LYS B N 1
ATOM 5905 C CA . LYS B 1 346 ? -3.615 -26.031 -9.703 1 98 346 LYS B CA 1
ATOM 5906 C C . LYS B 1 346 ? -4.367 -24.938 -10.461 1 98 346 LYS B C 1
ATOM 5908 O O . LYS B 1 346 ? -4.055 -23.766 -10.32 1 98 346 LYS B O 1
ATOM 5913 N N . GLY B 1 347 ? -5.398 -25.375 -11.25 1 98.25 347 GLY B N 1
ATOM 5914 C CA . GLY B 1 347 ? -6.008 -24.406 -12.148 1 98.25 347 GLY B CA 1
ATOM 5915 C C . GLY B 1 347 ? -5.016 -23.781 -13.117 1 98.25 347 GLY B C 1
ATOM 5916 O O . GLY B 1 347 ? -4.238 -24.484 -13.758 1 98.25 347 GLY B O 1
ATOM 5917 N N . LEU B 1 348 ? -5.086 -22.469 -13.266 1 98.69 348 LEU B N 1
ATOM 5918 C CA . LEU B 1 348 ? -4.172 -21.781 -14.164 1 98.69 348 LEU B CA 1
ATOM 5919 C C . LEU B 1 348 ? -3.064 -21.078 -13.383 1 98.69 348 LEU B C 1
ATOM 5921 O O . LEU B 1 348 ? -2.617 -20 -13.766 1 98.69 348 LEU B O 1
ATOM 5925 N N . LEU B 1 349 ? -2.752 -21.672 -12.234 1 98.38 349 LEU B N 1
ATOM 5926 C CA . LEU B 1 349 ? -1.524 -21.406 -11.492 1 98.38 349 LEU B CA 1
ATOM 5927 C C . LEU B 1 349 ? -0.551 -22.578 -11.625 1 98.38 349 LEU B C 1
ATOM 5929 O O . LEU B 1 349 ? -0.571 -23.5 -10.812 1 98.38 349 LEU B O 1
ATOM 5933 N N . CYS B 1 350 ? 0.314 -22.5 -12.625 1 98.25 350 CYS B N 1
ATOM 5934 C CA . CYS B 1 350 ? 1.173 -23.625 -12.969 1 98.25 350 CYS B CA 1
ATOM 5935 C C . CYS B 1 350 ? 2.639 -23.219 -13 1 98.25 350 CYS B C 1
ATOM 5937 O O . CYS B 1 350 ? 2.949 -22.016 -12.945 1 98.25 350 CYS B O 1
ATOM 5939 N N . ALA B 1 351 ? 3.516 -24.219 -13 1 98.44 351 ALA B N 1
ATOM 5940 C CA . ALA B 1 351 ? 4.949 -23.938 -13.031 1 98.44 351 ALA B CA 1
ATOM 5941 C C . ALA B 1 351 ? 5.727 -25.094 -13.633 1 98.44 351 ALA B C 1
ATOM 5943 O O . ALA B 1 351 ? 5.281 -26.25 -13.562 1 98.44 351 ALA B O 1
ATOM 5944 N N . ILE B 1 352 ? 6.781 -24.812 -14.266 1 98.69 352 ILE B N 1
ATOM 5945 C CA . ILE B 1 352 ? 7.797 -25.781 -14.688 1 98.69 352 ILE B CA 1
ATOM 5946 C C . ILE B 1 352 ? 9.102 -25.516 -13.938 1 98.69 352 ILE B C 1
ATOM 5948 O O . ILE B 1 352 ? 9.641 -24.406 -13.992 1 98.69 352 ILE B O 1
ATOM 5952 N N . GLU B 1 353 ? 9.531 -26.438 -13.172 1 98.62 353 GLU B N 1
ATOM 5953 C CA . GLU B 1 353 ? 10.828 -26.359 -12.5 1 98.62 353 GLU B CA 1
ATOM 5954 C C . GLU B 1 353 ? 11.914 -27.047 -13.312 1 98.62 353 GLU B C 1
ATOM 5956 O O . GLU B 1 353 ? 11.742 -28.172 -13.766 1 98.62 353 GLU B O 1
ATOM 5961 N N . PHE B 1 354 ? 13.016 -26.406 -13.477 1 98.56 354 PHE B N 1
ATOM 5962 C CA . PHE B 1 354 ? 14.102 -26.906 -14.312 1 98.56 354 PHE B CA 1
ATOM 5963 C C . PHE B 1 354 ? 15.289 -27.328 -13.461 1 98.56 354 PHE B C 1
ATOM 5965 O O . PHE B 1 354 ? 15.414 -26.906 -12.312 1 98.56 354 PHE B O 1
ATOM 5972 N N . LYS B 1 355 ? 16.062 -28.25 -13.984 1 97.75 355 LYS B N 1
ATOM 5973 C CA . LYS B 1 355 ? 17.375 -28.562 -13.445 1 97.75 355 LYS B CA 1
ATOM 5974 C C . LYS B 1 355 ? 18.391 -27.453 -13.781 1 97.75 355 LYS B C 1
ATOM 5976 O O . LYS B 1 355 ? 19.141 -27.562 -14.75 1 97.75 355 LYS B O 1
ATOM 5981 N N . ASN B 1 356 ? 18.359 -26.469 -12.891 1 95.31 356 ASN B N 1
ATOM 5982 C CA . ASN B 1 356 ? 19.109 -25.25 -13.195 1 95.31 356 ASN B CA 1
ATOM 5983 C C . ASN B 1 356 ? 20.609 -25.5 -13.195 1 95.31 356 ASN B C 1
ATOM 5985 O O . ASN B 1 356 ? 21.391 -24.609 -13.562 1 95.31 356 ASN B O 1
ATOM 5989 N N . GLU B 1 357 ? 21.078 -26.703 -12.805 1 95.56 357 GLU B N 1
ATOM 5990 C CA . GLU B 1 357 ? 22.469 -27.078 -12.977 1 95.56 357 GLU B CA 1
ATOM 5991 C C . GLU B 1 357 ? 22.766 -27.406 -14.438 1 95.56 357 GLU B C 1
ATOM 5993 O O . GLU B 1 357 ? 23.922 -27.375 -14.859 1 95.56 357 GLU B O 1
ATOM 5998 N N . LEU B 1 358 ? 21.734 -27.703 -15.203 1 95.75 358 LEU B N 1
ATOM 5999 C CA . LEU B 1 358 ? 21.891 -28.109 -16.594 1 95.75 358 LEU B CA 1
ATOM 6000 C C . LEU B 1 358 ? 21.578 -26.938 -17.531 1 95.75 358 LEU B C 1
ATOM 6002 O O . LEU B 1 358 ? 22.141 -26.859 -18.641 1 95.75 358 LEU B O 1
ATOM 6006 N N . VAL B 1 359 ? 20.641 -26.125 -17.172 1 96.56 359 VAL B N 1
ATOM 6007 C CA . VAL B 1 359 ? 20.172 -25.078 -18.094 1 96.56 359 VAL B CA 1
ATOM 6008 C C . VAL B 1 359 ? 20 -23.766 -17.328 1 96.56 359 VAL B C 1
ATOM 6010 O O . VAL B 1 359 ? 19.594 -23.766 -16.156 1 96.56 359 VAL B O 1
ATOM 6013 N N . ASN B 1 360 ? 20.297 -22.672 -17.938 1 96.88 360 ASN B N 1
ATOM 6014 C CA . ASN B 1 360 ? 19.969 -21.344 -17.422 1 96.88 360 ASN B CA 1
ATOM 6015 C C . ASN B 1 360 ? 18.516 -20.969 -17.688 1 96.88 360 ASN B C 1
ATOM 6017 O O . ASN B 1 360 ? 18.141 -20.703 -18.828 1 96.88 360 ASN B O 1
ATOM 6021 N N . VAL B 1 361 ? 17.75 -20.891 -16.703 1 97.94 361 VAL B N 1
ATOM 6022 C CA . VAL B 1 361 ? 16.312 -20.75 -16.828 1 97.94 361 VAL B CA 1
ATOM 6023 C C . VAL B 1 361 ? 15.992 -19.375 -17.422 1 97.94 361 VAL B C 1
ATOM 6025 O O . VAL B 1 361 ? 15 -19.219 -18.141 1 97.94 361 VAL B O 1
ATOM 6028 N N . LEU B 1 362 ? 16.812 -18.359 -17.156 1 97.19 362 LEU B N 1
ATOM 6029 C CA . LEU B 1 362 ? 16.609 -17.047 -17.75 1 97.19 362 LEU B CA 1
ATOM 6030 C C . LEU B 1 362 ? 16.672 -17.125 -19.281 1 97.19 362 LEU B C 1
ATOM 6032 O O . LEU B 1 362 ? 15.945 -16.422 -19.969 1 97.19 362 LEU B O 1
ATOM 6036 N N . ASP B 1 363 ? 17.547 -17.938 -19.781 1 97.81 363 ASP B N 1
ATOM 6037 C CA . ASP B 1 363 ? 17.656 -18.125 -21.234 1 97.81 363 ASP B CA 1
ATOM 6038 C C . ASP B 1 363 ? 16.359 -18.688 -21.812 1 97.81 363 ASP B C 1
ATOM 6040 O O . ASP B 1 363 ? 15.977 -18.359 -22.938 1 97.81 363 ASP B O 1
ATOM 6044 N N . ILE B 1 364 ? 15.75 -19.562 -21.047 1 98.25 364 ILE B N 1
ATOM 6045 C CA . ILE B 1 364 ? 14.469 -20.125 -21.484 1 98.25 364 ILE B CA 1
ATOM 6046 C C . ILE B 1 364 ? 13.422 -19.016 -21.547 1 98.25 364 ILE B C 1
ATOM 6048 O O . ILE B 1 364 ? 12.648 -18.938 -22.516 1 98.25 364 ILE B O 1
ATOM 6052 N N . CYS B 1 365 ? 13.414 -18.109 -20.547 1 98.25 365 CYS B N 1
ATOM 6053 C CA . CYS B 1 365 ? 12.477 -16.984 -20.531 1 98.25 365 CYS B CA 1
ATOM 6054 C C . CYS B 1 365 ? 12.719 -16.062 -21.734 1 98.25 365 CYS B C 1
ATOM 6056 O O . CYS B 1 365 ? 11.766 -15.586 -22.344 1 98.25 365 CYS B O 1
ATOM 6058 N N . LEU B 1 366 ? 14 -15.82 -22.062 1 98.31 366 LEU B N 1
ATOM 6059 C CA . LEU B 1 366 ? 14.352 -14.969 -23.203 1 98.31 366 LEU B CA 1
ATOM 6060 C C . LEU B 1 366 ? 13.891 -15.594 -24.516 1 98.31 366 LEU B C 1
ATOM 6062 O O . LEU B 1 366 ? 13.406 -14.898 -25.406 1 98.31 366 LEU B O 1
ATOM 6066 N N . LYS B 1 367 ? 14.031 -16.922 -24.594 1 98.44 367 LYS B N 1
ATOM 6067 C CA . LYS B 1 367 ? 13.602 -17.609 -25.797 1 98.44 367 LYS B CA 1
ATOM 6068 C C . LYS B 1 367 ? 12.078 -17.641 -25.906 1 98.44 367 LYS B C 1
ATOM 6070 O O . LYS B 1 367 ? 11.523 -17.547 -27 1 98.44 367 LYS B O 1
ATOM 6075 N N . LEU B 1 368 ? 11.406 -17.828 -24.781 1 98.69 368 LEU B N 1
ATOM 6076 C CA . LEU B 1 368 ? 9.953 -17.719 -24.766 1 98.69 368 LEU B CA 1
ATOM 6077 C C . LEU B 1 368 ? 9.508 -16.344 -25.281 1 98.69 368 LEU B C 1
ATOM 6079 O O . LEU B 1 368 ? 8.586 -16.266 -26.094 1 98.69 368 LEU B O 1
ATOM 6083 N N . LYS B 1 369 ? 10.172 -15.297 -24.797 1 98.5 369 LYS B N 1
ATOM 6084 C CA . LYS B 1 369 ? 9.891 -13.945 -25.281 1 98.5 369 LYS B CA 1
ATOM 6085 C C . LYS B 1 369 ? 10.047 -13.844 -26.797 1 98.5 369 LYS B C 1
ATOM 6087 O O . LYS B 1 369 ? 9.195 -13.273 -27.469 1 98.5 369 LYS B O 1
ATOM 6092 N N . GLU B 1 370 ? 11.117 -14.43 -27.266 1 98.38 370 GLU B N 1
ATOM 6093 C CA . GLU B 1 370 ? 11.359 -14.43 -28.703 1 98.38 370 GLU B CA 1
ATOM 6094 C C . GLU B 1 370 ? 10.211 -15.109 -29.453 1 98.38 370 GLU B C 1
ATOM 6096 O O . GLU B 1 370 ? 9.875 -14.719 -30.562 1 98.38 370 GLU B O 1
ATOM 6101 N N . ASN B 1 371 ? 9.648 -16.109 -28.781 1 98.56 371 ASN B N 1
ATOM 6102 C CA . ASN B 1 371 ? 8.602 -16.906 -29.422 1 98.56 371 ASN B CA 1
ATOM 6103 C C . ASN B 1 371 ? 7.215 -16.328 -29.141 1 98.56 371 ASN B C 1
ATOM 6105 O O . ASN B 1 371 ? 6.211 -16.906 -29.562 1 98.56 371 ASN B O 1
ATOM 6109 N N . GLY B 1 372 ? 7.117 -15.242 -28.453 1 98.5 372 GLY B N 1
ATOM 6110 C CA . GLY B 1 372 ? 5.855 -14.523 -28.344 1 98.5 372 GLY B CA 1
ATOM 6111 C C . GLY B 1 372 ? 5.145 -14.742 -27.031 1 98.5 372 GLY B C 1
ATOM 6112 O O . GLY B 1 372 ? 3.945 -14.484 -26.906 1 98.5 372 GLY B O 1
ATOM 6113 N N . LEU B 1 373 ? 5.832 -15.266 -26.047 1 98.81 373 LEU B N 1
ATOM 6114 C CA . LEU B 1 373 ? 5.293 -15.492 -24.703 1 98.81 373 LEU B CA 1
ATOM 6115 C C . LEU B 1 373 ? 6.254 -14.969 -23.641 1 98.81 373 LEU B C 1
ATOM 6117 O O . LEU B 1 373 ? 7.445 -15.281 -23.672 1 98.81 373 LEU B O 1
ATOM 6121 N N . ILE B 1 374 ? 5.684 -14.086 -22.734 1 98.5 374 ILE B N 1
ATOM 6122 C CA . ILE B 1 374 ? 6.602 -13.547 -21.734 1 98.5 374 ILE B CA 1
ATOM 6123 C C . ILE B 1 374 ? 6.219 -14.07 -20.344 1 98.5 374 ILE B C 1
ATOM 6125 O O . ILE B 1 374 ? 5.031 -14.219 -20.047 1 98.5 374 ILE B O 1
ATOM 6129 N N . THR B 1 375 ? 7.184 -14.438 -19.609 1 97.75 375 THR B N 1
ATOM 6130 C CA . THR B 1 375 ? 7.148 -14.852 -18.203 1 97.75 375 THR B CA 1
ATOM 6131 C C . THR B 1 375 ? 8.492 -14.602 -17.531 1 97.75 375 THR B C 1
ATOM 6133 O O . THR B 1 375 ? 9.336 -13.867 -18.062 1 97.75 375 THR B O 1
ATOM 6136 N N . ARG B 1 376 ? 8.625 -15 -16.312 1 95.62 376 ARG B N 1
ATOM 6137 C CA . ARG B 1 376 ? 9.875 -14.812 -15.586 1 95.62 376 ARG B CA 1
ATOM 6138 C C . ARG B 1 376 ? 10.125 -15.969 -14.625 1 95.62 376 ARG B C 1
ATOM 6140 O O . ARG B 1 376 ? 9.18 -16.609 -14.156 1 95.62 376 ARG B O 1
ATOM 6147 N N . ASP B 1 377 ? 11.367 -16.266 -14.461 1 94.56 377 ASP B N 1
ATOM 6148 C CA . ASP B 1 377 ? 11.711 -17.328 -13.508 1 94.56 377 ASP B CA 1
ATOM 6149 C C . ASP B 1 377 ? 11.664 -16.812 -12.07 1 94.56 377 ASP B C 1
ATOM 6151 O O . ASP B 1 377 ? 11.758 -15.602 -11.844 1 94.56 377 ASP B O 1
ATOM 6155 N N . VAL B 1 378 ? 11.484 -17.719 -11.172 1 91.38 378 VAL B N 1
ATOM 6156 C CA . VAL B 1 378 ? 11.625 -17.438 -9.75 1 91.38 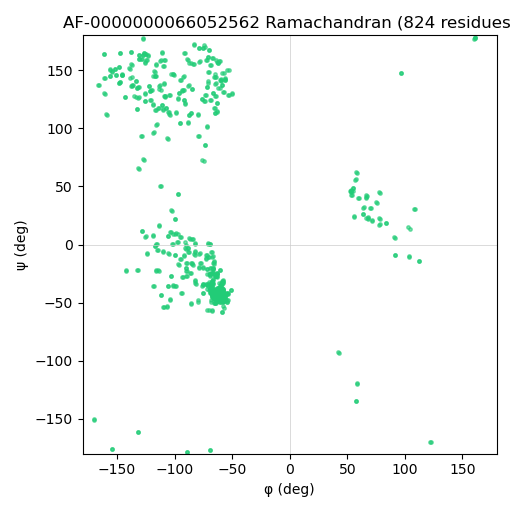378 VAL B CA 1
ATOM 6157 C C . VAL B 1 378 ? 12.727 -18.312 -9.156 1 91.38 378 VAL B C 1
ATOM 6159 O O . VAL B 1 378 ? 12.852 -19.484 -9.516 1 91.38 378 VAL B O 1
ATOM 6162 N N . HIS B 1 379 ? 13.594 -17.719 -8.391 1 91.19 379 HIS B N 1
ATOM 6163 C CA . HIS B 1 379 ? 14.711 -18.359 -7.719 1 91.19 379 HIS B CA 1
ATOM 6164 C C . HIS B 1 379 ? 15.609 -19.094 -8.719 1 91.19 379 HIS B C 1
ATOM 6166 O O . HIS B 1 379 ? 16.141 -20.156 -8.422 1 91.19 379 HIS B O 1
ATOM 6172 N N . ASP B 1 380 ? 15.617 -18.719 -9.898 1 92.75 380 ASP B N 1
ATOM 6173 C CA . ASP B 1 380 ? 16.5 -19.172 -10.961 1 92.75 380 ASP B CA 1
ATOM 6174 C C . ASP B 1 380 ? 16.25 -20.641 -11.297 1 92.75 380 ASP B C 1
ATOM 6176 O O . ASP B 1 380 ? 17.125 -21.344 -11.797 1 92.75 380 ASP B O 1
ATOM 6180 N N . LYS B 1 381 ? 15.016 -21.125 -10.969 1 96.5 381 LYS B N 1
ATOM 6181 C CA . LYS B 1 381 ? 14.836 -22.547 -11.25 1 96.5 381 LYS B CA 1
ATOM 6182 C C . LYS B 1 381 ? 13.422 -22.828 -11.758 1 96.5 381 LYS B C 1
ATOM 6184 O O . LYS B 1 381 ? 13.188 -23.859 -12.406 1 96.5 381 LYS B O 1
ATOM 6189 N N . THR B 1 382 ? 12.508 -21.953 -11.453 1 98 382 THR B N 1
ATOM 6190 C CA . THR B 1 382 ? 11.117 -22.266 -11.75 1 98 382 THR B CA 1
ATOM 6191 C C . THR B 1 382 ? 10.484 -21.156 -12.594 1 98 382 THR B C 1
ATOM 6193 O O . THR B 1 382 ? 10.625 -19.969 -12.289 1 98 382 THR B O 1
ATOM 6196 N N . ILE B 1 383 ? 9.852 -21.562 -13.688 1 98.06 383 ILE B N 1
ATOM 6197 C CA . ILE B 1 383 ? 9.047 -20.625 -14.461 1 98.06 38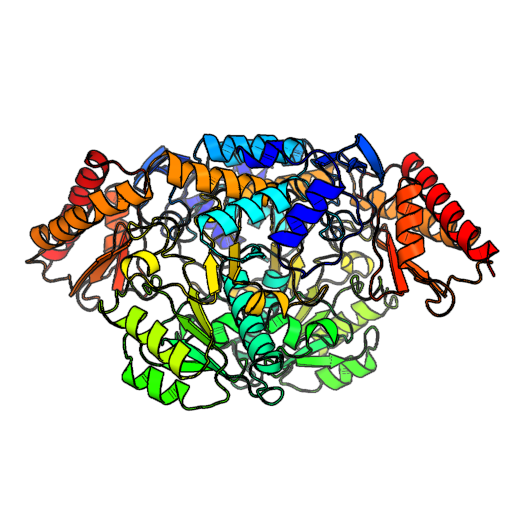3 ILE B CA 1
ATOM 6198 C C . ILE B 1 383 ? 7.578 -20.75 -14.07 1 98.06 383 ILE B C 1
ATOM 6200 O O . ILE B 1 383 ? 7.023 -21.859 -14.07 1 98.06 383 ILE B O 1
ATOM 6204 N N . ARG B 1 384 ? 6.98 -19.672 -13.695 1 95.94 384 ARG B N 1
ATOM 6205 C CA . ARG B 1 384 ? 5.555 -19.641 -13.375 1 95.94 384 ARG B CA 1
ATOM 6206 C C . ARG B 1 384 ? 4.723 -19.375 -14.625 1 95.94 384 ARG B C 1
ATOM 6208 O O . ARG B 1 384 ? 5.105 -18.562 -15.469 1 95.94 384 ARG B O 1
ATOM 6215 N N . LEU B 1 385 ? 3.686 -20.078 -14.742 1 98.12 385 LEU B N 1
ATOM 6216 C CA . LEU B 1 385 ? 2.736 -19.953 -15.844 1 98.12 385 LEU B CA 1
ATOM 6217 C C . LEU B 1 385 ? 1.357 -19.562 -15.328 1 98.12 385 LEU B C 1
ATOM 6219 O O . LEU B 1 385 ? 0.581 -20.406 -14.891 1 98.12 385 LEU B O 1
ATOM 6223 N N . THR B 1 386 ? 1.082 -18.266 -15.375 1 97.94 386 THR B N 1
ATOM 6224 C CA . THR B 1 386 ? -0.132 -17.719 -14.781 1 97.94 386 THR B CA 1
ATOM 6225 C C . THR B 1 386 ? -0.848 -16.781 -15.75 1 97.94 386 THR B C 1
ATOM 6227 O O . THR B 1 386 ? -1.022 -15.602 -15.469 1 97.94 386 THR B O 1
ATOM 6230 N N . PRO B 1 387 ? -1.356 -17.328 -16.875 1 98.62 387 PRO B N 1
ATOM 6231 C CA . PRO B 1 387 ? -2.062 -16.453 -17.828 1 98.62 387 PRO B CA 1
ATOM 6232 C C . PRO B 1 387 ? -3.33 -15.844 -17.234 1 98.62 387 PRO B C 1
ATOM 6234 O O . PRO B 1 387 ? -3.881 -16.375 -16.266 1 98.62 387 PRO B O 1
ATOM 6237 N N . PRO B 1 388 ? -3.801 -14.719 -17.812 1 98.75 388 PRO B N 1
ATOM 6238 C CA . PRO B 1 388 ? -5.137 -14.258 -17.422 1 98.75 388 PRO B CA 1
ATOM 6239 C C . PRO B 1 388 ? -6.203 -15.336 -17.594 1 98.75 388 PRO B C 1
ATOM 6241 O O . PRO B 1 388 ? -6.105 -16.172 -18.5 1 98.75 388 PRO B O 1
ATOM 6244 N N . LEU B 1 389 ? -7.227 -15.258 -16.75 1 98.88 389 LEU B N 1
ATOM 6245 C CA . LEU B 1 389 ? -8.195 -16.344 -16.688 1 98.88 389 LEU B CA 1
ATOM 6246 C C . LEU B 1 389 ? -9.172 -16.281 -17.844 1 98.88 389 LEU B C 1
ATOM 6248 O O . LEU B 1 389 ? -9.906 -17.25 -18.094 1 98.88 389 LEU B O 1
ATOM 6252 N N . CYS B 1 390 ? -9.133 -15.227 -18.641 1 98.75 390 CYS B N 1
ATOM 6253 C CA . CYS B 1 390 ? -10.016 -15.109 -19.797 1 98.75 390 CYS B CA 1
ATOM 6254 C C . CYS B 1 390 ? -9.398 -15.773 -21.016 1 98.75 390 CYS B C 1
ATOM 6256 O O . CYS B 1 390 ? -9.938 -15.664 -22.125 1 98.75 390 CYS B O 1
ATOM 6258 N N . ILE 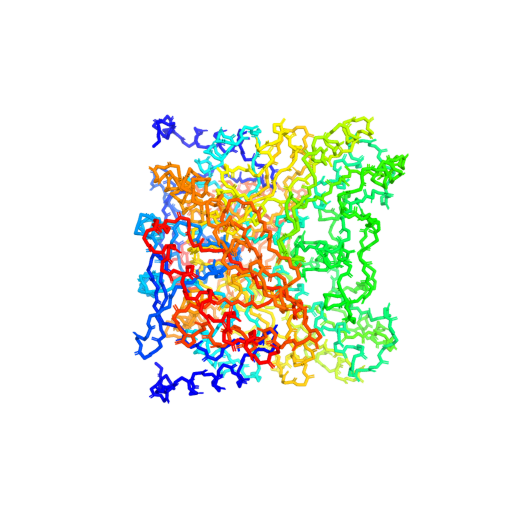B 1 391 ? -8.258 -16.438 -20.875 1 98.88 391 ILE B N 1
ATOM 6259 C CA . ILE B 1 391 ? -7.602 -17.125 -21.984 1 98.88 391 ILE B CA 1
ATOM 6260 C C . ILE B 1 391 ? -8.523 -18.188 -22.547 1 98.88 391 ILE B C 1
ATOM 6262 O O . ILE B 1 391 ? -9.234 -18.875 -21.797 1 98.88 391 ILE B O 1
ATOM 6266 N N . THR B 1 392 ? -8.516 -18.328 -23.844 1 98.69 392 THR B N 1
ATOM 6267 C CA . THR B 1 392 ? -9.336 -19.344 -24.484 1 98.69 392 THR B CA 1
ATOM 6268 C C . THR B 1 392 ? -8.547 -20.641 -24.656 1 98.69 392 THR B C 1
ATOM 6270 O O . THR B 1 392 ? -7.324 -20.656 -24.531 1 98.69 392 THR B O 1
ATOM 6273 N N . LYS B 1 393 ? -9.336 -21.688 -24.938 1 98.5 393 LYS B N 1
ATOM 6274 C CA . LYS B 1 393 ? -8.703 -22.969 -25.203 1 98.5 393 LYS B CA 1
ATOM 6275 C C . LYS B 1 393 ? -7.738 -22.891 -26.375 1 98.5 393 LYS B C 1
ATOM 6277 O O . LYS B 1 393 ? -6.625 -23.422 -26.312 1 98.5 393 LYS B O 1
ATOM 6282 N N . GLU B 1 394 ? -8.133 -22.172 -27.422 1 98.56 394 GLU B N 1
ATOM 6283 C CA . GLU B 1 394 ? -7.305 -22.031 -28.609 1 98.56 394 GLU B CA 1
ATOM 6284 C C . GLU B 1 394 ? -6.016 -21.266 -28.297 1 98.56 394 GLU B C 1
ATOM 6286 O O . GLU B 1 394 ? -4.934 -21.672 -28.719 1 98.56 394 GLU B O 1
ATOM 6291 N N . GLN B 1 395 ? -6.125 -20.219 -27.562 1 98.69 395 GLN B N 1
ATOM 6292 C CA . GLN B 1 395 ? -4.965 -19.438 -27.141 1 98.69 395 GLN B CA 1
ATOM 6293 C C . GLN B 1 395 ? -4.031 -20.266 -26.266 1 98.69 395 GLN B C 1
ATOM 6295 O O . GLN B 1 395 ? -2.809 -20.219 -26.438 1 98.69 395 GLN B O 1
ATOM 6300 N N . LEU B 1 396 ? -4.633 -21 -25.359 1 98.69 396 LEU B N 1
ATOM 6301 C CA . LEU B 1 396 ? -3.838 -21.812 -24.438 1 98.69 396 LEU B CA 1
ATOM 6302 C C . LEU B 1 396 ? -3.1 -22.906 -25.203 1 98.69 396 LEU B C 1
ATOM 6304 O O . LEU B 1 396 ? -1.966 -23.25 -24.859 1 98.69 396 LEU B O 1
ATOM 6308 N N . ASP B 1 397 ? -3.744 -23.484 -26.203 1 98.06 397 ASP B N 1
ATOM 6309 C CA . ASP B 1 397 ? -3.096 -24.484 -27.047 1 98.06 397 ASP B CA 1
ATOM 6310 C C . ASP B 1 397 ? -1.903 -23.891 -27.781 1 98.06 397 ASP B C 1
ATOM 6312 O O . ASP B 1 397 ? -0.845 -24.516 -27.875 1 98.06 397 ASP B O 1
ATOM 6316 N N . GLU B 1 398 ? -2.078 -22.719 -28.297 1 98.12 398 GLU B N 1
ATOM 6317 C CA . GLU B 1 398 ? -0.978 -22.016 -28.953 1 98.12 398 GLU B CA 1
ATOM 6318 C C . GLU B 1 398 ? 0.178 -21.781 -27.984 1 98.12 398 GLU B C 1
ATOM 6320 O O . GLU B 1 398 ? 1.344 -21.953 -28.344 1 98.12 398 GLU B O 1
ATOM 6325 N N . CYS B 1 399 ? -0.153 -21.391 -26.797 1 98.5 399 CYS B N 1
ATOM 6326 C CA . CYS B 1 399 ? 0.864 -21.141 -25.781 1 98.5 399 CYS B CA 1
ATOM 6327 C C . CYS B 1 399 ? 1.586 -22.422 -25.406 1 98.5 399 CYS B C 1
ATOM 6329 O O . CYS B 1 399 ? 2.795 -22.422 -25.156 1 98.5 399 CYS B O 1
ATOM 6331 N N . THR B 1 400 ? 0.817 -23.484 -25.328 1 98.25 400 THR B N 1
ATOM 6332 C CA . THR B 1 400 ? 1.419 -24.797 -25.047 1 98.25 400 THR B CA 1
ATOM 6333 C C . THR B 1 400 ? 2.449 -25.156 -26.109 1 98.25 400 THR B C 1
ATOM 6335 O O . THR B 1 400 ? 3.543 -25.625 -25.797 1 98.25 400 THR B O 1
ATOM 6338 N N . GLU B 1 401 ? 2.105 -24.906 -27.328 1 98.25 401 GLU B N 1
ATOM 6339 C CA . GLU B 1 401 ? 3.031 -25.156 -28.422 1 98.25 401 GLU B CA 1
ATOM 6340 C C . GLU B 1 401 ? 4.297 -24.312 -28.297 1 98.25 401 GLU B C 1
ATOM 6342 O O . GLU B 1 401 ? 5.402 -24.797 -28.516 1 98.25 401 GLU B O 1
ATOM 6347 N N . ILE B 1 402 ? 4.141 -23.078 -27.953 1 98.62 402 ILE B N 1
ATOM 6348 C CA . ILE B 1 402 ? 5.266 -22.156 -27.781 1 98.62 402 ILE B CA 1
ATOM 6349 C C . ILE B 1 402 ? 6.18 -22.672 -26.672 1 98.62 402 ILE B C 1
ATOM 6351 O O . ILE B 1 402 ? 7.398 -22.734 -26.828 1 98.62 402 ILE B O 1
ATOM 6355 N N . ILE B 1 403 ? 5.598 -23.078 -25.531 1 98.75 403 ILE B N 1
ATOM 6356 C CA . ILE B 1 403 ? 6.348 -23.516 -24.375 1 98.75 403 ILE B CA 1
ATOM 6357 C C . ILE B 1 403 ? 7.105 -24.812 -24.703 1 98.75 403 ILE B C 1
ATOM 6359 O O . ILE B 1 403 ? 8.305 -24.906 -24.438 1 98.75 403 ILE B O 1
ATOM 6363 N N . VAL B 1 404 ? 6.391 -25.75 -25.375 1 98.38 404 VAL B N 1
ATOM 6364 C CA . VAL B 1 404 ? 6.977 -27.047 -25.703 1 98.38 404 VAL B CA 1
ATOM 6365 C C . VAL B 1 404 ? 8.117 -26.844 -26.703 1 98.38 404 VAL B C 1
ATOM 6367 O O . VAL B 1 404 ? 9.203 -27.406 -26.516 1 98.38 404 VAL B O 1
ATOM 6370 N N . LYS B 1 405 ? 7.871 -26.047 -27.688 1 98.12 405 LYS B N 1
ATOM 6371 C CA . LYS B 1 405 ? 8.898 -25.75 -28.688 1 98.12 405 LYS B CA 1
ATOM 6372 C C . LYS B 1 405 ? 10.141 -25.141 -28.047 1 98.12 405 LYS B C 1
ATOM 6374 O O . LYS B 1 405 ? 11.266 -25.531 -28.359 1 98.12 405 LYS B O 1
ATOM 6379 N N . THR B 1 406 ? 9.938 -24.234 -27.141 1 98.5 406 THR B N 1
ATOM 6380 C CA . THR B 1 406 ? 11.039 -23.531 -26.484 1 98.5 406 THR B CA 1
ATOM 6381 C C . THR B 1 406 ? 11.836 -24.5 -25.594 1 98.5 406 THR B C 1
ATOM 6383 O O . THR B 1 406 ? 13.062 -24.5 -25.625 1 98.5 406 THR B O 1
ATOM 6386 N N . VAL B 1 407 ? 11.156 -25.344 -24.797 1 98.31 407 VAL B N 1
ATOM 6387 C CA . VAL B 1 407 ? 11.82 -26.266 -23.891 1 98.31 407 VAL B CA 1
ATOM 6388 C C . VAL B 1 407 ? 12.609 -27.297 -24.703 1 98.31 407 VAL B C 1
ATOM 6390 O O . VAL B 1 407 ? 13.758 -27.609 -24.375 1 98.31 407 VAL B O 1
ATOM 6393 N N . LYS B 1 408 ? 12.07 -27.75 -25.797 1 97.56 408 LYS B N 1
ATOM 6394 C CA . LYS B 1 408 ? 12.727 -28.75 -26.625 1 97.56 408 LYS B CA 1
ATOM 6395 C C . LYS B 1 408 ? 13.984 -28.188 -27.281 1 97.56 408 LYS B C 1
ATOM 6397 O O . LYS B 1 408 ? 14.969 -28.906 -27.469 1 97.56 408 LYS B O 1
ATOM 6402 N N . PHE B 1 409 ? 13.945 -26.953 -27.625 1 97.44 409 PHE B N 1
ATOM 6403 C CA . PHE B 1 409 ? 15.125 -26.281 -28.172 1 97.44 409 PHE B CA 1
ATOM 6404 C C . PHE B 1 409 ? 16.312 -26.422 -27.219 1 97.44 409 PHE B C 1
ATOM 6406 O O . PHE B 1 409 ? 17.438 -26.641 -27.672 1 97.44 409 PHE B O 1
ATOM 6413 N N . PHE B 1 410 ? 16.109 -26.281 -25.938 1 96.88 410 PHE B N 1
ATOM 6414 C CA . PHE B 1 410 ? 17.188 -26.375 -24.953 1 96.88 410 PHE B CA 1
ATOM 6415 C C . PHE B 1 410 ? 17.484 -27.828 -24.609 1 96.88 410 PHE B C 1
ATOM 6417 O O . PHE B 1 410 ? 18.625 -28.172 -24.281 1 96.88 410 PHE B O 1
ATOM 6424 N N . ASP B 1 411 ? 16.516 -28.641 -24.672 1 94.81 411 ASP B N 1
ATOM 6425 C CA . ASP B 1 411 ? 16.703 -30.062 -24.422 1 94.81 411 ASP B CA 1
ATOM 6426 C C . ASP B 1 411 ? 17.672 -30.688 -25.422 1 94.81 411 ASP B C 1
ATOM 6428 O O . ASP B 1 411 ? 18.422 -31.609 -25.094 1 94.81 411 ASP B O 1
ATOM 6432 N N . GLU B 1 412 ? 17.578 -30.234 -26.625 1 91.56 412 GLU B N 1
ATOM 6433 C CA . GLU B 1 412 ? 18.391 -30.781 -27.719 1 91.56 412 GLU B CA 1
ATOM 6434 C C . GLU B 1 412 ? 19.875 -30.5 -27.5 1 91.56 412 GLU B C 1
ATOM 6436 O O . GLU B 1 412 ? 20.734 -31.141 -28.109 1 91.56 412 GLU B O 1
ATOM 6441 N N . LYS B 1 413 ? 20.156 -29.641 -26.641 1 90.06 413 LYS B N 1
ATOM 6442 C CA . LYS B 1 413 ? 21.547 -29.312 -26.359 1 90.06 413 LYS B CA 1
ATOM 6443 C C . LYS B 1 413 ? 22.172 -30.312 -25.391 1 90.06 413 LYS B C 1
ATOM 6445 O O . LYS B 1 413 ? 23.375 -30.312 -25.156 1 90.06 413 LYS B O 1
ATOM 6450 N N . PHE B 1 414 ? 21.375 -31.203 -24.875 1 85.06 414 PHE B N 1
ATOM 6451 C CA . PHE B 1 414 ? 21.812 -32.219 -23.938 1 85.06 414 PHE B CA 1
ATOM 6452 C C . PHE B 1 414 ? 21.422 -33.625 -24.422 1 85.06 414 PHE B C 1
ATOM 6454 O O . PHE B 1 414 ? 20.453 -33.75 -25.156 1 85.06 414 PHE B O 1
#

Radius of gyration: 25.88 Å; Cα contacts (8 Å, |Δi|>4): 2024; chains: 2; bounding box: 62×75×61 Å

Nearest PDB structures (foldseek):
  2byl-assembly1_B  TM=9.880E-01  e=1.825E-59  Homo sapiens
  6hx7-assembly2_B-2  TM=9.933E-01  e=1.232E-58  Homo sapiens
  7lk1-assembly1_A  TM=9.885E-01  e=7.863E-59  Homo sapiens
  7lom-assembly1_A  TM=9.878E-01  e=7.034E-58  Homo sapiens
  6hx7-assembly3_C-3  TM=9.926E-01  e=2.421E-57  Homo sapiens

Foldseek 3Di:
DVVVVVQDDLVSVVVVCVVPPDPPDDDDSFAWDDFWFQWTAGPVRFIFGEQCLVVQLQQLTPPDPLLVVLLVVLVVPFFFDFPVDDDDLLVVLFVLVCVVQVAATKWKDFAQLQLVVVVVVLLLLCLCPPLNAPPPLAAEEEEAQAARDQPLQRVLQYPDCVRPPPPDDGRDRYHYDHPLDLPRVLVVLVPSRYRAYEYECFRQLSFGHHHDLCRVVSVLVSCVVSVHFYEYEQQNVACQQQLDNGPCVSNPDDGQKYKYWSNLQSPPGRMIMIGHYCSRPVSDDPPNDDDRNGSTNSSSSSSSSSSVSSVVVVLSNLLQVQVVVLQVLLCVLCVPFPFWDDWDHGRQWIKTFTNLVQPFVVVLQVQLVVLRYHFDARPRTMTIGRGHSSDDNVNSVVSSVSSSVSSVVSSVVD/DVVVVVQDDLVSVVVVCVVPPDPPDDDDSFAWDDFWFQWTAGPVRFIFGEQCLVVQLQQLTPPDPLLVVLLVVLVVPFFFDFPVDDDDLLVVLFVLVCVVQVAATKWKDFAQLQLVVVVVVLLLLCLCPPLNAPPPLAAEEEEAQAARDQPLQRVLQYDDCVRPPPPDDGRDRYHYDHPLDLPRVLVVLVPSNYRAYEYECFRQLSFRHHHDLCRVVSVLVSCVVSVHFYEYEQQNVACQQQLDNGPCVSNPDDGQKYKYFSNLQSPPGRMIMIGHYCSRPVSDDPPNDDDRNGSTNSSSSSRSSSSVSSVVVVLSNLLQVQVVVLQVLLCVLCVPFPFWDDWDHGRQWIKTFTNLVQPFVVVLQVQLVVLRYHFDARPRTMTIGRGHSSDDNVNSVVSSVSSSVSSVVSSVVD

Organism: Plasmodium chabaudi chabaudi (NCBI:txid31271)

pLDDT: mean 97.46, std 2.76, range [75.06, 98.94]

Sequence (828 aa):
MEFVKDLKTPEDYINNELKYGAHNYDPIPVVLKRAKGVFVYDVNDKRYYDFLSAYSSVNQGHCHPDILNAMINQAKNLTICSRAFFSVSLGICERYLTNLLGYDKVLMMNTGAEANETAYKLCRKWGYEVKKIPENMAKIVVCKNNFSGRTLGCISASTTNKCTSNFGPFAPQFSKVPYNDLEALEEELKDPNVCGFIVEPVQGEAGVIVPSDNYLPGVYNLCKKYNVLFVADEVQTGLGRTGKLLCVHHYNVKPDVVLLGKALSGGHYPISAVLANDSVMLVIKPGEHGSTYGGNPLAASICVESLNVLINEKLCENADKLGGPFLEGLKKELKDSKIIRDIRGKGLLCAIEFKNELVNVLDICLKLKENGLITRDVHDKTIRLTPPLCITKEQLDECTEIIVKTVKFFDEKFMEFVKDLKTPEDYINNELKYGAHNYDPIPVVLKRAKGVFVYDVNDKRYYDFLSAYSSVNQGHCHPDILNAMINQAKNLTICSRAFFSVSLGICERYLTNLLGYDKVLMMNTGAEANETAYKLCRKWGYEVKKIPENMAKIVVCKNNFSGRTLGCISASTTNKCTSNFGPFAPQFSKVPYNDLEALEEELKDPNVCGFIVEPVQGEAGVIVPSDNYLPGVYNLCKKYNVLFVADEVQTGLGRTGKLLCVHHYNVKPDVVLLGKALSGGHYPISAVLANDSVMLVIKPGEHGSTYGGNPLAASICVESLNVLINEKLCENADKLGGPFLEGLKKELKDSKIIRDIRGKGLLCAIEFKNELVNVLDICLKLKENGLITRDVHDKTIRLTPPLCITKEQLDECTEIIVKTVKFFDEKF

InterPro domains:
  IPR005814 Aminotransferase class-III [PF00202] (20-406)
  IPR005814 Aminotransferase class-III [PIRSF000521] (32-408)
  IPR005814 Aminotransferase class-III [cd00610] (13-407)
  IPR010164 Ornithine aminotransferase [TIGR01885] (11-408)
  IPR015421 Pyridoxal phosphate-dependent transferase, major domain [G3DSA:3.40.640.10] (64-314)
  IPR015422 Pyridoxal phosphate-dependent transferase, small domain [G3DSA:3.90.1150.10] (19-399)
  IPR015424 Pyridoxal phosphate-dependent transferase [SSF53383] (17-407)
  IPR049704 Aminotransferases class-III pyridoxal-phosphate attachment site [PS00600] (230-267)
  IPR050103 Class-III Pyridoxal-phosphate-dependent Aminotransferase [PTHR11986] (8-408)